Protein 1WMV (pdb70)

Nearest PDB structures (foldseek):
  1wmv-assembly1_A  TM=6.032E-01  e=1.521E-07  Homo sapiens
  2m3o-assembly1_W  TM=8.048E-01  e=1.187E-03  Homo sapiens
  2ysd-assembly1_A  TM=6.610E-01  e=5.748E-04  Homo sapiens
  6jk1-assembly1_A  TM=6.898E-01  e=4.433E-03  Mus musculus
  6rss-assembly1_A  TM=5.287E-01  e=3.406E-03  Homo sapiens

Foldseek 3Di:
DPDDDVPPPPDDDPQWDWDADPVRQIWIFRNPVTDIGSDDCVPPVPDDPDPPDD

Secondary structure (DSSP, 8-state):
---TT---SS-SPTTEEEEE-TTS-EEEEESSS--EESS-TTSS------S---

InterPro domains:
  IPR001202 WW domain [PF00397] (18-47)
  IPR001202 WW domain [PF00397] (59-88)
  IPR001202 WW domain [PS01159] (22-47)
  IPR001202 WW domain [PS01159] (63-88)
  IPR001202 WW domain [PS50020] (16-49)
  IPR001202 WW domain [PS50020] (57-90)
  IPR001202 WW domain [SM00456] (17-49)
  IPR001202 WW domain [SM00456] (58-90)
  IPR001202 WW domain [cd00201] (19-47)
  IPR001202 WW domain [cd00201] (60-90)
  IPR002347 Short-chain dehydrogenase/reductase SDR [PF00106] (125-262)
  IPR002347 Short-chain dehydrogenase/reductase SDR [PR00081] (126-143)
  IPR002347 Short-chain dehydrogenase/reductase SDR [PR00081] (202-213)
  IPR002347 Short-chain dehydrogenase/reductase SDR [PR00081] (314-331)
  IPR036020 WW domain superfamily [SSF51045] (12-49)
  IPR036020 WW domain superfamily [SSF51045] (57-91)
  IPR036291 NAD(P)-binding domain superfamily [SSF51735] (122-383)
  IPR042732 WWOX, classical (c)-like SDR domain [cd09809] (124-407)

CATH classification: 2.20.70.10

Structure (mmCIF, N/CA/C/O backbone):
data_1WMV
#
_entry.id   1WMV
#
loop_
_atom_site.group_PDB
_atom_site.id
_atom_site.type_symbol
_atom_site.label_atom_id
_atom_site.label_alt_id
_atom_site.label_comp_id
_atom_site.label_asym_id
_atom_site.label_entity_id
_atom_site.label_seq_id
_atom_site.pdbx_PDB_ins_code
_atom_site.Cartn_x
_atom_site.Cartn_y
_atom_site.Cartn_z
_atom_site.occupancy
_atom_site.B_iso_or_equiv
_atom_site.auth_seq_id
_atom_site.auth_comp_id
_atom_site.auth_asym_id
_atom_site.auth_atom_id
_atom_site.pdbx_PDB_model_num
ATOM 1 N N . GLY A 1 1 ? -21.579 -6.919 -12.599 1.00 0.00 1 GLY A N 1
ATOM 2 C CA . GLY A 1 1 ? -21.751 -5.759 -11.694 1.00 0.00 1 GLY A CA 1
ATOM 3 C C . GLY A 1 1 ? -20.505 -5.484 -10.883 1.00 0.00 1 GLY A C 1
ATOM 4 O O . GLY A 1 1 ? -19.461 -6.097 -11.120 1.00 0.00 1 GLY A O 1
ATOM 10 N N . SER A 1 2 ? -20.608 -4.577 -9.925 1.00 0.00 2 SER A N 1
ATOM 11 C CA . SER A 1 2 ? -19.468 -4.212 -9.098 1.00 0.00 2 SER A CA 1
ATOM 12 C C . SER A 1 2 ? -19.219 -5.264 -8.021 1.00 0.00 2 SER A C 1
ATOM 13 O O . SER A 1 2 ? -18.114 -5.352 -7.477 1.00 0.00 2 SER A O 1
ATOM 21 N N . ALA A 1 3 ? -20.256 -6.053 -7.724 1.00 0.00 3 ALA A N 1
ATOM 22 C CA . ALA A 1 3 ? -20.187 -7.100 -6.707 1.00 0.00 3 ALA A CA 1
ATOM 23 C C . ALA A 1 3 ? -19.831 -6.515 -5.343 1.00 0.00 3 ALA A C 1
ATOM 24 O O . ALA A 1 3 ? -19.173 -7.161 -4.525 1.00 0.00 3 ALA A O 1
ATOM 31 N N . LYS A 1 4 ? -20.292 -5.296 -5.095 1.00 0.00 4 LYS A N 1
ATOM 32 C CA . LYS A 1 4 ? -19.961 -4.589 -3.868 1.00 0.00 4 LYS A CA 1
ATOM 33 C C . LYS A 1 4 ? -20.847 -5.053 -2.715 1.00 0.00 4 LYS A C 1
ATOM 34 O O . LYS A 1 4 ? -21.601 -4.271 -2.134 1.00 0.00 4 LYS A O 1
ATOM 53 N N . ARG A 1 5 ? -20.760 -6.336 -2.401 1.00 0.00 5 ARG A N 1
ATOM 54 C CA . ARG A 1 5 ? -21.508 -6.907 -1.292 1.00 0.00 5 ARG A CA 1
ATOM 55 C C . ARG A 1 5 ? -20.670 -7.952 -0.574 1.00 0.00 5 ARG A C 1
ATOM 56 O O . ARG A 1 5 ? -20.739 -8.082 0.646 1.00 0.00 5 ARG A O 1
ATOM 77 N N . LYS A 1 6 ? -19.874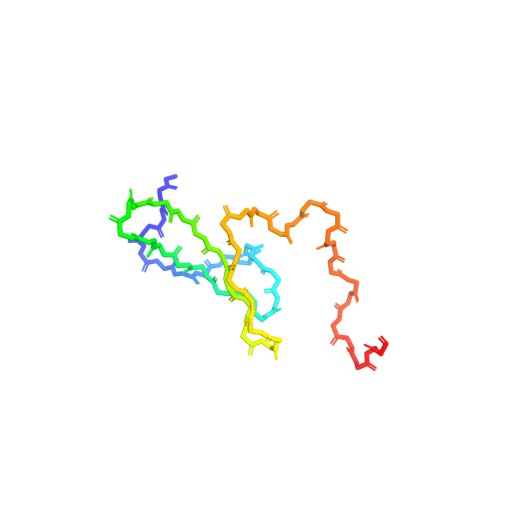 -8.688 -1.337 1.00 0.00 6 LYS A N 1
ATOM 78 C CA . LYS A 1 6 ? -19.015 -9.716 -0.778 1.00 0.00 6 LYS A CA 1
ATOM 79 C C . LYS A 1 6 ? -17.661 -9.707 -1.473 1.00 0.00 6 LYS A C 1
ATOM 80 O O . LYS A 1 6 ? -17.588 -9.753 -2.698 1.00 0.00 6 LYS A O 1
ATOM 99 N N . ARG A 1 7 ? -16.596 -9.642 -0.686 1.00 0.00 7 ARG A N 1
ATOM 100 C CA . ARG A 1 7 ? -15.244 -9.610 -1.228 1.00 0.00 7 ARG A CA 1
ATOM 101 C C . ARG A 1 7 ? -14.679 -11.023 -1.352 1.00 0.00 7 ARG A C 1
ATOM 102 O O . ARG A 1 7 ? -13.593 -11.319 -0.850 1.00 0.00 7 ARG A O 1
ATOM 123 N N . VAL A 1 8 ? -15.425 -11.891 -2.017 1.00 0.00 8 VAL A N 1
ATOM 124 C CA . VAL A 1 8 ? -15.013 -13.273 -2.194 1.00 0.00 8 VAL A CA 1
ATOM 125 C C . VAL A 1 8 ? -15.346 -13.743 -3.606 1.00 0.00 8 VAL A C 1
ATOM 126 O O . VAL A 1 8 ? -16.482 -13.612 -4.062 1.00 0.00 8 VAL A O 1
ATOM 139 N N . ALA A 1 9 ? -14.343 -14.270 -4.298 1.00 0.00 9 ALA A N 1
ATOM 140 C CA . ALA A 1 9 ? -14.518 -14.746 -5.665 1.00 0.00 9 ALA A CA 1
ATOM 141 C C . ALA A 1 9 ? -13.315 -15.562 -6.112 1.00 0.00 9 ALA A C 1
ATOM 142 O O . ALA A 1 9 ? -13.454 -16.557 -6.830 1.00 0.00 9 ALA A O 1
ATOM 149 N N . GLY A 1 10 ? -12.138 -15.145 -5.671 1.00 0.00 10 GLY A N 1
ATOM 150 C CA . GLY A 1 10 ? -10.909 -15.770 -6.115 1.00 0.00 10 GLY A CA 1
ATOM 151 C C . GLY A 1 10 ? -10.243 -14.962 -7.203 1.00 0.00 10 GLY A C 1
ATOM 152 O O . GLY A 1 10 ? -9.806 -15.510 -8.213 1.00 0.00 10 GLY A O 1
ATOM 156 N N . ASP A 1 11 ? -10.177 -13.656 -6.999 1.00 0.00 11 ASP A N 1
ATOM 157 C CA . ASP A 1 11 ? -9.624 -12.746 -7.996 1.00 0.00 11 ASP A CA 1
ATOM 158 C C . ASP A 1 11 ? -8.101 -12.701 -7.912 1.00 0.00 11 ASP A C 1
ATOM 159 O O . ASP A 1 11 ? -7.400 -13.178 -8.810 1.00 0.00 11 ASP A O 1
ATOM 168 N N . LEU A 1 12 ? -7.595 -12.135 -6.827 1.00 0.00 12 LEU A N 1
ATOM 169 C CA . LEU A 1 12 ? -6.160 -11.979 -6.637 1.00 0.00 12 LEU A CA 1
ATOM 170 C C . LEU A 1 12 ? -5.534 -13.248 -6.075 1.00 0.00 12 LEU A C 1
ATOM 171 O O . LEU A 1 12 ? -6.234 -14.114 -5.547 1.00 0.00 12 LEU A O 1
ATOM 187 N N . PRO A 1 13 ? -4.204 -13.377 -6.203 1.00 0.00 13 PRO A N 1
ATOM 188 C CA . PRO A 1 13 ? -3.448 -14.469 -5.585 1.00 0.00 13 PRO A CA 1
ATOM 189 C C . PRO A 1 13 ? -3.485 -14.380 -4.068 1.00 0.00 13 PRO A C 1
ATOM 190 O O . PRO A 1 13 ? -3.762 -13.313 -3.511 1.00 0.00 13 PRO A O 1
ATOM 201 N N . TYR A 1 14 ? -3.218 -15.497 -3.403 1.00 0.00 14 TYR A N 1
ATOM 202 C CA . TYR A 1 14 ? -3.051 -15.506 -1.969 1.00 0.00 14 TYR A CA 1
ATOM 203 C C . TYR A 1 14 ? -2.008 -14.482 -1.558 1.00 0.00 14 TYR A C 1
ATOM 204 O O . TYR A 1 14 ? -0.971 -14.335 -2.205 1.00 0.00 14 TYR A O 1
ATOM 222 N N . GLY A 1 15 ? -2.305 -13.761 -0.499 1.00 0.00 15 GLY A N 1
ATOM 223 C CA . GLY A 1 15 ? -1.436 -12.687 -0.074 1.00 0.00 15 GLY A CA 1
ATOM 224 C C . GLY A 1 15 ? -1.969 -11.323 -0.461 1.00 0.00 15 GLY A C 1
ATOM 225 O O . GLY A 1 15 ? -1.930 -10.385 0.336 1.00 0.00 15 GLY A O 1
ATOM 229 N N . TRP A 1 16 ? -2.466 -11.222 -1.686 1.00 0.00 16 TRP A N 1
ATOM 230 C CA . TRP A 1 16 ? -2.925 -9.956 -2.243 1.00 0.00 16 TRP A CA 1
ATOM 231 C C . TRP A 1 16 ? -4.279 -9.520 -1.692 1.00 0.00 16 TRP A C 1
ATOM 232 O O . TRP A 1 16 ? -5.225 -10.305 -1.622 1.00 0.00 16 TRP A O 1
ATOM 253 N N . GLU A 1 17 ? -4.357 -8.256 -1.299 1.00 0.00 17 GLU A N 1
ATOM 254 C CA . GLU A 1 17 ? -5.608 -7.657 -0.872 1.00 0.00 17 GLU A CA 1
ATOM 255 C C . GLU A 1 17 ? -6.020 -6.569 -1.857 1.00 0.00 17 GLU A C 1
ATOM 256 O O . GLU A 1 17 ? -5.171 -5.854 -2.391 1.00 0.00 17 GLU A O 1
ATOM 268 N N . GLN A 1 18 ? -7.313 -6.462 -2.104 1.00 0.00 18 GLN A N 1
ATOM 269 C CA . GLN A 1 18 ? -7.838 -5.462 -3.024 1.00 0.00 18 GLN A CA 1
ATOM 270 C C . GLN A 1 18 ? -8.328 -4.242 -2.255 1.00 0.00 18 GLN A C 1
ATOM 271 O O . GLN A 1 18 ? -9.250 -4.341 -1.440 1.00 0.00 18 GLN A O 1
ATOM 285 N N . GLU A 1 19 ? -7.699 -3.099 -2.500 1.00 0.00 19 GLU A N 1
ATOM 286 C CA . GLU A 1 19 ? -8.069 -1.860 -1.831 1.00 0.00 19 GLU A CA 1
ATOM 287 C C . GLU A 1 19 ? -8.321 -0.760 -2.850 1.00 0.00 19 GLU A C 1
ATOM 288 O O . GLU A 1 19 ? -8.105 -0.941 -4.044 1.00 0.00 19 GLU A O 1
ATOM 300 N N . THR A 1 20 ? -8.773 0.383 -2.369 1.00 0.00 20 THR A N 1
ATOM 301 C CA . THR A 1 20 ? -8.987 1.536 -3.220 1.00 0.00 20 THR A CA 1
ATOM 302 C C . THR A 1 20 ? -8.371 2.775 -2.586 1.00 0.00 20 THR A C 1
ATOM 303 O O . THR A 1 20 ? -8.427 2.953 -1.367 1.00 0.00 20 THR A O 1
ATOM 314 N N . ASP A 1 21 ? -7.761 3.610 -3.408 1.00 0.00 21 ASP A N 1
ATOM 315 C CA . ASP A 1 21 ? -7.106 4.811 -2.923 1.00 0.00 21 ASP A CA 1
ATOM 316 C C . ASP A 1 21 ? -8.087 5.981 -2.851 1.00 0.00 21 ASP A C 1
ATOM 317 O O . ASP A 1 21 ? -9.291 5.817 -3.067 1.00 0.00 21 ASP A O 1
ATOM 326 N N . GLU A 1 22 ? -7.558 7.152 -2.542 1.00 0.00 22 GLU A N 1
ATOM 327 C CA . GLU A 1 22 ? -8.365 8.357 -2.367 1.00 0.00 22 GLU A CA 1
ATOM 328 C C . GLU A 1 22 ? -8.868 8.896 -3.705 1.00 0.00 22 GLU A C 1
ATOM 329 O O . GLU A 1 22 ? -9.838 9.648 -3.757 1.00 0.00 22 GLU A O 1
ATOM 341 N N . ASN A 1 23 ? -8.203 8.516 -4.785 1.00 0.00 23 ASN A N 1
ATOM 342 C CA . ASN A 1 23 ? -8.595 8.947 -6.122 1.00 0.00 23 ASN A CA 1
ATOM 343 C C . ASN A 1 23 ? -9.658 8.018 -6.688 1.00 0.00 23 ASN A C 1
ATOM 344 O O . ASN A 1 23 ? -10.203 8.257 -7.767 1.00 0.00 23 ASN A O 1
ATOM 355 N N . GLY A 1 24 ? -9.931 6.945 -5.954 1.00 0.00 24 GLY A N 1
ATOM 356 C CA . GLY A 1 24 ? -10.891 5.957 -6.395 1.00 0.00 24 GLY A CA 1
ATOM 357 C C . GLY A 1 24 ? -10.272 4.961 -7.349 1.00 0.00 24 GLY A C 1
ATOM 358 O O . GLY A 1 24 ? -10.975 4.195 -8.009 1.00 0.00 24 GLY A O 1
ATOM 362 N N . GLN A 1 25 ? -8.950 4.972 -7.423 1.00 0.00 25 GLN A N 1
ATOM 363 C CA . GLN A 1 25 ? -8.222 4.023 -8.227 1.00 0.00 25 GLN A CA 1
ATOM 364 C C . GLN A 1 25 ? -7.976 2.768 -7.416 1.00 0.00 25 GLN A C 1
ATOM 365 O O . GLN A 1 25 ? -7.439 2.829 -6.306 1.00 0.00 25 GLN A O 1
ATOM 379 N N . VAL A 1 26 ? -8.399 1.633 -7.943 1.00 0.00 26 VAL A N 1
ATOM 380 C CA . VAL A 1 26 ? -8.173 0.386 -7.251 1.00 0.00 26 VAL A CA 1
ATOM 381 C C . VAL A 1 26 ? -6.716 -0.015 -7.349 1.00 0.00 26 VAL A C 1
ATOM 382 O O . VAL A 1 26 ? -6.040 0.255 -8.343 1.00 0.00 26 VAL A O 1
ATOM 395 N N . PHE A 1 27 ? -6.242 -0.631 -6.294 1.00 0.00 27 PHE A N 1
ATOM 396 C CA . PHE A 1 27 ? -4.871 -1.093 -6.221 1.00 0.00 27 PHE A CA 1
ATOM 397 C C . PHE A 1 27 ? -4.810 -2.343 -5.370 1.00 0.00 27 PHE A C 1
ATOM 398 O O . PHE A 1 27 ? -5.712 -2.615 -4.573 1.00 0.00 27 PHE A O 1
ATOM 415 N N . PHE A 1 28 ? -3.756 -3.104 -5.545 1.00 0.00 28 PHE A N 1
ATOM 416 C CA . PHE A 1 28 ? -3.616 -4.370 -4.863 1.00 0.00 28 PHE A CA 1
ATOM 417 C C . PHE A 1 28 ? -2.367 -4.365 -4.009 1.00 0.00 28 PHE A C 1
ATOM 418 O O . PHE A 1 28 ? -1.323 -3.861 -4.418 1.00 0.00 28 PHE A O 1
ATOM 435 N N . VAL A 1 29 ? -2.485 -4.898 -2.811 1.00 0.00 29 VAL A N 1
ATOM 436 C CA . VAL A 1 29 ? -1.371 -4.920 -1.887 1.00 0.00 29 VAL A CA 1
ATOM 437 C C . VAL A 1 29 ? -1.201 -6.300 -1.286 1.00 0.00 29 VAL A C 1
ATOM 438 O O . VAL A 1 29 ? -2.105 -6.835 -0.641 1.00 0.00 29 VAL A O 1
ATOM 451 N N . ASP A 1 30 ? -0.047 -6.885 -1.543 1.00 0.00 30 ASP A N 1
ATOM 452 C CA . ASP A 1 30 ? 0.302 -8.169 -0.970 1.00 0.00 30 ASP A CA 1
ATOM 453 C C . ASP A 1 30 ? 0.693 -7.970 0.487 1.00 0.00 30 ASP A C 1
ATOM 454 O O . ASP A 1 30 ? 1.350 -6.989 0.829 1.00 0.00 30 ASP A O 1
ATOM 463 N N . HIS A 1 31 ? 0.255 -8.866 1.353 1.00 0.00 31 HIS A N 1
ATOM 464 C CA . HIS A 1 31 ? 0.556 -8.740 2.776 1.00 0.00 31 HIS A CA 1
ATOM 465 C C . HIS A 1 31 ? 1.550 -9.805 3.225 1.00 0.00 31 HIS A C 1
ATOM 466 O O . HIS A 1 31 ? 1.605 -10.166 4.398 1.00 0.00 31 HIS A O 1
ATOM 481 N N . ILE A 1 32 ? 2.321 -10.313 2.278 1.00 0.00 32 ILE A N 1
ATOM 482 C CA . ILE A 1 32 ? 3.383 -11.265 2.570 1.00 0.00 32 ILE A CA 1
ATOM 483 C C . ILE A 1 32 ? 4.730 -10.554 2.523 1.00 0.00 32 ILE A C 1
ATOM 484 O O . ILE A 1 32 ? 5.511 -10.607 3.473 1.00 0.00 32 ILE A O 1
ATOM 500 N N . ASN A 1 33 ? 4.987 -9.884 1.407 1.00 0.00 33 ASN A N 1
ATOM 501 C CA . ASN A 1 33 ? 6.186 -9.070 1.250 1.00 0.00 33 ASN A CA 1
ATOM 502 C C . ASN A 1 33 ? 5.839 -7.611 1.505 1.00 0.00 33 ASN A C 1
ATOM 503 O O . ASN A 1 33 ? 6.713 -6.795 1.821 1.00 0.00 33 ASN A O 1
ATOM 514 N N . LYS A 1 34 ? 4.552 -7.305 1.347 1.00 0.00 34 LYS A N 1
ATOM 515 C CA . LYS A 1 34 ? 3.974 -6.003 1.683 1.00 0.00 34 LYS A CA 1
ATOM 516 C C . LYS A 1 34 ? 4.296 -4.949 0.630 1.00 0.00 34 LYS A C 1
ATOM 517 O O . LYS A 1 34 ? 4.962 -3.954 0.914 1.00 0.00 34 LYS A O 1
ATOM 536 N N . ARG A 1 35 ? 3.821 -5.165 -0.591 1.00 0.00 35 ARG A N 1
ATOM 537 C CA . ARG A 1 35 ? 3.979 -4.164 -1.645 1.00 0.00 35 ARG A CA 1
ATOM 538 C C . ARG A 1 35 ? 2.627 -3.742 -2.217 1.00 0.00 35 ARG A C 1
ATOM 539 O O . ARG A 1 35 ? 1.845 -4.577 -2.677 1.00 0.00 35 ARG A O 1
ATOM 560 N N . THR A 1 36 ? 2.359 -2.443 -2.169 1.00 0.00 36 THR A N 1
ATOM 561 C CA . THR A 1 36 ? 1.163 -1.864 -2.766 1.00 0.00 36 THR A CA 1
ATOM 562 C C . THR A 1 36 ? 1.421 -1.522 -4.234 1.00 0.00 36 THR A C 1
ATOM 563 O O . THR A 1 36 ? 2.305 -0.724 -4.545 1.00 0.00 36 THR A O 1
ATOM 574 N N . THR A 1 37 ? 0.660 -2.122 -5.134 1.00 0.00 37 THR A N 1
ATOM 575 C CA . THR A 1 37 ? 0.805 -1.841 -6.555 1.00 0.00 37 THR A CA 1
ATOM 576 C C . THR A 1 37 ? -0.523 -1.378 -7.144 1.00 0.00 37 THR A C 1
ATOM 577 O O . THR A 1 37 ? -1.580 -1.931 -6.843 1.00 0.00 37 THR A O 1
ATOM 588 N N . TYR A 1 38 ? -0.460 -0.345 -7.974 1.00 0.00 38 TYR A N 1
ATOM 589 C CA . TYR A 1 38 ? -1.652 0.211 -8.603 1.00 0.00 38 TYR A CA 1
ATOM 590 C C . TYR A 1 38 ? -1.935 -0.479 -9.933 1.00 0.00 38 TYR A C 1
ATOM 591 O O . TYR A 1 38 ? -2.749 -0.004 -10.725 1.00 0.00 38 TYR A O 1
ATOM 609 N N . LEU A 1 39 ? -1.247 -1.586 -10.179 1.00 0.00 39 LEU A N 1
ATOM 610 C CA . LEU A 1 39 ? -1.437 -2.348 -11.402 1.00 0.00 39 LEU A CA 1
ATOM 611 C C . LEU A 1 39 ? -1.844 -3.775 -11.080 1.00 0.00 39 LEU A C 1
ATOM 612 O O . LEU A 1 39 ? -1.558 -4.282 -9.995 1.00 0.00 39 LEU A O 1
ATOM 628 N N . ASP A 1 40 ? -2.493 -4.423 -12.038 1.00 0.00 40 ASP A N 1
ATOM 629 C CA . ASP A 1 40 ? -2.986 -5.783 -11.853 1.00 0.00 40 ASP A CA 1
ATOM 630 C C . ASP A 1 40 ? -1.837 -6.790 -11.891 1.00 0.00 40 ASP A C 1
ATOM 631 O O . ASP A 1 40 ? -1.146 -6.917 -12.901 1.00 0.00 40 ASP A O 1
ATOM 640 N N . PRO A 1 41 ? -1.614 -7.517 -10.787 1.00 0.00 41 PRO A N 1
ATOM 641 C CA . PRO A 1 41 ? -0.535 -8.480 -10.675 1.00 0.00 41 PRO A CA 1
ATOM 642 C C . PRO A 1 41 ? -0.975 -9.901 -11.026 1.00 0.00 41 PRO A C 1
ATOM 643 O O . PRO A 1 41 ? -0.634 -10.859 -10.334 1.00 0.00 41 PRO A O 1
ATOM 654 N N . ARG A 1 42 ? -1.740 -10.034 -12.101 1.00 0.00 42 ARG A N 1
ATOM 655 C CA . ARG A 1 42 ? -2.160 -11.350 -12.572 1.00 0.00 42 ARG A CA 1
ATOM 656 C C . ARG A 1 42 ? -1.626 -11.627 -13.973 1.00 0.00 42 ARG A C 1
ATOM 657 O O . ARG A 1 42 ? -1.815 -12.720 -14.499 1.00 0.00 42 ARG A O 1
ATOM 678 N N . LEU A 1 43 ? -0.968 -10.630 -14.562 1.00 0.00 43 LEU A N 1
ATOM 679 C CA . LEU A 1 43 ? -0.473 -10.703 -15.932 1.00 0.00 43 LEU A CA 1
ATOM 680 C C . LEU A 1 43 ? 0.383 -11.952 -16.169 1.00 0.00 43 LEU A C 1
ATOM 681 O O . LEU A 1 43 ? -0.089 -12.943 -16.728 1.00 0.00 43 LEU A O 1
ATOM 697 N N . ALA A 1 44 ? 1.638 -11.897 -15.747 1.00 0.00 44 ALA A N 1
ATOM 698 C CA . ALA A 1 44 ? 2.552 -13.025 -15.908 1.00 0.00 44 ALA A CA 1
ATOM 699 C C . ALA A 1 44 ? 2.765 -13.736 -14.585 1.00 0.00 44 ALA A C 1
ATOM 700 O O . ALA A 1 44 ? 3.624 -14.607 -14.457 1.00 0.00 44 ALA A O 1
ATOM 707 N N . PHE A 1 45 ? 1.971 -13.362 -13.602 1.00 0.00 45 PHE A N 1
ATOM 708 C CA . PHE A 1 45 ? 2.116 -13.900 -12.260 1.00 0.00 45 PHE A CA 1
ATOM 709 C C . PHE A 1 45 ? 1.060 -14.963 -11.986 1.00 0.00 45 PHE A C 1
ATOM 710 O O . PHE A 1 45 ? 0.181 -14.783 -11.144 1.00 0.00 45 PHE A O 1
ATOM 727 N N . THR A 1 46 ? 1.140 -16.059 -12.723 1.00 0.00 46 THR A N 1
ATOM 728 C CA . THR A 1 46 ? 0.243 -17.178 -12.515 1.00 0.00 46 THR A CA 1
ATOM 729 C C . THR A 1 46 ? 0.707 -18.022 -11.332 1.00 0.00 46 THR A C 1
ATOM 730 O O . THR A 1 46 ? 1.890 -18.352 -11.214 1.00 0.00 46 THR A O 1
ATOM 741 N N . VAL A 1 47 ? -0.226 -18.345 -10.446 1.00 0.00 47 VAL A N 1
ATOM 742 C CA . VAL A 1 47 ? 0.083 -19.115 -9.249 1.00 0.00 47 VAL A CA 1
ATOM 743 C C . VAL A 1 47 ? 0.231 -20.598 -9.570 1.00 0.00 47 VAL A C 1
ATOM 744 O O . VAL A 1 47 ? -0.707 -21.243 -10.044 1.00 0.00 47 VAL A O 1
ATOM 757 N N . ASP A 1 48 ? 1.419 -21.126 -9.313 1.00 0.00 48 ASP A N 1
ATOM 758 C CA . ASP A 1 48 ? 1.695 -22.545 -9.514 1.00 0.00 48 ASP A CA 1
ATOM 759 C C . ASP A 1 48 ? 1.565 -23.280 -8.187 1.00 0.00 48 ASP A C 1
ATOM 760 O O . ASP A 1 48 ? 2.498 -23.287 -7.378 1.00 0.00 48 ASP A O 1
ATOM 769 N N . ASP A 1 49 ? 0.393 -23.878 -7.968 1.00 0.00 49 ASP A N 1
ATOM 770 C CA . ASP A 1 49 ? 0.064 -24.537 -6.701 1.00 0.00 49 ASP A CA 1
ATOM 771 C C . ASP A 1 49 ? 0.167 -23.540 -5.541 1.00 0.00 49 ASP A C 1
ATOM 772 O O . ASP A 1 49 ? 0.157 -22.326 -5.752 1.00 0.00 49 ASP A O 1
ATOM 781 N N . ASN A 1 50 ? 0.247 -24.048 -4.324 1.00 0.00 50 ASN A N 1
ATOM 782 C CA . ASN A 1 50 ? 0.462 -23.200 -3.158 1.00 0.00 50 ASN A CA 1
ATOM 783 C C . ASN A 1 50 ? 1.281 -23.936 -2.101 1.00 0.00 50 ASN A C 1
ATOM 784 O O . ASN A 1 50 ? 0.860 -24.052 -0.951 1.00 0.00 50 ASN A O 1
ATOM 795 N N . PRO A 1 51 ? 2.472 -24.441 -2.462 1.00 0.00 51 PRO A N 1
ATOM 796 C CA . PRO A 1 51 ? 3.315 -25.182 -1.547 1.00 0.00 51 PRO A CA 1
ATOM 797 C C . PRO A 1 51 ? 4.380 -24.302 -0.908 1.00 0.00 51 PRO A C 1
ATOM 798 O O . PRO A 1 51 ? 4.448 -23.096 -1.172 1.00 0.00 51 PRO A O 1
ATOM 809 N N . THR A 1 52 ? 5.220 -24.903 -0.082 1.00 0.00 52 THR A N 1
ATOM 810 C CA . THR A 1 52 ? 6.366 -24.206 0.471 1.00 0.00 52 THR A CA 1
ATOM 811 C C . THR A 1 52 ? 7.509 -24.214 -0.536 1.00 0.00 52 THR A C 1
ATOM 812 O O . THR A 1 52 ? 8.553 -24.832 -0.317 1.00 0.00 52 THR A O 1
ATOM 823 N N . LYS A 1 53 ? 7.289 -23.553 -1.664 1.00 0.00 53 LYS A N 1
ATOM 824 C CA . LYS A 1 53 ? 8.289 -23.479 -2.710 1.00 0.00 53 LYS A CA 1
ATOM 825 C C . LYS A 1 53 ? 9.105 -22.199 -2.559 1.00 0.00 53 LYS A C 1
ATOM 826 O O . LYS A 1 53 ? 8.554 -21.093 -2.535 1.00 0.00 53 LYS A O 1
ATOM 845 N N . PRO A 1 54 ? 10.422 -22.338 -2.399 1.00 0.00 54 PRO A N 1
ATOM 846 C CA . PRO A 1 54 ? 11.343 -21.215 -2.336 1.00 0.00 54 PRO A CA 1
ATOM 847 C C . PRO A 1 54 ? 11.788 -20.788 -3.727 1.00 0.00 54 PRO A C 1
ATOM 848 O O . PRO A 1 54 ? 11.484 -19.648 -4.128 1.00 0.00 54 PRO A O 1
ATOM 860 N N . GLY A 1 1 ? -8.308 -7.538 18.337 1.00 0.00 1 GLY A N 2
ATOM 861 C CA . GLY A 1 1 ? -9.473 -8.012 19.126 1.00 0.00 1 GLY A CA 2
ATOM 862 C C . GLY A 1 1 ? -10.212 -9.129 18.421 1.00 0.00 1 GLY A C 2
ATOM 863 O O . GLY A 1 1 ? -9.911 -10.305 18.620 1.00 0.00 1 GLY A O 2
ATOM 869 N N . SER A 1 2 ? -11.175 -8.766 17.591 1.00 0.00 2 SER A N 2
ATOM 870 C CA . SER A 1 2 ? -11.915 -9.742 16.813 1.00 0.00 2 SER A CA 2
ATOM 871 C C . SER A 1 2 ? -11.527 -9.642 15.341 1.00 0.00 2 SER A C 2
ATOM 872 O O . SER A 1 2 ? -11.208 -8.555 14.850 1.00 0.00 2 SER A O 2
ATOM 880 N N . ALA A 1 3 ? -11.549 -10.769 14.645 1.00 0.00 3 ALA A N 2
ATOM 881 C CA . ALA A 1 3 ? -11.181 -10.808 13.238 1.00 0.00 3 ALA A CA 2
ATOM 882 C C . ALA A 1 3 ? -12.423 -10.700 12.354 1.00 0.00 3 ALA A C 2
ATOM 883 O O . ALA A 1 3 ? -13.307 -9.875 12.610 1.00 0.00 3 ALA A O 2
ATOM 890 N N . LYS A 1 4 ? -12.491 -11.530 11.323 1.00 0.00 4 LYS A N 2
ATOM 891 C CA . LYS A 1 4 ? -13.615 -11.535 10.400 1.00 0.00 4 LYS A CA 2
ATOM 892 C C . LYS A 1 4 ? -13.603 -12.823 9.592 1.00 0.00 4 LYS A C 2
ATOM 893 O O . LYS A 1 4 ? -12.628 -13.576 9.643 1.00 0.00 4 LYS A O 2
ATOM 912 N N . ARG A 1 5 ? -14.680 -13.085 8.862 1.00 0.00 5 ARG A N 2
ATOM 913 C CA . ARG A 1 5 ? -14.718 -14.220 7.952 1.00 0.00 5 ARG A CA 2
ATOM 914 C C . ARG A 1 5 ? -13.815 -13.938 6.758 1.00 0.00 5 ARG A C 2
ATOM 915 O O . ARG A 1 5 ? -12.682 -14.416 6.700 1.00 0.00 5 ARG A O 2
ATOM 936 N N . LYS A 1 6 ? -14.335 -13.144 5.816 1.00 0.00 6 LYS A N 2
ATOM 937 C CA . LYS A 1 6 ? -13.561 -12.651 4.672 1.00 0.00 6 LYS A CA 2
ATOM 938 C C . LYS A 1 6 ? -12.797 -13.769 3.963 1.00 0.00 6 LYS A C 2
ATOM 939 O O . LYS A 1 6 ? -11.652 -13.592 3.556 1.00 0.00 6 LYS A O 2
ATOM 958 N N . ARG A 1 7 ? -13.437 -14.916 3.811 1.00 0.00 7 ARG A N 2
ATOM 959 C CA . ARG A 1 7 ? -12.814 -16.048 3.150 1.00 0.00 7 ARG A CA 2
ATOM 960 C C . ARG A 1 7 ? -13.821 -16.732 2.235 1.00 0.00 7 ARG A C 2
ATOM 961 O O . ARG A 1 7 ? -13.952 -17.955 2.236 1.00 0.00 7 ARG A O 2
ATOM 982 N N . VAL A 1 8 ? -14.542 -15.929 1.464 1.00 0.00 8 VAL A N 2
ATOM 983 C CA . VAL A 1 8 ? -15.554 -16.450 0.558 1.00 0.00 8 VAL A CA 2
ATOM 984 C C . VAL A 1 8 ? -15.042 -16.434 -0.873 1.00 0.00 8 VAL A C 2
ATOM 985 O O . VAL A 1 8 ? -15.050 -17.458 -1.560 1.00 0.00 8 VAL A O 2
ATOM 998 N N . ALA A 1 9 ? -14.583 -15.272 -1.315 1.00 0.00 9 ALA A N 2
ATOM 999 C CA . ALA A 1 9 ? -14.090 -15.109 -2.671 1.00 0.00 9 ALA A CA 2
ATOM 1000 C C . ALA A 1 9 ? -12.900 -14.156 -2.705 1.00 0.00 9 ALA A C 2
ATOM 1001 O O . ALA A 1 9 ? -12.917 -13.108 -2.063 1.00 0.00 9 ALA A O 2
ATOM 1008 N N . GLY A 1 10 ? -11.866 -14.546 -3.434 1.00 0.00 10 GLY A N 2
ATOM 1009 C CA . GLY A 1 10 ? -10.710 -13.697 -3.612 1.00 0.00 10 GLY A CA 2
ATOM 1010 C C . GLY A 1 10 ? -10.205 -13.747 -5.034 1.00 0.00 10 GLY A C 2
ATOM 1011 O O . GLY A 1 10 ? -9.787 -14.804 -5.513 1.00 0.00 10 GLY A O 2
ATOM 1015 N N . ASP A 1 11 ? -10.275 -12.617 -5.721 1.00 0.00 11 ASP A N 2
ATOM 1016 C CA . ASP A 1 11 ? -9.858 -12.535 -7.117 1.00 0.00 11 ASP A CA 2
ATOM 1017 C C . ASP A 1 11 ? -8.349 -12.668 -7.240 1.00 0.00 11 ASP A C 2
ATOM 1018 O O . ASP A 1 11 ? -7.840 -13.415 -8.080 1.00 0.00 11 ASP A O 2
ATOM 1027 N N . LEU A 1 12 ? -7.640 -11.931 -6.403 1.00 0.00 12 LEU A N 2
ATOM 1028 C CA . LEU A 1 12 ? -6.187 -11.968 -6.362 1.00 0.00 12 LEU A CA 2
ATOM 1029 C C . LEU A 1 12 ? -5.696 -13.188 -5.592 1.00 0.00 12 LEU A C 2
ATOM 1030 O O . LEU A 1 12 ? -6.497 -13.920 -5.003 1.00 0.00 12 LEU A O 2
ATOM 1046 N N . PRO A 1 13 ? -4.375 -13.448 -5.610 1.00 0.00 13 PRO A N 2
ATOM 1047 C CA . PRO A 1 13 ? -3.766 -14.461 -4.749 1.00 0.00 13 PRO A CA 2
ATOM 1048 C C . PRO A 1 13 ? -4.042 -14.183 -3.276 1.00 0.00 13 PRO A C 2
ATOM 1049 O O . PRO A 1 13 ? -4.401 -13.067 -2.901 1.00 0.00 13 PRO A O 2
ATOM 1060 N N . TYR A 1 14 ? -3.845 -15.196 -2.448 1.00 0.00 14 TYR A N 2
ATOM 1061 C CA . TYR A 1 14 ? -4.221 -15.146 -1.035 1.00 0.00 14 TYR A CA 2
ATOM 1062 C C . TYR A 1 14 ? -3.524 -14.000 -0.283 1.00 0.00 14 TYR A C 2
ATOM 1063 O O . TYR A 1 14 ? -4.099 -13.413 0.638 1.00 0.00 14 TYR A O 2
ATOM 1081 N N . GLY A 1 15 ? -2.292 -13.693 -0.669 1.00 0.00 15 GLY A N 2
ATOM 1082 C CA . GLY A 1 15 ? -1.537 -12.642 -0.005 1.00 0.00 15 GLY A CA 2
ATOM 1083 C C . GLY A 1 15 ? -1.986 -11.245 -0.392 1.00 0.00 15 GLY A C 2
ATOM 1084 O O . GLY A 1 15 ? -1.776 -10.287 0.358 1.00 0.00 15 GLY A O 2
ATOM 1088 N N . TRP A 1 16 ? -2.598 -11.120 -1.559 1.00 0.00 16 TRP A N 2
ATOM 1089 C CA . TRP A 1 16 ? -2.993 -9.822 -2.086 1.00 0.00 16 TRP A CA 2
ATOM 1090 C C . TRP A 1 16 ? -4.358 -9.376 -1.583 1.00 0.00 16 TRP A C 2
ATOM 1091 O O . TRP A 1 16 ? -5.253 -10.188 -1.348 1.00 0.00 16 TRP A O 2
ATOM 1112 N N . GLU A 1 17 ? -4.505 -8.068 -1.426 1.00 0.00 17 GLU A N 2
ATOM 1113 C CA . GLU A 1 17 ? -5.786 -7.467 -1.096 1.00 0.00 17 GLU A CA 2
ATOM 1114 C C . GLU A 1 17 ? -6.128 -6.399 -2.125 1.00 0.00 17 GLU A C 2
ATOM 1115 O O . GLU A 1 17 ? -5.256 -5.640 -2.556 1.00 0.00 17 GLU A O 2
ATOM 1127 N N . GLN A 1 18 ? -7.387 -6.356 -2.531 1.00 0.00 18 GLN A N 2
ATOM 1128 C CA . GLN A 1 18 ? -7.847 -5.375 -3.505 1.00 0.00 18 GLN A CA 2
ATOM 1129 C C . GLN A 1 18 ? -8.352 -4.129 -2.784 1.00 0.00 18 GLN A C 2
ATOM 1130 O O . GLN A 1 18 ? -9.502 -4.073 -2.348 1.00 0.00 18 GLN A O 2
ATOM 1144 N N . GLU A 1 19 ? -7.481 -3.144 -2.651 1.00 0.00 19 GLU A N 2
ATOM 1145 C CA . GLU A 1 19 ? -7.796 -1.932 -1.907 1.00 0.00 19 GLU A CA 2
ATOM 1146 C C . GLU A 1 19 ? -8.061 -0.769 -2.847 1.00 0.00 19 GLU A C 2
ATOM 1147 O O . GLU A 1 19 ? -7.754 -0.836 -4.035 1.00 0.00 19 GLU A O 2
ATOM 1159 N N . THR A 1 20 ? -8.617 0.299 -2.308 1.00 0.00 20 THR A N 2
ATOM 1160 C CA . THR A 1 20 ? -8.860 1.499 -3.083 1.00 0.00 20 THR A CA 2
ATOM 1161 C C . THR A 1 20 ? -8.208 2.704 -2.421 1.00 0.00 20 THR A C 2
ATOM 1162 O O . THR A 1 20 ? -8.260 2.853 -1.199 1.00 0.00 20 THR A O 2
ATOM 1173 N N . ASP A 1 21 ? -7.586 3.550 -3.224 1.00 0.00 21 ASP A N 2
ATOM 1174 C CA . ASP A 1 21 ? -6.909 4.723 -2.713 1.00 0.00 21 ASP A CA 2
ATOM 1175 C C . ASP A 1 21 ? -7.901 5.848 -2.448 1.00 0.00 21 ASP A C 2
ATOM 1176 O O . ASP A 1 21 ? -9.110 5.697 -2.640 1.00 0.00 21 ASP A O 2
ATOM 1185 N N . GLU A 1 22 ? -7.371 6.973 -2.012 1.00 0.00 22 GLU A N 2
ATOM 1186 C CA . GLU A 1 22 ? -8.187 8.130 -1.641 1.00 0.00 22 GLU A CA 2
ATOM 1187 C C . GLU A 1 22 ? -8.848 8.770 -2.859 1.00 0.00 22 GLU A C 2
ATOM 1188 O O . GLU A 1 22 ? -9.921 9.370 -2.753 1.00 0.00 22 GLU A O 2
ATOM 1200 N N . ASN A 1 23 ? -8.205 8.653 -4.012 1.00 0.00 23 ASN A N 2
ATOM 1201 C CA . ASN A 1 23 ? -8.754 9.201 -5.247 1.00 0.00 23 ASN A CA 2
ATOM 1202 C C . ASN A 1 23 ? -9.892 8.322 -5.737 1.00 0.00 23 ASN A C 2
ATOM 1203 O O . ASN A 1 23 ? -10.860 8.801 -6.326 1.00 0.00 23 ASN A O 2
ATOM 1214 N N . GLY A 1 24 ? -9.763 7.033 -5.484 1.00 0.00 24 GLY A N 2
ATOM 1215 C CA . GLY A 1 24 ? -10.791 6.091 -5.868 1.00 0.00 24 GLY A CA 2
ATOM 1216 C C . GLY A 1 24 ? -10.313 5.140 -6.937 1.00 0.00 24 GLY A C 2
ATOM 1217 O O . GLY A 1 24 ? -11.114 4.547 -7.663 1.00 0.00 24 GLY A O 2
ATOM 1221 N N . GLN A 1 25 ? -9.003 4.998 -7.043 1.00 0.00 25 GLN A N 2
ATOM 1222 C CA . GLN A 1 25 ? -8.412 4.044 -7.944 1.00 0.00 25 GLN A CA 2
ATOM 1223 C C . GLN A 1 25 ? -8.085 2.777 -7.176 1.00 0.00 25 GLN A C 2
ATOM 1224 O O . GLN A 1 25 ? -7.510 2.835 -6.085 1.00 0.00 25 GLN A O 2
ATOM 1238 N N . VAL A 1 26 ? -8.469 1.638 -7.720 1.00 0.00 26 VAL A N 2
ATOM 1239 C CA . VAL A 1 26 ? -8.194 0.380 -7.059 1.00 0.00 26 VAL A CA 2
ATOM 1240 C C . VAL A 1 26 ? -6.751 -0.029 -7.283 1.00 0.00 26 VAL A C 2
ATOM 1241 O O . VAL A 1 26 ? -6.134 0.313 -8.294 1.00 0.00 26 VAL A O 2
ATOM 1254 N N . PHE A 1 27 ? -6.232 -0.754 -6.326 1.00 0.00 27 PHE A N 2
ATOM 1255 C CA . PHE A 1 27 ? -4.869 -1.242 -6.376 1.00 0.00 27 PHE A CA 2
ATOM 1256 C C . PHE A 1 27 ? -4.754 -2.491 -5.530 1.00 0.00 27 PHE A C 2
ATOM 1257 O O . PHE A 1 27 ? -5.608 -2.767 -4.687 1.00 0.00 27 PHE A O 2
ATOM 1274 N N . PHE A 1 28 ? -3.715 -3.253 -5.771 1.00 0.00 28 PHE A N 2
ATOM 1275 C CA . PHE A 1 28 ? -3.531 -4.515 -5.095 1.00 0.00 28 PHE A CA 2
ATOM 1276 C C . PHE A 1 28 ? -2.275 -4.478 -4.245 1.00 0.00 28 PHE A C 2
ATOM 1277 O O . PHE A 1 28 ? -1.217 -4.053 -4.706 1.00 0.00 28 PHE A O 2
ATOM 1294 N N . VAL A 1 29 ? -2.396 -4.906 -3.003 1.00 0.00 29 VAL A N 2
ATOM 1295 C CA . VAL A 1 29 ? -1.261 -4.925 -2.104 1.00 0.00 29 VAL A CA 2
ATOM 1296 C C . VAL A 1 29 ? -1.110 -6.286 -1.451 1.00 0.00 29 VAL A C 2
ATOM 1297 O O . VAL A 1 29 ? -2.047 -6.813 -0.843 1.00 0.00 29 VAL A O 2
ATOM 1310 N N . ASP A 1 30 ? 0.068 -6.861 -1.626 1.00 0.00 30 ASP A N 2
ATOM 1311 C CA . ASP A 1 30 ? 0.439 -8.076 -0.928 1.00 0.00 30 ASP A CA 2
ATOM 1312 C C . ASP A 1 30 ? 0.702 -7.721 0.523 1.00 0.00 30 ASP A C 2
ATOM 1313 O O . ASP A 1 30 ? 1.568 -6.903 0.817 1.00 0.00 30 ASP A O 2
ATOM 1322 N N . HIS A 1 31 ? -0.055 -8.315 1.425 1.00 0.00 31 HIS A N 2
ATOM 1323 C CA . HIS A 1 31 ? 0.038 -7.956 2.830 1.00 0.00 31 HIS A CA 2
ATOM 1324 C C . HIS A 1 31 ? 1.080 -8.800 3.548 1.00 0.00 31 HIS A C 2
ATOM 1325 O O . HIS A 1 31 ? 1.301 -8.656 4.750 1.00 0.00 31 HIS A O 2
ATOM 1340 N N . ILE A 1 32 ? 1.718 -9.680 2.797 1.00 0.00 32 ILE A N 2
ATOM 1341 C CA . ILE A 1 32 ? 2.819 -10.473 3.303 1.00 0.00 32 ILE A CA 2
ATOM 1342 C C . ILE A 1 32 ? 4.135 -9.943 2.751 1.00 0.00 32 ILE A C 2
ATOM 1343 O O . ILE A 1 32 ? 5.058 -9.627 3.501 1.00 0.00 32 ILE A O 2
ATOM 1359 N N . ASN A 1 33 ? 4.196 -9.810 1.434 1.00 0.00 33 ASN A N 2
ATOM 1360 C CA . ASN A 1 33 ? 5.402 -9.338 0.761 1.00 0.00 33 ASN A CA 2
ATOM 1361 C C . ASN A 1 33 ? 5.401 -7.820 0.644 1.00 0.00 33 ASN A C 2
ATOM 1362 O O . ASN A 1 33 ? 6.282 -7.239 0.012 1.00 0.00 33 ASN A O 2
ATOM 1373 N N . LYS A 1 34 ? 4.402 -7.203 1.273 1.00 0.00 34 LYS A N 2
ATOM 1374 C CA . LYS A 1 34 ? 4.229 -5.743 1.336 1.00 0.00 34 LYS A CA 2
ATOM 1375 C C . LYS A 1 34 ? 4.505 -5.033 0.003 1.00 0.00 34 LYS A C 2
ATOM 1376 O O . LYS A 1 34 ? 5.284 -4.083 -0.057 1.00 0.00 34 LYS A O 2
ATOM 1395 N N . ARG A 1 35 ? 3.836 -5.469 -1.061 1.00 0.00 35 ARG A N 2
ATOM 1396 C CA . ARG A 1 35 ? 3.963 -4.806 -2.360 1.00 0.00 35 ARG A CA 2
ATOM 1397 C C . ARG A 1 35 ? 2.627 -4.204 -2.780 1.00 0.00 35 ARG A C 2
ATOM 1398 O O . ARG A 1 35 ? 1.619 -4.904 -2.849 1.00 0.00 35 ARG A O 2
ATOM 1419 N N . THR A 1 36 ? 2.631 -2.908 -3.050 1.00 0.00 36 THR A N 2
ATOM 1420 C CA . THR A 1 36 ? 1.440 -2.197 -3.506 1.00 0.00 36 THR A CA 2
ATOM 1421 C C . THR A 1 36 ? 1.549 -1.876 -4.995 1.00 0.00 36 THR A C 2
ATOM 1422 O O . THR A 1 36 ? 2.388 -1.072 -5.406 1.00 0.00 36 THR A O 2
ATOM 1433 N N . THR A 1 37 ? 0.709 -2.496 -5.796 1.00 0.00 37 THR A N 2
ATOM 1434 C CA . THR A 1 37 ? 0.739 -2.273 -7.229 1.00 0.00 37 THR A CA 2
ATOM 1435 C C . THR A 1 37 ? -0.642 -1.866 -7.745 1.00 0.00 37 THR A C 2
ATOM 1436 O O . THR A 1 37 ? -1.661 -2.384 -7.295 1.00 0.00 37 THR A O 2
ATOM 1447 N N . TYR A 1 38 ? -0.663 -0.915 -8.664 1.00 0.00 38 TYR A N 2
ATOM 1448 C CA . TYR A 1 38 ? -1.912 -0.429 -9.243 1.00 0.00 38 TYR A CA 2
ATOM 1449 C C . TYR A 1 38 ? -2.272 -1.218 -10.502 1.00 0.00 38 TYR A C 2
ATOM 1450 O O . TYR A 1 38 ? -3.238 -0.895 -11.195 1.00 0.00 38 TYR A O 2
ATOM 1468 N N . LEU A 1 39 ? -1.490 -2.249 -10.792 1.00 0.00 39 LEU A N 2
ATOM 1469 C CA . LEU A 1 39 ? -1.741 -3.104 -11.943 1.00 0.00 39 LEU A CA 2
ATOM 1470 C C . LEU A 1 39 ? -1.940 -4.542 -11.486 1.00 0.00 39 LEU A C 2
ATOM 1471 O O . LEU A 1 39 ? -1.618 -4.880 -10.350 1.00 0.00 39 LEU A O 2
ATOM 1487 N N . ASP A 1 40 ? -2.459 -5.377 -12.377 1.00 0.00 40 ASP A N 2
ATOM 1488 C CA . ASP A 1 40 ? -2.731 -6.778 -12.051 1.00 0.00 40 ASP A CA 2
ATOM 1489 C C . ASP A 1 40 ? -1.431 -7.574 -11.989 1.00 0.00 40 ASP A C 2
ATOM 1490 O O . ASP A 1 40 ? -0.773 -7.793 -13.009 1.00 0.00 40 ASP A O 2
ATOM 1499 N N . PRO A 1 41 ? -1.048 -8.026 -10.784 1.00 0.00 41 PRO A N 2
ATOM 1500 C CA . PRO A 1 41 ? 0.205 -8.737 -10.568 1.00 0.00 41 PRO A CA 2
ATOM 1501 C C . PRO A 1 41 ? 0.116 -10.212 -10.950 1.00 0.00 41 PRO A C 2
ATOM 1502 O O . PRO A 1 41 ? 1.032 -10.990 -10.686 1.00 0.00 41 PRO A O 2
ATOM 1513 N N . ARG A 1 42 ? -0.991 -10.601 -11.559 1.00 0.00 42 ARG A N 2
ATOM 1514 C CA . ARG A 1 42 ? -1.147 -11.962 -12.043 1.00 0.00 42 ARG A CA 2
ATOM 1515 C C . ARG A 1 42 ? -0.973 -12.021 -13.557 1.00 0.00 42 ARG A C 2
ATOM 1516 O O . ARG A 1 42 ? -1.003 -13.097 -14.150 1.00 0.00 42 ARG A O 2
ATOM 1537 N N . LEU A 1 43 ? -0.796 -10.858 -14.174 1.00 0.00 43 LEU A N 2
ATOM 1538 C CA . LEU A 1 43 ? -0.619 -10.780 -15.618 1.00 0.00 43 LEU A CA 2
ATOM 1539 C C . LEU A 1 43 ? 0.770 -11.258 -16.042 1.00 0.00 43 LEU A C 2
ATOM 1540 O O . LEU A 1 43 ? 0.940 -12.402 -16.456 1.00 0.00 43 LEU A O 2
ATOM 1556 N N . ALA A 1 44 ? 1.758 -10.379 -15.925 1.00 0.00 44 ALA A N 2
ATOM 1557 C CA . ALA A 1 44 ? 3.108 -10.679 -16.395 1.00 0.00 44 ALA A CA 2
ATOM 1558 C C . ALA A 1 44 ? 3.973 -11.254 -15.283 1.00 0.00 44 ALA A C 2
ATOM 1559 O O . ALA A 1 44 ? 5.178 -11.442 -15.445 1.00 0.00 44 ALA A O 2
ATOM 1566 N N . PHE A 1 45 ? 3.352 -11.532 -14.153 1.00 0.00 45 PHE A N 2
ATOM 1567 C CA . PHE A 1 45 ? 4.066 -12.062 -13.002 1.00 0.00 45 PHE A CA 2
ATOM 1568 C C . PHE A 1 45 ? 3.538 -13.451 -12.653 1.00 0.00 45 PHE A C 2
ATOM 1569 O O . PHE A 1 45 ? 3.116 -13.704 -11.526 1.00 0.00 45 PHE A O 2
ATOM 1586 N N . THR A 1 46 ? 3.558 -14.340 -13.637 1.00 0.00 46 THR A N 2
ATOM 1587 C CA . THR A 1 46 ? 3.035 -15.688 -13.472 1.00 0.00 46 THR A CA 2
ATOM 1588 C C . THR A 1 46 ? 3.873 -16.500 -12.486 1.00 0.00 46 THR A C 2
ATOM 1589 O O . THR A 1 46 ? 3.400 -16.873 -11.415 1.00 0.00 46 THR A O 2
ATOM 1600 N N . VAL A 1 47 ? 5.121 -16.766 -12.855 1.00 0.00 47 VAL A N 2
ATOM 1601 C CA . VAL A 1 47 ? 6.026 -17.518 -11.993 1.00 0.00 47 VAL A CA 2
ATOM 1602 C C . VAL A 1 47 ? 6.427 -16.682 -10.782 1.00 0.00 47 VAL A C 2
ATOM 1603 O O . VAL A 1 47 ? 6.058 -16.994 -9.650 1.00 0.00 47 VAL A O 2
ATOM 1616 N N . ASP A 1 48 ? 7.177 -15.621 -11.040 1.00 0.00 48 ASP A N 2
ATOM 1617 C CA . ASP A 1 48 ? 7.601 -14.687 -10.007 1.00 0.00 48 ASP A CA 2
ATOM 1618 C C . ASP A 1 48 ? 8.181 -13.449 -10.665 1.00 0.00 48 ASP A C 2
ATOM 1619 O O . ASP A 1 48 ? 8.625 -13.500 -11.816 1.00 0.00 48 ASP A O 2
ATOM 1628 N N . ASP A 1 49 ? 8.165 -12.342 -9.952 1.00 0.00 49 ASP A N 2
ATOM 1629 C CA . ASP A 1 49 ? 8.757 -11.114 -10.443 1.00 0.00 49 ASP A CA 2
ATOM 1630 C C . ASP A 1 49 ? 10.264 -11.166 -10.230 1.00 0.00 49 ASP A C 2
ATOM 1631 O O . ASP A 1 49 ? 10.779 -10.697 -9.214 1.00 0.00 49 ASP A O 2
ATOM 1640 N N . ASN A 1 50 ? 10.962 -11.788 -11.166 1.00 0.00 50 ASN A N 2
ATOM 1641 C CA . ASN A 1 50 ? 12.408 -11.922 -11.060 1.00 0.00 50 ASN A CA 2
ATOM 1642 C C . ASN A 1 50 ? 13.107 -11.796 -12.421 1.00 0.00 50 ASN A C 2
ATOM 1643 O O . ASN A 1 50 ? 13.925 -12.646 -12.778 1.00 0.00 50 ASN A O 2
ATOM 1654 N N . PRO A 1 51 ? 12.807 -10.747 -13.220 1.00 0.00 51 PRO A N 2
ATOM 1655 C CA . PRO A 1 51 ? 13.494 -10.509 -14.485 1.00 0.00 51 PRO A CA 2
ATOM 1656 C C . PRO A 1 51 ? 14.797 -9.734 -14.290 1.00 0.00 51 PRO A C 2
ATOM 1657 O O . PRO A 1 51 ? 15.757 -9.907 -15.041 1.00 0.00 51 PRO A O 2
ATOM 1668 N N . THR A 1 52 ? 14.826 -8.880 -13.274 1.00 0.00 52 THR A N 2
ATOM 1669 C CA . THR A 1 52 ? 15.982 -8.045 -13.010 1.00 0.00 52 THR A CA 2
ATOM 1670 C C . THR A 1 52 ? 16.203 -7.885 -11.507 1.00 0.00 52 THR A C 2
ATOM 1671 O O . THR A 1 52 ? 16.878 -8.698 -10.870 1.00 0.00 52 THR A O 2
ATOM 1682 N N . LYS A 1 53 ? 15.616 -6.841 -10.948 1.00 0.00 53 LYS A N 2
ATOM 1683 C CA . LYS A 1 53 ? 15.730 -6.560 -9.528 1.00 0.00 53 LYS A CA 2
ATOM 1684 C C . LYS A 1 53 ? 14.483 -5.830 -9.053 1.00 0.00 53 LYS A C 2
ATOM 1685 O O . LYS A 1 53 ? 14.156 -4.760 -9.565 1.00 0.00 53 LYS A O 2
ATOM 1704 N N . PRO A 1 54 ? 13.761 -6.411 -8.086 1.00 0.00 54 PRO A N 2
ATOM 1705 C CA . PRO A 1 54 ? 12.518 -5.834 -7.568 1.00 0.00 54 PRO A CA 2
ATOM 1706 C C . PRO A 1 54 ? 12.750 -4.497 -6.877 1.00 0.00 54 PRO A C 2
ATOM 1707 O O . PRO A 1 54 ? 12.163 -3.482 -7.315 1.00 0.00 54 PRO A O 2
ATOM 1719 N N . GLY A 1 1 ? 10.705 -15.014 -17.866 1.00 0.00 1 GLY A N 3
ATOM 1720 C CA . GLY A 1 1 ? 10.853 -13.746 -17.106 1.00 0.00 1 GLY A CA 3
ATOM 1721 C C . GLY A 1 1 ? 11.122 -13.999 -15.638 1.00 0.00 1 GLY A C 3
ATOM 1722 O O . GLY A 1 1 ? 10.852 -15.089 -15.136 1.00 0.00 1 GLY A O 3
ATOM 1728 N N . SER A 1 2 ? 11.664 -13.002 -14.951 1.00 0.00 2 SER A N 3
ATOM 1729 C CA . SER A 1 2 ? 11.981 -13.127 -13.534 1.00 0.00 2 SER A CA 3
ATOM 1730 C C . SER A 1 2 ? 10.710 -13.118 -12.680 1.00 0.00 2 SER A C 3
ATOM 1731 O O . SER A 1 2 ? 10.301 -12.082 -12.154 1.00 0.00 2 SER A O 3
ATOM 1739 N N . ALA A 1 3 ? 10.090 -14.281 -12.556 1.00 0.00 3 ALA A N 3
ATOM 1740 C CA . ALA A 1 3 ? 8.896 -14.426 -11.746 1.00 0.00 3 ALA A CA 3
ATOM 1741 C C . ALA A 1 3 ? 9.061 -15.576 -10.762 1.00 0.00 3 ALA A C 3
ATOM 1742 O O . ALA A 1 3 ? 10.020 -16.344 -10.855 1.00 0.00 3 ALA A O 3
ATOM 1749 N N . LYS A 1 4 ? 8.135 -15.686 -9.825 1.00 0.00 4 LYS A N 3
ATOM 1750 C CA . LYS A 1 4 ? 8.161 -16.756 -8.841 1.00 0.00 4 LYS A CA 3
ATOM 1751 C C . LYS A 1 4 ? 6.741 -17.214 -8.548 1.00 0.00 4 LYS A C 3
ATOM 1752 O O . LYS A 1 4 ? 5.803 -16.419 -8.607 1.00 0.00 4 LYS A O 3
ATOM 1771 N N . ARG A 1 5 ? 6.588 -18.492 -8.242 1.00 0.00 5 ARG A N 3
ATOM 1772 C CA . ARG A 1 5 ? 5.274 -19.063 -7.984 1.00 0.00 5 ARG A CA 3
ATOM 1773 C C . ARG A 1 5 ? 4.711 -18.579 -6.652 1.00 0.00 5 ARG A C 3
ATOM 1774 O O . ARG A 1 5 ? 5.453 -18.353 -5.694 1.00 0.00 5 ARG A O 3
ATOM 1795 N N . LYS A 1 6 ? 3.398 -18.424 -6.612 1.00 0.00 6 LYS A N 3
ATOM 1796 C CA . LYS A 1 6 ? 2.695 -18.030 -5.404 1.00 0.00 6 LYS A CA 3
ATOM 1797 C C . LYS A 1 6 ? 1.324 -18.694 -5.384 1.00 0.00 6 LYS A C 3
ATOM 1798 O O . LYS A 1 6 ? 0.908 -19.291 -6.380 1.00 0.00 6 LYS A O 3
ATOM 1817 N N . ARG A 1 7 ? 0.620 -18.596 -4.264 1.00 0.00 7 ARG A N 3
ATOM 1818 C CA . ARG A 1 7 ? -0.715 -19.167 -4.169 1.00 0.00 7 ARG A CA 3
ATOM 1819 C C . ARG A 1 7 ? -1.722 -18.266 -4.870 1.00 0.00 7 ARG A C 3
ATOM 1820 O O . ARG A 1 7 ? -2.210 -17.291 -4.294 1.00 0.00 7 ARG A O 3
ATOM 1841 N N . VAL A 1 8 ? -2.004 -18.581 -6.125 1.00 0.00 8 VAL A N 3
ATOM 1842 C CA . VAL A 1 8 ? -2.967 -17.825 -6.914 1.00 0.00 8 VAL A CA 3
ATOM 1843 C C . VAL A 1 8 ? -4.397 -18.192 -6.524 1.00 0.00 8 VAL A C 3
ATOM 1844 O O . VAL A 1 8 ? -4.627 -19.196 -5.847 1.00 0.00 8 VAL A O 3
ATOM 1857 N N . ALA A 1 9 ? -5.347 -17.371 -6.951 1.00 0.00 9 ALA A N 3
ATOM 1858 C CA . ALA A 1 9 ? -6.752 -17.600 -6.652 1.00 0.00 9 ALA A CA 3
ATOM 1859 C C . ALA A 1 9 ? -7.632 -16.995 -7.740 1.00 0.00 9 ALA A C 3
ATOM 1860 O O . ALA A 1 9 ? -7.141 -16.660 -8.818 1.00 0.00 9 ALA A O 3
ATOM 1867 N N . GLY A 1 10 ? -8.920 -16.846 -7.449 1.00 0.00 10 GLY A N 3
ATOM 1868 C CA . GLY A 1 10 ? -9.856 -16.323 -8.429 1.00 0.00 10 GLY A CA 3
ATOM 1869 C C . GLY A 1 10 ? -9.622 -14.863 -8.746 1.00 0.00 10 GLY A C 3
ATOM 1870 O O . GLY A 1 10 ? -9.233 -14.517 -9.864 1.00 0.00 10 GLY A O 3
ATOM 1874 N N . ASP A 1 11 ? -9.856 -13.999 -7.768 1.00 0.00 11 ASP A N 3
ATOM 1875 C CA . ASP A 1 11 ? -9.682 -12.565 -7.965 1.00 0.00 11 ASP A CA 3
ATOM 1876 C C . ASP A 1 11 ? -8.210 -12.193 -7.843 1.00 0.00 11 ASP A C 3
ATOM 1877 O O . ASP A 1 11 ? -7.506 -12.097 -8.845 1.00 0.00 11 ASP A O 3
ATOM 1886 N N . LEU A 1 12 ? -7.742 -11.981 -6.618 1.00 0.00 12 LEU A N 3
ATOM 1887 C CA . LEU A 1 12 ? -6.316 -11.825 -6.371 1.00 0.00 12 LEU A CA 3
ATOM 1888 C C . LEU A 1 12 ? -5.763 -13.103 -5.774 1.00 0.00 12 LEU A C 3
ATOM 1889 O O . LEU A 1 12 ? -6.501 -13.875 -5.163 1.00 0.00 12 LEU A O 3
ATOM 1905 N N . PRO A 1 13 ? -4.462 -13.345 -5.954 1.00 0.00 13 PRO A N 3
ATOM 1906 C CA . PRO A 1 13 ? -3.762 -14.418 -5.250 1.00 0.00 13 PRO A CA 3
ATOM 1907 C C . PRO A 1 13 ? -3.889 -14.259 -3.732 1.00 0.00 13 PRO A C 3
ATOM 1908 O O . PRO A 1 13 ? -4.288 -13.200 -3.244 1.00 0.00 13 PRO A O 3
ATOM 1919 N N . TYR A 1 14 ? -3.520 -15.300 -2.999 1.00 0.00 14 TYR A N 3
ATOM 1920 C CA . TYR A 1 14 ? -3.701 -15.346 -1.550 1.00 0.00 14 TYR A CA 3
ATOM 1921 C C . TYR A 1 14 ? -3.034 -14.156 -0.848 1.00 0.00 14 TYR A C 3
ATOM 1922 O O . TYR A 1 14 ? -3.570 -13.617 0.119 1.00 0.00 14 TYR A O 3
ATOM 1940 N N . GLY A 1 15 ? -1.873 -13.743 -1.341 1.00 0.00 15 GLY A N 3
ATOM 1941 C CA . GLY A 1 15 ? -1.157 -12.641 -0.724 1.00 0.00 15 GLY A CA 3
ATOM 1942 C C . GLY A 1 15 ? -1.725 -11.281 -1.091 1.00 0.00 15 GLY A C 3
ATOM 1943 O O . GLY A 1 15 ? -1.555 -10.307 -0.352 1.00 0.00 15 GLY A O 3
ATOM 1947 N N . TRP A 1 16 ? -2.408 -11.216 -2.224 1.00 0.00 16 TRP A N 3
ATOM 1948 C CA . TRP A 1 16 ? -2.891 -9.954 -2.765 1.00 0.00 16 TRP A CA 3
ATOM 1949 C C . TRP A 1 16 ? -4.263 -9.568 -2.233 1.00 0.00 16 TRP A C 3
ATOM 1950 O O . TRP A 1 16 ? -5.118 -10.418 -1.985 1.00 0.00 16 TRP A O 3
ATOM 1971 N N . GLU A 1 17 ? -4.443 -8.268 -2.051 1.00 0.00 17 GLU A N 3
ATOM 1972 C CA . GLU A 1 17 ? -5.709 -7.704 -1.622 1.00 0.00 17 GLU A CA 3
ATOM 1973 C C . GLU A 1 17 ? -6.094 -6.552 -2.540 1.00 0.00 17 GLU A C 3
ATOM 1974 O O . GLU A 1 17 ? -5.224 -5.835 -3.042 1.00 0.00 17 GLU A O 3
ATOM 1986 N N . GLN A 1 18 ? -7.387 -6.384 -2.762 1.00 0.00 18 GLN A N 3
ATOM 1987 C CA . GLN A 1 18 ? -7.889 -5.299 -3.586 1.00 0.00 18 GLN A CA 3
ATOM 1988 C C . GLN A 1 18 ? -8.335 -4.131 -2.714 1.00 0.00 18 GLN A C 3
ATOM 1989 O O . GLN A 1 18 ? -9.393 -4.179 -2.080 1.00 0.00 18 GLN A O 3
ATOM 2003 N N . GLU A 1 19 ? -7.521 -3.088 -2.681 1.00 0.00 19 GLU A N 3
ATOM 2004 C CA . GLU A 1 19 ? -7.807 -1.912 -1.871 1.00 0.00 19 GLU A CA 3
ATOM 2005 C C . GLU A 1 19 ? -8.056 -0.709 -2.769 1.00 0.00 19 GLU A C 3
ATOM 2006 O O . GLU A 1 19 ? -7.735 -0.738 -3.957 1.00 0.00 19 GLU A O 3
ATOM 2018 N N . THR A 1 20 ? -8.617 0.343 -2.201 1.00 0.00 20 THR A N 3
ATOM 2019 C CA . THR A 1 20 ? -8.858 1.566 -2.941 1.00 0.00 20 THR A CA 3
ATOM 2020 C C . THR A 1 20 ? -8.067 2.716 -2.343 1.00 0.00 20 THR A C 3
ATOM 2021 O O . THR A 1 20 ? -7.851 2.774 -1.129 1.00 0.00 20 THR A O 3
ATOM 2032 N N . ASP A 1 21 ? -7.608 3.618 -3.196 1.00 0.00 21 ASP A N 3
ATOM 2033 C CA . ASP A 1 21 ? -6.855 4.770 -2.743 1.00 0.00 21 ASP A CA 3
ATOM 2034 C C . ASP A 1 21 ? -7.799 5.855 -2.237 1.00 0.00 21 ASP A C 3
ATOM 2035 O O . ASP A 1 21 ? -9.019 5.674 -2.212 1.00 0.00 21 ASP A O 3
ATOM 2044 N N . GLU A 1 22 ? -7.225 6.974 -1.836 1.00 0.00 22 GLU A N 3
ATOM 2045 C CA . GLU A 1 22 ? -7.983 8.074 -1.244 1.00 0.00 22 GLU A CA 3
ATOM 2046 C C . GLU A 1 22 ? -8.946 8.703 -2.252 1.00 0.00 22 GLU A C 3
ATOM 2047 O O . GLU A 1 22 ? -9.984 9.243 -1.874 1.00 0.00 22 GLU A O 3
ATOM 2059 N N . ASN A 1 23 ? -8.601 8.632 -3.531 1.00 0.00 23 ASN A N 3
ATOM 2060 C CA . ASN A 1 23 ? -9.429 9.215 -4.579 1.00 0.00 23 ASN A CA 3
ATOM 2061 C C . ASN A 1 23 ? -10.521 8.243 -5.007 1.00 0.00 23 ASN A C 3
ATOM 2062 O O . ASN A 1 23 ? -11.687 8.611 -5.131 1.00 0.00 23 ASN A O 3
ATOM 2073 N N . GLY A 1 24 ? -10.131 6.995 -5.218 1.00 0.00 24 GLY A N 3
ATOM 2074 C CA . GLY A 1 24 ? -11.068 5.984 -5.669 1.00 0.00 24 GLY A CA 3
ATOM 2075 C C . GLY A 1 24 ? -10.462 5.083 -6.725 1.00 0.00 24 GLY A C 3
ATOM 2076 O O . GLY A 1 24 ? -11.170 4.326 -7.394 1.00 0.00 24 GLY A O 3
ATOM 2080 N N . GLN A 1 25 ? -9.153 5.178 -6.887 1.00 0.00 25 GLN A N 3
ATOM 2081 C CA . GLN A 1 25 ? -8.429 4.319 -7.792 1.00 0.00 25 GLN A CA 3
ATOM 2082 C C . GLN A 1 25 ? -8.096 3.015 -7.088 1.00 0.00 25 GLN A C 3
ATOM 2083 O O . GLN A 1 25 ? -7.649 3.025 -5.943 1.00 0.00 25 GLN A O 3
ATOM 2097 N N . VAL A 1 26 ? -8.330 1.901 -7.754 1.00 0.00 26 VAL A N 3
ATOM 2098 C CA . VAL A 1 26 ? -8.067 0.609 -7.153 1.00 0.00 26 VAL A CA 3
ATOM 2099 C C . VAL A 1 26 ? -6.621 0.197 -7.361 1.00 0.00 26 VAL A C 3
ATOM 2100 O O . VAL A 1 26 ? -5.961 0.623 -8.313 1.00 0.00 26 VAL A O 3
ATOM 2113 N N . PHE A 1 27 ? -6.148 -0.626 -6.458 1.00 0.00 27 PHE A N 3
ATOM 2114 C CA . PHE A 1 27 ? -4.798 -1.147 -6.516 1.00 0.00 27 PHE A CA 3
ATOM 2115 C C . PHE A 1 27 ? -4.737 -2.461 -5.766 1.00 0.00 27 PHE A C 3
ATOM 2116 O O . PHE A 1 27 ? -5.634 -2.783 -4.981 1.00 0.00 27 PHE A O 3
ATOM 2133 N N . PHE A 1 28 ? -3.694 -3.216 -6.015 1.00 0.00 28 PHE A N 3
ATOM 2134 C CA . PHE A 1 28 ? -3.523 -4.503 -5.386 1.00 0.00 28 PHE A CA 3
ATOM 2135 C C . PHE A 1 28 ? -2.249 -4.507 -4.559 1.00 0.00 28 PHE A C 3
ATOM 2136 O O . PHE A 1 28 ? -1.218 -3.983 -4.981 1.00 0.00 28 PHE A O 3
ATOM 2153 N N . VAL A 1 29 ? -2.316 -5.083 -3.377 1.00 0.00 29 VAL A N 3
ATOM 2154 C CA . VAL A 1 29 ? -1.162 -5.098 -2.500 1.00 0.00 29 VAL A CA 3
ATOM 2155 C C . VAL A 1 29 ? -0.893 -6.495 -1.967 1.00 0.00 29 VAL A C 3
ATOM 2156 O O . VAL A 1 29 ? -1.778 -7.145 -1.404 1.00 0.00 29 VAL A O 3
ATOM 2169 N N . ASP A 1 30 ? 0.327 -6.952 -2.186 1.00 0.00 30 ASP A N 3
ATOM 2170 C CA . ASP A 1 30 ? 0.796 -8.211 -1.630 1.00 0.00 30 ASP A CA 3
ATOM 2171 C C . ASP A 1 30 ? 1.112 -7.994 -0.161 1.00 0.00 30 ASP A C 3
ATOM 2172 O O . ASP A 1 30 ? 2.168 -7.461 0.177 1.00 0.00 30 ASP A O 3
ATOM 2181 N N . HIS A 1 31 ? 0.189 -8.378 0.709 1.00 0.00 31 HIS A N 3
ATOM 2182 C CA . HIS A 1 31 ? 0.304 -8.068 2.129 1.00 0.00 31 HIS A CA 3
ATOM 2183 C C . HIS A 1 31 ? 1.329 -8.966 2.807 1.00 0.00 31 HIS A C 3
ATOM 2184 O O . HIS A 1 31 ? 1.675 -8.758 3.966 1.00 0.00 31 HIS A O 3
ATOM 2199 N N . ILE A 1 32 ? 1.822 -9.954 2.070 1.00 0.00 32 ILE A N 3
ATOM 2200 C CA . ILE A 1 32 ? 2.869 -10.832 2.567 1.00 0.00 32 ILE A CA 3
ATOM 2201 C C . ILE A 1 32 ? 4.144 -10.037 2.836 1.00 0.00 32 ILE A C 3
ATOM 2202 O O . ILE A 1 32 ? 4.741 -10.135 3.909 1.00 0.00 32 ILE A O 3
ATOM 2218 N N . ASN A 1 33 ? 4.541 -9.232 1.860 1.00 0.00 33 ASN A N 3
ATOM 2219 C CA . ASN A 1 33 ? 5.746 -8.416 1.968 1.00 0.00 33 ASN A CA 3
ATOM 2220 C C . ASN A 1 33 ? 5.391 -6.933 1.973 1.00 0.00 33 ASN A C 3
ATOM 2221 O O . ASN A 1 33 ? 6.270 -6.073 2.018 1.00 0.00 33 ASN A O 3
ATOM 2232 N N . LYS A 1 34 ? 4.089 -6.655 1.933 1.00 0.00 34 LYS A N 3
ATOM 2233 C CA . LYS A 1 34 ? 3.560 -5.291 2.010 1.00 0.00 34 LYS A CA 3
ATOM 2234 C C . LYS A 1 34 ? 4.050 -4.406 0.865 1.00 0.00 34 LYS A C 3
ATOM 2235 O O . LYS A 1 34 ? 4.745 -3.416 1.090 1.00 0.00 34 LYS A O 3
ATOM 2254 N N . ARG A 1 35 ? 3.692 -4.762 -0.361 1.00 0.00 35 ARG A N 3
ATOM 2255 C CA . ARG A 1 35 ? 3.984 -3.915 -1.515 1.00 0.00 35 ARG A CA 3
ATOM 2256 C C . ARG A 1 35 ? 2.701 -3.566 -2.254 1.00 0.00 35 ARG A C 3
ATOM 2257 O O . ARG A 1 35 ? 1.935 -4.451 -2.639 1.00 0.00 35 ARG A O 3
ATOM 2278 N N . THR A 1 36 ? 2.473 -2.281 -2.436 1.00 0.00 36 THR A N 3
ATOM 2279 C CA . THR A 1 36 ? 1.277 -1.788 -3.100 1.00 0.00 36 THR A CA 3
ATOM 2280 C C . THR A 1 36 ? 1.556 -1.481 -4.571 1.00 0.00 36 THR A C 3
ATOM 2281 O O . THR A 1 36 ? 2.426 -0.671 -4.888 1.00 0.00 36 THR A O 3
ATOM 2292 N N . THR A 1 37 ? 0.839 -2.142 -5.461 1.00 0.00 37 THR A N 3
ATOM 2293 C CA . THR A 1 37 ? 0.978 -1.876 -6.880 1.00 0.00 37 THR A CA 3
ATOM 2294 C C . THR A 1 37 ? -0.384 -1.566 -7.501 1.00 0.00 37 THR A C 3
ATOM 2295 O O . THR A 1 37 ? -1.394 -2.181 -7.160 1.00 0.00 37 THR A O 3
ATOM 2306 N N . TYR A 1 38 ? -0.413 -0.590 -8.388 1.00 0.00 38 TYR A N 3
ATOM 2307 C CA . TYR A 1 38 ? -1.639 -0.236 -9.089 1.00 0.00 38 TYR A CA 3
ATOM 2308 C C . TYR A 1 38 ? -1.809 -1.116 -10.318 1.00 0.00 38 TYR A C 3
ATOM 2309 O O . TYR A 1 38 ? -2.878 -1.159 -10.935 1.00 0.00 38 TYR A O 3
ATOM 2327 N N . LEU A 1 39 ? -0.745 -1.831 -10.663 1.00 0.00 39 LEU A N 3
ATOM 2328 C CA . LEU A 1 39 ? -0.764 -2.724 -11.806 1.00 0.00 39 LEU A CA 3
ATOM 2329 C C . LEU A 1 39 ? -1.363 -4.064 -11.419 1.00 0.00 39 LEU A C 3
ATOM 2330 O O . LEU A 1 39 ? -1.247 -4.506 -10.276 1.00 0.00 39 LEU A O 3
ATOM 2346 N N . ASP A 1 40 ? -1.997 -4.700 -12.385 1.00 0.00 40 ASP A N 3
ATOM 2347 C CA . ASP A 1 40 ? -2.695 -5.939 -12.177 1.00 0.00 40 ASP A CA 3
ATOM 2348 C C . ASP A 1 40 ? -1.724 -7.118 -12.129 1.00 0.00 40 ASP A C 3
ATOM 2349 O O . ASP A 1 40 ? -1.026 -7.387 -13.103 1.00 0.00 40 ASP A O 3
ATOM 2358 N N . PRO A 1 41 ? -1.676 -7.851 -11.009 1.00 0.00 41 PRO A N 3
ATOM 2359 C CA . PRO A 1 41 ? -0.782 -8.989 -10.837 1.00 0.00 41 PRO A CA 3
ATOM 2360 C C . PRO A 1 41 ? -1.389 -10.283 -11.370 1.00 0.00 41 PRO A C 3
ATOM 2361 O O . PRO A 1 41 ? -1.236 -11.345 -10.775 1.00 0.00 41 PRO A O 3
ATOM 2372 N N . ARG A 1 42 ? -2.075 -10.184 -12.498 1.00 0.00 42 ARG A N 3
ATOM 2373 C CA . ARG A 1 42 ? -2.712 -11.343 -13.112 1.00 0.00 42 ARG A CA 3
ATOM 2374 C C . ARG A 1 42 ? -2.016 -11.681 -14.422 1.00 0.00 42 ARG A C 3
ATOM 2375 O O . ARG A 1 42 ? -2.650 -12.082 -15.397 1.00 0.00 42 ARG A O 3
ATOM 2396 N N . LEU A 1 43 ? -0.702 -11.498 -14.435 1.00 0.00 43 LEU A N 3
ATOM 2397 C CA . LEU A 1 43 ? 0.089 -11.723 -15.635 1.00 0.00 43 LEU A CA 3
ATOM 2398 C C . LEU A 1 43 ? 1.023 -12.926 -15.465 1.00 0.00 43 LEU A C 3
ATOM 2399 O O . LEU A 1 43 ? 0.698 -14.034 -15.884 1.00 0.00 43 LEU A O 3
ATOM 2415 N N . ALA A 1 44 ? 2.166 -12.709 -14.819 1.00 0.00 44 ALA A N 3
ATOM 2416 C CA . ALA A 1 44 ? 3.161 -13.764 -14.647 1.00 0.00 44 ALA A CA 3
ATOM 2417 C C . ALA A 1 44 ? 2.863 -14.616 -13.419 1.00 0.00 44 ALA A C 3
ATOM 2418 O O . ALA A 1 44 ? 3.613 -15.530 -13.079 1.00 0.00 44 ALA A O 3
ATOM 2425 N N . PHE A 1 45 ? 1.754 -14.319 -12.768 1.00 0.00 45 PHE A N 3
ATOM 2426 C CA . PHE A 1 45 ? 1.356 -15.045 -11.574 1.00 0.00 45 PHE A CA 3
ATOM 2427 C C . PHE A 1 45 ? 0.484 -16.234 -11.956 1.00 0.00 45 PHE A C 3
ATOM 2428 O O . PHE A 1 45 ? -0.739 -16.186 -11.849 1.00 0.00 45 PHE A O 3
ATOM 2445 N N . THR A 1 46 ? 1.131 -17.291 -12.425 1.00 0.00 46 THR A N 3
ATOM 2446 C CA . THR A 1 46 ? 0.436 -18.494 -12.857 1.00 0.00 46 THR A CA 3
ATOM 2447 C C . THR A 1 46 ? 1.198 -19.725 -12.380 1.00 0.00 46 THR A C 3
ATOM 2448 O O . THR A 1 46 ? 2.140 -19.602 -11.591 1.00 0.00 46 THR A O 3
ATOM 2459 N N . VAL A 1 47 ? 0.817 -20.908 -12.851 1.00 0.00 47 VAL A N 3
ATOM 2460 C CA . VAL A 1 47 ? 1.474 -22.134 -12.416 1.00 0.00 47 VAL A CA 3
ATOM 2461 C C . VAL A 1 47 ? 2.738 -22.401 -13.236 1.00 0.00 47 VAL A C 3
ATOM 2462 O O . VAL A 1 47 ? 2.832 -23.386 -13.971 1.00 0.00 47 VAL A O 3
ATOM 2475 N N . ASP A 1 48 ? 3.698 -21.494 -13.114 1.00 0.00 48 ASP A N 3
ATOM 2476 C CA . ASP A 1 48 ? 5.031 -21.695 -13.669 1.00 0.00 48 ASP A CA 3
ATOM 2477 C C . ASP A 1 48 ? 5.993 -21.879 -12.509 1.00 0.00 48 ASP A C 3
ATOM 2478 O O . ASP A 1 48 ? 6.006 -21.061 -11.589 1.00 0.00 48 ASP A O 3
ATOM 2487 N N . ASP A 1 49 ? 6.759 -22.964 -12.533 1.00 0.00 49 ASP A N 3
ATOM 2488 C CA . ASP A 1 49 ? 7.597 -23.344 -11.397 1.00 0.00 49 ASP A CA 3
ATOM 2489 C C . ASP A 1 49 ? 8.606 -22.261 -11.040 1.00 0.00 49 ASP A C 3
ATOM 2490 O O . ASP A 1 49 ? 8.372 -21.478 -10.120 1.00 0.00 49 ASP A O 3
ATOM 2499 N N . ASN A 1 50 ? 9.713 -22.231 -11.784 1.00 0.00 50 ASN A N 3
ATOM 2500 C CA . ASN A 1 50 ? 10.835 -21.322 -11.507 1.00 0.00 50 ASN A CA 3
ATOM 2501 C C . ASN A 1 50 ? 11.116 -21.217 -10.004 1.00 0.00 50 ASN A C 3
ATOM 2502 O O . ASN A 1 50 ? 10.919 -20.162 -9.394 1.00 0.00 50 ASN A O 3
ATOM 2513 N N . PRO A 1 51 ? 11.589 -22.312 -9.383 1.00 0.00 51 PRO A N 3
ATOM 2514 C CA . PRO A 1 51 ? 11.798 -22.373 -7.935 1.00 0.00 51 PRO A CA 3
ATOM 2515 C C . PRO A 1 51 ? 13.103 -21.711 -7.498 1.00 0.00 51 PRO A C 3
ATOM 2516 O O . PRO A 1 51 ? 13.905 -22.310 -6.776 1.00 0.00 51 PRO A O 3
ATOM 2527 N N . THR A 1 52 ? 13.315 -20.482 -7.937 1.00 0.00 52 THR A N 3
ATOM 2528 C CA . THR A 1 52 ? 14.497 -19.728 -7.562 1.00 0.00 52 THR A CA 3
ATOM 2529 C C . THR A 1 52 ? 14.369 -19.200 -6.136 1.00 0.00 52 THR A C 3
ATOM 2530 O O . THR A 1 52 ? 13.274 -19.168 -5.568 1.00 0.00 52 THR A O 3
ATOM 2541 N N . LYS A 1 53 ? 15.492 -18.803 -5.556 1.0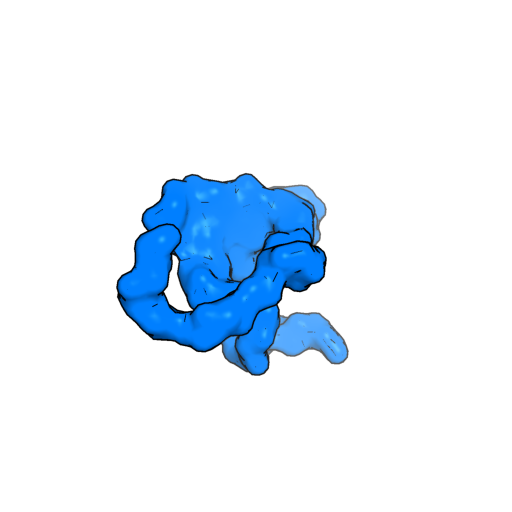0 0.00 53 LYS A N 3
ATOM 2542 C CA . LYS A 1 53 ? 15.491 -18.205 -4.227 1.00 0.00 53 LYS A CA 3
ATOM 2543 C C . LYS A 1 53 ? 14.778 -16.855 -4.266 1.00 0.00 53 LYS A C 3
ATOM 2544 O O . LYS A 1 53 ? 14.764 -16.192 -5.306 1.00 0.00 53 LYS A O 3
ATOM 2563 N N . PRO A 1 54 ? 14.160 -16.441 -3.144 1.00 0.00 54 PRO A N 3
ATOM 2564 C CA . PRO A 1 54 ? 13.417 -15.177 -3.061 1.00 0.00 54 PRO A CA 3
ATOM 2565 C C . PRO A 1 54 ? 14.252 -13.980 -3.502 1.00 0.00 54 PRO A C 3
ATOM 2566 O O . PRO A 1 54 ? 15.298 -13.724 -2.873 1.00 0.00 54 PRO A O 3
ATOM 2578 N N . GLY A 1 1 ? -21.553 -5.123 -14.013 1.00 0.00 1 GLY A N 4
ATOM 2579 C CA . GLY A 1 1 ? -22.646 -6.041 -13.615 1.00 0.00 1 GLY A CA 4
ATOM 2580 C C . GLY A 1 1 ? -23.092 -5.800 -12.192 1.00 0.00 1 GLY A C 4
ATOM 2581 O O . GLY A 1 1 ? -22.536 -4.944 -11.503 1.00 0.00 1 GLY A O 4
ATOM 2587 N N . SER A 1 2 ? -24.094 -6.545 -11.752 1.00 0.00 2 SER A N 4
ATOM 2588 C CA . SER A 1 2 ? -24.608 -6.413 -10.397 1.00 0.00 2 SER A CA 4
ATOM 2589 C C . SER A 1 2 ? -23.668 -7.077 -9.400 1.00 0.00 2 SER A C 4
ATOM 2590 O O . SER A 1 2 ? -23.870 -8.224 -9.005 1.00 0.00 2 SER A O 4
ATOM 2598 N N . ALA A 1 3 ? -22.626 -6.357 -9.018 1.00 0.00 3 ALA A N 4
ATOM 2599 C CA . ALA A 1 3 ? -21.670 -6.854 -8.047 1.00 0.00 3 ALA A CA 4
ATOM 2600 C C . ALA A 1 3 ? -21.242 -5.741 -7.105 1.00 0.00 3 ALA A C 4
ATOM 2601 O O . ALA A 1 3 ? -20.608 -4.772 -7.530 1.00 0.00 3 ALA A O 4
ATOM 2608 N N . LYS A 1 4 ? -21.600 -5.880 -5.836 1.00 0.00 4 LYS A N 4
ATOM 2609 C CA . LYS A 1 4 ? -21.264 -4.880 -4.828 1.00 0.00 4 LYS A CA 4
ATOM 2610 C C . LYS A 1 4 ? -19.752 -4.725 -4.699 1.00 0.00 4 LYS A C 4
ATOM 2611 O O . LYS A 1 4 ? -19.246 -3.617 -4.514 1.00 0.00 4 LYS A O 4
ATOM 2630 N N . ARG A 1 5 ? -19.045 -5.852 -4.793 1.00 0.00 5 ARG A N 4
ATOM 2631 C CA . ARG A 1 5 ? -17.581 -5.873 -4.769 1.00 0.00 5 ARG A CA 4
ATOM 2632 C C . ARG A 1 5 ? -17.026 -5.161 -3.539 1.00 0.00 5 ARG A C 4
ATOM 2633 O O . ARG A 1 5 ? -16.075 -4.385 -3.636 1.00 0.00 5 ARG A O 4
ATOM 2654 N N . LYS A 1 6 ? -17.625 -5.423 -2.385 1.00 0.00 6 LYS A N 4
ATOM 2655 C CA . LYS A 1 6 ? -17.165 -4.828 -1.136 1.00 0.00 6 LYS A CA 4
ATOM 2656 C C . LYS A 1 6 ? -15.970 -5.607 -0.608 1.00 0.00 6 LYS A C 4
ATOM 2657 O O . LYS A 1 6 ? -16.112 -6.436 0.296 1.00 0.00 6 LYS A O 4
ATOM 2676 N N . ARG A 1 7 ? -14.808 -5.358 -1.218 1.00 0.00 7 ARG A N 4
ATOM 2677 C CA . ARG A 1 7 ? -13.555 -6.058 -0.903 1.00 0.00 7 ARG A CA 4
ATOM 2678 C C . ARG A 1 7 ? -13.574 -7.479 -1.466 1.00 0.00 7 ARG A C 4
ATOM 2679 O O . ARG A 1 7 ? -12.630 -7.909 -2.128 1.00 0.00 7 ARG A O 4
ATOM 2700 N N . VAL A 1 8 ? -14.659 -8.189 -1.203 1.00 0.00 8 VAL A N 4
ATOM 2701 C CA . VAL A 1 8 ? -14.829 -9.553 -1.675 1.00 0.00 8 VAL A CA 4
ATOM 2702 C C . VAL A 1 8 ? -15.162 -9.572 -3.162 1.00 0.00 8 VAL A C 4
ATOM 2703 O O . VAL A 1 8 ? -16.147 -8.972 -3.598 1.00 0.00 8 VAL A O 4
ATOM 2716 N N . ALA A 1 9 ? -14.317 -10.234 -3.932 1.00 0.00 9 ALA A N 4
ATOM 2717 C CA . ALA A 1 9 ? -14.547 -10.408 -5.356 1.00 0.00 9 ALA A CA 4
ATOM 2718 C C . ALA A 1 9 ? -14.119 -11.800 -5.797 1.00 0.00 9 ALA A C 4
ATOM 2719 O O . ALA A 1 9 ? -14.621 -12.330 -6.789 1.00 0.00 9 ALA A O 4
ATOM 2726 N N . GLY A 1 10 ? -13.194 -12.393 -5.042 1.00 0.00 10 GLY A N 4
ATOM 2727 C CA . GLY A 1 10 ? -12.681 -13.705 -5.380 1.00 0.00 10 GLY A CA 4
ATOM 2728 C C . GLY A 1 10 ? -11.802 -13.652 -6.605 1.00 0.00 10 GLY A C 4
ATOM 2729 O O . GLY A 1 10 ? -11.889 -14.510 -7.486 1.00 0.00 10 GLY A O 4
ATOM 2733 N N . ASP A 1 11 ? -10.974 -12.626 -6.676 1.00 0.00 11 ASP A N 4
ATOM 2734 C CA . ASP A 1 11 ? -10.151 -12.390 -7.850 1.00 0.00 11 ASP A CA 4
ATOM 2735 C C . ASP A 1 11 ? -8.681 -12.682 -7.575 1.00 0.00 11 ASP A C 4
ATOM 2736 O O . ASP A 1 11 ? -8.008 -13.339 -8.370 1.00 0.00 11 ASP A O 4
ATOM 2745 N N . LEU A 1 12 ? -8.194 -12.200 -6.441 1.00 0.00 12 LEU A N 4
ATOM 2746 C CA . LEU A 1 12 ? -6.773 -12.246 -6.133 1.00 0.00 12 LEU A CA 4
ATOM 2747 C C . LEU A 1 12 ? -6.403 -13.454 -5.274 1.00 0.00 12 LEU A C 4
ATOM 2748 O O . LEU A 1 12 ? -7.265 -14.071 -4.642 1.00 0.00 12 LEU A O 4
ATOM 2764 N N . PRO A 1 13 ? -5.104 -13.807 -5.264 1.00 0.00 13 PRO A N 4
ATOM 2765 C CA . PRO A 1 13 ? -4.543 -14.807 -4.344 1.00 0.00 13 PRO A CA 4
ATOM 2766 C C . PRO A 1 13 ? -4.753 -14.429 -2.877 1.00 0.00 13 PRO A C 4
ATOM 2767 O O . PRO A 1 13 ? -5.222 -13.329 -2.567 1.00 0.00 13 PRO A O 4
ATOM 2778 N N . TYR A 1 14 ? -4.375 -15.328 -1.980 1.00 0.00 14 TYR A N 4
ATOM 2779 C CA . TYR A 1 14 ? -4.597 -15.147 -0.549 1.00 0.00 14 TYR A CA 4
ATOM 2780 C C . TYR A 1 14 ? -3.801 -13.956 -0.006 1.00 0.00 14 TYR A C 4
ATOM 2781 O O . TYR A 1 14 ? -4.301 -13.187 0.818 1.00 0.00 14 TYR A O 4
ATOM 2799 N N . GLY A 1 15 ? -2.564 -13.815 -0.461 1.00 0.00 15 GLY A N 4
ATOM 2800 C CA . GLY A 1 15 ? -1.703 -12.756 0.036 1.00 0.00 15 GLY A CA 4
ATOM 2801 C C . GLY A 1 15 ? -2.144 -11.371 -0.400 1.00 0.00 15 GLY A C 4
ATOM 2802 O O . GLY A 1 15 ? -1.847 -10.381 0.270 1.00 0.00 15 GLY A O 4
ATOM 2806 N N . TRP A 1 16 ? -2.852 -11.305 -1.513 1.00 0.00 16 TRP A N 4
ATOM 2807 C CA . TRP A 1 16 ? -3.250 -10.032 -2.098 1.00 0.00 16 TRP A CA 4
ATOM 2808 C C . TRP A 1 16 ? -4.561 -9.519 -1.539 1.00 0.00 16 TRP A C 4
ATOM 2809 O O . TRP A 1 16 ? -5.484 -10.287 -1.257 1.00 0.00 16 TRP A O 4
ATOM 2830 N N . GLU A 1 17 ? -4.626 -8.210 -1.376 1.00 0.00 17 GLU A N 4
ATOM 2831 C CA . GLU A 1 17 ? -5.839 -7.539 -0.960 1.00 0.00 17 GLU A CA 4
ATOM 2832 C C . GLU A 1 17 ? -6.279 -6.551 -2.025 1.00 0.00 17 GLU A C 4
ATOM 2833 O O . GLU A 1 17 ? -5.451 -6.051 -2.795 1.00 0.00 17 GLU A O 4
ATOM 2845 N N . GLN A 1 18 ? -7.568 -6.271 -2.060 1.00 0.00 18 GLN A N 4
ATOM 2846 C CA . GLN A 1 18 ? -8.116 -5.303 -2.993 1.00 0.00 18 GLN A CA 4
ATOM 2847 C C . GLN A 1 18 ? -8.456 -4.025 -2.243 1.00 0.00 18 GLN A C 4
ATOM 2848 O O . GLN A 1 18 ? -9.465 -3.945 -1.537 1.00 0.00 18 GLN A O 4
ATOM 2862 N N . GLU A 1 19 ? -7.587 -3.035 -2.379 1.00 0.00 19 GLU A N 4
ATOM 2863 C CA . GLU A 1 19 ? -7.723 -1.786 -1.649 1.00 0.00 19 GLU A CA 4
ATOM 2864 C C . GLU A 1 19 ? -8.023 -0.637 -2.601 1.00 0.00 19 GLU A C 4
ATOM 2865 O O . GLU A 1 19 ? -7.861 -0.764 -3.816 1.00 0.00 19 GLU A O 4
ATOM 2877 N N . THR A 1 20 ? -8.457 0.478 -2.046 1.00 0.00 20 THR A N 4
ATOM 2878 C CA . THR A 1 20 ? -8.747 1.657 -2.838 1.00 0.00 20 THR A CA 4
ATOM 2879 C C . THR A 1 20 ? -7.819 2.804 -2.460 1.00 0.00 20 THR A C 4
ATOM 2880 O O . THR A 1 20 ? -7.530 3.024 -1.278 1.00 0.00 20 THR A O 4
ATOM 2891 N N . ASP A 1 21 ? -7.338 3.523 -3.464 1.00 0.00 21 ASP A N 4
ATOM 2892 C CA . ASP A 1 21 ? -6.448 4.642 -3.244 1.00 0.00 21 ASP A CA 4
ATOM 2893 C C . ASP A 1 21 ? -7.229 5.860 -2.779 1.00 0.00 21 ASP A C 4
ATOM 2894 O O . ASP A 1 21 ? -8.454 5.831 -2.669 1.00 0.00 21 ASP A O 4
ATOM 2903 N N . GLU A 1 22 ? -6.502 6.927 -2.523 1.00 0.00 22 GLU A N 4
ATOM 2904 C CA . GLU A 1 22 ? -7.076 8.167 -2.011 1.00 0.00 22 GLU A CA 4
ATOM 2905 C C . GLU A 1 22 ? -8.118 8.728 -2.972 1.00 0.00 22 GLU A C 4
ATOM 2906 O O . GLU A 1 22 ? -9.161 9.227 -2.552 1.00 0.00 22 GLU A O 4
ATOM 2918 N N . ASN A 1 23 ? -7.830 8.633 -4.260 1.00 0.00 23 ASN A N 4
ATOM 2919 C CA . ASN A 1 23 ? -8.724 9.145 -5.289 1.00 0.00 23 ASN A CA 4
ATOM 2920 C C . ASN A 1 23 ? -9.951 8.255 -5.430 1.00 0.00 23 ASN A C 4
ATOM 2921 O O . ASN A 1 23 ? -11.083 8.736 -5.426 1.00 0.00 23 ASN A O 4
ATOM 2932 N N . GLY A 1 24 ? -9.716 6.960 -5.550 1.00 0.00 24 GLY A N 4
ATOM 2933 C CA . GLY A 1 24 ? -10.803 6.018 -5.728 1.00 0.00 24 GLY A CA 4
ATOM 2934 C C . GLY A 1 24 ? -10.463 4.943 -6.737 1.00 0.00 24 GLY A C 4
ATOM 2935 O O . GLY A 1 24 ? -11.333 4.180 -7.171 1.00 0.00 24 GLY A O 4
ATOM 2939 N N . GLN A 1 25 ? -9.197 4.885 -7.121 1.00 0.00 25 GLN A N 4
ATOM 2940 C CA . GLN A 1 25 ? -8.718 3.854 -8.013 1.00 0.00 25 GLN A CA 4
ATOM 2941 C C . GLN A 1 25 ? -8.349 2.624 -7.208 1.00 0.00 25 GLN A C 4
ATOM 2942 O O . GLN A 1 25 ? -7.840 2.733 -6.091 1.00 0.00 25 GLN A O 4
ATOM 2956 N N . VAL A 1 26 ? -8.613 1.456 -7.758 1.00 0.00 26 VAL A N 4
ATOM 2957 C CA . VAL A 1 26 ? -8.307 0.228 -7.055 1.00 0.00 26 VAL A CA 4
ATOM 2958 C C . VAL A 1 26 ? -6.872 -0.202 -7.307 1.00 0.00 26 VAL A C 4
ATOM 2959 O O . VAL A 1 26 ? -6.254 0.182 -8.306 1.00 0.00 26 VAL A O 4
ATOM 2972 N N . PHE A 1 27 ? -6.355 -0.985 -6.387 1.00 0.00 27 PHE A N 4
ATOM 2973 C CA . PHE A 1 27 ? -5.011 -1.518 -6.489 1.00 0.00 27 PHE A CA 4
ATOM 2974 C C . PHE A 1 27 ? -4.883 -2.748 -5.610 1.00 0.00 27 PHE A C 4
ATOM 2975 O O . PHE A 1 27 ? -5.698 -2.968 -4.710 1.00 0.00 27 PHE A O 4
ATOM 2992 N N . PHE A 1 28 ? -3.868 -3.540 -5.873 1.00 0.00 28 PHE A N 4
ATOM 2993 C CA . PHE A 1 28 ? -3.676 -4.786 -5.165 1.00 0.00 28 PHE A CA 4
ATOM 2994 C C . PHE A 1 28 ? -2.381 -4.755 -4.382 1.00 0.00 28 PHE A C 4
ATOM 2995 O O . PHE A 1 28 ? -1.339 -4.345 -4.898 1.00 0.00 28 PHE A O 4
ATOM 3012 N N . VAL A 1 29 ? -2.450 -5.159 -3.128 1.00 0.00 29 VAL A N 4
ATOM 3013 C CA . VAL A 1 29 ? -1.275 -5.195 -2.284 1.00 0.00 29 VAL A CA 4
ATOM 3014 C C . VAL A 1 29 ? -1.146 -6.539 -1.597 1.00 0.00 29 VAL A C 4
ATOM 3015 O O . VAL A 1 29 ? -2.107 -7.053 -1.017 1.00 0.00 29 VAL A O 4
ATOM 3028 N N . ASP A 1 30 ? 0.037 -7.114 -1.696 1.00 0.00 30 ASP A N 4
ATOM 3029 C CA . ASP A 1 30 ? 0.356 -8.323 -0.967 1.00 0.00 30 ASP A CA 4
ATOM 3030 C C . ASP A 1 30 ? 0.690 -7.938 0.468 1.00 0.00 30 ASP A C 4
ATOM 3031 O O . ASP A 1 30 ? 1.435 -6.990 0.702 1.00 0.00 30 ASP A O 4
ATOM 3040 N N . HIS A 1 31 ? 0.116 -8.634 1.428 1.00 0.00 31 HIS A N 4
ATOM 3041 C CA . HIS A 1 31 ? 0.268 -8.230 2.818 1.00 0.00 31 HIS A CA 4
ATOM 3042 C C . HIS A 1 31 ? 1.314 -9.070 3.536 1.00 0.00 31 HIS A C 4
ATOM 3043 O O . HIS A 1 31 ? 1.387 -9.077 4.765 1.00 0.00 31 HIS A O 4
ATOM 3058 N N . ILE A 1 32 ? 2.123 -9.770 2.761 1.00 0.00 32 ILE A N 4
ATOM 3059 C CA . ILE A 1 32 ? 3.257 -10.498 3.294 1.00 0.00 32 ILE A CA 4
ATOM 3060 C C . ILE A 1 32 ? 4.538 -9.688 3.101 1.00 0.00 32 ILE A C 4
ATOM 3061 O O . ILE A 1 32 ? 5.255 -9.398 4.061 1.00 0.00 32 ILE A O 4
ATOM 3077 N N . ASN A 1 33 ? 4.795 -9.292 1.863 1.00 0.00 33 ASN A N 4
ATOM 3078 C CA . ASN A 1 33 ? 5.973 -8.495 1.530 1.00 0.00 33 ASN A CA 4
ATOM 3079 C C . ASN A 1 33 ? 5.619 -7.010 1.514 1.00 0.00 33 ASN A C 4
ATOM 3080 O O . ASN A 1 33 ? 6.507 -6.155 1.532 1.00 0.00 33 ASN A O 4
ATOM 3091 N N . LYS A 1 34 ? 4.314 -6.735 1.463 1.00 0.00 34 LYS A N 4
ATOM 3092 C CA . LYS A 1 34 ? 3.774 -5.374 1.487 1.00 0.00 34 LYS A CA 4
ATOM 3093 C C . LYS A 1 34 ? 3.987 -4.665 0.157 1.00 0.00 34 LYS A C 4
ATOM 3094 O O . LYS A 1 34 ? 4.287 -3.469 0.119 1.00 0.00 34 LYS A O 4
ATOM 3113 N N . ARG A 1 35 ? 3.819 -5.393 -0.937 1.00 0.00 35 ARG A N 4
ATOM 3114 C CA . ARG A 1 35 ? 3.975 -4.810 -2.259 1.00 0.00 35 ARG A CA 4
ATOM 3115 C C . ARG A 1 35 ? 2.655 -4.254 -2.754 1.00 0.00 35 ARG A C 4
ATOM 3116 O O . ARG A 1 35 ? 1.614 -4.898 -2.633 1.00 0.00 35 ARG A O 4
ATOM 3137 N N . THR A 1 36 ? 2.708 -3.068 -3.324 1.00 0.00 36 THR A N 4
ATOM 3138 C CA . THR A 1 36 ? 1.522 -2.393 -3.824 1.00 0.00 36 THR A CA 4
ATOM 3139 C C . THR A 1 36 ? 1.606 -2.223 -5.337 1.00 0.00 36 THR A C 4
ATOM 3140 O O . THR A 1 36 ? 2.514 -1.564 -5.842 1.00 0.00 36 THR A O 4
ATOM 3151 N N . THR A 1 37 ? 0.678 -2.823 -6.054 1.00 0.00 37 THR A N 4
ATOM 3152 C CA . THR A 1 37 ? 0.629 -2.662 -7.496 1.00 0.00 37 THR A CA 4
ATOM 3153 C C . THR A 1 37 ? -0.749 -2.174 -7.926 1.00 0.00 37 THR A C 4
ATOM 3154 O O . THR A 1 37 ? -1.774 -2.700 -7.488 1.00 0.00 37 THR A O 4
ATOM 3165 N N . TYR A 1 38 ? -0.768 -1.149 -8.765 1.00 0.00 38 TYR A N 4
ATOM 3166 C CA . TYR A 1 38 ? -2.019 -0.605 -9.268 1.00 0.00 38 TYR A CA 4
ATOM 3167 C C . TYR A 1 38 ? -2.428 -1.335 -10.541 1.00 0.00 38 TYR A C 4
ATOM 3168 O O . TYR A 1 38 ? -3.457 -1.044 -11.144 1.00 0.00 38 TYR A O 4
ATOM 3186 N N . LEU A 1 39 ? -1.603 -2.293 -10.938 1.00 0.00 39 LEU A N 4
ATOM 3187 C CA . LEU A 1 39 ? -1.891 -3.128 -12.087 1.00 0.00 39 LEU A CA 4
ATOM 3188 C C . LEU A 1 39 ? -2.090 -4.571 -11.646 1.00 0.00 39 LEU A C 4
ATOM 3189 O O . LEU A 1 39 ? -1.701 -4.945 -10.538 1.00 0.00 39 LEU A O 4
ATOM 3205 N N . ASP A 1 40 ? -2.684 -5.369 -12.519 1.00 0.00 40 ASP A N 4
ATOM 3206 C CA . ASP A 1 40 ? -2.978 -6.770 -12.225 1.00 0.00 40 ASP A CA 4
ATOM 3207 C C . ASP A 1 40 ? -1.681 -7.579 -12.084 1.00 0.00 40 ASP A C 4
ATOM 3208 O O . ASP A 1 40 ? -0.867 -7.631 -13.012 1.00 0.00 40 ASP A O 4
ATOM 3217 N N . PRO A 1 41 ? -1.475 -8.209 -10.912 1.00 0.00 41 PRO A N 4
ATOM 3218 C CA . PRO A 1 41 ? -0.249 -8.946 -10.599 1.00 0.00 41 PRO A CA 4
ATOM 3219 C C . PRO A 1 41 ? -0.101 -10.246 -11.384 1.00 0.00 41 PRO A C 4
ATOM 3220 O O . PRO A 1 41 ? 0.995 -10.790 -11.484 1.00 0.00 41 PRO A O 4
ATOM 3231 N N . ARG A 1 42 ? -1.191 -10.748 -11.948 1.00 0.00 42 ARG A N 4
ATOM 3232 C CA . ARG A 1 42 ? -1.139 -12.014 -12.673 1.00 0.00 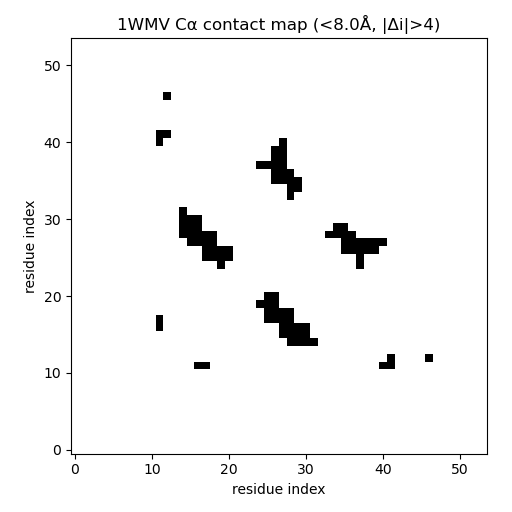42 ARG A CA 4
ATOM 3233 C C . ARG A 1 42 ? -0.789 -11.786 -14.143 1.00 0.00 42 ARG A C 4
ATOM 3234 O O . ARG A 1 42 ? -0.802 -12.718 -14.951 1.00 0.00 42 ARG A O 4
ATOM 3255 N N . LEU A 1 43 ? -0.476 -10.542 -14.487 1.00 0.00 43 LEU A N 4
ATOM 3256 C CA . LEU A 1 43 ? -0.090 -10.209 -15.852 1.00 0.00 43 LEU A CA 4
ATOM 3257 C C . LEU A 1 43 ? 1.414 -10.369 -16.062 1.00 0.00 43 LEU A C 4
ATOM 3258 O O . LEU A 1 43 ? 1.900 -11.462 -16.346 1.00 0.00 43 LEU A O 4
ATOM 3274 N N . ALA A 1 44 ? 2.149 -9.273 -15.895 1.00 0.00 44 ALA A N 4
ATOM 3275 C CA . ALA A 1 44 ? 3.576 -9.247 -16.215 1.00 0.00 44 ALA A CA 4
ATOM 3276 C C . ALA A 1 44 ? 4.427 -9.742 -15.055 1.00 0.00 44 ALA A C 4
ATOM 3277 O O . ALA A 1 44 ? 5.657 -9.731 -15.121 1.00 0.00 44 ALA A O 4
ATOM 3284 N N . PHE A 1 45 ? 3.772 -10.179 -13.994 1.00 0.00 45 PHE A N 4
ATOM 3285 C CA . PHE A 1 45 ? 4.470 -10.685 -12.816 1.00 0.00 45 PHE A CA 4
ATOM 3286 C C . PHE A 1 45 ? 4.358 -12.203 -12.754 1.00 0.00 45 PHE A C 4
ATOM 3287 O O . PHE A 1 45 ? 4.766 -12.832 -11.776 1.00 0.00 45 PHE A O 4
ATOM 3304 N N . THR A 1 46 ? 3.782 -12.783 -13.802 1.00 0.00 46 THR A N 4
ATOM 3305 C CA . THR A 1 46 ? 3.614 -14.226 -13.888 1.00 0.00 46 THR A CA 4
ATOM 3306 C C . THR A 1 46 ? 3.723 -14.707 -15.329 1.00 0.00 46 THR A C 4
ATOM 3307 O O . THR A 1 46 ? 2.774 -14.589 -16.102 1.00 0.00 46 THR A O 4
ATOM 3318 N N . VAL A 1 47 ? 4.902 -15.221 -15.679 1.00 0.00 47 VAL A N 4
ATOM 3319 C CA . VAL A 1 47 ? 5.164 -15.825 -16.986 1.00 0.00 47 VAL A CA 4
ATOM 3320 C C . VAL A 1 47 ? 5.358 -14.771 -18.081 1.00 0.00 47 VAL A C 4
ATOM 3321 O O . VAL A 1 47 ? 4.850 -13.649 -17.977 1.00 0.00 47 VAL A O 4
ATOM 3334 N N . ASP A 1 48 ? 6.123 -15.144 -19.109 1.00 0.00 48 ASP A N 4
ATOM 3335 C CA . ASP A 1 48 ? 6.399 -14.282 -20.262 1.00 0.00 48 ASP A CA 4
ATOM 3336 C C . ASP A 1 48 ? 7.324 -13.134 -19.879 1.00 0.00 48 ASP A C 4
ATOM 3337 O O . ASP A 1 48 ? 6.879 -12.031 -19.552 1.00 0.00 48 ASP A O 4
ATOM 3346 N N . ASP A 1 49 ? 8.618 -13.410 -19.931 1.00 0.00 49 ASP A N 4
ATOM 3347 C CA . ASP A 1 49 ? 9.635 -12.434 -19.562 1.00 0.00 49 ASP A CA 4
ATOM 3348 C C . ASP A 1 49 ? 9.757 -11.357 -20.634 1.00 0.00 49 ASP A C 4
ATOM 3349 O O . ASP A 1 49 ? 9.797 -11.661 -21.829 1.00 0.00 49 ASP A O 4
ATOM 3358 N N . ASN A 1 50 ? 9.807 -10.103 -20.204 1.00 0.00 50 ASN A N 4
ATOM 3359 C CA . ASN A 1 50 ? 9.927 -8.976 -21.127 1.00 0.00 50 ASN A CA 4
ATOM 3360 C C . ASN A 1 50 ? 10.264 -7.679 -20.385 1.00 0.00 50 ASN A C 4
ATOM 3361 O O . ASN A 1 50 ? 11.219 -6.994 -20.759 1.00 0.00 50 ASN A O 4
ATOM 3372 N N . PRO A 1 51 ? 9.492 -7.303 -19.332 1.00 0.00 51 PRO A N 4
ATOM 3373 C CA . PRO A 1 51 ? 9.775 -6.086 -18.555 1.00 0.00 51 PRO A CA 4
ATOM 3374 C C . PRO A 1 51 ? 10.992 -6.246 -17.640 1.00 0.00 51 PRO A C 4
ATOM 3375 O O . PRO A 1 51 ? 10.924 -6.005 -16.435 1.00 0.00 51 PRO A O 4
ATOM 3386 N N . THR A 1 52 ? 12.107 -6.652 -18.228 1.00 0.00 52 THR A N 4
ATOM 3387 C CA . THR A 1 52 ? 13.344 -6.843 -17.490 1.00 0.00 52 THR A CA 4
ATOM 3388 C C . THR A 1 52 ? 14.277 -5.648 -17.679 1.00 0.00 52 THR A C 4
ATOM 3389 O O . THR A 1 52 ? 15.500 -5.798 -17.749 1.00 0.00 52 THR A O 4
ATOM 3400 N N . LYS A 1 53 ? 13.683 -4.463 -17.768 1.00 0.00 53 LYS A N 4
ATOM 3401 C CA . LYS A 1 53 ? 14.430 -3.222 -17.929 1.00 0.00 53 LYS A CA 4
ATOM 3402 C C . LYS A 1 53 ? 13.559 -2.040 -17.514 1.00 0.00 53 LYS A C 4
ATOM 3403 O O . LYS A 1 53 ? 12.683 -1.613 -18.270 1.00 0.00 53 LYS A O 4
ATOM 3422 N N . PRO A 1 54 ? 13.772 -1.520 -16.299 1.00 0.00 54 PRO A N 4
ATOM 3423 C CA . PRO A 1 54 ? 12.972 -0.431 -15.741 1.00 0.00 54 PRO A CA 4
ATOM 3424 C C . PRO A 1 54 ? 13.360 0.928 -16.320 1.00 0.00 54 PRO A C 4
ATOM 3425 O O . PRO A 1 54 ? 12.566 1.497 -17.097 1.00 0.00 54 PRO A O 4
ATOM 3437 N N . GLY A 1 1 ? -8.486 2.303 1.413 1.00 0.00 1 GLY A N 5
ATOM 3438 C CA . GLY A 1 1 ? -7.659 3.061 2.383 1.00 0.00 1 GLY A CA 5
ATOM 3439 C C . GLY A 1 1 ? -7.883 2.603 3.808 1.00 0.00 1 GLY A C 5
ATOM 3440 O O . GLY A 1 1 ? -8.967 2.804 4.360 1.00 0.00 1 GLY A O 5
ATOM 3446 N N . SER A 1 2 ? -6.853 1.986 4.393 1.00 0.00 2 SER A N 5
ATOM 3447 C CA . SER A 1 2 ? -6.899 1.479 5.768 1.00 0.00 2 SER A CA 5
ATOM 3448 C C . SER A 1 2 ? -7.945 0.371 5.928 1.00 0.00 2 SER A C 5
ATOM 3449 O O . SER A 1 2 ? -7.613 -0.816 5.885 1.00 0.00 2 SER A O 5
ATOM 3457 N N . ALA A 1 3 ? -9.200 0.757 6.103 1.00 0.00 3 ALA A N 5
ATOM 3458 C CA . ALA A 1 3 ? -10.270 -0.201 6.324 1.00 0.00 3 ALA A CA 5
ATOM 3459 C C . ALA A 1 3 ? -11.230 -0.225 5.143 1.00 0.00 3 ALA A C 5
ATOM 3460 O O . ALA A 1 3 ? -11.800 0.804 4.766 1.00 0.00 3 ALA A O 5
ATOM 3467 N N . LYS A 1 4 ? -11.395 -1.397 4.558 1.00 0.00 4 LYS A N 5
ATOM 3468 C CA . LYS A 1 4 ? -12.338 -1.583 3.469 1.00 0.00 4 LYS A CA 5
ATOM 3469 C C . LYS A 1 4 ? -13.255 -2.758 3.774 1.00 0.00 4 LYS A C 5
ATOM 3470 O O . LYS A 1 4 ? -12.863 -3.917 3.627 1.00 0.00 4 LYS A O 5
ATOM 3489 N N . ARG A 1 5 ? -14.468 -2.455 4.218 1.00 0.00 5 ARG A N 5
ATOM 3490 C CA . ARG A 1 5 ? -15.443 -3.493 4.534 1.00 0.00 5 ARG A CA 5
ATOM 3491 C C . ARG A 1 5 ? -15.956 -4.138 3.253 1.00 0.00 5 ARG A C 5
ATOM 3492 O O . ARG A 1 5 ? -15.934 -3.513 2.189 1.00 0.00 5 ARG A O 5
ATOM 3513 N N . LYS A 1 6 ? -16.410 -5.385 3.363 1.00 0.00 6 LYS A N 5
ATOM 3514 C CA . LYS A 1 6 ? -16.866 -6.152 2.209 1.00 0.00 6 LYS A CA 5
ATOM 3515 C C . LYS A 1 6 ? -15.712 -6.366 1.235 1.00 0.00 6 LYS A C 5
ATOM 3516 O O . LYS A 1 6 ? -15.807 -6.039 0.048 1.00 0.00 6 LYS A O 5
ATOM 3535 N N . ARG A 1 7 ? -14.617 -6.913 1.744 1.00 0.00 7 ARG A N 5
ATOM 3536 C CA . ARG A 1 7 ? -13.433 -7.161 0.928 1.00 0.00 7 ARG A CA 5
ATOM 3537 C C . ARG A 1 7 ? -13.262 -8.654 0.662 1.00 0.00 7 ARG A C 5
ATOM 3538 O O . ARG A 1 7 ? -12.161 -9.126 0.376 1.00 0.00 7 ARG A O 5
ATOM 3559 N N . VAL A 1 8 ? -14.362 -9.386 0.743 1.00 0.00 8 VAL A N 5
ATOM 3560 C CA . VAL A 1 8 ? -14.343 -10.833 0.550 1.00 0.00 8 VAL A CA 5
ATOM 3561 C C . VAL A 1 8 ? -14.472 -11.191 -0.930 1.00 0.00 8 VAL A C 5
ATOM 3562 O O . VAL A 1 8 ? -15.352 -11.962 -1.326 1.00 0.00 8 VAL A O 5
ATOM 3575 N N . ALA A 1 9 ? -13.586 -10.629 -1.740 1.00 0.00 9 ALA A N 5
ATOM 3576 C CA . ALA A 1 9 ? -13.615 -10.847 -3.177 1.00 0.00 9 ALA A CA 5
ATOM 3577 C C . ALA A 1 9 ? -12.522 -11.817 -3.610 1.00 0.00 9 ALA A C 5
ATOM 3578 O O . ALA A 1 9 ? -11.332 -11.554 -3.420 1.00 0.00 9 ALA A O 5
ATOM 3585 N N . GLY A 1 10 ? -12.930 -12.935 -4.194 1.00 0.00 10 GLY A N 5
ATOM 3586 C CA . GLY A 1 10 ? -11.978 -13.930 -4.648 1.00 0.00 10 GLY A CA 5
ATOM 3587 C C . GLY A 1 10 ? -11.417 -13.596 -6.016 1.00 0.00 10 GLY A C 5
ATOM 3588 O O . GLY A 1 10 ? -11.671 -14.304 -6.991 1.00 0.00 10 GLY A O 5
ATOM 3592 N N . ASP A 1 11 ? -10.672 -12.504 -6.085 1.00 0.00 11 ASP A N 5
ATOM 3593 C CA . ASP A 1 11 ? -10.075 -12.056 -7.337 1.00 0.00 11 ASP A CA 5
ATOM 3594 C C . ASP A 1 11 ? -8.595 -12.423 -7.385 1.00 0.00 11 ASP A C 5
ATOM 3595 O O . ASP A 1 11 ? -8.114 -13.030 -8.346 1.00 0.00 11 ASP A O 5
ATOM 3604 N N . LEU A 1 12 ? -7.887 -12.048 -6.334 1.00 0.00 12 LEU A N 5
ATOM 3605 C CA . LEU A 1 12 ? -6.452 -12.255 -6.243 1.00 0.00 12 LEU A CA 5
ATOM 3606 C C . LEU A 1 12 ? -6.118 -13.423 -5.323 1.00 0.00 12 LEU A C 5
ATOM 3607 O O . LEU A 1 12 ? -7.000 -13.965 -4.655 1.00 0.00 12 LEU A O 5
ATOM 3623 N N . PRO A 1 13 ? -4.836 -13.839 -5.303 1.00 0.00 13 PRO A N 5
ATOM 3624 C CA . PRO A 1 13 ? -4.312 -14.776 -4.302 1.00 0.00 13 PRO A CA 5
ATOM 3625 C C . PRO A 1 13 ? -4.616 -14.319 -2.873 1.00 0.00 13 PRO A C 5
ATOM 3626 O O . PRO A 1 13 ? -5.012 -13.177 -2.649 1.00 0.00 13 PRO A O 5
ATOM 3637 N N . TYR A 1 14 ? -4.392 -15.206 -1.917 1.00 0.00 14 TYR A N 5
ATOM 3638 C CA . TYR A 1 14 ? -4.767 -14.959 -0.528 1.00 0.00 14 TYR A CA 5
ATOM 3639 C C . TYR A 1 14 ? -3.970 -13.796 0.060 1.00 0.00 14 TYR A C 5
ATOM 3640 O O . TYR A 1 14 ? -4.503 -12.995 0.830 1.00 0.00 14 TYR A O 5
ATOM 3658 N N . GLY A 1 15 ? -2.693 -13.713 -0.302 1.00 0.00 15 GLY A N 5
ATOM 3659 C CA . GLY A 1 15 ? -1.833 -12.666 0.220 1.00 0.00 15 GLY A CA 5
ATOM 3660 C C . GLY A 1 15 ? -2.258 -11.279 -0.213 1.00 0.00 15 GLY A C 5
ATOM 3661 O O . GLY A 1 15 ? -1.992 -10.294 0.481 1.00 0.00 15 GLY A O 5
ATOM 3665 N N . TRP A 1 16 ? -2.913 -11.210 -1.358 1.00 0.00 16 TRP A N 5
ATOM 3666 C CA . TRP A 1 16 ? -3.316 -9.944 -1.938 1.00 0.00 16 TRP A CA 5
ATOM 3667 C C . TRP A 1 16 ? -4.646 -9.447 -1.390 1.00 0.00 16 TRP A C 5
ATOM 3668 O O . TRP A 1 16 ? -5.568 -10.224 -1.151 1.00 0.00 16 TRP A O 5
ATOM 3689 N N . GLU A 1 17 ? -4.728 -8.143 -1.198 1.00 0.00 17 GLU A N 5
ATOM 3690 C CA . GLU A 1 17 ? -5.963 -7.498 -0.789 1.00 0.00 17 GLU A CA 5
ATOM 3691 C C . GLU A 1 17 ? -6.330 -6.405 -1.781 1.00 0.00 17 GLU A C 5
ATOM 3692 O O . GLU A 1 17 ? -5.459 -5.676 -2.260 1.00 0.00 17 GLU A O 5
ATOM 3704 N N . GLN A 1 18 ? -7.612 -6.315 -2.103 1.00 0.00 18 GLN A N 5
ATOM 3705 C CA . GLN A 1 18 ? -8.103 -5.318 -3.045 1.00 0.00 18 GLN A CA 5
ATOM 3706 C C . GLN A 1 18 ? -8.444 -4.019 -2.312 1.00 0.00 18 GLN A C 5
ATOM 3707 O O . GLN A 1 18 ? -9.493 -3.904 -1.676 1.00 0.00 18 GLN A O 5
ATOM 3721 N N . GLU A 1 19 ? -7.535 -3.061 -2.396 1.00 0.00 19 GLU A N 5
ATOM 3722 C CA . GLU A 1 19 ? -7.679 -1.779 -1.729 1.00 0.00 19 GLU A CA 5
ATOM 3723 C C . GLU A 1 19 ? -8.139 -0.698 -2.693 1.00 0.00 19 GLU A C 5
ATOM 3724 O O . GLU A 1 19 ? -8.198 -0.910 -3.901 1.00 0.00 19 GLU A O 5
ATOM 3736 N N . THR A 1 20 ? -8.451 0.464 -2.145 1.00 0.00 20 THR A N 5
ATOM 3737 C CA . THR A 1 20 ? -8.788 1.629 -2.945 1.00 0.00 20 THR A CA 5
ATOM 3738 C C . THR A 1 20 ? -8.057 2.860 -2.422 1.00 0.00 20 THR A C 5
ATOM 3739 O O . THR A 1 20 ? -8.006 3.096 -1.210 1.00 0.00 20 THR A O 5
ATOM 3750 N N . ASP A 1 21 ? -7.484 3.629 -3.337 1.00 0.00 21 ASP A N 5
ATOM 3751 C CA . ASP A 1 21 ? -6.669 4.781 -2.975 1.00 0.00 21 ASP A CA 5
ATOM 3752 C C . ASP A 1 21 ? -7.533 6.021 -2.710 1.00 0.00 21 ASP A C 5
ATOM 3753 O O . ASP A 1 21 ? -8.766 5.953 -2.709 1.00 0.00 21 ASP A O 5
ATOM 3762 N N . GLU A 1 22 ? -6.868 7.148 -2.489 1.00 0.00 22 GLU A N 5
ATOM 3763 C CA . GLU A 1 22 ? -7.532 8.411 -2.166 1.00 0.00 22 GLU A CA 5
ATOM 3764 C C . GLU A 1 22 ? -8.273 8.972 -3.374 1.00 0.00 22 GLU A C 5
ATOM 3765 O O . GLU A 1 22 ? -9.303 9.631 -3.227 1.00 0.00 22 GLU A O 5
ATOM 3777 N N . ASN A 1 23 ? -7.748 8.709 -4.565 1.00 0.00 23 ASN A N 5
ATOM 3778 C CA . ASN A 1 23 ? -8.379 9.165 -5.800 1.00 0.00 23 ASN A CA 5
ATOM 3779 C C . ASN A 1 23 ? -9.583 8.294 -6.118 1.00 0.00 23 ASN A C 5
ATOM 3780 O O . ASN A 1 23 ? -10.520 8.718 -6.798 1.00 0.00 23 ASN A O 5
ATOM 3791 N N . GLY A 1 24 ? -9.550 7.068 -5.625 1.00 0.00 24 GLY A N 5
ATOM 3792 C CA . GLY A 1 24 ? -10.637 6.137 -5.839 1.00 0.00 24 GLY A CA 5
ATOM 3793 C C . GLY A 1 24 ? -10.273 5.074 -6.844 1.00 0.00 24 GLY A C 5
ATOM 3794 O O . GLY A 1 24 ? -11.132 4.336 -7.323 1.00 0.00 24 GLY A O 5
ATOM 3798 N N . GLN A 1 25 ? -8.989 5.006 -7.167 1.00 0.00 25 GLN A N 5
ATOM 3799 C CA . GLN A 1 25 ? -8.472 3.972 -8.029 1.00 0.00 25 GLN A CA 5
ATOM 3800 C C . GLN A 1 25 ? -8.216 2.728 -7.202 1.00 0.00 25 GLN A C 5
ATOM 3801 O O . GLN A 1 25 ? -7.828 2.819 -6.033 1.00 0.00 25 GLN A O 5
ATOM 3815 N N . VAL A 1 26 ? -8.452 1.574 -7.788 1.00 0.00 26 VAL A N 5
ATOM 3816 C CA . VAL A 1 26 ? -8.246 0.331 -7.082 1.00 0.00 26 VAL A CA 5
ATOM 3817 C C . VAL A 1 26 ? -6.806 -0.122 -7.226 1.00 0.00 26 VAL A C 5
ATOM 3818 O O . VAL A 1 26 ? -6.122 0.227 -8.188 1.00 0.00 26 VAL A O 5
ATOM 3831 N N . PHE A 1 27 ? -6.361 -0.883 -6.254 1.00 0.00 27 PHE A N 5
ATOM 3832 C CA . PHE A 1 27 ? -5.017 -1.424 -6.263 1.00 0.00 27 PHE A CA 5
ATOM 3833 C C . PHE A 1 27 ? -4.931 -2.625 -5.343 1.00 0.00 27 PHE A C 5
ATOM 3834 O O . PHE A 1 27 ? -5.732 -2.784 -4.425 1.00 0.00 27 PHE A O 5
ATOM 3851 N N . PHE A 1 28 ? -3.961 -3.466 -5.611 1.00 0.00 28 PHE A N 5
ATOM 3852 C CA . PHE A 1 28 ? -3.804 -4.709 -4.899 1.00 0.00 28 PHE A CA 5
ATOM 3853 C C . PHE A 1 28 ? -2.534 -4.677 -4.074 1.00 0.00 28 PHE A C 5
ATOM 3854 O O . PHE A 1 28 ? -1.480 -4.272 -4.563 1.00 0.00 28 PHE A O 5
ATOM 3871 N N . VAL A 1 29 ? -2.633 -5.077 -2.824 1.00 0.00 29 VAL A N 5
ATOM 3872 C CA . VAL A 1 29 ? -1.479 -5.066 -1.949 1.00 0.00 29 VAL A CA 5
ATOM 3873 C C . VAL A 1 29 ? -1.247 -6.432 -1.331 1.00 0.00 29 VAL A C 5
ATOM 3874 O O . VAL A 1 29 ? -2.139 -7.019 -0.711 1.00 0.00 29 VAL A O 5
ATOM 3887 N N . ASP A 1 30 ? -0.051 -6.945 -1.549 1.00 0.00 30 ASP A N 5
ATOM 3888 C CA . ASP A 1 30 ? 0.391 -8.162 -0.902 1.00 0.00 30 ASP A CA 5
ATOM 3889 C C . ASP A 1 30 ? 0.779 -7.835 0.524 1.00 0.00 30 ASP A C 5
ATOM 3890 O O . ASP A 1 30 ? 1.474 -6.851 0.769 1.00 0.00 30 ASP A O 5
ATOM 3899 N N . HIS A 1 31 ? 0.326 -8.637 1.463 1.00 0.00 31 HIS A N 5
ATOM 3900 C CA . HIS A 1 31 ? 0.553 -8.347 2.869 1.00 0.00 31 HIS A CA 5
ATOM 3901 C C . HIS A 1 31 ? 1.697 -9.181 3.427 1.00 0.00 31 HIS A C 5
ATOM 3902 O O . HIS A 1 31 ? 2.078 -9.029 4.588 1.00 0.00 31 HIS A O 5
ATOM 3917 N N . ILE A 1 32 ? 2.251 -10.054 2.596 1.00 0.00 32 ILE A N 5
ATOM 3918 C CA . ILE A 1 32 ? 3.387 -10.862 2.992 1.00 0.00 32 ILE A CA 5
ATOM 3919 C C . ILE A 1 32 ? 4.688 -10.122 2.705 1.00 0.00 32 ILE A C 5
ATOM 3920 O O . ILE A 1 32 ? 5.446 -9.797 3.620 1.00 0.00 32 ILE A O 5
ATOM 3936 N N . ASN A 1 33 ? 4.933 -9.823 1.436 1.00 0.00 33 ASN A N 5
ATOM 3937 C CA . ASN A 1 33 ? 6.136 -9.093 1.046 1.00 0.00 33 ASN A CA 5
ATOM 3938 C C . ASN A 1 33 ? 5.790 -7.655 0.653 1.00 0.00 33 ASN A C 5
ATOM 3939 O O . ASN A 1 33 ? 6.530 -7.001 -0.083 1.00 0.00 33 ASN A O 5
ATOM 3950 N N . LYS A 1 34 ? 4.647 -7.192 1.176 1.00 0.00 34 LYS A N 5
ATOM 3951 C CA . LYS A 1 34 ? 4.170 -5.802 1.058 1.00 0.00 34 LYS A CA 5
ATOM 3952 C C . LYS A 1 34 ? 4.450 -5.164 -0.305 1.00 0.00 34 LYS A C 5
ATOM 3953 O O . LYS A 1 34 ? 5.347 -4.328 -0.437 1.00 0.00 34 LYS A O 5
ATOM 3972 N N . ARG A 1 35 ? 3.677 -5.549 -1.314 1.00 0.00 35 ARG A N 5
ATOM 3973 C CA . ARG A 1 35 ? 3.755 -4.896 -2.618 1.00 0.00 35 ARG A CA 5
ATOM 3974 C C . ARG A 1 35 ? 2.394 -4.331 -3.012 1.00 0.00 35 ARG A C 5
ATOM 3975 O O . ARG A 1 35 ? 1.419 -5.069 -3.132 1.00 0.00 35 ARG A O 5
ATOM 3996 N N . THR A 1 36 ? 2.341 -3.024 -3.199 1.00 0.00 36 THR A N 5
ATOM 3997 C CA . THR A 1 36 ? 1.123 -2.345 -3.619 1.00 0.00 36 THR A CA 5
ATOM 3998 C C . THR A 1 36 ? 1.167 -2.063 -5.122 1.00 0.00 36 THR A C 5
ATOM 3999 O O . THR A 1 36 ? 1.999 -1.290 -5.588 1.00 0.00 36 THR A O 5
ATOM 4010 N N . THR A 1 37 ? 0.291 -2.697 -5.873 1.00 0.00 37 THR A N 5
ATOM 4011 C CA . THR A 1 37 ? 0.241 -2.505 -7.318 1.00 0.00 37 THR A CA 5
ATOM 4012 C C . THR A 1 37 ? -1.169 -2.116 -7.764 1.00 0.00 37 THR A C 5
ATOM 4013 O O . THR A 1 37 ? -2.145 -2.739 -7.353 1.00 0.00 37 THR A O 5
ATOM 4024 N N . TYR A 1 38 ? -1.267 -1.091 -8.597 1.00 0.00 38 TYR A N 5
ATOM 4025 C CA . TYR A 1 38 ? -2.557 -0.625 -9.092 1.00 0.00 38 TYR A CA 5
ATOM 4026 C C . TYR A 1 38 ? -3.075 -1.558 -10.174 1.00 0.00 38 TYR A C 5
ATOM 4027 O O . TYR A 1 38 ? -4.279 -1.683 -10.384 1.00 0.00 38 TYR A O 5
ATOM 4045 N N . LEU A 1 39 ? -2.151 -2.218 -10.852 1.00 0.00 39 LEU A N 5
ATOM 4046 C CA . LEU A 1 39 ? -2.504 -3.117 -11.936 1.00 0.00 39 LEU A CA 5
ATOM 4047 C C . LEU A 1 39 ? -2.406 -4.563 -11.477 1.00 0.00 39 LEU A C 5
ATOM 4048 O O . LEU A 1 39 ? -1.866 -4.848 -10.404 1.00 0.00 39 LEU A O 5
ATOM 4064 N N . ASP A 1 40 ? -2.921 -5.470 -12.297 1.00 0.00 40 ASP A N 5
ATOM 4065 C CA . ASP A 1 40 ? -2.959 -6.893 -11.958 1.00 0.00 40 ASP A CA 5
ATOM 4066 C C . ASP A 1 40 ? -1.549 -7.461 -11.817 1.00 0.00 40 ASP A C 5
ATOM 4067 O O . ASP A 1 40 ? -0.724 -7.340 -12.729 1.00 0.00 40 ASP A O 5
ATOM 4076 N N . PRO A 1 41 ? -1.254 -8.093 -10.675 1.00 0.00 41 PRO A N 5
ATOM 4077 C CA . PRO A 1 41 ? 0.059 -8.649 -10.384 1.00 0.00 41 PRO A CA 5
ATOM 4078 C C . PRO A 1 41 ? 0.208 -10.089 -10.870 1.00 0.00 41 PRO A C 5
ATOM 4079 O O . PRO A 1 41 ? 0.871 -10.911 -10.232 1.00 0.00 41 PRO A O 5
ATOM 4090 N N . ARG A 1 42 ? -0.404 -10.393 -12.003 1.00 0.00 42 ARG A N 5
ATOM 4091 C CA . ARG A 1 42 ? -0.320 -11.725 -12.580 1.00 0.00 42 ARG A CA 5
ATOM 4092 C C . ARG A 1 42 ? 0.122 -11.658 -14.038 1.00 0.00 42 ARG A C 5
ATOM 4093 O O . ARG A 1 42 ? 0.799 -12.565 -14.524 1.00 0.00 42 ARG A O 5
ATOM 4114 N N . LEU A 1 43 ? -0.259 -10.574 -14.715 1.00 0.00 43 LEU A N 5
ATOM 4115 C CA . LEU A 1 43 ? 0.029 -10.388 -16.140 1.00 0.00 43 LEU A CA 5
ATOM 4116 C C . LEU A 1 43 ? 1.505 -10.611 -16.458 1.00 0.00 43 LEU A C 5
ATOM 4117 O O . LEU A 1 43 ? 1.873 -11.605 -17.085 1.00 0.00 43 LEU A O 5
ATOM 4133 N N . ALA A 1 44 ? 2.345 -9.680 -16.037 1.00 0.00 44 ALA A N 5
ATOM 4134 C CA . ALA A 1 44 ? 3.774 -9.772 -16.300 1.00 0.00 44 ALA A CA 5
ATOM 4135 C C . ALA A 1 44 ? 4.530 -10.177 -15.046 1.00 0.00 44 ALA A C 5
ATOM 4136 O O . ALA A 1 44 ? 5.761 -10.185 -15.021 1.00 0.00 44 ALA A O 5
ATOM 4143 N N . PHE A 1 45 ? 3.784 -10.538 -14.014 1.00 0.00 45 PHE A N 5
ATOM 4144 C CA . PHE A 1 45 ? 4.378 -10.900 -12.734 1.00 0.00 45 PHE A CA 5
ATOM 4145 C C . PHE A 1 45 ? 4.390 -12.412 -12.557 1.00 0.00 45 PHE A C 5
ATOM 4146 O O . PHE A 1 45 ? 4.406 -12.921 -11.434 1.00 0.00 45 PHE A O 5
ATOM 4163 N N . THR A 1 46 ? 4.367 -13.122 -13.673 1.00 0.00 46 THR A N 5
ATOM 4164 C CA . THR A 1 46 ? 4.413 -14.573 -13.658 1.00 0.00 46 THR A CA 5
ATOM 4165 C C . THR A 1 46 ? 5.767 -15.063 -14.169 1.00 0.00 46 THR A C 5
ATOM 4166 O O . THR A 1 46 ? 6.760 -15.025 -13.447 1.00 0.00 46 THR A O 5
ATOM 4177 N N . VAL A 1 47 ? 5.795 -15.520 -15.419 1.00 0.00 47 VAL A N 5
ATOM 4178 C CA . VAL A 1 47 ? 7.038 -15.941 -16.062 1.00 0.00 47 VAL A CA 5
ATOM 4179 C C . VAL A 1 47 ? 6.983 -15.638 -17.555 1.00 0.00 47 VAL A C 5
ATOM 4180 O O . VAL A 1 47 ? 7.949 -15.141 -18.130 1.00 0.00 47 VAL A O 5
ATOM 4193 N N . ASP A 1 48 ? 5.842 -15.957 -18.164 1.00 0.00 48 ASP A N 5
ATOM 4194 C CA . ASP A 1 48 ? 5.591 -15.688 -19.582 1.00 0.00 48 ASP A CA 5
ATOM 4195 C C . ASP A 1 48 ? 6.603 -16.401 -20.470 1.00 0.00 48 ASP A C 5
ATOM 4196 O O . ASP A 1 48 ? 6.950 -15.926 -21.550 1.00 0.00 48 ASP A O 5
ATOM 4205 N N . ASP A 1 49 ? 7.072 -17.544 -19.992 1.00 0.00 49 ASP A N 5
ATOM 4206 C CA . ASP A 1 49 ? 8.010 -18.374 -20.737 1.00 0.00 49 ASP A CA 5
ATOM 4207 C C . ASP A 1 49 ? 7.922 -19.813 -20.247 1.00 0.00 49 ASP A C 5
ATOM 4208 O O . ASP A 1 49 ? 8.916 -20.540 -20.198 1.00 0.00 49 ASP A O 5
ATOM 4217 N N . ASN A 1 50 ? 6.714 -20.220 -19.878 1.00 0.00 50 ASN A N 5
ATOM 4218 C CA . ASN A 1 50 ? 6.484 -21.559 -19.345 1.00 0.00 50 ASN A CA 5
ATOM 4219 C C . ASN A 1 50 ? 5.425 -22.319 -20.157 1.00 0.00 50 ASN A C 5
ATOM 4220 O O . ASN A 1 50 ? 5.676 -23.452 -20.562 1.00 0.00 50 ASN A O 5
ATOM 4231 N N . PRO A 1 51 ? 4.230 -21.728 -20.414 1.00 0.00 51 PRO A N 5
ATOM 4232 C CA . PRO A 1 51 ? 3.193 -22.385 -21.227 1.00 0.00 51 PRO A CA 5
ATOM 4233 C C . PRO A 1 51 ? 3.648 -22.609 -22.667 1.00 0.00 51 PRO A C 5
ATOM 4234 O O . PRO A 1 51 ? 4.228 -23.649 -22.989 1.00 0.00 51 PRO A O 5
ATOM 4245 N N . THR A 1 52 ? 3.386 -21.641 -23.531 1.00 0.00 52 THR A N 5
ATOM 4246 C CA . THR A 1 52 ? 3.816 -21.716 -24.920 1.00 0.00 52 THR A CA 5
ATOM 4247 C C . THR A 1 52 ? 4.292 -20.352 -25.411 1.00 0.00 52 THR A C 5
ATOM 4248 O O . THR A 1 52 ? 3.489 -19.481 -25.739 1.00 0.00 52 THR A O 5
ATOM 4259 N N . LYS A 1 53 ? 5.603 -20.168 -25.421 1.00 0.00 53 LYS A N 5
ATOM 4260 C CA . LYS A 1 53 ? 6.203 -18.945 -25.933 1.00 0.00 53 LYS A CA 5
ATOM 4261 C C . LYS A 1 53 ? 6.250 -18.948 -27.465 1.00 0.00 53 LYS A C 5
ATOM 4262 O O . LYS A 1 53 ? 5.886 -17.952 -28.090 1.00 0.00 53 LYS A O 5
ATOM 4281 N N . PRO A 1 54 ? 6.709 -20.054 -28.106 1.00 0.00 54 PRO A N 5
ATOM 4282 C CA . PRO A 1 54 ? 6.694 -20.166 -29.571 1.00 0.00 54 PRO A CA 5
ATOM 4283 C C . PRO A 1 54 ? 5.273 -20.134 -30.131 1.00 0.00 54 PRO A C 5
ATOM 4284 O O . PRO A 1 54 ? 5.111 -19.854 -31.335 1.00 0.00 54 PRO A O 5
ATOM 4296 N N . GLY A 1 1 ? 7.504 -8.166 -12.277 1.00 0.00 1 GLY A N 6
ATOM 4297 C CA . GLY A 1 1 ? 8.286 -9.301 -11.735 1.00 0.00 1 GLY A CA 6
ATOM 4298 C C . GLY A 1 1 ? 7.526 -10.607 -11.838 1.00 0.00 1 GLY A C 6
ATOM 4299 O O . GLY A 1 1 ? 6.461 -10.757 -11.240 1.00 0.00 1 GLY A O 6
ATOM 4305 N N . SER A 1 2 ? 8.068 -11.555 -12.590 1.00 0.00 2 SER A N 6
ATOM 4306 C CA . SER A 1 2 ? 7.399 -12.834 -12.813 1.00 0.00 2 SER A CA 6
ATOM 4307 C C . SER A 1 2 ? 7.826 -13.885 -11.787 1.00 0.00 2 SER A C 6
ATOM 4308 O O . SER A 1 2 ? 7.384 -15.033 -11.843 1.00 0.00 2 SER A O 6
ATOM 4316 N N . ALA A 1 3 ? 8.665 -13.491 -10.835 1.00 0.00 3 ALA A N 6
ATOM 4317 C CA . ALA A 1 3 ? 9.205 -14.436 -9.860 1.00 0.00 3 ALA A CA 6
ATOM 4318 C C . ALA A 1 3 ? 8.298 -14.566 -8.641 1.00 0.00 3 ALA A C 6
ATOM 4319 O O . ALA A 1 3 ? 8.757 -14.890 -7.545 1.00 0.00 3 ALA A O 6
ATOM 4326 N N . LYS A 1 4 ? 7.011 -14.314 -8.830 1.00 0.00 4 LYS A N 6
ATOM 4327 C CA . LYS A 1 4 ? 6.040 -14.445 -7.750 1.00 0.00 4 LYS A CA 6
ATOM 4328 C C . LYS A 1 4 ? 5.241 -15.734 -7.900 1.00 0.00 4 LYS A C 6
ATOM 4329 O O . LYS A 1 4 ? 4.294 -15.978 -7.145 1.00 0.00 4 LYS A O 6
ATOM 4348 N N . ARG A 1 5 ? 5.646 -16.553 -8.876 1.00 0.00 5 ARG A N 6
ATOM 4349 C CA . ARG A 1 5 ? 4.996 -17.833 -9.177 1.00 0.00 5 ARG A CA 6
ATOM 4350 C C . ARG A 1 5 ? 3.639 -17.617 -9.844 1.00 0.00 5 ARG A C 6
ATOM 4351 O O . ARG A 1 5 ? 3.112 -16.506 -9.864 1.00 0.00 5 ARG A O 6
ATOM 4372 N N . LYS A 1 6 ? 3.073 -18.686 -10.389 1.00 0.00 6 LYS A N 6
ATOM 4373 C CA . LYS A 1 6 ? 1.801 -18.601 -11.096 1.00 0.00 6 LYS A CA 6
ATOM 4374 C C . LYS A 1 6 ? 0.637 -18.817 -10.134 1.00 0.00 6 LYS A C 6
ATOM 4375 O O . LYS A 1 6 ? -0.263 -19.618 -10.394 1.00 0.00 6 LYS A O 6
ATOM 4394 N N . ARG A 1 7 ? 0.658 -18.088 -9.028 1.00 0.00 7 ARG A N 6
ATOM 4395 C CA . ARG A 1 7 ? -0.356 -18.232 -7.988 1.00 0.00 7 ARG A CA 6
ATOM 4396 C C . ARG A 1 7 ? -1.583 -17.384 -8.294 1.00 0.00 7 ARG A C 6
ATOM 4397 O O . ARG A 1 7 ? -1.942 -16.484 -7.537 1.00 0.00 7 ARG A O 6
ATOM 4418 N N . VAL A 1 8 ? -2.231 -17.679 -9.409 1.00 0.00 8 VAL A N 6
ATOM 4419 C CA . VAL A 1 8 ? -3.418 -16.943 -9.813 1.00 0.00 8 VAL A CA 6
ATOM 4420 C C . VAL A 1 8 ? -4.596 -17.896 -10.024 1.00 0.00 8 VAL A C 6
ATOM 4421 O O . VAL A 1 8 ? -4.771 -18.487 -11.089 1.00 0.00 8 VAL A O 6
ATOM 4434 N N . ALA A 1 9 ? -5.394 -18.054 -8.982 1.00 0.00 9 ALA A N 6
ATOM 4435 C CA . ALA A 1 9 ? -6.571 -18.908 -9.042 1.00 0.00 9 ALA A CA 6
ATOM 4436 C C . ALA A 1 9 ? -7.818 -18.060 -9.257 1.00 0.00 9 ALA A C 6
ATOM 4437 O O . ALA A 1 9 ? -8.710 -18.011 -8.406 1.00 0.00 9 ALA A O 6
ATOM 4444 N N . GLY A 1 10 ? -7.861 -17.376 -10.391 1.00 0.00 10 GLY A N 6
ATOM 4445 C CA . GLY A 1 10 ? -8.953 -16.463 -10.673 1.00 0.00 10 GLY A CA 6
ATOM 4446 C C . GLY A 1 10 ? -8.735 -15.114 -10.025 1.00 0.00 10 GLY A C 6
ATOM 4447 O O . GLY A 1 10 ? -8.756 -14.074 -10.693 1.00 0.00 10 GLY A O 6
ATOM 4451 N N . ASP A 1 11 ? -8.520 -15.132 -8.718 1.00 0.00 11 ASP A N 6
ATOM 4452 C CA . ASP A 1 11 ? -8.215 -13.931 -7.962 1.00 0.00 11 ASP A CA 6
ATOM 4453 C C . ASP A 1 11 ? -6.708 -13.752 -7.878 1.00 0.00 11 ASP A C 6
ATOM 4454 O O . ASP A 1 11 ? -5.953 -14.416 -8.593 1.00 0.00 11 ASP A O 6
ATOM 4463 N N . LEU A 1 12 ? -6.281 -12.859 -7.009 1.00 0.00 12 LEU A N 6
ATOM 4464 C CA . LEU A 1 12 ? -4.871 -12.639 -6.753 1.00 0.00 12 LEU A CA 6
ATOM 4465 C C . LEU A 1 12 ? -4.334 -13.725 -5.836 1.00 0.00 12 LEU A C 6
ATOM 4466 O O . LEU A 1 12 ? -5.109 -14.503 -5.270 1.00 0.00 12 LEU A O 6
ATOM 4482 N N . PRO A 1 13 ? -3.003 -13.808 -5.676 1.00 0.00 13 PRO A N 6
ATOM 4483 C CA . PRO A 1 13 ? -2.401 -14.657 -4.652 1.00 0.00 13 PRO A CA 6
ATOM 4484 C C . PRO A 1 13 ? -2.929 -14.296 -3.265 1.00 0.00 13 PRO A C 6
ATOM 4485 O O . PRO A 1 13 ? -3.396 -13.180 -3.041 1.00 0.00 13 PRO A O 6
ATOM 4496 N N . TYR A 1 14 ? -2.827 -15.236 -2.341 1.00 0.00 14 TYR A N 6
ATOM 4497 C CA . TYR A 1 14 ? -3.453 -15.120 -1.023 1.00 0.00 14 TYR A CA 6
ATOM 4498 C C . TYR A 1 14 ? -3.004 -13.858 -0.282 1.00 0.00 14 TYR A C 6
ATOM 4499 O O . TYR A 1 14 ? -3.794 -13.230 0.425 1.00 0.00 14 TYR A O 6
ATOM 4517 N N . GLY A 1 15 ? -1.741 -13.495 -0.445 1.00 0.00 15 GLY A N 6
ATOM 4518 C CA . GLY A 1 15 ? -1.221 -12.300 0.194 1.00 0.00 15 GLY A CA 6
ATOM 4519 C C . GLY A 1 15 ? -1.823 -11.015 -0.355 1.00 0.00 15 GLY A C 6
ATOM 4520 O O . GLY A 1 15 ? -1.959 -10.029 0.372 1.00 0.00 15 GLY A O 6
ATOM 4524 N N . TRP A 1 16 ? -2.194 -11.030 -1.627 1.00 0.00 16 TRP A N 6
ATOM 4525 C CA . TRP A 1 16 ? -2.657 -9.825 -2.302 1.00 0.00 16 TRP A CA 6
ATOM 4526 C C . TRP A 1 16 ? -4.117 -9.517 -2.013 1.00 0.00 16 TRP A C 6
ATOM 4527 O O . TRP A 1 16 ? -4.989 -10.377 -2.141 1.00 0.00 16 TRP A O 6
ATOM 4548 N N . GLU A 1 17 ? -4.368 -8.277 -1.636 1.00 0.00 17 GLU A N 6
ATOM 4549 C CA . GLU A 1 17 ? -5.720 -7.793 -1.438 1.00 0.00 17 GLU A CA 6
ATOM 4550 C C . GLU A 1 17 ? -6.046 -6.721 -2.469 1.00 0.00 17 GLU A C 6
ATOM 4551 O O . GLU A 1 17 ? -5.154 -6.008 -2.940 1.00 0.00 17 GLU A O 6
ATOM 4563 N N . GLN A 1 18 ? -7.316 -6.612 -2.816 1.00 0.00 18 GLN A N 6
ATOM 4564 C CA . GLN A 1 18 ? -7.774 -5.610 -3.764 1.00 0.00 18 GLN A CA 6
ATOM 4565 C C . GLN A 1 18 ? -8.307 -4.396 -3.015 1.00 0.00 18 GLN A C 6
ATOM 4566 O O . GLN A 1 18 ? -9.402 -4.435 -2.454 1.00 0.00 18 GLN A O 6
ATOM 4580 N N . GLU A 1 19 ? -7.530 -3.326 -2.997 1.00 0.00 19 GLU A N 6
ATOM 4581 C CA . GLU A 1 19 ? -7.904 -2.130 -2.258 1.00 0.00 19 GLU A CA 6
ATOM 4582 C C . GLU A 1 19 ? -8.122 -0.964 -3.203 1.00 0.00 19 GLU A C 6
ATOM 4583 O O . GLU A 1 19 ? -7.749 -1.016 -4.374 1.00 0.00 19 GLU A O 6
ATOM 4595 N N . THR A 1 20 ? -8.732 0.089 -2.693 1.00 0.00 20 THR A N 6
ATOM 4596 C CA . THR A 1 20 ? -8.897 1.305 -3.458 1.00 0.00 20 THR A CA 6
ATOM 4597 C C . THR A 1 20 ? -8.326 2.490 -2.705 1.00 0.00 20 THR A C 6
ATOM 4598 O O . THR A 1 20 ? -8.460 2.591 -1.483 1.00 0.00 20 THR A O 6
ATOM 4609 N N . ASP A 1 21 ? -7.667 3.377 -3.430 1.00 0.00 21 ASP A N 6
ATOM 4610 C CA . ASP A 1 21 ? -7.061 4.544 -2.829 1.00 0.00 21 ASP A CA 6
ATOM 4611 C C . ASP A 1 21 ? -8.101 5.641 -2.611 1.00 0.00 21 ASP A C 6
ATOM 4612 O O . ASP A 1 21 ? -9.282 5.479 -2.929 1.00 0.00 21 ASP A O 6
ATOM 4621 N N . GLU A 1 22 ? -7.636 6.755 -2.083 1.00 0.00 22 GLU A N 6
ATOM 4622 C CA . GLU A 1 22 ? -8.503 7.863 -1.678 1.00 0.00 22 GLU A CA 6
ATOM 4623 C C . GLU A 1 22 ? -9.075 8.611 -2.880 1.00 0.00 22 GLU A C 6
ATOM 4624 O O . GLU A 1 22 ? -9.982 9.430 -2.735 1.00 0.00 22 GLU A O 6
ATOM 4636 N N . ASN A 1 23 ? -8.548 8.332 -4.062 1.00 0.00 23 ASN A N 6
ATOM 4637 C CA . ASN A 1 23 ? -9.015 8.980 -5.278 1.00 0.00 23 ASN A CA 6
ATOM 4638 C C . ASN A 1 23 ? -9.930 8.047 -6.053 1.00 0.00 23 ASN A C 6
ATOM 4639 O O . ASN A 1 23 ? -10.527 8.433 -7.057 1.00 0.00 23 ASN A O 6
ATOM 4650 N N . GLY A 1 24 ? -10.031 6.815 -5.579 1.00 0.00 24 GLY A N 6
ATOM 4651 C CA . GLY A 1 24 ? -10.862 5.828 -6.239 1.00 0.00 24 GLY A CA 6
ATOM 4652 C C . GLY A 1 24 ? -10.088 5.032 -7.265 1.00 0.00 24 GLY A C 6
ATOM 4653 O O . GLY A 1 24 ? -10.673 4.377 -8.127 1.00 0.00 24 GLY A O 6
ATOM 4657 N N . GLN A 1 25 ? -8.769 5.099 -7.182 1.00 0.00 25 GLN A N 6
ATOM 4658 C CA . GLN A 1 25 ? -7.908 4.311 -8.032 1.00 0.00 25 GLN A CA 6
ATOM 4659 C C . GLN A 1 25 ? -7.631 2.979 -7.358 1.00 0.00 25 GLN A C 6
ATOM 4660 O O . GLN A 1 25 ? -7.209 2.941 -6.201 1.00 0.00 25 GLN A O 6
ATOM 4674 N N . VAL A 1 26 ? -7.905 1.887 -8.055 1.00 0.00 26 VAL A N 6
ATOM 4675 C CA . VAL A 1 26 ? -7.664 0.574 -7.484 1.00 0.00 26 VAL A CA 6
ATOM 4676 C C . VAL A 1 26 ? -6.187 0.240 -7.496 1.00 0.00 26 VAL A C 6
ATOM 4677 O O . VAL A 1 26 ? -5.426 0.716 -8.342 1.00 0.00 26 VAL A O 6
ATOM 4690 N N . PHE A 1 27 ? -5.803 -0.562 -6.535 1.00 0.00 27 PHE A N 6
ATOM 4691 C CA . PHE A 1 27 ? -4.448 -1.049 -6.428 1.00 0.00 27 PHE A CA 6
ATOM 4692 C C . PHE A 1 27 ? -4.456 -2.340 -5.641 1.00 0.00 27 PHE A C 6
ATOM 4693 O O . PHE A 1 27 ? -5.394 -2.622 -4.890 1.00 0.00 27 PHE A O 6
ATOM 4710 N N . PHE A 1 28 ? -3.423 -3.119 -5.819 1.00 0.00 28 PHE A N 6
ATOM 4711 C CA . PHE A 1 28 ? -3.340 -4.413 -5.194 1.00 0.00 28 PHE A CA 6
ATOM 4712 C C . PHE A 1 28 ? -2.135 -4.456 -4.279 1.00 0.00 28 PHE A C 6
ATOM 4713 O O . PHE A 1 28 ? -1.062 -3.967 -4.633 1.00 0.00 28 PHE A O 6
ATOM 4730 N N . VAL A 1 29 ? -2.312 -5.014 -3.098 1.00 0.00 29 VAL A N 6
ATOM 4731 C CA . VAL A 1 29 ? -1.240 -5.035 -2.125 1.00 0.00 29 VAL A CA 6
ATOM 4732 C C . VAL A 1 29 ? -1.069 -6.406 -1.498 1.00 0.00 29 VAL A C 6
ATOM 4733 O O . VAL A 1 29 ? -2.011 -6.989 -0.959 1.00 0.00 29 VAL A O 6
ATOM 4746 N N . ASP A 1 30 ? 0.145 -6.916 -1.606 1.00 0.00 30 ASP A N 6
ATOM 4747 C CA . ASP A 1 30 ? 0.548 -8.124 -0.911 1.00 0.00 30 ASP A CA 6
ATOM 4748 C C . ASP A 1 30 ? 0.735 -7.789 0.559 1.00 0.00 30 ASP A C 6
ATOM 4749 O O . ASP A 1 30 ? 1.670 -7.080 0.919 1.00 0.00 30 ASP A O 6
ATOM 4758 N N . HIS A 1 31 ? -0.158 -8.278 1.401 1.00 0.00 31 HIS A N 6
ATOM 4759 C CA . HIS A 1 31 ? -0.123 -7.943 2.819 1.00 0.00 31 HIS A CA 6
ATOM 4760 C C . HIS A 1 31 ? 0.875 -8.821 3.566 1.00 0.00 31 HIS A C 6
ATOM 4761 O O . HIS A 1 31 ? 1.081 -8.666 4.769 1.00 0.00 31 HIS A O 6
ATOM 4776 N N . ILE A 1 32 ? 1.504 -9.736 2.842 1.00 0.00 32 ILE A N 6
ATOM 4777 C CA . ILE A 1 32 ? 2.530 -10.587 3.416 1.00 0.00 32 ILE A CA 6
ATOM 4778 C C . ILE A 1 32 ? 3.907 -10.011 3.115 1.00 0.00 32 ILE A C 6
ATOM 4779 O O . ILE A 1 32 ? 4.714 -9.784 4.019 1.00 0.00 32 ILE A O 6
ATOM 4795 N N . ASN A 1 33 ? 4.157 -9.750 1.841 1.00 0.00 33 ASN A N 6
ATOM 4796 C CA . ASN A 1 33 ? 5.449 -9.235 1.401 1.00 0.00 33 ASN A CA 6
ATOM 4797 C C . ASN A 1 33 ? 5.462 -7.709 1.399 1.00 0.00 33 ASN A C 6
ATOM 4798 O O . ASN A 1 33 ? 6.495 -7.085 1.148 1.00 0.00 33 ASN A O 6
ATOM 4809 N N . LYS A 1 34 ? 4.299 -7.122 1.677 1.00 0.00 34 LYS A N 6
ATOM 4810 C CA . LYS A 1 34 ? 4.144 -5.672 1.787 1.00 0.00 34 LYS A CA 6
ATOM 4811 C C . LYS A 1 34 ? 4.470 -4.974 0.469 1.00 0.00 34 LYS A C 6
ATOM 4812 O O . LYS A 1 34 ? 5.404 -4.175 0.392 1.00 0.00 34 LYS A O 6
ATOM 4831 N N . ARG A 1 35 ? 3.715 -5.292 -0.570 1.00 0.00 35 ARG A N 6
ATOM 4832 C CA . ARG A 1 35 ? 3.891 -4.644 -1.867 1.00 0.00 35 ARG A CA 6
ATOM 4833 C C . ARG A 1 35 ? 2.589 -4.010 -2.332 1.00 0.00 35 ARG A C 6
ATOM 4834 O O . ARG A 1 35 ? 1.598 -4.702 -2.528 1.00 0.00 35 ARG A O 6
ATOM 4855 N N . THR A 1 36 ? 2.604 -2.702 -2.513 1.00 0.00 36 THR A N 6
ATOM 4856 C CA . THR A 1 36 ? 1.446 -1.986 -3.029 1.00 0.00 36 THR A CA 6
ATOM 4857 C C . THR A 1 36 ? 1.669 -1.589 -4.483 1.00 0.00 36 THR A C 6
ATOM 4858 O O . THR A 1 36 ? 2.477 -0.705 -4.778 1.00 0.00 36 THR A O 6
ATOM 4869 N N . THR A 1 37 ? 0.954 -2.230 -5.386 1.00 0.00 37 THR A N 6
ATOM 4870 C CA . THR A 1 37 ? 1.106 -1.953 -6.805 1.00 0.00 37 THR A CA 6
ATOM 4871 C C . THR A 1 37 ? -0.228 -1.562 -7.423 1.00 0.00 37 THR A C 6
ATOM 4872 O O . THR A 1 37 ? -1.264 -2.157 -7.131 1.00 0.00 37 THR A O 6
ATOM 4883 N N . TYR A 1 38 ? -0.199 -0.537 -8.261 1.00 0.00 38 TYR A N 6
ATOM 4884 C CA . TYR A 1 38 ? -1.399 -0.060 -8.940 1.00 0.00 38 TYR A CA 6
ATOM 4885 C C . TYR A 1 38 ? -1.683 -0.875 -10.201 1.00 0.00 38 TYR A C 6
ATOM 4886 O O . TYR A 1 38 ? -2.598 -0.559 -10.959 1.00 0.00 38 TYR A O 6
ATOM 4904 N N . LEU A 1 39 ? -0.896 -1.919 -10.422 1.00 0.00 39 LEU A N 6
ATOM 4905 C CA . LEU A 1 39 ? -1.087 -2.778 -11.580 1.00 0.00 39 LEU A CA 6
ATOM 4906 C C . LEU A 1 39 ? -1.553 -4.160 -11.151 1.00 0.00 39 LEU A C 6
ATOM 4907 O O . LEU A 1 39 ? -1.249 -4.613 -10.046 1.00 0.00 39 LEU A O 6
ATOM 4923 N N . ASP A 1 40 ? -2.273 -4.824 -12.043 1.00 0.00 40 ASP A N 6
ATOM 4924 C CA . ASP A 1 40 ? -2.897 -6.112 -11.746 1.00 0.00 40 ASP A CA 6
ATOM 4925 C C . ASP A 1 40 ? -1.876 -7.250 -11.796 1.00 0.00 40 ASP A C 6
ATOM 4926 O O . ASP A 1 40 ? -1.324 -7.555 -12.854 1.00 0.00 40 ASP A O 6
ATOM 4935 N N . PRO A 1 41 ? -1.612 -7.894 -10.650 1.00 0.00 41 PRO A N 6
ATOM 4936 C CA . PRO A 1 41 ? -0.646 -8.989 -10.538 1.00 0.00 41 PRO A CA 6
ATOM 4937 C C . PRO A 1 41 ? -1.203 -10.343 -10.995 1.00 0.00 41 PRO A C 6
ATOM 4938 O O . PRO A 1 41 ? -0.680 -11.389 -10.623 1.00 0.00 41 PRO A O 6
ATOM 4949 N N . ARG A 1 42 ? -2.264 -10.326 -11.794 1.00 0.00 42 ARG A N 6
ATOM 4950 C CA . ARG A 1 42 ? -2.814 -11.568 -12.335 1.00 0.00 42 ARG A CA 6
ATOM 4951 C C . ARG A 1 42 ? -2.531 -11.692 -13.832 1.00 0.00 42 ARG A C 6
ATOM 4952 O O . ARG A 1 42 ? -2.896 -12.684 -14.457 1.00 0.00 42 ARG A O 6
ATOM 4973 N N . LEU A 1 43 ? -1.874 -10.685 -14.405 1.00 0.00 43 LEU A N 6
ATOM 4974 C CA . LEU A 1 43 ? -1.624 -10.674 -15.844 1.00 0.00 43 LEU A CA 6
ATOM 4975 C C . LEU A 1 43 ? -0.326 -11.396 -16.200 1.00 0.00 43 LEU A C 6
ATOM 4976 O O . LEU A 1 43 ? -0.340 -12.558 -16.596 1.00 0.00 43 LEU A O 6
ATOM 4992 N N . ALA A 1 44 ? 0.801 -10.711 -16.027 1.00 0.00 44 ALA A N 6
ATOM 4993 C CA . ALA A 1 44 ? 2.094 -11.227 -16.480 1.00 0.00 44 ALA A CA 6
ATOM 4994 C C . ALA A 1 44 ? 2.708 -12.197 -15.477 1.00 0.00 44 ALA A C 6
ATOM 4995 O O . ALA A 1 44 ? 3.873 -12.569 -15.590 1.00 0.00 44 ALA A O 6
ATOM 5002 N N . PHE A 1 45 ? 1.915 -12.603 -14.501 1.00 0.00 45 PHE A N 6
ATOM 5003 C CA . PHE A 1 45 ? 2.387 -13.512 -13.468 1.00 0.00 45 PHE A CA 6
ATOM 5004 C C . PHE A 1 45 ? 2.001 -14.947 -13.808 1.00 0.00 45 PHE A C 6
ATOM 5005 O O . PHE A 1 45 ? 2.525 -15.904 -13.239 1.00 0.00 45 PHE A O 6
ATOM 5022 N N . THR A 1 46 ? 1.078 -15.089 -14.752 1.00 0.00 46 THR A N 6
ATOM 5023 C CA . THR A 1 46 ? 0.644 -16.395 -15.208 1.00 0.00 46 THR A CA 6
ATOM 5024 C C . THR A 1 46 ? 1.624 -16.965 -16.225 1.00 0.00 46 THR A C 6
ATOM 5025 O O . THR A 1 46 ? 1.362 -16.957 -17.429 1.00 0.00 46 THR A O 6
ATOM 5036 N N . VAL A 1 47 ? 2.762 -17.441 -15.740 1.00 0.00 47 VAL A N 6
ATOM 5037 C CA . VAL A 1 47 ? 3.754 -18.077 -16.602 1.00 0.00 47 VAL A CA 6
ATOM 5038 C C . VAL A 1 47 ? 3.308 -19.493 -16.968 1.00 0.00 47 VAL A C 6
ATOM 5039 O O . VAL A 1 47 ? 3.991 -20.472 -16.668 1.00 0.00 47 VAL A O 6
ATOM 5052 N N . ASP A 1 48 ? 2.148 -19.588 -17.601 1.00 0.00 48 ASP A N 6
ATOM 5053 C CA . ASP A 1 48 ? 1.577 -20.872 -17.981 1.00 0.00 48 ASP A CA 6
ATOM 5054 C C . ASP A 1 48 ? 2.157 -21.332 -19.308 1.00 0.00 48 ASP A C 6
ATOM 5055 O O . ASP A 1 48 ? 2.530 -22.496 -19.471 1.00 0.00 48 ASP A O 6
ATOM 5064 N N . ASP A 1 49 ? 2.232 -20.411 -20.255 1.00 0.00 49 ASP A N 6
ATOM 5065 C CA . ASP A 1 49 ? 2.846 -20.689 -21.544 1.00 0.00 49 ASP A CA 6
ATOM 5066 C C . ASP A 1 49 ? 4.330 -20.350 -21.495 1.00 0.00 49 ASP A C 6
ATOM 5067 O O . ASP A 1 49 ? 4.778 -19.623 -20.606 1.00 0.00 49 ASP A O 6
ATOM 5076 N N . ASN A 1 50 ? 5.085 -20.875 -22.443 1.00 0.00 50 ASN A N 6
ATOM 5077 C CA . ASN A 1 50 ? 6.520 -20.650 -22.485 1.00 0.00 50 ASN A CA 6
ATOM 5078 C C . ASN A 1 50 ? 6.831 -19.325 -23.170 1.00 0.00 50 ASN A C 6
ATOM 5079 O O . ASN A 1 50 ? 6.470 -19.116 -24.334 1.00 0.00 50 ASN A O 6
ATOM 5090 N N . PRO A 1 51 ? 7.492 -18.407 -22.455 1.00 0.00 51 PRO A N 6
ATOM 5091 C CA . PRO A 1 51 ? 7.847 -17.093 -22.986 1.00 0.00 51 PRO A CA 6
ATOM 5092 C C . PRO A 1 51 ? 9.106 -17.133 -23.852 1.00 0.00 51 PRO A C 6
ATOM 5093 O O . PRO A 1 51 ? 10.145 -16.583 -23.482 1.00 0.00 51 PRO A O 6
ATOM 5104 N N . THR A 1 52 ? 9.005 -17.800 -24.997 1.00 0.00 52 THR A N 6
ATOM 5105 C CA . THR A 1 52 ? 10.103 -17.881 -25.949 1.00 0.00 52 THR A CA 6
ATOM 5106 C C . THR A 1 52 ? 10.524 -16.488 -26.411 1.00 0.00 52 THR A C 6
ATOM 5107 O O . THR A 1 52 ? 11.598 -16.000 -26.050 1.00 0.00 52 THR A O 6
ATOM 5118 N N . LYS A 1 53 ? 9.663 -15.861 -27.202 1.00 0.00 53 LYS A N 6
ATOM 5119 C CA . LYS A 1 53 ? 9.874 -14.498 -27.673 1.00 0.00 53 LYS A CA 6
ATOM 5120 C C . LYS A 1 53 ? 8.611 -14.000 -28.369 1.00 0.00 53 LYS A C 6
ATOM 5121 O O . LYS A 1 53 ? 8.043 -14.700 -29.211 1.00 0.00 53 LYS A O 6
ATOM 5140 N N . PRO A 1 54 ? 8.137 -12.804 -27.998 1.00 0.00 54 PRO A N 6
ATOM 5141 C CA . PRO A 1 54 ? 6.929 -12.219 -28.579 1.00 0.00 54 PRO A CA 6
ATOM 5142 C C . PRO A 1 54 ? 7.096 -11.924 -30.060 1.00 0.00 54 PRO A C 6
ATOM 5143 O O . PRO A 1 54 ? 8.154 -11.383 -30.448 1.00 0.00 54 PRO A O 6
ATOM 5155 N N . GLY A 1 1 ? -1.677 -25.877 -18.260 1.00 0.00 1 GLY A N 7
ATOM 5156 C CA . GLY A 1 1 ? -0.883 -24.722 -18.737 1.00 0.00 1 GLY A CA 7
ATOM 5157 C C . GLY A 1 1 ? 0.546 -24.776 -18.256 1.00 0.00 1 GLY A C 7
ATOM 5158 O O . GLY A 1 1 ? 0.966 -25.763 -17.648 1.00 0.00 1 GLY A O 7
ATOM 5164 N N . SER A 1 2 ? 1.300 -23.722 -18.530 1.00 0.00 2 SER A N 7
ATOM 5165 C CA . SER A 1 2 ? 2.682 -23.630 -18.094 1.00 0.00 2 SER A CA 7
ATOM 5166 C C . SER A 1 2 ? 2.819 -22.603 -16.974 1.00 0.00 2 SER A C 7
ATOM 5167 O O . SER A 1 2 ? 3.575 -22.802 -16.022 1.00 0.00 2 SER A O 7
ATOM 5175 N N . ALA A 1 3 ? 2.068 -21.512 -17.091 1.00 0.00 3 ALA A N 7
ATOM 5176 C CA . ALA A 1 3 ? 2.108 -20.446 -16.101 1.00 0.00 3 ALA A CA 7
ATOM 5177 C C . ALA A 1 3 ? 1.372 -20.863 -14.834 1.00 0.00 3 ALA A C 7
ATOM 5178 O O . ALA A 1 3 ? 0.612 -21.835 -14.838 1.00 0.00 3 ALA A O 7
ATOM 5185 N N . LYS A 1 4 ? 1.591 -20.124 -13.755 1.00 0.00 4 LYS A N 7
ATOM 5186 C CA . LYS A 1 4 ? 0.982 -20.444 -12.471 1.00 0.00 4 LYS A CA 7
ATOM 5187 C C . LYS A 1 4 ? -0.466 -19.959 -12.421 1.00 0.00 4 LYS A C 7
ATOM 5188 O O . LYS A 1 4 ? -0.804 -19.030 -11.680 1.00 0.00 4 LYS A O 7
ATOM 5207 N N . ARG A 1 5 ? -1.314 -20.579 -13.231 1.00 0.00 5 ARG A N 7
ATOM 5208 C CA . ARG A 1 5 ? -2.734 -20.248 -13.264 1.00 0.00 5 ARG A CA 7
ATOM 5209 C C . ARG A 1 5 ? -3.516 -21.180 -12.346 1.00 0.00 5 ARG A C 7
ATOM 5210 O O . ARG A 1 5 ? -4.590 -20.827 -11.857 1.00 0.00 5 ARG A O 7
ATOM 5231 N N . LYS A 1 6 ? -2.953 -22.368 -12.113 1.00 0.00 6 LYS A N 7
ATOM 5232 C CA . LYS A 1 6 ? -3.554 -23.372 -11.232 1.00 0.00 6 LYS A CA 7
ATOM 5233 C C . LYS A 1 6 ? -4.937 -23.797 -11.735 1.00 0.00 6 LYS A C 7
ATOM 5234 O O . LYS A 1 6 ? -5.053 -24.507 -12.737 1.00 0.00 6 LYS A O 7
ATOM 5253 N N . ARG A 1 7 ? -5.973 -23.351 -11.040 1.00 0.00 7 ARG A N 7
ATOM 5254 C CA . ARG A 1 7 ? -7.349 -23.689 -11.377 1.00 0.00 7 ARG A CA 7
ATOM 5255 C C . ARG A 1 7 ? -8.298 -22.758 -10.635 1.00 0.00 7 ARG A C 7
ATOM 5256 O O . ARG A 1 7 ? -9.092 -22.040 -11.240 1.00 0.00 7 ARG A O 7
ATOM 5277 N N . VAL A 1 8 ? -8.200 -22.772 -9.314 1.00 0.00 8 VAL A N 7
ATOM 5278 C CA . VAL A 1 8 ? -8.985 -21.887 -8.474 1.00 0.00 8 VAL A CA 7
ATOM 5279 C C . VAL A 1 8 ? -8.069 -21.211 -7.465 1.00 0.00 8 VAL A C 7
ATOM 5280 O O . VAL A 1 8 ? -7.420 -21.877 -6.662 1.00 0.00 8 VAL A O 7
ATOM 5293 N N . ALA A 1 9 ? -7.991 -19.894 -7.541 1.00 0.00 9 ALA A N 7
ATOM 5294 C CA . ALA A 1 9 ? -7.171 -19.123 -6.619 1.00 0.00 9 ALA A CA 7
ATOM 5295 C C . ALA A 1 9 ? -8.029 -18.098 -5.895 1.00 0.00 9 ALA A C 7
ATOM 5296 O O . ALA A 1 9 ? -7.522 -17.208 -5.213 1.00 0.00 9 ALA A O 7
ATOM 5303 N N . GLY A 1 10 ? -9.338 -18.243 -6.052 1.00 0.00 10 GLY A N 7
ATOM 5304 C CA . GLY A 1 10 ? -10.262 -17.302 -5.467 1.00 0.00 10 GLY A CA 7
ATOM 5305 C C . GLY A 1 10 ? -10.342 -16.026 -6.275 1.00 0.00 10 GLY A C 7
ATOM 5306 O O . GLY A 1 10 ? -10.639 -16.061 -7.471 1.00 0.00 10 GLY A O 7
ATOM 5310 N N . ASP A 1 11 ? -10.073 -14.907 -5.627 1.00 0.00 11 ASP A N 7
ATO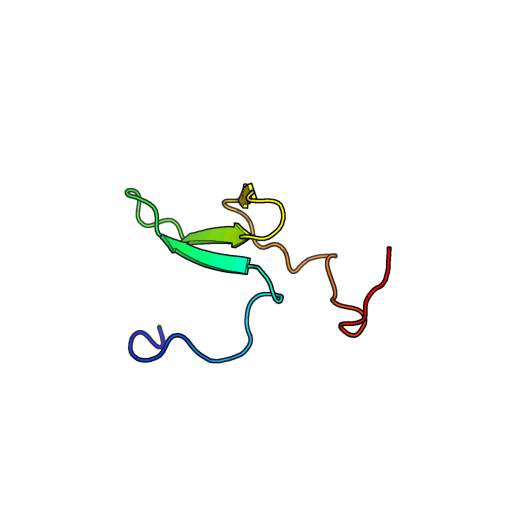M 5311 C CA . ASP A 1 11 ? -10.029 -13.618 -6.301 1.00 0.00 11 ASP A CA 7
ATOM 5312 C C . ASP A 1 11 ? -8.578 -13.248 -6.556 1.00 0.00 11 ASP A C 7
ATOM 5313 O O . ASP A 1 11 ? -8.015 -13.566 -7.605 1.00 0.00 11 ASP A O 7
ATOM 5322 N N . LEU A 1 12 ? -7.976 -12.577 -5.587 1.00 0.00 12 LEU A N 7
ATOM 5323 C CA . LEU A 1 12 ? -6.544 -12.376 -5.570 1.00 0.00 12 LEU A CA 7
ATOM 5324 C C . LEU A 1 12 ? -5.900 -13.532 -4.825 1.00 0.00 12 LEU A C 7
ATOM 5325 O O . LEU A 1 12 ? -6.584 -14.240 -4.079 1.00 0.00 12 LEU A O 7
ATOM 5341 N N . PRO A 1 13 ? -4.589 -13.756 -5.005 1.00 0.00 13 PRO A N 7
ATOM 5342 C CA . PRO A 1 13 ? -3.869 -14.769 -4.236 1.00 0.00 13 PRO A CA 7
ATOM 5343 C C . PRO A 1 13 ? -4.016 -14.522 -2.737 1.00 0.00 13 PRO A C 7
ATOM 5344 O O . PRO A 1 13 ? -4.391 -13.426 -2.314 1.00 0.00 13 PRO A O 7
ATOM 5355 N N . TYR A 1 14 ? -3.707 -15.532 -1.945 1.00 0.00 14 TYR A N 7
ATOM 5356 C CA . TYR A 1 14 ? -3.986 -15.518 -0.516 1.00 0.00 14 TYR A CA 7
ATOM 5357 C C . TYR A 1 14 ? -3.363 -14.297 0.179 1.00 0.00 14 TYR A C 7
ATOM 5358 O O . TYR A 1 14 ? -3.969 -13.703 1.072 1.00 0.00 14 TYR A O 7
ATOM 5376 N N . GLY A 1 15 ? -2.163 -13.924 -0.247 1.00 0.00 15 GLY A N 7
ATOM 5377 C CA . GLY A 1 15 ? -1.468 -12.799 0.355 1.00 0.00 15 GLY A CA 7
ATOM 5378 C C . GLY A 1 15 ? -1.996 -11.434 -0.071 1.00 0.00 15 GLY A C 7
ATOM 5379 O O . GLY A 1 15 ? -1.847 -10.454 0.663 1.00 0.00 15 GLY A O 7
ATOM 5383 N N . TRP A 1 16 ? -2.608 -11.365 -1.249 1.00 0.00 16 TRP A N 7
ATOM 5384 C CA . TRP A 1 16 ? -3.018 -10.088 -1.832 1.00 0.00 16 TRP A CA 7
ATOM 5385 C C . TRP A 1 16 ? -4.368 -9.595 -1.322 1.00 0.00 16 TRP A C 7
ATOM 5386 O O . TRP A 1 16 ? -5.291 -10.377 -1.081 1.00 0.00 16 TRP A O 7
ATOM 5407 N N . GLU A 1 17 ? -4.457 -8.281 -1.165 1.00 0.00 17 GLU A N 7
ATOM 5408 C CA . GLU A 1 17 ? -5.697 -7.602 -0.819 1.00 0.00 17 GLU A CA 7
ATOM 5409 C C . GLU A 1 17 ? -6.044 -6.585 -1.902 1.00 0.00 17 GLU A C 7
ATOM 5410 O O . GLU A 1 17 ? -5.152 -6.027 -2.542 1.00 0.00 17 GLU A O 7
ATOM 5422 N N . GLN A 1 18 ? -7.333 -6.345 -2.103 1.00 0.00 18 GLN A N 7
ATOM 5423 C CA . GLN A 1 18 ? -7.783 -5.378 -3.098 1.00 0.00 18 GLN A CA 7
ATOM 5424 C C . GLN A 1 18 ? -8.112 -4.058 -2.420 1.00 0.00 18 GLN A C 7
ATOM 5425 O O . GLN A 1 18 ? -9.157 -3.912 -1.785 1.00 0.00 18 GLN A O 7
ATOM 5439 N N . GLU A 1 19 ? -7.212 -3.101 -2.554 1.00 0.00 19 GLU A N 7
ATOM 5440 C CA . GLU A 1 19 ? -7.372 -1.809 -1.925 1.00 0.00 19 GLU A CA 7
ATOM 5441 C C . GLU A 1 19 ? -7.759 -0.768 -2.960 1.00 0.00 19 GLU A C 7
ATOM 5442 O O . GLU A 1 19 ? -7.678 -1.013 -4.162 1.00 0.00 19 GLU A O 7
ATOM 5454 N N . THR A 1 20 ? -8.188 0.386 -2.497 1.00 0.00 20 THR A N 7
ATOM 5455 C CA . THR A 1 20 ? -8.456 1.502 -3.375 1.00 0.00 20 THR A CA 7
ATOM 5456 C C . THR A 1 20 ? -7.861 2.775 -2.797 1.00 0.00 20 THR A C 7
ATOM 5457 O O . THR A 1 20 ? -7.910 2.996 -1.584 1.00 0.00 20 THR A O 7
ATOM 5468 N N . ASP A 1 21 ? -7.266 3.591 -3.654 1.00 0.00 21 ASP A N 7
ATOM 5469 C CA . ASP A 1 21 ? -6.701 4.845 -3.222 1.00 0.00 21 ASP A CA 7
ATOM 5470 C C . ASP A 1 21 ? -7.811 5.864 -3.040 1.00 0.00 21 ASP A C 7
ATOM 5471 O O . ASP A 1 21 ? -8.963 5.628 -3.404 1.00 0.00 21 ASP A O 7
ATOM 5480 N N . GLU A 1 22 ? -7.444 6.996 -2.499 1.00 0.00 22 GLU A N 7
ATOM 5481 C CA . GLU A 1 22 ? -8.414 8.015 -2.098 1.00 0.00 22 GLU A CA 7
ATOM 5482 C C . GLU A 1 22 ? -9.027 8.720 -3.306 1.00 0.00 22 GLU A C 7
ATOM 5483 O O . GLU A 1 22 ? -9.997 9.469 -3.178 1.00 0.00 22 GLU A O 7
ATOM 5495 N N . ASN A 1 23 ? -8.461 8.477 -4.478 1.00 0.00 23 ASN A N 7
ATOM 5496 C CA . ASN A 1 23 ? -8.973 9.052 -5.709 1.00 0.00 23 ASN A CA 7
ATOM 5497 C C . ASN A 1 23 ? -9.817 8.023 -6.454 1.00 0.00 23 ASN A C 7
ATOM 5498 O O . ASN A 1 23 ? -10.378 8.303 -7.511 1.00 0.00 23 ASN A O 7
ATOM 5509 N N . GLY A 1 24 ? -9.899 6.826 -5.882 1.00 0.00 24 GLY A N 7
ATOM 5510 C CA . GLY A 1 24 ? -10.728 5.782 -6.450 1.00 0.00 24 GLY A CA 7
ATOM 5511 C C . GLY A 1 24 ? -9.989 4.903 -7.440 1.00 0.00 24 GLY A C 7
ATOM 5512 O O . GLY A 1 24 ? -10.608 4.175 -8.218 1.00 0.00 24 GLY A O 7
ATOM 5516 N N . GLN A 1 25 ? -8.670 4.974 -7.428 1.00 0.00 25 GLN A N 7
ATOM 5517 C CA . GLN A 1 25 ? -7.866 4.088 -8.237 1.00 0.00 25 GLN A CA 7
ATOM 5518 C C . GLN A 1 25 ? -7.579 2.813 -7.464 1.00 0.00 25 GLN A C 7
ATOM 5519 O O . GLN A 1 25 ? -7.016 2.860 -6.368 1.00 0.00 25 GLN A O 7
ATOM 5533 N N . VAL A 1 26 ? -7.991 1.675 -8.009 1.00 0.00 26 VAL A N 7
ATOM 5534 C CA . VAL A 1 26 ? -7.783 0.410 -7.331 1.00 0.00 26 VAL A CA 7
ATOM 5535 C C . VAL A 1 26 ? -6.332 -0.018 -7.422 1.00 0.00 26 VAL A C 7
ATOM 5536 O O . VAL A 1 26 ? -5.606 0.362 -8.346 1.00 0.00 26 VAL A O 7
ATOM 5549 N N . PHE A 1 27 ? -5.925 -0.804 -6.451 1.00 0.00 27 PHE A N 7
ATOM 5550 C CA . PHE A 1 27 ? -4.591 -1.360 -6.418 1.00 0.00 27 PHE A CA 7
ATOM 5551 C C . PHE A 1 27 ? -4.570 -2.556 -5.488 1.00 0.00 27 PHE A C 7
ATOM 5552 O O . PHE A 1 27 ? -5.398 -2.676 -4.588 1.00 0.00 27 PHE A O 7
ATOM 5569 N N . PHE A 1 28 ? -3.636 -3.442 -5.719 1.00 0.00 28 PHE A N 7
ATOM 5570 C CA . PHE A 1 28 ? -3.557 -4.673 -4.963 1.00 0.00 28 PHE A CA 7
ATOM 5571 C C . PHE A 1 28 ? -2.304 -4.677 -4.111 1.00 0.00 28 PHE A C 7
ATOM 5572 O O . PHE A 1 28 ? -1.236 -4.267 -4.565 1.00 0.00 28 PHE A O 7
ATOM 5589 N N . VAL A 1 29 ? -2.434 -5.115 -2.873 1.00 0.00 29 VAL A N 7
ATOM 5590 C CA . VAL A 1 29 ? -1.312 -5.119 -1.955 1.00 0.00 29 VAL A CA 7
ATOM 5591 C C . VAL A 1 29 ? -1.184 -6.461 -1.254 1.00 0.00 29 VAL A C 7
ATOM 5592 O O . VAL A 1 29 ? -2.121 -6.940 -0.617 1.00 0.00 29 VAL A O 7
ATOM 5605 N N . ASP A 1 30 ? -0.024 -7.073 -1.412 1.00 0.00 30 ASP A N 7
ATOM 5606 C CA . ASP A 1 30 ? 0.308 -8.285 -0.687 1.00 0.00 30 ASP A CA 7
ATOM 5607 C C . ASP A 1 30 ? 0.653 -7.914 0.743 1.00 0.00 30 ASP A C 7
ATOM 5608 O O . ASP A 1 30 ? 1.473 -7.024 0.976 1.00 0.00 30 ASP A O 7
ATOM 5617 N N . HIS A 1 31 ? 0.022 -8.567 1.700 1.00 0.00 31 HIS A N 7
ATOM 5618 C CA . HIS A 1 31 ? 0.219 -8.216 3.102 1.00 0.00 31 HIS A CA 7
ATOM 5619 C C . HIS A 1 31 ? 1.213 -9.154 3.773 1.00 0.00 31 HIS A C 7
ATOM 5620 O O . HIS A 1 31 ? 1.312 -9.195 4.998 1.00 0.00 31 HIS A O 7
ATOM 5635 N N . ILE A 1 32 ? 1.950 -9.896 2.966 1.00 0.00 32 ILE A N 7
ATOM 5636 C CA . ILE A 1 32 ? 2.967 -10.803 3.478 1.00 0.00 32 ILE A CA 7
ATOM 5637 C C . ILE A 1 32 ? 4.313 -10.092 3.552 1.00 0.00 32 ILE A C 7
ATOM 5638 O O . ILE A 1 32 ? 4.935 -10.022 4.613 1.00 0.00 32 ILE A O 7
ATOM 5654 N N . ASN A 1 33 ? 4.752 -9.545 2.426 1.00 0.00 33 ASN A N 7
ATOM 5655 C CA . ASN A 1 33 ? 6.008 -8.806 2.372 1.00 0.00 33 ASN A CA 7
ATOM 5656 C C . ASN A 1 33 ? 5.765 -7.374 1.914 1.00 0.00 33 ASN A C 7
ATOM 5657 O O . ASN A 1 33 ? 6.706 -6.599 1.732 1.00 0.00 33 ASN A O 7
ATOM 5668 N N . LYS A 1 34 ? 4.488 -7.045 1.714 1.00 0.00 34 LYS A N 7
ATOM 5669 C CA . LYS A 1 34 ? 4.037 -5.670 1.476 1.00 0.00 34 LYS A CA 7
ATOM 5670 C C . LYS A 1 34 ? 4.395 -5.168 0.078 1.00 0.00 34 LYS A C 7
ATOM 5671 O O . LYS A 1 34 ? 5.356 -4.420 -0.103 1.00 0.00 34 LYS A O 7
ATOM 5690 N N . ARG A 1 35 ? 3.605 -5.574 -0.908 1.00 0.00 35 ARG A N 7
ATOM 5691 C CA . ARG A 1 35 ? 3.759 -5.064 -2.269 1.00 0.00 35 ARG A CA 7
ATOM 5692 C C . ARG A 1 35 ? 2.462 -4.433 -2.745 1.00 0.00 35 ARG A C 7
ATOM 5693 O O . ARG A 1 35 ? 1.442 -5.103 -2.841 1.00 0.00 35 ARG A O 7
ATOM 5714 N N . THR A 1 36 ? 2.514 -3.148 -3.039 1.00 0.00 36 THR A N 7
ATOM 5715 C CA . THR A 1 36 ? 1.353 -2.412 -3.517 1.00 0.00 36 THR A CA 7
ATOM 5716 C C . THR A 1 36 ? 1.486 -2.132 -5.014 1.00 0.00 36 THR A C 7
ATOM 5717 O O . THR A 1 36 ? 2.383 -1.406 -5.435 1.00 0.00 36 THR A O 7
ATOM 5728 N N . THR A 1 37 ? 0.606 -2.715 -5.811 1.00 0.00 37 THR A N 7
ATOM 5729 C CA . THR A 1 37 ? 0.646 -2.536 -7.258 1.00 0.00 37 THR A CA 7
ATOM 5730 C C . THR A 1 37 ? -0.706 -2.055 -7.782 1.00 0.00 37 THR A C 7
ATOM 5731 O O . THR A 1 37 ? -1.751 -2.585 -7.403 1.00 0.00 37 THR A O 7
ATOM 5742 N N . TYR A 1 38 ? -0.685 -1.050 -8.648 1.00 0.00 38 TYR A N 7
ATOM 5743 C CA . TYR A 1 38 ? -1.909 -0.500 -9.221 1.00 0.00 38 TYR A CA 7
ATOM 5744 C C . TYR A 1 38 ? -2.426 -1.382 -10.354 1.00 0.00 38 TYR A C 7
ATOM 5745 O O . TYR A 1 38 ? -3.588 -1.287 -10.757 1.00 0.00 38 TYR A O 7
ATOM 5763 N N . LEU A 1 39 ? -1.556 -2.235 -10.871 1.00 0.00 39 LEU A N 7
ATOM 5764 C CA . LEU A 1 39 ? -1.922 -3.128 -11.949 1.00 0.00 39 LEU A CA 7
ATOM 5765 C C . LEU A 1 39 ? -2.068 -4.553 -11.437 1.00 0.00 39 LEU A C 7
ATOM 5766 O O . LEU A 1 39 ? -1.531 -4.902 -10.384 1.00 0.00 39 LEU A O 7
ATOM 5782 N N . ASP A 1 40 ? -2.791 -5.364 -12.192 1.00 0.00 40 ASP A N 7
ATOM 5783 C CA . ASP A 1 40 ? -3.082 -6.741 -11.803 1.00 0.00 40 ASP A CA 7
ATOM 5784 C C . ASP A 1 40 ? -1.820 -7.601 -11.870 1.00 0.00 40 ASP A C 7
ATOM 5785 O O . ASP A 1 40 ? -1.133 -7.624 -12.896 1.00 0.00 40 ASP A O 7
ATOM 5794 N N . PRO A 1 41 ? -1.502 -8.329 -10.780 1.00 0.00 41 PRO A N 7
ATOM 5795 C CA . PRO A 1 41 ? -0.273 -9.128 -10.674 1.00 0.00 41 PRO A CA 7
ATOM 5796 C C . PRO A 1 41 ? -0.324 -10.436 -11.464 1.00 0.00 41 PRO A C 7
ATOM 5797 O O . PRO A 1 41 ? 0.508 -11.322 -11.269 1.00 0.00 41 PRO A O 7
ATOM 5808 N N . ARG A 1 42 ? -1.299 -10.563 -12.352 1.00 0.00 42 ARG A N 7
ATOM 5809 C CA . ARG A 1 42 ? -1.424 -11.756 -13.172 1.00 0.00 42 ARG A CA 7
ATOM 5810 C C . ARG A 1 42 ? -1.263 -11.416 -14.650 1.00 0.00 42 ARG A C 7
ATOM 5811 O O . ARG A 1 42 ? -1.223 -12.311 -15.497 1.00 0.00 42 ARG A O 7
ATOM 5832 N N . LEU A 1 43 ? -1.169 -10.127 -14.954 1.00 0.00 43 LEU A N 7
ATOM 5833 C CA . LEU A 1 43 ? -1.039 -9.671 -16.333 1.00 0.00 43 LEU A CA 7
ATOM 5834 C C . LEU A 1 43 ? 0.415 -9.718 -16.798 1.00 0.00 43 LEU A C 7
ATOM 5835 O O . LEU A 1 43 ? 0.871 -10.724 -17.345 1.00 0.00 43 LEU A O 7
ATOM 5851 N N . ALA A 1 44 ? 1.137 -8.626 -16.564 1.00 0.00 44 ALA A N 7
ATOM 5852 C CA . ALA A 1 44 ? 2.514 -8.499 -17.029 1.00 0.00 44 ALA A CA 7
ATOM 5853 C C . ALA A 1 44 ? 3.496 -8.916 -15.942 1.00 0.00 44 ALA A C 7
ATOM 5854 O O . ALA A 1 44 ? 4.702 -8.697 -16.054 1.00 0.00 44 ALA A O 7
ATOM 5861 N N . PHE A 1 45 ? 2.969 -9.517 -14.890 1.00 0.00 45 PHE A N 7
ATOM 5862 C CA . PHE A 1 45 ? 3.796 -9.992 -13.795 1.00 0.00 45 PHE A CA 7
ATOM 5863 C C . PHE A 1 45 ? 4.076 -11.475 -13.978 1.00 0.00 45 PHE A C 7
ATOM 5864 O O . PHE A 1 45 ? 3.320 -12.327 -13.511 1.00 0.00 45 PHE A O 7
ATOM 5881 N N . THR A 1 46 ? 5.151 -11.776 -14.691 1.00 0.00 46 THR A N 7
ATOM 5882 C CA . THR A 1 46 ? 5.544 -13.146 -14.950 1.00 0.00 46 THR A CA 7
ATOM 5883 C C . THR A 1 46 ? 5.895 -13.858 -13.647 1.00 0.00 46 THR A C 7
ATOM 5884 O O . THR A 1 46 ? 5.308 -14.890 -13.312 1.00 0.00 46 THR A O 7
ATOM 5895 N N . VAL A 1 47 ? 6.844 -13.293 -12.912 1.00 0.00 47 VAL A N 7
ATOM 5896 C CA . VAL A 1 47 ? 7.253 -13.830 -11.623 1.00 0.00 47 VAL A CA 7
ATOM 5897 C C . VAL A 1 47 ? 7.537 -12.691 -10.648 1.00 0.00 47 VAL A C 7
ATOM 5898 O O . VAL A 1 47 ? 8.639 -12.140 -10.630 1.00 0.00 47 VAL A O 7
ATOM 5911 N N . ASP A 1 48 ? 6.543 -12.329 -9.847 1.00 0.00 48 ASP A N 7
ATOM 5912 C CA . ASP A 1 48 ? 6.734 -11.307 -8.823 1.00 0.00 48 ASP A CA 7
ATOM 5913 C C . ASP A 1 48 ? 7.319 -11.943 -7.567 1.00 0.00 48 ASP A C 7
ATOM 5914 O O . ASP A 1 48 ? 6.657 -12.070 -6.538 1.00 0.00 48 ASP A O 7
ATOM 5923 N N . ASP A 1 49 ? 8.572 -12.361 -7.685 1.00 0.00 49 ASP A N 7
ATOM 5924 C CA . ASP A 1 49 ? 9.281 -13.041 -6.608 1.00 0.00 49 ASP A CA 7
ATOM 5925 C C . ASP A 1 49 ? 10.778 -12.927 -6.844 1.00 0.00 49 ASP A C 7
ATOM 5926 O O . ASP A 1 49 ? 11.552 -12.666 -5.924 1.00 0.00 49 ASP A O 7
ATOM 5935 N N . ASN A 1 50 ? 11.177 -13.108 -8.094 1.00 0.00 50 ASN A N 7
ATOM 5936 C CA . ASN A 1 50 ? 12.576 -13.027 -8.472 1.00 0.00 50 ASN A CA 7
ATOM 5937 C C . ASN A 1 50 ? 12.798 -11.816 -9.369 1.00 0.00 50 ASN A C 7
ATOM 5938 O O . ASN A 1 50 ? 11.931 -11.474 -10.174 1.00 0.00 50 ASN A O 7
ATOM 5949 N N . PRO A 1 51 ? 13.955 -11.145 -9.230 1.00 0.00 51 PRO A N 7
ATOM 5950 C CA . PRO A 1 51 ? 14.272 -9.940 -10.005 1.00 0.00 51 PRO A CA 7
ATOM 5951 C C . PRO A 1 51 ? 14.148 -10.158 -11.509 1.00 0.00 51 PRO A C 7
ATOM 5952 O O . PRO A 1 51 ? 13.591 -9.317 -12.220 1.00 0.00 51 PRO A O 7
ATOM 5963 N N . THR A 1 52 ? 14.647 -11.300 -11.987 1.00 0.00 52 THR A N 7
ATOM 5964 C CA . THR A 1 52 ? 14.670 -11.592 -13.418 1.00 0.00 52 THR A CA 7
ATOM 5965 C C . THR A 1 52 ? 15.461 -10.512 -14.153 1.00 0.00 52 THR A C 7
ATOM 5966 O O . THR A 1 52 ? 15.057 -10.014 -15.207 1.00 0.00 52 THR A O 7
ATOM 5977 N N . LYS A 1 53 ? 16.596 -10.156 -13.576 1.00 0.00 53 LYS A N 7
ATOM 5978 C CA . LYS A 1 53 ? 17.411 -9.065 -14.075 1.00 0.00 53 LYS A CA 7
ATOM 5979 C C . LYS A 1 53 ? 18.879 -9.342 -13.781 1.00 0.00 53 LYS A C 7
ATOM 5980 O O . LYS A 1 53 ? 19.193 -10.036 -12.811 1.00 0.00 53 LYS A O 7
ATOM 5999 N N . PRO A 1 54 ? 19.796 -8.839 -14.624 1.00 0.00 54 PRO A N 7
ATOM 6000 C CA . PRO A 1 54 ? 21.231 -8.909 -14.348 1.00 0.00 54 PRO A CA 7
ATOM 6001 C C . PRO A 1 54 ? 21.608 -8.085 -13.123 1.00 0.00 54 PRO A C 7
ATOM 6002 O O . PRO A 1 54 ? 22.575 -8.451 -12.428 1.00 0.00 54 PRO A O 7
ATOM 6014 N N . GLY A 1 1 ? 8.519 -28.168 0.921 1.00 0.00 1 GLY A N 8
ATOM 6015 C CA . GLY A 1 1 ? 9.334 -27.046 0.400 1.00 0.00 1 GLY A CA 8
ATOM 6016 C C . GLY A 1 1 ? 8.473 -25.921 -0.123 1.00 0.00 1 GLY A C 8
ATOM 6017 O O . GLY A 1 1 ? 7.401 -25.662 0.420 1.00 0.00 1 GLY A O 8
ATOM 6023 N N . SER A 1 2 ? 8.930 -25.270 -1.185 1.00 0.00 2 SER A N 8
ATOM 6024 C CA . SER A 1 2 ? 8.214 -24.146 -1.764 1.00 0.00 2 SER A CA 8
ATOM 6025 C C . SER A 1 2 ? 6.936 -24.604 -2.462 1.00 0.00 2 SER A C 8
ATOM 6026 O O . SER A 1 2 ? 6.903 -25.668 -3.089 1.00 0.00 2 SER A O 8
ATOM 6034 N N . ALA A 1 3 ? 5.892 -23.799 -2.348 1.00 0.00 3 ALA A N 8
ATOM 6035 C CA . ALA A 1 3 ? 4.633 -24.074 -3.021 1.00 0.00 3 ALA A CA 8
ATOM 6036 C C . ALA A 1 3 ? 4.414 -23.065 -4.141 1.00 0.00 3 ALA A C 8
ATOM 6037 O O . ALA A 1 3 ? 3.554 -22.190 -4.046 1.00 0.00 3 ALA A O 8
ATOM 6044 N N . LYS A 1 4 ? 5.195 -23.203 -5.205 1.00 0.00 4 LYS A N 8
ATOM 6045 C CA . LYS A 1 4 ? 5.164 -22.260 -6.318 1.00 0.00 4 LYS A CA 8
ATOM 6046 C C . LYS A 1 4 ? 4.023 -22.593 -7.272 1.00 0.00 4 LYS A C 8
ATOM 6047 O O . LYS A 1 4 ? 4.228 -22.798 -8.467 1.00 0.00 4 LYS A O 8
ATOM 6066 N N . ARG A 1 5 ? 2.826 -22.643 -6.724 1.00 0.00 5 ARG A N 8
ATOM 6067 C CA . ARG A 1 5 ? 1.638 -22.958 -7.494 1.00 0.00 5 ARG A CA 8
ATOM 6068 C C . ARG A 1 5 ? 0.772 -21.719 -7.635 1.00 0.00 5 ARG A C 8
ATOM 6069 O O . ARG A 1 5 ? 1.166 -20.632 -7.211 1.00 0.00 5 ARG A O 8
ATOM 6090 N N . LYS A 1 6 ? -0.404 -21.877 -8.233 1.00 0.00 6 LYS A N 8
ATOM 6091 C CA . LYS A 1 6 ? -1.357 -20.781 -8.338 1.00 0.00 6 LYS A CA 8
ATOM 6092 C C . LYS A 1 6 ? -1.982 -20.512 -6.976 1.00 0.00 6 LYS A C 8
ATOM 6093 O O . LYS A 1 6 ? -3.050 -21.035 -6.650 1.00 0.00 6 LYS A O 8
ATOM 6112 N N . ARG A 1 7 ? -1.306 -19.695 -6.183 1.00 0.00 7 ARG A N 8
ATOM 6113 C CA . ARG A 1 7 ? -1.723 -19.417 -4.819 1.00 0.00 7 ARG A CA 8
ATOM 6114 C C . ARG A 1 7 ? -2.741 -18.287 -4.788 1.00 0.00 7 ARG A C 8
ATOM 6115 O O . ARG A 1 7 ? -2.498 -17.226 -4.211 1.00 0.00 7 ARG A O 8
ATOM 6136 N N . VAL A 1 8 ? -3.882 -18.519 -5.414 1.00 0.00 8 VAL A N 8
ATOM 6137 C CA . VAL A 1 8 ? -4.946 -17.532 -5.454 1.00 0.00 8 VAL A CA 8
ATOM 6138 C C . VAL A 1 8 ? -6.036 -17.875 -4.446 1.00 0.00 8 VAL A C 8
ATOM 6139 O O . VAL A 1 8 ? -6.260 -19.045 -4.139 1.00 0.00 8 VAL A O 8
ATOM 6152 N N . ALA A 1 9 ? -6.705 -16.853 -3.935 1.00 0.00 9 ALA A N 8
ATOM 6153 C CA . ALA A 1 9 ? -7.757 -17.048 -2.950 1.00 0.00 9 ALA A CA 8
ATOM 6154 C C . ALA A 1 9 ? -9.123 -16.818 -3.585 1.00 0.00 9 ALA A C 8
ATOM 6155 O O . ALA A 1 9 ? -10.145 -16.753 -2.900 1.00 0.00 9 ALA A O 8
ATOM 6162 N N . GLY A 1 10 ? -9.123 -16.713 -4.904 1.00 0.00 10 GLY A N 8
ATOM 6163 C CA . GLY A 1 10 ? -10.339 -16.431 -5.633 1.00 0.00 10 GLY A CA 8
ATOM 6164 C C . GLY A 1 10 ? -10.184 -15.205 -6.496 1.00 0.00 10 GLY A C 8
ATOM 6165 O O . GLY A 1 10 ? -9.740 -15.294 -7.645 1.00 0.00 10 GLY A O 8
ATOM 6169 N N . ASP A 1 11 ? -10.535 -14.052 -5.937 1.00 0.00 11 ASP A N 8
ATOM 6170 C CA . ASP A 1 11 ? -10.343 -12.774 -6.613 1.00 0.00 11 ASP A CA 8
ATOM 6171 C C . ASP A 1 11 ? -8.859 -12.549 -6.894 1.00 0.00 11 ASP A C 8
ATOM 6172 O O . ASP A 1 11 ? -8.398 -12.745 -8.017 1.00 0.00 11 ASP A O 8
ATOM 6181 N N . LEU A 1 12 ? -8.122 -12.136 -5.873 1.00 0.00 12 LEU A N 8
ATOM 6182 C CA . LEU A 1 12 ? -6.682 -12.000 -5.957 1.00 0.00 12 LEU A CA 8
ATOM 6183 C C . LEU A 1 12 ? -5.994 -13.221 -5.341 1.00 0.00 12 LEU A C 8
ATOM 6184 O O . LEU A 1 12 ? -6.661 -14.097 -4.788 1.00 0.00 12 LEU A O 8
ATOM 6200 N N . PRO A 1 13 ? -4.656 -13.319 -5.452 1.00 0.00 13 PRO A N 8
ATOM 6201 C CA . PRO A 1 13 ? -3.888 -14.371 -4.782 1.00 0.00 13 PRO A CA 8
ATOM 6202 C C . PRO A 1 13 ? -3.973 -14.276 -3.257 1.00 0.00 13 PRO A C 8
ATOM 6203 O O . PRO A 1 13 ? -4.562 -13.346 -2.708 1.00 0.00 13 PRO A O 8
ATOM 6214 N N . TYR A 1 14 ? -3.341 -15.235 -2.593 1.00 0.00 14 TYR A N 8
ATOM 6215 C CA . TYR A 1 14 ? -3.448 -15.419 -1.149 1.00 0.00 14 TYR A CA 8
ATOM 6216 C C . TYR A 1 14 ? -3.010 -14.182 -0.360 1.00 0.00 14 TYR A C 8
ATOM 6217 O O . TYR A 1 14 ? -3.618 -13.845 0.660 1.00 0.00 14 TYR A O 8
ATOM 6235 N N . GLY A 1 15 ? -1.958 -13.519 -0.817 1.00 0.00 15 GLY A N 8
ATOM 6236 C CA . GLY A 1 15 ? -1.429 -12.383 -0.088 1.00 0.00 15 GLY A CA 8
ATOM 6237 C C . GLY A 1 15 ? -2.029 -11.051 -0.504 1.00 0.00 15 GLY A C 8
ATOM 6238 O O . GLY A 1 15 ? -1.906 -10.060 0.220 1.00 0.00 15 GLY A O 8
ATOM 6242 N N . TRP A 1 16 ? -2.689 -11.025 -1.649 1.00 0.00 16 TRP A N 8
ATOM 6243 C CA . TRP A 1 16 ? -3.137 -9.764 -2.236 1.00 0.00 16 TRP A CA 8
ATOM 6244 C C . TRP A 1 16 ? -4.521 -9.350 -1.764 1.00 0.00 16 TRP A C 8
ATOM 6245 O O . TRP A 1 16 ? -5.425 -10.174 -1.625 1.00 0.00 16 TRP A O 8
ATOM 6266 N N . GLU A 1 17 ? -4.662 -8.060 -1.514 1.00 0.00 17 GLU A N 8
ATOM 6267 C CA . GLU A 1 17 ? -5.938 -7.465 -1.158 1.00 0.00 17 GLU A CA 8
ATOM 6268 C C . GLU A 1 17 ? -6.313 -6.400 -2.176 1.00 0.00 17 GLU A C 8
ATOM 6269 O O . GLU A 1 17 ? -5.480 -5.564 -2.542 1.00 0.00 17 GLU A O 8
ATOM 6281 N N . GLN A 1 18 ? -7.549 -6.443 -2.657 1.00 0.00 18 GLN A N 8
ATOM 6282 C CA . GLN A 1 18 ? -8.036 -5.432 -3.585 1.00 0.00 18 GLN A CA 8
ATOM 6283 C C . GLN A 1 18 ? -8.455 -4.191 -2.812 1.00 0.00 18 GLN A C 8
ATOM 6284 O O . GLN A 1 18 ? -9.500 -4.172 -2.155 1.00 0.00 18 GLN A O 8
ATOM 6298 N N . GLU A 1 19 ? -7.627 -3.164 -2.871 1.00 0.00 19 GLU A N 8
ATOM 6299 C CA . GLU A 1 19 ? -7.897 -1.934 -2.149 1.00 0.00 19 GLU A CA 8
ATOM 6300 C C . GLU A 1 19 ? -8.128 -0.794 -3.118 1.00 0.00 19 GLU A C 8
ATOM 6301 O O . GLU A 1 19 ? -7.807 -0.894 -4.302 1.00 0.00 19 GLU A O 8
ATOM 6313 N N . THR A 1 20 ? -8.685 0.280 -2.612 1.00 0.00 20 THR A N 8
ATOM 6314 C CA . THR A 1 20 ? -8.848 1.488 -3.388 1.00 0.00 20 THR A CA 8
ATOM 6315 C C . THR A 1 20 ? -8.301 2.668 -2.605 1.00 0.00 20 THR A C 8
ATOM 6316 O O . THR A 1 20 ? -8.488 2.752 -1.387 1.00 0.00 20 THR A O 8
ATOM 6327 N N . ASP A 1 21 ? -7.606 3.561 -3.292 1.00 0.00 21 ASP A N 8
ATOM 6328 C CA . ASP A 1 21 ? -6.992 4.700 -2.647 1.00 0.00 21 ASP A CA 8
ATOM 6329 C C . ASP A 1 21 ? -8.043 5.717 -2.222 1.00 0.00 21 ASP A C 8
ATOM 6330 O O . ASP A 1 21 ? -9.242 5.542 -2.457 1.00 0.00 21 ASP A O 8
ATOM 6339 N N . GLU A 1 22 ? -7.575 6.772 -1.604 1.00 0.00 22 GLU A N 8
ATOM 6340 C CA . GLU A 1 22 ? -8.449 7.779 -1.000 1.00 0.00 22 GLU A CA 8
ATOM 6341 C C . GLU A 1 22 ? -9.224 8.566 -2.055 1.00 0.00 22 GLU A C 8
ATOM 6342 O O . GLU A 1 22 ? -10.252 9.177 -1.760 1.00 0.00 22 GLU A O 8
ATOM 6354 N N . ASN A 1 23 ? -8.730 8.542 -3.282 1.00 0.00 23 ASN A N 8
ATOM 6355 C CA . ASN A 1 23 ? -9.355 9.278 -4.369 1.00 0.00 23 ASN A CA 8
ATOM 6356 C C . ASN A 1 23 ? -10.337 8.389 -5.117 1.00 0.00 23 ASN A C 8
ATOM 6357 O O . ASN A 1 23 ? -11.450 8.806 -5.436 1.00 0.00 23 ASN A O 8
ATOM 6368 N N . GLY A 1 24 ? -9.924 7.160 -5.384 1.00 0.00 24 GLY A N 8
ATOM 6369 C CA . GLY A 1 24 ? -10.794 6.205 -6.043 1.00 0.00 24 GLY A CA 8
ATOM 6370 C C . GLY A 1 24 ? -10.070 5.377 -7.082 1.00 0.00 24 GLY A C 8
ATOM 6371 O O . GLY A 1 24 ? -10.694 4.782 -7.958 1.00 0.00 24 GLY A O 8
ATOM 6375 N N . GLN A 1 25 ? -8.749 5.345 -6.991 1.00 0.00 25 GLN A N 8
ATOM 6376 C CA . GLN A 1 25 ? -7.937 4.519 -7.856 1.00 0.00 25 GLN A CA 8
ATOM 6377 C C . GLN A 1 25 ? -7.730 3.157 -7.209 1.00 0.00 25 GLN A C 8
ATOM 6378 O O . GLN A 1 25 ? -7.310 3.074 -6.054 1.00 0.00 25 GLN A O 8
ATOM 6392 N N . VAL A 1 26 ? -8.037 2.090 -7.932 1.00 0.00 26 VAL A N 8
ATOM 6393 C CA . VAL A 1 26 ? -7.866 0.757 -7.380 1.00 0.00 26 VAL A CA 8
ATOM 6394 C C . VAL A 1 26 ? -6.416 0.326 -7.458 1.00 0.00 26 VAL A C 8
ATOM 6395 O O . VAL A 1 26 ? -5.654 0.789 -8.314 1.00 0.00 26 VAL A O 8
ATOM 6408 N N . PHE A 1 27 ? -6.055 -0.557 -6.556 1.00 0.00 27 PHE A N 8
ATOM 6409 C CA . PHE A 1 27 ? -4.718 -1.106 -6.506 1.00 0.00 27 PHE A CA 8
ATOM 6410 C C . PHE A 1 27 ? -4.711 -2.368 -5.666 1.00 0.00 27 PHE A C 8
ATOM 6411 O O . PHE A 1 27 ? -5.605 -2.595 -4.848 1.00 0.00 27 PHE A O 8
ATOM 6428 N N . PHE A 1 28 ? -3.714 -3.189 -5.878 1.00 0.00 28 PHE A N 8
ATOM 6429 C CA . PHE A 1 28 ? -3.606 -4.449 -5.181 1.00 0.00 28 PHE A CA 8
ATOM 6430 C C . PHE A 1 28 ? -2.356 -4.450 -4.330 1.00 0.00 28 PHE A C 8
ATOM 6431 O O . PHE A 1 28 ? -1.309 -3.970 -4.759 1.00 0.00 28 PHE A O 8
ATOM 6448 N N . VAL A 1 29 ? -2.459 -4.963 -3.119 1.00 0.00 29 VAL A N 8
ATOM 6449 C CA . VAL A 1 29 ? -1.313 -5.005 -2.237 1.00 0.00 29 VAL A CA 8
ATOM 6450 C C . VAL A 1 29 ? -1.143 -6.381 -1.613 1.00 0.00 29 VAL A C 8
ATOM 6451 O O . VAL A 1 29 ? -2.067 -6.929 -1.003 1.00 0.00 29 VAL A O 8
ATOM 6464 N N . ASP A 1 30 ? 0.040 -6.934 -1.812 1.00 0.00 30 ASP A N 8
ATOM 6465 C CA . ASP A 1 30 ? 0.455 -8.148 -1.133 1.00 0.00 30 ASP A CA 8
ATOM 6466 C C . ASP A 1 30 ? 0.774 -7.788 0.306 1.00 0.00 30 ASP A C 8
ATOM 6467 O O . ASP A 1 30 ? 1.775 -7.128 0.575 1.00 0.00 30 ASP A O 8
ATOM 6476 N N . HIS A 1 31 ? -0.085 -8.195 1.223 1.00 0.00 31 HIS A N 8
ATOM 6477 C CA . HIS A 1 31 ? 0.060 -7.810 2.619 1.00 0.00 31 HIS A CA 8
ATOM 6478 C C . HIS A 1 31 ? 1.057 -8.711 3.336 1.00 0.00 31 HIS A C 8
ATOM 6479 O O . HIS A 1 31 ? 1.310 -8.557 4.532 1.00 0.00 31 HIS A O 8
ATOM 6494 N N . ILE A 1 32 ? 1.629 -9.649 2.594 1.00 0.00 32 ILE A N 8
ATOM 6495 C CA . ILE A 1 32 ? 2.659 -10.526 3.125 1.00 0.00 32 ILE A CA 8
ATOM 6496 C C . ILE A 1 32 ? 4.030 -9.996 2.738 1.00 0.00 32 ILE A C 8
ATOM 6497 O O . ILE A 1 32 ? 4.877 -9.731 3.589 1.00 0.00 32 ILE A O 8
ATOM 6513 N N . ASN A 1 33 ? 4.216 -9.813 1.438 1.00 0.00 33 ASN A N 8
ATOM 6514 C CA . ASN A 1 33 ? 5.498 -9.388 0.885 1.00 0.00 33 ASN A CA 8
ATOM 6515 C C . ASN A 1 33 ? 5.570 -7.871 0.751 1.00 0.00 33 ASN A C 8
ATOM 6516 O O . ASN A 1 33 ? 6.584 -7.325 0.305 1.00 0.00 33 ASN A O 8
ATOM 6527 N N . LYS A 1 34 ? 4.477 -7.204 1.126 1.00 0.00 34 LYS A N 8
ATOM 6528 C CA . LYS A 1 34 ? 4.394 -5.739 1.149 1.00 0.00 34 LYS A CA 8
ATOM 6529 C C . LYS A 1 34 ? 4.640 -5.138 -0.233 1.00 0.00 34 LYS A C 8
ATOM 6530 O O . LYS A 1 34 ? 5.605 -4.398 -0.440 1.00 0.00 34 LYS A O 8
ATOM 6549 N N . ARG A 1 35 ? 3.784 -5.480 -1.187 1.00 0.00 35 ARG A N 8
ATOM 6550 C CA . ARG A 1 35 ? 3.863 -4.895 -2.523 1.00 0.00 35 ARG A CA 8
ATOM 6551 C C . ARG A 1 35 ? 2.540 -4.247 -2.903 1.00 0.00 35 ARG A C 8
ATOM 6552 O O . ARG A 1 35 ? 1.522 -4.923 -2.996 1.00 0.00 35 ARG A O 8
ATOM 6573 N N . THR A 1 36 ? 2.566 -2.947 -3.121 1.00 0.00 36 THR A N 8
ATOM 6574 C CA . THR A 1 36 ? 1.392 -2.213 -3.568 1.00 0.00 36 THR A CA 8
ATOM 6575 C C . THR A 1 36 ? 1.514 -1.891 -5.057 1.00 0.00 36 THR A C 8
ATOM 6576 O O . THR A 1 36 ? 2.399 -1.138 -5.463 1.00 0.00 36 THR A O 8
ATOM 6587 N N . THR A 1 37 ? 0.648 -2.470 -5.866 1.00 0.00 37 THR A N 8
ATOM 6588 C CA . THR A 1 37 ? 0.687 -2.242 -7.305 1.00 0.00 37 THR A CA 8
ATOM 6589 C C . THR A 1 37 ? -0.664 -1.761 -7.811 1.00 0.00 37 THR A C 8
ATOM 6590 O O . THR A 1 37 ? -1.704 -2.316 -7.463 1.00 0.00 37 THR A O 8
ATOM 6601 N N . TYR A 1 38 ? -0.643 -0.707 -8.612 1.00 0.00 38 TYR A N 8
ATOM 6602 C CA . TYR A 1 38 ? -1.863 -0.169 -9.192 1.00 0.00 38 TYR A CA 8
ATOM 6603 C C . TYR A 1 38 ? -2.244 -0.934 -10.457 1.00 0.00 38 TYR A C 8
ATOM 6604 O O . TYR A 1 38 ? -3.301 -0.699 -11.048 1.00 0.00 38 TYR A O 8
ATOM 6622 N N . LEU A 1 39 ? -1.380 -1.857 -10.862 1.00 0.00 39 LEU A N 8
ATOM 6623 C CA . LEU A 1 39 ? -1.663 -2.717 -12.003 1.00 0.00 39 LEU A CA 8
ATOM 6624 C C . LEU A 1 39 ? -1.774 -4.171 -11.559 1.00 0.00 39 LEU A C 8
ATOM 6625 O O . LEU A 1 39 ? -1.462 -4.503 -10.414 1.00 0.00 39 LEU A O 8
ATOM 6641 N N . ASP A 1 40 ? -2.190 -5.025 -12.482 1.00 0.00 40 ASP A N 8
ATOM 6642 C CA . ASP A 1 40 ? -2.459 -6.429 -12.185 1.00 0.00 40 ASP A CA 8
ATOM 6643 C C . ASP A 1 40 ? -1.163 -7.239 -12.110 1.00 0.00 40 ASP A C 8
ATOM 6644 O O . ASP A 1 40 ? -0.395 -7.282 -13.071 1.00 0.00 40 ASP A O 8
ATOM 6653 N N . PRO A 1 41 ? -0.900 -7.877 -10.961 1.00 0.00 41 PRO A N 8
ATOM 6654 C CA . PRO A 1 41 ? 0.284 -8.699 -10.760 1.00 0.00 41 PRO A CA 8
ATOM 6655 C C . PRO A 1 41 ? 0.033 -10.186 -11.031 1.00 0.00 41 PRO A C 8
ATOM 6656 O O . PRO A 1 41 ? 0.899 -11.030 -10.792 1.00 0.00 41 PRO A O 8
ATOM 6667 N N . ARG A 1 42 ? -1.145 -10.498 -11.542 1.00 0.00 42 ARG A N 8
ATOM 6668 C CA . ARG A 1 42 ? -1.538 -11.879 -11.773 1.00 0.00 42 ARG A CA 8
ATOM 6669 C C . ARG A 1 42 ? -1.178 -12.301 -13.192 1.00 0.00 42 ARG A C 8
ATOM 6670 O O . ARG A 1 42 ? -1.175 -13.487 -13.517 1.00 0.00 42 ARG A O 8
ATOM 6691 N N . LEU A 1 43 ? -0.874 -11.315 -14.031 1.00 0.00 43 LEU A N 8
ATOM 6692 C CA . LEU A 1 43 ? -0.480 -11.573 -15.410 1.00 0.00 43 LEU A CA 8
ATOM 6693 C C . LEU A 1 43 ? 0.907 -12.218 -15.486 1.00 0.00 43 LEU A C 8
ATOM 6694 O O . LEU A 1 43 ? 1.038 -13.441 -15.442 1.00 0.00 43 LEU A O 8
ATOM 6710 N N . ALA A 1 44 ? 1.943 -11.395 -15.598 1.00 0.00 44 ALA A N 8
ATOM 6711 C CA . ALA A 1 44 ? 3.299 -11.900 -15.802 1.00 0.00 44 ALA A CA 8
ATOM 6712 C C . ALA A 1 44 ? 4.154 -11.786 -14.544 1.00 0.00 44 ALA A C 8
ATOM 6713 O O . ALA A 1 44 ? 5.329 -12.141 -14.547 1.00 0.00 44 ALA A O 8
ATOM 6720 N N . PHE A 1 45 ? 3.554 -11.318 -13.465 1.00 0.00 45 PHE A N 8
ATOM 6721 C CA . PHE A 1 45 ? 4.300 -11.050 -12.239 1.00 0.00 45 PHE A CA 8
ATOM 6722 C C . PHE A 1 45 ? 4.297 -12.261 -11.312 1.00 0.00 45 PHE A C 8
ATOM 6723 O O . PHE A 1 45 ? 4.618 -12.150 -10.133 1.00 0.00 45 PHE A O 8
ATOM 6740 N N . THR A 1 46 ? 3.939 -13.415 -11.851 1.00 0.00 46 THR A N 8
ATOM 6741 C CA . THR A 1 46 ? 3.906 -14.636 -11.065 1.00 0.00 46 THR A CA 8
ATOM 6742 C C . THR A 1 46 ? 5.031 -15.592 -11.467 1.00 0.00 46 THR A C 8
ATOM 6743 O O . THR A 1 46 ? 5.306 -16.572 -10.772 1.00 0.00 46 THR A O 8
ATOM 6754 N N . VAL A 1 47 ? 5.692 -15.292 -12.581 1.00 0.00 47 VAL A N 8
ATOM 6755 C CA . VAL A 1 47 ? 6.720 -16.176 -13.115 1.00 0.00 47 VAL A CA 8
ATOM 6756 C C . VAL A 1 47 ? 7.951 -15.387 -13.556 1.00 0.00 47 VAL A C 8
ATOM 6757 O O . VAL A 1 47 ? 8.294 -14.366 -12.953 1.00 0.00 47 VAL A O 8
ATOM 6770 N N . ASP A 1 48 ? 8.601 -15.868 -14.610 1.00 0.00 48 ASP A N 8
ATOM 6771 C CA . ASP A 1 48 ? 9.815 -15.247 -15.130 1.00 0.00 48 ASP A CA 8
ATOM 6772 C C . ASP A 1 48 ? 9.476 -14.147 -16.126 1.00 0.00 48 ASP A C 8
ATOM 6773 O O . ASP A 1 48 ? 8.338 -13.685 -16.190 1.00 0.00 48 ASP A O 8
ATOM 6782 N N . ASP A 1 49 ? 10.468 -13.735 -16.899 1.00 0.00 49 ASP A N 8
ATOM 6783 C CA . ASP A 1 49 ? 10.278 -12.720 -17.923 1.00 0.00 49 ASP A CA 8
ATOM 6784 C C . ASP A 1 49 ? 9.557 -13.310 -19.128 1.00 0.00 49 ASP A C 8
ATOM 6785 O O . ASP A 1 49 ? 10.045 -14.253 -19.759 1.00 0.00 49 ASP A O 8
ATOM 6794 N N . ASN A 1 50 ? 8.394 -12.762 -19.438 1.00 0.00 50 ASN A N 8
ATOM 6795 C CA . ASN A 1 50 ? 7.614 -13.220 -20.578 1.00 0.00 50 ASN A CA 8
ATOM 6796 C C . ASN A 1 50 ? 8.219 -12.672 -21.870 1.00 0.00 50 ASN A C 8
ATOM 6797 O O . ASN A 1 50 ? 8.460 -11.469 -21.993 1.00 0.00 50 ASN A O 8
ATOM 6808 N N . PRO A 1 51 ? 8.518 -13.553 -22.832 1.00 0.00 51 PRO A N 8
ATOM 6809 C CA . PRO A 1 51 ? 9.130 -13.182 -24.092 1.00 0.00 51 PRO A CA 8
ATOM 6810 C C . PRO A 1 51 ? 8.119 -13.001 -25.227 1.00 0.00 51 PRO A C 8
ATOM 6811 O O . PRO A 1 51 ? 7.793 -13.946 -25.945 1.00 0.00 51 PRO A O 8
ATOM 6822 N N . THR A 1 52 ? 7.623 -11.783 -25.384 1.00 0.00 52 THR A N 8
ATOM 6823 C CA . THR A 1 52 ? 6.800 -11.436 -26.534 1.00 0.00 52 THR A CA 8
ATOM 6824 C C . THR A 1 52 ? 7.445 -10.286 -27.296 1.00 0.00 52 THR A C 8
ATOM 6825 O O . THR A 1 52 ? 6.819 -9.629 -28.132 1.00 0.00 52 THR A O 8
ATOM 6836 N N . LYS A 1 53 ? 8.714 -10.053 -26.990 1.00 0.00 53 LYS A N 8
ATOM 6837 C CA . LYS A 1 53 ? 9.484 -8.991 -27.616 1.00 0.00 53 LYS A CA 8
ATOM 6838 C C . LYS A 1 53 ? 10.471 -9.574 -28.621 1.00 0.00 53 LYS A C 8
ATOM 6839 O O . LYS A 1 53 ? 10.950 -10.698 -28.452 1.00 0.00 53 LYS A O 8
ATOM 6858 N N . PRO A 1 54 ? 10.783 -8.825 -29.685 1.00 0.00 54 PRO A N 8
ATOM 6859 C CA . PRO A 1 54 ? 11.751 -9.250 -30.694 1.00 0.00 54 PRO A CA 8
ATOM 6860 C C . PRO A 1 54 ? 13.192 -8.984 -30.259 1.00 0.00 54 PRO A C 8
ATOM 6861 O O . PRO A 1 54 ? 14.102 -9.093 -31.108 1.00 0.00 54 PRO A O 8
ATOM 6873 N N . GLY A 1 1 ? -26.902 -11.301 -11.472 1.00 0.00 1 GLY A N 9
ATOM 6874 C CA . GLY A 1 1 ? -25.470 -11.300 -11.085 1.00 0.00 1 GLY A CA 9
ATOM 6875 C C . GLY A 1 1 ? -25.239 -12.042 -9.788 1.00 0.00 1 GLY A C 9
ATOM 6876 O O . GLY A 1 1 ? -26.195 -12.384 -9.089 1.00 0.00 1 GLY A O 9
ATOM 6882 N N . SER A 1 2 ? -23.981 -12.298 -9.460 1.00 0.00 2 SER A N 9
ATOM 6883 C CA . SER A 1 2 ? -23.640 -13.019 -8.242 1.00 0.00 2 SER A CA 9
ATOM 6884 C C . SER A 1 2 ? -23.672 -12.086 -7.030 1.00 0.00 2 SER A C 9
ATOM 6885 O O . SER A 1 2 ? -22.626 -11.710 -6.499 1.00 0.00 2 SER A O 9
ATOM 6893 N N . ALA A 1 3 ? -24.874 -11.713 -6.608 1.00 0.00 3 ALA A N 9
ATOM 6894 C CA . ALA A 1 3 ? -25.045 -10.856 -5.444 1.00 0.00 3 ALA A CA 9
ATOM 6895 C C . ALA A 1 3 ? -24.852 -11.655 -4.159 1.00 0.00 3 ALA A C 9
ATOM 6896 O O . ALA A 1 3 ? -24.318 -11.152 -3.171 1.00 0.00 3 ALA A O 9
ATOM 6903 N N . LYS A 1 4 ? -25.283 -12.910 -4.190 1.00 0.00 4 LYS A N 9
ATOM 6904 C CA . LYS A 1 4 ? -25.149 -13.797 -3.042 1.00 0.00 4 LYS A CA 9
ATOM 6905 C C . LYS A 1 4 ? -23.764 -14.441 -3.032 1.00 0.00 4 LYS A C 9
ATOM 6906 O O . LYS A 1 4 ? -23.612 -15.628 -3.321 1.00 0.00 4 LYS A O 9
ATOM 6925 N N . ARG A 1 5 ? -22.758 -13.640 -2.712 1.00 0.00 5 ARG A N 9
ATOM 6926 C CA . ARG A 1 5 ? -21.376 -14.107 -2.709 1.00 0.00 5 ARG A CA 9
ATOM 6927 C C . ARG A 1 5 ? -21.038 -14.844 -1.419 1.00 0.00 5 ARG A C 9
ATOM 6928 O O . ARG A 1 5 ? -21.356 -14.379 -0.325 1.00 0.00 5 ARG A O 9
ATOM 6949 N N . LYS A 1 6 ? -20.400 -15.996 -1.567 1.00 0.00 6 LYS A N 9
ATOM 6950 C CA . LYS A 1 6 ? -19.898 -16.746 -0.424 1.00 0.00 6 LYS A CA 9
ATOM 6951 C C . LYS A 1 6 ? -18.569 -16.153 0.040 1.00 0.00 6 LYS A C 9
ATOM 6952 O O . LYS A 1 6 ? -18.093 -15.171 -0.535 1.00 0.00 6 LYS A O 9
ATOM 6971 N N . ARG A 1 7 ? -17.972 -16.745 1.067 1.00 0.00 7 ARG A N 9
ATOM 6972 C CA . ARG A 1 7 ? -16.694 -16.261 1.583 1.00 0.00 7 ARG A CA 9
ATOM 6973 C C . ARG A 1 7 ? -15.555 -16.571 0.608 1.00 0.00 7 ARG A C 9
ATOM 6974 O O . ARG A 1 7 ? -14.918 -17.621 0.677 1.00 0.00 7 ARG A O 9
ATOM 6995 N N . VAL A 1 8 ? -15.323 -15.652 -0.317 1.00 0.00 8 VAL A N 9
ATOM 6996 C CA . VAL A 1 8 ? -14.229 -15.782 -1.270 1.00 0.00 8 VAL A CA 9
ATOM 6997 C C . VAL A 1 8 ? -13.140 -14.761 -0.979 1.00 0.00 8 VAL A C 9
ATOM 6998 O O . VAL A 1 8 ? -12.040 -14.851 -1.527 1.00 0.00 8 VAL A O 9
ATOM 7011 N N . ALA A 1 9 ? -13.465 -13.797 -0.110 1.00 0.00 9 ALA A N 9
ATOM 7012 C CA . ALA A 1 9 ? -12.556 -12.704 0.253 1.00 0.00 9 ALA A CA 9
ATOM 7013 C C . ALA A 1 9 ? -12.298 -11.780 -0.936 1.00 0.00 9 ALA A C 9
ATOM 7014 O O . ALA A 1 9 ? -12.826 -10.668 -0.994 1.00 0.00 9 ALA A O 9
ATOM 7021 N N . GLY A 1 10 ? -11.507 -12.251 -1.884 1.00 0.00 10 GLY A N 9
ATOM 7022 C CA . GLY A 1 10 ? -11.176 -11.458 -3.044 1.00 0.00 10 GLY A CA 9
ATOM 7023 C C . GLY A 1 10 ? -10.800 -12.325 -4.227 1.00 0.00 10 GLY A C 9
ATOM 7024 O O . GLY A 1 10 ? -10.661 -13.541 -4.091 1.00 0.00 10 GLY A O 9
ATOM 7028 N N . ASP A 1 11 ? -10.626 -11.700 -5.381 1.00 0.00 11 ASP A N 9
ATOM 7029 C CA . ASP A 1 11 ? -10.277 -12.424 -6.598 1.00 0.00 11 ASP A CA 9
ATOM 7030 C C . ASP A 1 11 ? -8.771 -12.614 -6.696 1.00 0.00 11 ASP A C 9
ATOM 7031 O O . ASP A 1 11 ? -8.268 -13.273 -7.605 1.00 0.00 11 ASP A O 9
ATOM 7040 N N . LEU A 1 12 ? -8.065 -12.029 -5.747 1.00 0.00 12 LEU A N 9
ATOM 7041 C CA . LEU A 1 12 ? -6.611 -12.081 -5.706 1.00 0.00 12 LEU A CA 9
ATOM 7042 C C . LEU A 1 12 ? -6.118 -13.314 -4.954 1.00 0.00 12 LEU A C 9
ATOM 7043 O O . LEU A 1 12 ? -6.906 -14.031 -4.336 1.00 0.00 12 LEU A O 9
ATOM 7059 N N . PRO A 1 13 ? -4.803 -13.596 -5.032 1.00 0.00 13 PRO A N 9
ATOM 7060 C CA . PRO A 1 13 ? -4.146 -14.623 -4.210 1.00 0.00 13 PRO A CA 9
ATOM 7061 C C . PRO A 1 13 ? -4.287 -14.346 -2.708 1.00 0.00 13 PRO A C 9
ATOM 7062 O O . PRO A 1 13 ? -4.769 -13.289 -2.306 1.00 0.00 13 PRO A O 9
ATOM 7073 N N . TYR A 1 14 ? -3.831 -15.290 -1.892 1.00 0.00 14 TYR A N 9
ATOM 7074 C CA . TYR A 1 14 ? -3.990 -15.217 -0.440 1.00 0.00 14 TYR A CA 9
ATOM 7075 C C . TYR A 1 14 ? -3.308 -13.977 0.152 1.00 0.00 14 TYR A C 9
ATOM 7076 O O . TYR A 1 14 ? -3.863 -13.319 1.036 1.00 0.00 14 TYR A O 9
ATOM 7094 N N . GLY A 1 15 ? -2.114 -13.663 -0.332 1.00 0.00 15 GLY A N 9
ATOM 7095 C CA . GLY A 1 15 ? -1.366 -12.546 0.208 1.00 0.00 15 GLY A CA 9
ATOM 7096 C C . GLY A 1 15 ? -1.921 -11.209 -0.229 1.00 0.00 15 GLY A C 9
ATOM 7097 O O . GLY A 1 15 ? -1.817 -10.213 0.491 1.00 0.00 15 GLY A O 9
ATOM 7101 N N . TRP A 1 16 ? -2.531 -11.195 -1.404 1.00 0.00 16 TRP A N 9
ATOM 7102 C CA . TRP A 1 16 ? -2.993 -9.957 -2.014 1.00 0.00 16 TRP A CA 9
ATOM 7103 C C . TRP A 1 16 ? -4.360 -9.532 -1.499 1.00 0.00 16 TRP A C 9
ATOM 7104 O O . TRP A 1 16 ? -5.281 -10.340 -1.392 1.00 0.00 16 TRP A O 9
ATOM 7125 N N . GLU A 1 17 ? -4.476 -8.255 -1.181 1.00 0.00 17 GLU A N 9
ATOM 7126 C CA . GLU A 1 17 ? -5.745 -7.674 -0.796 1.00 0.00 17 GLU A CA 9
ATOM 7127 C C . GLU A 1 17 ? -6.117 -6.568 -1.774 1.00 0.00 17 GLU A C 9
ATOM 7128 O O . GLU A 1 17 ? -5.245 -5.843 -2.261 1.00 0.00 17 GLU A O 9
ATOM 7140 N N . GLN A 1 18 ? -7.400 -6.456 -2.075 1.00 0.00 18 GLN A N 9
ATOM 7141 C CA . GLN A 1 18 ? -7.879 -5.474 -3.033 1.00 0.00 18 GLN A CA 9
ATOM 7142 C C . GLN A 1 18 ? -8.318 -4.205 -2.305 1.00 0.00 18 GLN A C 9
ATOM 7143 O O . GLN A 1 18 ? -9.350 -4.185 -1.636 1.00 0.00 18 GLN A O 9
ATOM 7157 N N . GLU A 1 19 ? -7.514 -3.161 -2.426 1.00 0.00 19 GLU A N 9
ATOM 7158 C CA . GLU A 1 19 ? -7.792 -1.903 -1.756 1.00 0.00 19 GLU A CA 9
ATOM 7159 C C . GLU A 1 19 ? -8.068 -0.812 -2.774 1.00 0.00 19 GLU A C 9
ATOM 7160 O O . GLU A 1 19 ? -7.823 -0.980 -3.970 1.00 0.00 19 GLU A O 9
ATOM 7172 N N . THR A 1 20 ? -8.575 0.308 -2.300 1.00 0.00 20 THR A N 9
ATOM 7173 C CA . THR A 1 20 ? -8.803 1.454 -3.152 1.00 0.00 20 THR A CA 9
ATOM 7174 C C . THR A 1 20 ? -8.085 2.671 -2.596 1.00 0.00 20 THR A C 9
ATOM 7175 O O . THR A 1 20 ? -8.101 2.912 -1.386 1.00 0.00 20 THR A O 9
ATOM 7186 N N . ASP A 1 21 ? -7.441 3.422 -3.477 1.00 0.00 21 ASP A N 9
ATOM 7187 C CA . ASP A 1 21 ? -6.718 4.613 -3.081 1.00 0.00 21 ASP A CA 9
ATOM 7188 C C . ASP A 1 21 ? -7.682 5.772 -2.898 1.00 0.00 21 ASP A C 9
ATOM 7189 O O . ASP A 1 21 ? -8.881 5.646 -3.143 1.00 0.00 21 ASP A O 9
ATOM 7198 N N . GLU A 1 22 ? -7.136 6.892 -2.484 1.00 0.00 22 GLU A N 9
ATOM 7199 C CA . GLU A 1 22 ? -7.929 8.082 -2.179 1.00 0.00 22 GLU A CA 9
ATOM 7200 C C . GLU A 1 22 ? -8.614 8.628 -3.433 1.00 0.00 22 GLU A C 9
ATOM 7201 O O . GLU A 1 22 ? -9.741 9.131 -3.363 1.00 0.00 22 GLU A O 9
ATOM 7213 N N . ASN A 1 23 ? -7.942 8.519 -4.571 1.00 0.00 23 ASN A N 9
ATOM 7214 C CA . ASN A 1 23 ? -8.500 8.982 -5.839 1.00 0.00 23 ASN A CA 9
ATOM 7215 C C . ASN A 1 23 ? -9.692 8.120 -6.223 1.00 0.00 23 ASN A C 9
ATOM 7216 O O . ASN A 1 23 ? -10.692 8.609 -6.749 1.00 0.00 23 ASN A O 9
ATOM 7227 N N . GLY A 1 24 ? -9.576 6.834 -5.942 1.00 0.00 24 GLY A N 9
ATOM 7228 C CA . GLY A 1 24 ? -10.630 5.900 -6.256 1.00 0.00 24 GLY A CA 9
ATOM 7229 C C . GLY A 1 24 ? -10.173 4.875 -7.265 1.00 0.00 24 GLY A C 9
ATOM 7230 O O . GLY A 1 24 ? -10.987 4.195 -7.892 1.00 0.00 24 GLY A O 9
ATOM 7234 N N . GLN A 1 25 ? -8.865 4.777 -7.442 1.00 0.00 25 GLN A N 9
ATOM 7235 C CA . GLN A 1 25 ? -8.292 3.750 -8.276 1.00 0.00 25 GLN A CA 9
ATOM 7236 C C . GLN A 1 25 ? -8.066 2.516 -7.431 1.00 0.00 25 GLN A C 9
ATOM 7237 O O . GLN A 1 25 ? -7.627 2.617 -6.281 1.00 0.00 25 GLN A O 9
ATOM 7251 N N . VAL A 1 26 ? -8.382 1.358 -7.973 1.00 0.00 26 VAL A N 9
ATOM 7252 C CA . VAL A 1 26 ? -8.166 0.136 -7.240 1.00 0.00 26 VAL A CA 9
ATOM 7253 C C . VAL A 1 26 ? -6.737 -0.325 -7.416 1.00 0.00 26 VAL A C 9
ATOM 7254 O O . VAL A 1 26 ? -6.123 -0.129 -8.467 1.00 0.00 26 VAL A O 9
ATOM 7267 N N . PHE A 1 27 ? -6.214 -0.911 -6.369 1.00 0.00 27 PHE A N 9
ATOM 7268 C CA . PHE A 1 27 ? -4.852 -1.399 -6.368 1.00 0.00 27 PHE A CA 9
ATOM 7269 C C . PHE A 1 27 ? -4.759 -2.634 -5.501 1.00 0.00 27 PHE A C 9
ATOM 7270 O O . PHE A 1 27 ? -5.569 -2.844 -4.599 1.00 0.00 27 PHE A O 9
ATOM 7287 N N . PHE A 1 28 ? -3.773 -3.447 -5.787 1.00 0.00 28 PHE A N 9
ATOM 7288 C CA . PHE A 1 28 ? -3.618 -4.716 -5.121 1.00 0.00 28 PHE A CA 9
ATOM 7289 C C . PHE A 1 28 ? -2.350 -4.711 -4.292 1.00 0.00 28 PHE A C 9
ATOM 7290 O O . PHE A 1 28 ? -1.292 -4.298 -4.764 1.00 0.00 28 PHE A O 9
ATOM 7307 N N . VAL A 1 29 ? -2.455 -5.145 -3.056 1.00 0.00 29 VAL A N 9
ATOM 7308 C CA . VAL A 1 29 ? -1.307 -5.164 -2.173 1.00 0.00 29 VAL A CA 9
ATOM 7309 C C . VAL A 1 29 ? -1.173 -6.513 -1.490 1.00 0.00 29 VAL A C 9
ATOM 7310 O O . VAL A 1 29 ? -2.087 -6.973 -0.802 1.00 0.00 29 VAL A O 9
ATOM 7323 N N . ASP A 1 30 ? -0.044 -7.156 -1.719 1.00 0.00 30 ASP A N 9
ATOM 7324 C CA . ASP A 1 30 ? 0.298 -8.366 -0.998 1.00 0.00 30 ASP A CA 9
ATOM 7325 C C . ASP A 1 30 ? 0.807 -7.964 0.370 1.00 0.00 30 ASP A C 9
ATOM 7326 O O . ASP A 1 30 ? 1.860 -7.343 0.487 1.00 0.00 30 ASP A O 9
ATOM 7335 N N . HIS A 1 31 ? 0.053 -8.299 1.400 1.00 0.00 31 HIS A N 9
ATOM 7336 C CA . HIS A 1 31 ? 0.358 -7.837 2.744 1.00 0.00 31 HIS A CA 9
ATOM 7337 C C . HIS A 1 31 ? 1.413 -8.720 3.400 1.00 0.00 31 HIS A C 9
ATOM 7338 O O . HIS A 1 31 ? 1.954 -8.372 4.450 1.00 0.00 31 HIS A O 9
ATOM 7353 N N . ILE A 1 32 ? 1.722 -9.846 2.768 1.00 0.00 32 ILE A N 9
ATOM 7354 C CA . ILE A 1 32 ? 2.746 -10.744 3.285 1.00 0.00 32 ILE A CA 9
ATOM 7355 C C . ILE A 1 32 ? 4.127 -10.162 3.015 1.00 0.00 32 ILE A C 9
ATOM 7356 O O . ILE A 1 32 ? 4.913 -9.940 3.937 1.00 0.00 32 ILE A O 9
ATOM 7372 N N . ASN A 1 33 ? 4.404 -9.891 1.745 1.00 0.00 33 ASN A N 9
ATOM 7373 C CA . ASN A 1 33 ? 5.696 -9.340 1.340 1.00 0.00 33 ASN A CA 9
ATOM 7374 C C . ASN A 1 33 ? 5.634 -7.817 1.277 1.00 0.00 33 ASN A C 9
ATOM 7375 O O . ASN A 1 33 ? 6.646 -7.154 1.046 1.00 0.00 33 ASN A O 9
ATOM 7386 N N . LYS A 1 34 ? 4.432 -7.279 1.487 1.00 0.00 34 LYS A N 9
ATOM 7387 C CA . LYS A 1 34 ? 4.197 -5.834 1.543 1.00 0.00 34 LYS A CA 9
ATOM 7388 C C . LYS A 1 34 ? 4.526 -5.151 0.211 1.00 0.00 34 LYS A C 9
ATOM 7389 O O . LYS A 1 34 ? 5.413 -4.301 0.134 1.00 0.00 34 LYS A O 9
ATOM 7408 N N . ARG A 1 35 ? 3.809 -5.538 -0.841 1.00 0.00 35 ARG A N 9
ATOM 7409 C CA . ARG A 1 35 ? 3.972 -4.907 -2.146 1.00 0.00 35 ARG A CA 9
ATOM 7410 C C . ARG A 1 35 ? 2.642 -4.339 -2.637 1.00 0.00 35 ARG A C 9
ATOM 7411 O O . ARG A 1 35 ? 1.652 -5.063 -2.751 1.00 0.00 35 ARG A O 9
ATOM 7432 N N . THR A 1 36 ? 2.637 -3.050 -2.924 1.00 0.00 36 THR A N 9
ATOM 7433 C CA . THR A 1 36 ? 1.448 -2.354 -3.409 1.00 0.00 36 THR A CA 9
ATOM 7434 C C . THR A 1 36 ? 1.565 -2.063 -4.910 1.00 0.00 36 THR A C 9
ATOM 7435 O O . THR A 1 36 ? 2.466 -1.339 -5.340 1.00 0.00 36 THR A O 9
ATOM 7446 N N . THR A 1 37 ? 0.672 -2.631 -5.704 1.00 0.00 37 THR A N 9
ATOM 7447 C CA . THR A 1 37 ? 0.657 -2.375 -7.139 1.00 0.00 37 THR A CA 9
ATOM 7448 C C . THR A 1 37 ? -0.721 -1.891 -7.574 1.00 0.00 37 THR A C 9
ATOM 7449 O O . THR A 1 37 ? -1.736 -2.486 -7.227 1.00 0.00 37 THR A O 9
ATOM 7460 N N . TYR A 1 38 ? -0.751 -0.802 -8.328 1.00 0.00 38 TYR A N 9
ATOM 7461 C CA . TYR A 1 38 ? -2.013 -0.216 -8.764 1.00 0.00 38 TYR A CA 9
ATOM 7462 C C . TYR A 1 38 ? -2.599 -0.991 -9.935 1.00 0.00 38 TYR A C 9
ATOM 7463 O O . TYR A 1 38 ? -3.780 -0.857 -10.251 1.00 0.00 38 TYR A O 9
ATOM 7481 N N . LEU A 1 39 ? -1.773 -1.795 -10.589 1.00 0.00 39 LEU A N 9
ATOM 7482 C CA . LEU A 1 39 ? -2.230 -2.579 -11.719 1.00 0.00 39 LEU A CA 9
ATOM 7483 C C . LEU A 1 39 ? -2.210 -4.067 -11.395 1.00 0.00 39 LEU A C 9
ATOM 7484 O O . LEU A 1 39 ? -1.610 -4.491 -10.404 1.00 0.00 39 LEU A O 9
ATOM 7500 N N . ASP A 1 40 ? -2.866 -4.837 -12.250 1.00 0.00 40 ASP A N 9
ATOM 7501 C CA . ASP A 1 40 ? -3.010 -6.283 -12.079 1.00 0.00 40 ASP A CA 9
ATOM 7502 C C . ASP A 1 40 ? -1.653 -6.985 -12.038 1.00 0.00 40 ASP A C 9
ATOM 7503 O O . ASP A 1 40 ? -0.881 -6.931 -12.998 1.00 0.00 40 ASP A O 9
ATOM 7512 N N . PRO A 1 41 ? -1.347 -7.663 -10.921 1.00 0.00 41 PRO A N 9
ATOM 7513 C CA . PRO A 1 41 ? -0.086 -8.361 -10.733 1.00 0.00 41 PRO A CA 9
ATOM 7514 C C . PRO A 1 41 ? -0.151 -9.822 -11.181 1.00 0.00 41 PRO A C 9
ATOM 7515 O O . PRO A 1 41 ? 0.637 -10.653 -10.731 1.00 0.00 41 PRO A O 9
ATOM 7526 N N . ARG A 1 42 ? -1.101 -10.138 -12.049 1.00 0.00 42 ARG A N 9
ATOM 7527 C CA . ARG A 1 42 ? -1.219 -11.486 -12.589 1.00 0.00 42 ARG A CA 9
ATOM 7528 C C . ARG A 1 42 ? -1.039 -11.479 -14.102 1.00 0.00 42 ARG A C 9
ATOM 7529 O O . ARG A 1 42 ? -1.130 -12.519 -14.755 1.00 0.00 42 ARG A O 9
ATOM 7550 N N . LEU A 1 43 ? -0.769 -10.305 -14.657 1.00 0.00 43 LEU A N 9
ATOM 7551 C CA . LEU A 1 43 ? -0.621 -10.163 -16.101 1.00 0.00 43 LEU A CA 9
ATOM 7552 C C . LEU A 1 43 ? 0.745 -10.659 -16.567 1.00 0.00 43 LEU A C 9
ATOM 7553 O O . LEU A 1 43 ? 0.864 -11.754 -17.107 1.00 0.00 43 LEU A O 9
ATOM 7569 N N . ALA A 1 44 ? 1.776 -9.843 -16.377 1.00 0.00 44 ALA A N 9
ATOM 7570 C CA . ALA A 1 44 ? 3.126 -10.224 -16.791 1.00 0.00 44 ALA A CA 9
ATOM 7571 C C . ALA A 1 44 ? 3.922 -10.773 -15.615 1.00 0.00 44 ALA A C 9
ATOM 7572 O O . ALA A 1 44 ? 5.125 -11.012 -15.718 1.00 0.00 44 ALA A O 9
ATOM 7579 N N . PHE A 1 45 ? 3.242 -10.983 -14.505 1.00 0.00 45 PHE A N 9
ATOM 7580 C CA . PHE A 1 45 ? 3.888 -11.462 -13.292 1.00 0.00 45 PHE A CA 9
ATOM 7581 C C . PHE A 1 45 ? 3.653 -12.959 -13.123 1.00 0.00 45 PHE A C 9
ATOM 7582 O O . PHE A 1 45 ? 3.027 -13.405 -12.161 1.00 0.00 45 PHE A O 9
ATOM 7599 N N . THR A 1 46 ? 4.140 -13.718 -14.084 1.00 0.00 46 THR A N 9
ATOM 7600 C CA . THR A 1 46 ? 4.052 -15.167 -14.058 1.00 0.00 46 THR A CA 9
ATOM 7601 C C . THR A 1 46 ? 5.302 -15.750 -14.714 1.00 0.00 46 THR A C 9
ATOM 7602 O O . THR A 1 46 ? 6.165 -15.000 -15.173 1.00 0.00 46 THR A O 9
ATOM 7613 N N . VAL A 1 47 ? 5.407 -17.075 -14.768 1.00 0.00 47 VAL A N 9
ATOM 7614 C CA . VAL A 1 47 ? 6.535 -17.720 -15.434 1.00 0.00 47 VAL A CA 9
ATOM 7615 C C . VAL A 1 47 ? 6.294 -17.748 -16.939 1.00 0.00 47 VAL A C 9
ATOM 7616 O O . VAL A 1 47 ? 6.298 -18.805 -17.572 1.00 0.00 47 VAL A O 9
ATOM 7629 N N . ASP A 1 48 ? 6.080 -16.565 -17.493 1.00 0.00 48 ASP A N 9
ATOM 7630 C CA . ASP A 1 48 ? 5.744 -16.393 -18.899 1.00 0.00 48 ASP A CA 9
ATOM 7631 C C . ASP A 1 48 ? 6.137 -14.988 -19.323 1.00 0.00 48 ASP A C 9
ATOM 7632 O O . ASP A 1 48 ? 6.657 -14.217 -18.514 1.00 0.00 48 ASP A O 9
ATOM 7641 N N . ASP A 1 49 ? 5.879 -14.639 -20.571 1.00 0.00 49 ASP A N 9
ATOM 7642 C CA . ASP A 1 49 ? 6.139 -13.284 -21.031 1.00 0.00 49 ASP A CA 9
ATOM 7643 C C . ASP A 1 49 ? 5.012 -12.372 -20.574 1.00 0.00 49 ASP A C 9
ATOM 7644 O O . ASP A 1 49 ? 5.209 -11.504 -19.720 1.00 0.00 49 ASP A O 9
ATOM 7653 N N . ASN A 1 50 ? 3.833 -12.591 -21.147 1.00 0.00 50 ASN A N 9
ATOM 7654 C CA . ASN A 1 50 ? 2.622 -11.868 -20.764 1.00 0.00 50 ASN A CA 9
ATOM 7655 C C . ASN A 1 50 ? 1.460 -12.304 -21.643 1.00 0.00 50 ASN A C 9
ATOM 7656 O O . ASN A 1 50 ? 1.363 -11.882 -22.796 1.00 0.00 50 ASN A O 9
ATOM 7667 N N . PRO A 1 51 ? 0.573 -13.163 -21.122 1.00 0.00 51 PRO A N 9
ATOM 7668 C CA . PRO A 1 51 ? -0.631 -13.595 -21.844 1.00 0.00 51 PRO A CA 9
ATOM 7669 C C . PRO A 1 51 ? -1.556 -12.417 -22.138 1.00 0.00 51 PRO A C 9
ATOM 7670 O O . PRO A 1 51 ? -2.356 -12.008 -21.291 1.00 0.00 51 PRO A O 9
ATOM 7681 N N . THR A 1 52 ? -1.438 -11.870 -23.340 1.00 0.00 52 THR A N 9
ATOM 7682 C CA . THR A 1 52 ? -2.180 -10.677 -23.710 1.00 0.00 52 THR A CA 9
ATOM 7683 C C . THR A 1 52 ? -3.380 -11.016 -24.581 1.00 0.00 52 THR A C 9
ATOM 7684 O O . THR A 1 52 ? -3.235 -11.328 -25.766 1.00 0.00 52 THR A O 9
ATOM 7695 N N . LYS A 1 53 ? -4.562 -10.959 -23.987 1.00 0.00 53 LYS A N 9
ATOM 7696 C CA . LYS A 1 53 ? -5.798 -11.200 -24.713 1.00 0.00 53 LYS A CA 9
ATOM 7697 C C . LYS A 1 53 ? -6.555 -9.889 -24.896 1.00 0.00 53 LYS A C 9
ATOM 7698 O O . LYS A 1 53 ? -6.908 -9.233 -23.913 1.00 0.00 53 LYS A O 9
ATOM 7717 N N . PRO A 1 54 ? -6.785 -9.475 -26.152 1.00 0.00 54 PRO A N 9
ATOM 7718 C CA . PRO A 1 54 ? -7.494 -8.229 -26.462 1.00 0.00 54 PRO A CA 9
ATOM 7719 C C . PRO A 1 54 ? -8.949 -8.264 -26.002 1.00 0.00 54 PRO A C 9
ATOM 7720 O O . PRO A 1 54 ? -9.552 -9.358 -26.013 1.00 0.00 54 PRO A O 9
ATOM 7732 N N . GLY A 1 1 ? -5.711 2.912 -23.743 1.00 0.00 1 GLY A N 10
ATOM 7733 C CA . GLY A 1 1 ? -5.595 1.814 -24.730 1.00 0.00 1 GLY A CA 10
ATOM 7734 C C . GLY A 1 1 ? -6.213 0.533 -24.221 1.00 0.00 1 GLY A C 10
ATOM 7735 O O . GLY A 1 1 ? -7.029 0.563 -23.296 1.00 0.00 1 GLY A O 10
ATOM 7741 N N . SER A 1 2 ? -5.820 -0.593 -24.817 1.00 0.00 2 SER A N 10
ATOM 7742 C CA . SER A 1 2 ? -6.353 -1.898 -24.441 1.00 0.00 2 SER A CA 10
ATOM 7743 C C . SER A 1 2 ? -7.877 -1.917 -24.558 1.00 0.00 2 SER A C 10
ATOM 7744 O O . SER A 1 2 ? -8.448 -1.272 -25.444 1.00 0.00 2 SER A O 10
ATOM 7752 N N . ALA A 1 3 ? -8.529 -2.660 -23.671 1.00 0.00 3 ALA A N 10
ATOM 7753 C CA . ALA A 1 3 ? -9.979 -2.755 -23.663 1.00 0.00 3 ALA A CA 10
ATOM 7754 C C . ALA A 1 3 ? -10.462 -3.401 -22.373 1.00 0.00 3 ALA A C 10
ATOM 7755 O O . ALA A 1 3 ? -9.711 -4.127 -21.718 1.00 0.00 3 ALA A O 10
ATOM 7762 N N . LYS A 1 4 ? -11.704 -3.122 -22.012 1.00 0.00 4 LYS A N 10
ATOM 7763 C CA . LYS A 1 4 ? -12.319 -3.754 -20.854 1.00 0.00 4 LYS A CA 10
ATOM 7764 C C . LYS A 1 4 ? -13.318 -4.805 -21.318 1.00 0.00 4 LYS A C 10
ATOM 7765 O O . LYS A 1 4 ? -14.502 -4.522 -21.506 1.00 0.00 4 LYS A O 10
ATOM 7784 N N . ARG A 1 5 ? -12.828 -6.017 -21.527 1.00 0.00 5 ARG A N 10
ATOM 7785 C CA . ARG A 1 5 ? -13.660 -7.100 -22.026 1.00 0.00 5 ARG A CA 10
ATOM 7786 C C . ARG A 1 5 ? -13.886 -8.151 -20.948 1.00 0.00 5 ARG A C 10
ATOM 7787 O O . ARG A 1 5 ? -14.824 -8.944 -21.021 1.00 0.00 5 ARG A O 10
ATOM 7808 N N . LYS A 1 6 ? -13.028 -8.141 -19.939 1.00 0.00 6 LYS A N 10
ATOM 7809 C CA . LYS A 1 6 ? -13.111 -9.117 -18.866 1.00 0.00 6 LYS A CA 10
ATOM 7810 C C . LYS A 1 6 ? -14.132 -8.684 -17.818 1.00 0.00 6 LYS A C 10
ATOM 7811 O O . LYS A 1 6 ? -13.770 -8.263 -16.721 1.00 0.00 6 LYS A O 10
ATOM 7830 N N . ARG A 1 7 ? -15.410 -8.790 -18.168 1.00 0.00 7 ARG A N 10
ATOM 7831 C CA . ARG A 1 7 ? -16.486 -8.497 -17.226 1.00 0.00 7 ARG A CA 10
ATOM 7832 C C . ARG A 1 7 ? -16.451 -9.489 -16.068 1.00 0.00 7 ARG A C 10
ATOM 7833 O O . ARG A 1 7 ? -16.843 -9.172 -14.947 1.00 0.00 7 ARG A O 10
ATOM 7854 N N . VAL A 1 8 ? -15.968 -10.691 -16.350 1.00 0.00 8 VAL A N 10
ATOM 7855 C CA . VAL A 1 8 ? -15.759 -11.692 -15.318 1.00 0.00 8 VAL A CA 10
ATOM 7856 C C . VAL A 1 8 ? -14.315 -11.634 -14.834 1.00 0.00 8 VAL A C 10
ATOM 7857 O O . VAL A 1 8 ? -13.503 -12.503 -15.155 1.00 0.00 8 VAL A O 10
ATOM 7870 N N . ALA A 1 9 ? -13.999 -10.585 -14.088 1.00 0.00 9 ALA A N 10
ATOM 7871 C CA . ALA A 1 9 ? -12.653 -10.375 -13.588 1.00 0.00 9 ALA A CA 10
ATOM 7872 C C . ALA A 1 9 ? -12.354 -11.305 -12.420 1.00 0.00 9 ALA A C 10
ATOM 7873 O O . ALA A 1 9 ? -13.201 -11.521 -11.553 1.00 0.00 9 ALA A O 10
ATOM 7880 N N . GLY A 1 10 ? -11.153 -11.860 -12.412 1.00 0.00 10 GLY A N 10
ATOM 7881 C CA . GLY A 1 10 ? -10.754 -12.747 -11.342 1.00 0.00 10 GLY A CA 10
ATOM 7882 C C . GLY A 1 10 ? -10.217 -11.988 -10.147 1.00 0.00 10 GLY A C 10
ATOM 7883 O O . GLY A 1 10 ? -9.453 -11.031 -10.310 1.00 0.00 10 GLY A O 10
ATOM 7887 N N . ASP A 1 11 ? -10.607 -12.415 -8.953 1.00 0.00 11 ASP A N 10
ATOM 7888 C CA . ASP A 1 11 ? -10.157 -11.783 -7.727 1.00 0.00 11 ASP A CA 10
ATOM 7889 C C . ASP A 1 11 ? -8.706 -12.148 -7.452 1.00 0.00 11 ASP A C 10
ATOM 7890 O O . ASP A 1 11 ? -8.070 -12.849 -8.239 1.00 0.00 11 ASP A O 10
ATOM 7899 N N . LEU A 1 12 ? -8.194 -11.683 -6.336 1.00 0.00 12 LEU A N 10
ATOM 7900 C CA . LEU A 1 12 ? -6.776 -11.795 -6.046 1.00 0.00 12 LEU A CA 10
ATOM 7901 C C . LEU A 1 12 ? -6.461 -13.011 -5.182 1.00 0.00 12 LEU A C 10
ATOM 7902 O O . LEU A 1 12 ? -7.330 -13.528 -4.478 1.00 0.00 12 LEU A O 10
ATOM 7918 N N . PRO A 1 13 ? -5.202 -13.483 -5.253 1.00 0.00 13 PRO A N 10
ATOM 7919 C CA . PRO A 1 13 ? -4.678 -14.548 -4.375 1.00 0.00 13 PRO A CA 10
ATOM 7920 C C . PRO A 1 13 ? -4.838 -14.224 -2.882 1.00 0.00 13 PRO A C 10
ATOM 7921 O O . PRO A 1 13 ? -5.300 -13.139 -2.517 1.00 0.00 13 PRO A O 10
ATOM 7932 N N . TYR A 1 14 ? -4.430 -15.154 -2.028 1.00 0.00 14 TYR A N 10
ATOM 7933 C CA . TYR A 1 14 ? -4.601 -15.011 -0.586 1.00 0.00 14 TYR A CA 10
ATOM 7934 C C . TYR A 1 14 ? -3.778 -13.846 -0.036 1.00 0.00 14 TYR A C 10
ATOM 7935 O O . TYR A 1 14 ? -4.263 -13.069 0.793 1.00 0.00 14 TYR A O 10
ATOM 7953 N N . GLY A 1 15 ? -2.542 -13.732 -0.500 1.00 0.00 15 GLY A N 10
ATOM 7954 C CA . GLY A 1 15 ? -1.645 -12.708 -0.005 1.00 0.00 15 GLY A CA 10
ATOM 7955 C C . GLY A 1 15 ? -2.060 -11.317 -0.429 1.00 0.00 15 GLY A C 10
ATOM 7956 O O . GLY A 1 15 ? -1.794 -10.340 0.270 1.00 0.00 15 GLY A O 10
ATOM 7960 N N . TRP A 1 16 ? -2.715 -11.230 -1.571 1.00 0.00 16 TRP A N 10
ATOM 7961 C CA . TRP A 1 16 ? -3.094 -9.951 -2.143 1.00 0.00 16 TRP A CA 10
ATOM 7962 C C . TRP A 1 16 ? -4.391 -9.416 -1.564 1.00 0.00 16 TRP A C 10
ATOM 7963 O O . TRP A 1 16 ? -5.293 -10.176 -1.219 1.00 0.00 16 TRP A O 10
ATOM 7984 N N . GLU A 1 17 ? -4.474 -8.102 -1.464 1.00 0.00 17 GLU A N 10
ATOM 7985 C CA . GLU A 1 17 ? -5.686 -7.435 -1.029 1.00 0.00 17 GLU A CA 10
ATOM 7986 C C . GLU A 1 17 ? -6.041 -6.340 -2.021 1.00 0.00 17 GLU A C 10
ATOM 7987 O O . GLU A 1 17 ? -5.158 -5.632 -2.514 1.00 0.00 17 GLU A O 10
ATOM 7999 N N . GLN A 1 18 ? -7.322 -6.217 -2.333 1.00 0.00 18 GLN A N 10
ATOM 8000 C CA . GLN A 1 18 ? -7.784 -5.189 -3.253 1.00 0.00 18 GLN A CA 10
ATOM 8001 C C . GLN A 1 18 ? -8.200 -3.954 -2.471 1.00 0.00 18 GLN A C 10
ATOM 8002 O O . GLN A 1 18 ? -9.283 -3.907 -1.884 1.00 0.00 18 GLN A O 10
ATOM 8016 N N . GLU A 1 19 ? -7.327 -2.969 -2.454 1.00 0.00 19 GLU A N 10
ATOM 8017 C CA . GLU A 1 19 ? -7.580 -1.743 -1.727 1.00 0.00 19 GLU A CA 10
ATOM 8018 C C . GLU A 1 19 ? -7.906 -0.626 -2.692 1.00 0.00 19 GLU A C 10
ATOM 8019 O O . GLU A 1 19 ? -7.658 -0.735 -3.890 1.00 0.00 19 GLU A O 10
ATOM 8031 N N . THR A 1 20 ? -8.465 0.436 -2.167 1.00 0.00 20 THR A N 10
ATOM 8032 C CA . THR A 1 20 ? -8.744 1.606 -2.961 1.00 0.00 20 THR A CA 10
ATOM 8033 C C . THR A 1 20 ? -8.113 2.833 -2.320 1.00 0.00 20 THR A C 10
ATOM 8034 O O . THR A 1 20 ? -8.208 3.021 -1.108 1.00 0.00 20 THR A O 10
ATOM 8045 N N . ASP A 1 21 ? -7.452 3.651 -3.127 1.00 0.00 21 ASP A N 10
ATOM 8046 C CA . ASP A 1 21 ? -6.831 4.857 -2.630 1.00 0.00 21 ASP A CA 10
ATOM 8047 C C . ASP A 1 21 ? -7.891 5.900 -2.323 1.00 0.00 21 ASP A C 10
ATOM 8048 O O . ASP A 1 21 ? -9.070 5.726 -2.638 1.00 0.00 21 ASP A O 10
ATOM 8057 N N . GLU A 1 22 ? -7.448 6.977 -1.732 1.00 0.00 22 GLU A N 10
ATOM 8058 C CA . GLU A 1 22 ? -8.343 8.029 -1.245 1.00 0.00 22 GLU A CA 10
ATOM 8059 C C . GLU A 1 22 ? -9.064 8.727 -2.396 1.00 0.00 22 GLU A C 10
ATOM 8060 O O . GLU A 1 22 ? -10.157 9.264 -2.221 1.00 0.00 22 GLU A O 10
ATOM 8072 N N . ASN A 1 23 ? -8.447 8.734 -3.568 1.00 0.00 23 ASN A N 10
ATOM 8073 C CA . ASN A 1 23 ? -9.062 9.333 -4.749 1.00 0.00 23 ASN A CA 10
ATOM 8074 C C . ASN A 1 23 ? -10.123 8.397 -5.304 1.00 0.00 23 ASN A C 10
ATOM 8075 O O . ASN A 1 23 ? -11.177 8.829 -5.768 1.00 0.00 23 ASN A O 10
ATOM 8086 N N . GLY A 1 24 ? -9.839 7.107 -5.232 1.00 0.00 24 GLY A N 10
ATOM 8087 C CA . GLY A 1 24 ? -10.762 6.102 -5.713 1.00 0.00 24 GLY A CA 10
ATOM 8088 C C . GLY A 1 24 ? -10.106 5.157 -6.690 1.00 0.00 24 GLY A C 10
ATOM 8089 O O . GLY A 1 24 ? -10.773 4.327 -7.312 1.00 0.00 24 GLY A O 10
ATOM 8093 N N . GLN A 1 25 ? -8.797 5.285 -6.831 1.00 0.00 25 GLN A N 10
ATOM 8094 C CA . GLN A 1 25 ? -8.035 4.401 -7.679 1.00 0.00 25 GLN A CA 10
ATOM 8095 C C . GLN A 1 25 ? -7.814 3.076 -6.964 1.00 0.00 25 GLN A C 10
ATOM 8096 O O . GLN A 1 25 ? -7.184 3.033 -5.904 1.00 0.00 25 GLN A O 10
ATOM 8110 N N . VAL A 1 26 ? -8.358 2.008 -7.518 1.00 0.00 26 VAL A N 10
ATOM 8111 C CA . VAL A 1 26 ? -8.173 0.692 -6.940 1.00 0.00 26 VAL A CA 10
ATOM 8112 C C . VAL A 1 26 ? -6.765 0.194 -7.210 1.00 0.00 26 VAL A C 10
ATOM 8113 O O . VAL A 1 26 ? -6.115 0.608 -8.173 1.00 0.00 26 VAL A O 10
ATOM 8126 N N . PHE A 1 27 ? -6.303 -0.687 -6.355 1.00 0.00 27 PHE A N 10
ATOM 8127 C CA . PHE A 1 27 ? -4.962 -1.218 -6.459 1.00 0.00 27 PHE A CA 10
ATOM 8128 C C . PHE A 1 27 ? -4.817 -2.462 -5.601 1.00 0.00 27 PHE A C 10
ATOM 8129 O O . PHE A 1 27 ? -5.604 -2.698 -4.682 1.00 0.00 27 PHE A O 10
ATOM 8146 N N . PHE A 1 28 ? -3.819 -3.261 -5.912 1.00 0.00 28 PHE A N 10
ATOM 8147 C CA . PHE A 1 28 ? -3.607 -4.522 -5.227 1.00 0.00 28 PHE A CA 10
ATOM 8148 C C . PHE A 1 28 ? -2.314 -4.494 -4.443 1.00 0.00 28 PHE A C 10
ATOM 8149 O O . PHE A 1 28 ? -1.269 -4.108 -4.963 1.00 0.00 28 PHE A O 10
ATOM 8166 N N . VAL A 1 29 ? -2.382 -4.889 -3.189 1.00 0.00 29 VAL A N 10
ATOM 8167 C CA . VAL A 1 29 ? -1.193 -4.968 -2.365 1.00 0.00 29 VAL A CA 10
ATOM 8168 C C . VAL A 1 29 ? -1.134 -6.307 -1.666 1.00 0.00 29 VAL A C 10
ATOM 8169 O O . VAL A 1 29 ? -2.100 -6.741 -1.037 1.00 0.00 29 VAL A O 10
ATOM 8182 N N . ASP A 1 30 ? -0.008 -6.973 -1.816 1.00 0.00 30 ASP A N 10
ATOM 8183 C CA . ASP A 1 30 ? 0.239 -8.203 -1.097 1.00 0.00 30 ASP A CA 10
ATOM 8184 C C . ASP A 1 30 ? 0.564 -7.857 0.349 1.00 0.00 30 ASP A C 10
ATOM 8185 O O . ASP A 1 30 ? 1.292 -6.901 0.610 1.00 0.00 30 ASP A O 10
ATOM 8194 N N . HIS A 1 31 ? 0.000 -8.586 1.289 1.00 0.00 31 HIS A N 10
ATOM 8195 C CA . HIS A 1 31 ? 0.197 -8.263 2.691 1.00 0.00 31 HIS A CA 10
ATOM 8196 C C . HIS A 1 31 ? 1.112 -9.272 3.371 1.00 0.00 31 HIS A C 10
ATOM 8197 O O . HIS A 1 31 ? 1.013 -9.515 4.573 1.00 0.00 31 HIS A O 10
ATOM 8212 N N . ILE A 1 32 ? 2.005 -9.853 2.582 1.00 0.00 32 ILE A N 10
ATOM 8213 C CA . ILE A 1 32 ? 3.070 -10.693 3.099 1.00 0.00 32 ILE A CA 10
ATOM 8214 C C . ILE A 1 32 ? 4.393 -9.942 2.970 1.00 0.00 32 ILE A C 10
ATOM 8215 O O . ILE A 1 32 ? 5.113 -9.740 3.949 1.00 0.00 32 ILE A O 10
ATOM 8231 N N . ASN A 1 33 ? 4.686 -9.510 1.751 1.00 0.00 33 ASN A N 10
ATOM 8232 C CA . ASN A 1 33 ? 5.889 -8.731 1.463 1.00 0.00 33 ASN A CA 10
ATOM 8233 C C . ASN A 1 33 ? 5.561 -7.244 1.492 1.00 0.00 33 ASN A C 10
ATOM 8234 O O . ASN A 1 33 ? 6.421 -6.410 1.789 1.00 0.00 33 ASN A O 10
ATOM 8245 N N . LYS A 1 34 ? 4.301 -6.945 1.168 1.00 0.00 34 LYS A N 10
ATOM 8246 C CA . LYS A 1 34 ? 3.732 -5.601 1.248 1.00 0.00 34 LYS A CA 10
ATOM 8247 C C . LYS A 1 34 ? 4.127 -4.736 0.058 1.00 0.00 34 LYS A C 10
ATOM 8248 O O . LYS A 1 34 ? 4.628 -3.624 0.224 1.00 0.00 34 LYS A O 10
ATOM 8267 N N . ARG A 1 35 ? 3.887 -5.235 -1.151 1.00 0.00 35 ARG A N 10
ATOM 8268 C CA . ARG A 1 35 ? 4.125 -4.429 -2.345 1.00 0.00 35 ARG A CA 10
ATOM 8269 C C . ARG A 1 35 ? 2.802 -4.053 -3.007 1.00 0.00 35 ARG A C 10
ATOM 8270 O O . ARG A 1 35 ? 1.931 -4.903 -3.209 1.00 0.00 35 ARG A O 10
ATOM 8291 N N . THR A 1 36 ? 2.664 -2.777 -3.328 1.00 0.00 36 THR A N 10
ATOM 8292 C CA . THR A 1 36 ? 1.453 -2.241 -3.932 1.00 0.00 36 THR A CA 10
ATOM 8293 C C . THR A 1 36 ? 1.593 -2.161 -5.458 1.00 0.00 36 THR A C 10
ATOM 8294 O O . THR A 1 36 ? 2.553 -1.580 -5.967 1.00 0.00 36 THR A O 10
ATOM 8305 N N . THR A 1 37 ? 0.657 -2.757 -6.181 1.00 0.00 37 THR A N 10
ATOM 8306 C CA . THR A 1 37 ? 0.636 -2.655 -7.633 1.00 0.00 37 THR A CA 10
ATOM 8307 C C . THR A 1 37 ? -0.725 -2.145 -8.104 1.00 0.00 37 THR A C 10
ATOM 8308 O O . THR A 1 37 ? -1.766 -2.544 -7.581 1.00 0.00 37 THR A O 10
ATOM 8319 N N . TYR A 1 38 ? -0.710 -1.245 -9.077 1.00 0.00 38 TYR A N 10
ATOM 8320 C CA . TYR A 1 38 ? -1.947 -0.713 -9.636 1.00 0.00 38 TYR A CA 10
ATOM 8321 C C . TYR A 1 38 ? -2.425 -1.579 -10.799 1.00 0.00 38 TYR A C 10
ATOM 8322 O O . TYR A 1 38 ? -3.526 -1.395 -11.310 1.00 0.00 38 TYR A O 10
ATOM 8340 N N . LEU A 1 39 ? -1.589 -2.526 -11.207 1.00 0.00 39 LEU A N 10
ATOM 8341 C CA . LEU A 1 39 ? -1.942 -3.423 -12.294 1.00 0.00 39 LEU A CA 10
ATOM 8342 C C . LEU A 1 39 ? -2.118 -4.840 -11.775 1.00 0.00 39 LEU A C 10
ATOM 8343 O O . LEU A 1 39 ? -1.576 -5.197 -10.725 1.00 0.00 39 LEU A O 10
ATOM 8359 N N . ASP A 1 40 ? -2.865 -5.640 -12.521 1.00 0.00 40 ASP A N 10
ATOM 8360 C CA . ASP A 1 40 ? -3.175 -7.008 -12.121 1.00 0.00 40 ASP A CA 10
ATOM 8361 C C . ASP A 1 40 ? -1.918 -7.876 -12.155 1.00 0.00 40 ASP A C 10
ATOM 8362 O O . ASP A 1 40 ? -1.172 -7.859 -13.137 1.00 0.00 40 ASP A O 10
ATOM 8371 N N . PRO A 1 41 ? -1.659 -8.646 -11.081 1.00 0.00 41 PRO A N 10
ATOM 8372 C CA . PRO A 1 41 ? -0.444 -9.451 -10.954 1.00 0.00 41 PRO A CA 10
ATOM 8373 C C . PRO A 1 41 ? -0.462 -10.745 -11.776 1.00 0.00 41 PRO A C 10
ATOM 8374 O O . PRO A 1 41 ? 0.463 -11.548 -11.685 1.00 0.00 41 PRO A O 10
ATOM 8385 N N . ARG A 1 42 ? -1.499 -10.953 -12.580 1.00 0.00 42 ARG A N 10
ATOM 8386 C CA . ARG A 1 42 ? -1.603 -12.182 -13.369 1.00 0.00 42 ARG A CA 10
ATOM 8387 C C . ARG A 1 42 ? -0.677 -12.161 -14.580 1.00 0.00 42 ARG A C 10
ATOM 8388 O O . ARG A 1 42 ? -0.426 -13.195 -15.201 1.00 0.00 42 ARG A O 10
ATOM 8409 N N . LEU A 1 43 ? -0.165 -10.985 -14.913 1.00 0.00 43 LEU A N 10
ATOM 8410 C CA . LEU A 1 43 ? 0.665 -10.833 -16.101 1.00 0.00 43 LEU A CA 10
ATOM 8411 C C . LEU A 1 43 ? 2.131 -11.133 -15.804 1.00 0.00 43 LEU A C 10
ATOM 8412 O O . LEU A 1 43 ? 2.605 -12.247 -16.028 1.00 0.00 43 LEU A O 10
ATOM 8428 N N . ALA A 1 44 ? 2.841 -10.150 -15.268 1.00 0.00 44 ALA A N 10
ATOM 8429 C CA . ALA A 1 44 ? 4.284 -10.254 -15.094 1.00 0.00 44 ALA A CA 10
ATOM 8430 C C . ALA A 1 44 ? 4.655 -10.956 -13.795 1.00 0.00 44 ALA A C 10
ATOM 8431 O O . ALA A 1 44 ? 5.831 -11.144 -13.484 1.00 0.00 44 ALA A O 10
ATOM 8438 N N . PHE A 1 45 ? 3.652 -11.347 -13.041 1.00 0.00 45 PHE A N 10
ATOM 8439 C CA . PHE A 1 45 ? 3.873 -12.028 -11.773 1.00 0.00 45 PHE A CA 10
ATOM 8440 C C . PHE A 1 45 ? 3.287 -13.434 -11.819 1.00 0.00 45 PHE A C 10
ATOM 8441 O O . PHE A 1 45 ? 3.447 -14.213 -10.881 1.00 0.00 45 PHE A O 10
ATOM 8458 N N . THR A 1 46 ? 2.640 -13.755 -12.938 1.00 0.00 46 THR A N 10
ATOM 8459 C CA . THR A 1 46 ? 1.958 -15.035 -13.108 1.00 0.00 46 THR A CA 10
ATOM 8460 C C . THR A 1 46 ? 0.911 -15.251 -12.008 1.00 0.00 46 THR A C 10
ATOM 8461 O O . THR A 1 46 ? -0.080 -14.525 -11.939 1.00 0.00 46 THR A O 10
ATOM 8472 N N . VAL A 1 47 ? 1.128 -16.243 -11.151 1.00 0.00 47 VAL A N 10
ATOM 8473 C CA . VAL A 1 47 ? 0.210 -16.525 -10.056 1.00 0.00 47 VAL A CA 10
ATOM 8474 C C . VAL A 1 47 ? 0.944 -17.187 -8.900 1.00 0.00 47 VAL A C 10
ATOM 8475 O O . VAL A 1 47 ? 1.556 -18.242 -9.063 1.00 0.00 47 VAL A O 10
ATOM 8488 N N . ASP A 1 48 ? 0.877 -16.568 -7.730 1.00 0.00 48 ASP A N 10
ATOM 8489 C CA . ASP A 1 48 ? 1.468 -17.141 -6.527 1.00 0.00 48 ASP A CA 10
ATOM 8490 C C . ASP A 1 48 ? 0.426 -17.961 -5.772 1.00 0.00 48 ASP A C 10
ATOM 8491 O O . ASP A 1 48 ? 0.576 -18.248 -4.585 1.00 0.00 48 ASP A O 10
ATOM 8500 N N . ASP A 1 49 ? -0.619 -18.356 -6.486 1.00 0.00 49 ASP A N 10
ATOM 8501 C CA . ASP A 1 49 ? -1.698 -19.138 -5.908 1.00 0.00 49 ASP A CA 10
ATOM 8502 C C . ASP A 1 49 ? -1.599 -20.592 -6.357 1.00 0.00 49 ASP A C 10
ATOM 8503 O O . ASP A 1 49 ? -1.039 -21.432 -5.655 1.00 0.00 49 ASP A O 10
ATOM 8512 N N . ASN A 1 50 ? -2.129 -20.875 -7.543 1.00 0.00 50 ASN A N 10
ATOM 8513 C CA . ASN A 1 50 ? -2.092 -22.219 -8.108 1.00 0.00 50 ASN A CA 10
ATOM 8514 C C . ASN A 1 50 ? -1.893 -22.142 -9.622 1.00 0.00 50 ASN A C 10
ATOM 8515 O O . ASN A 1 50 ? -2.596 -21.400 -10.311 1.00 0.00 50 ASN A O 10
ATOM 8526 N N . PRO A 1 51 ? -0.907 -22.883 -10.151 1.00 0.00 51 PRO A N 10
ATOM 8527 C CA . PRO A 1 51 ? -0.548 -22.832 -11.571 1.00 0.00 51 PRO A CA 10
ATOM 8528 C C . PRO A 1 51 ? -1.443 -23.692 -12.471 1.00 0.00 51 PRO A C 10
ATOM 8529 O O . PRO A 1 51 ? -1.603 -23.389 -13.654 1.00 0.00 51 PRO A O 10
ATOM 8540 N N . THR A 1 52 ? -2.030 -24.744 -11.901 1.00 0.00 52 THR A N 10
ATOM 8541 C CA . THR A 1 52 ? -2.801 -25.720 -12.672 1.00 0.00 52 THR A CA 10
ATOM 8542 C C . THR A 1 52 ? -1.898 -26.488 -13.638 1.00 0.00 52 THR A C 10
ATOM 8543 O O . THR A 1 52 ? -1.745 -26.114 -14.801 1.00 0.00 52 THR A O 10
ATOM 8554 N N . LYS A 1 53 ? -1.293 -27.557 -13.147 1.00 0.00 53 LYS A N 10
ATOM 8555 C CA . LYS A 1 53 ? -0.398 -28.363 -13.962 1.00 0.00 53 LYS A CA 10
ATOM 8556 C C . LYS A 1 53 ? -1.104 -29.620 -14.470 1.00 0.00 53 LYS A C 10
ATOM 8557 O O . LYS A 1 53 ? -1.678 -30.375 -13.680 1.00 0.00 53 LYS A O 10
ATOM 8576 N N . PRO A 1 54 ? -1.079 -29.849 -15.790 1.00 0.00 54 PRO A N 10
ATOM 8577 C CA . PRO A 1 54 ? -1.709 -31.025 -16.400 1.00 0.00 54 PRO A CA 10
ATOM 8578 C C . PRO A 1 54 ? -0.908 -32.304 -16.171 1.00 0.00 54 PRO A C 10
ATOM 8579 O O . PRO A 1 54 ? 0.342 -32.241 -16.179 1.00 0.00 54 PRO A O 10
ATOM 8591 N N . GLY A 1 1 ? -9.722 -7.474 -25.600 1.00 0.00 1 GLY A N 11
ATOM 8592 C CA . GLY A 1 1 ? -8.386 -6.837 -25.648 1.00 0.00 1 GLY A CA 11
ATOM 8593 C C . GLY A 1 1 ? -7.854 -6.539 -24.261 1.00 0.00 1 GLY A C 11
ATOM 8594 O O . GLY A 1 1 ? -8.623 -6.400 -23.309 1.00 0.00 1 GLY A O 11
ATOM 8600 N N . SER A 1 2 ? -6.537 -6.433 -24.139 1.00 0.00 2 SER A N 11
ATOM 8601 C CA . SER A 1 2 ? -5.900 -6.182 -22.852 1.00 0.00 2 SER A CA 11
ATOM 8602 C C . SER A 1 2 ? -5.807 -4.683 -22.553 1.00 0.00 2 SER A C 11
ATOM 8603 O O . SER A 1 2 ? -5.084 -4.261 -21.653 1.00 0.00 2 SER A O 11
ATOM 8611 N N . ALA A 1 3 ? -6.541 -3.884 -23.312 1.00 0.00 3 ALA A N 11
ATOM 8612 C CA . ALA A 1 3 ? -6.572 -2.450 -23.084 1.00 0.00 3 ALA A CA 11
ATOM 8613 C C . ALA A 1 3 ? -7.646 -2.104 -22.061 1.00 0.00 3 ALA A C 11
ATOM 8614 O O . ALA A 1 3 ? -7.344 -1.693 -20.941 1.00 0.00 3 ALA A O 11
ATOM 8621 N N . LYS A 1 4 ? -8.900 -2.297 -22.447 1.00 0.00 4 LYS A N 11
ATOM 8622 C CA . LYS A 1 4 ? -10.017 -2.017 -21.561 1.00 0.00 4 LYS A CA 11
ATOM 8623 C C . LYS A 1 4 ? -10.926 -3.233 -21.453 1.00 0.00 4 LYS A C 11
ATOM 8624 O O . LYS A 1 4 ? -12.011 -3.270 -22.040 1.00 0.00 4 LYS A O 11
ATOM 8643 N N . ARG A 1 5 ? -10.473 -4.240 -20.720 1.00 0.00 5 ARG A N 11
ATOM 8644 C CA . ARG A 1 5 ? -11.285 -5.419 -20.466 1.00 0.00 5 ARG A CA 11
ATOM 8645 C C . ARG A 1 5 ? -12.348 -5.088 -19.431 1.00 0.00 5 ARG A C 11
ATOM 8646 O O . ARG A 1 5 ? -12.072 -5.051 -18.234 1.00 0.00 5 ARG A O 11
ATOM 8667 N N . LYS A 1 6 ? -13.564 -4.844 -19.904 1.00 0.00 6 LYS A N 11
ATOM 8668 C CA . LYS A 1 6 ? -14.660 -4.416 -19.041 1.00 0.00 6 LYS A CA 11
ATOM 8669 C C . LYS A 1 6 ? -15.231 -5.583 -18.234 1.00 0.00 6 LYS A C 11
ATOM 8670 O O . LYS A 1 6 ? -16.241 -5.441 -17.543 1.00 0.00 6 LYS A O 11
ATOM 8689 N N . ARG A 1 7 ? -14.588 -6.731 -18.338 1.00 0.00 7 ARG A N 11
ATOM 8690 C CA . ARG A 1 7 ? -14.947 -7.891 -17.542 1.00 0.00 7 ARG A CA 11
ATOM 8691 C C . ARG A 1 7 ? -13.765 -8.279 -16.663 1.00 0.00 7 ARG A C 11
ATOM 8692 O O . ARG A 1 7 ? -12.950 -9.126 -17.035 1.00 0.00 7 ARG A O 11
ATOM 8713 N N . VAL A 1 8 ? -13.665 -7.636 -15.509 1.00 0.00 8 VAL A N 11
ATOM 8714 C CA . VAL A 1 8 ? -12.533 -7.843 -14.612 1.00 0.00 8 VAL A CA 11
ATOM 8715 C C . VAL A 1 8 ? -12.970 -8.537 -13.329 1.00 0.00 8 VAL A C 11
ATOM 8716 O O . VAL A 1 8 ? -12.688 -8.065 -12.226 1.00 0.00 8 VAL A O 11
ATOM 8729 N N . ALA A 1 9 ? -13.642 -9.667 -13.480 1.00 0.00 9 ALA A N 11
ATOM 8730 C CA . ALA A 1 9 ? -14.080 -10.455 -12.336 1.00 0.00 9 ALA A CA 11
ATOM 8731 C C . ALA A 1 9 ? -12.946 -11.343 -11.831 1.00 0.00 9 ALA A C 11
ATOM 8732 O O . ALA A 1 9 ? -13.115 -12.549 -11.634 1.00 0.00 9 ALA A O 11
ATOM 8739 N N . GLY A 1 10 ? -11.786 -10.735 -11.620 1.00 0.00 10 GLY A N 11
ATOM 8740 C CA . GLY A 1 10 ? -10.612 -11.477 -11.214 1.00 0.00 10 GLY A CA 11
ATOM 8741 C C . GLY A 1 10 ? -10.511 -11.624 -9.712 1.00 0.00 10 GLY A C 11
ATOM 8742 O O . GLY A 1 10 ? -10.887 -10.722 -8.963 1.00 0.00 10 GLY A O 11
ATOM 8746 N N . ASP A 1 11 ? -10.022 -12.773 -9.278 1.00 0.00 11 ASP A N 11
ATOM 8747 C CA . ASP A 1 11 ? -9.834 -13.060 -7.868 1.00 0.00 11 ASP A CA 11
ATOM 8748 C C . ASP A 1 11 ? -8.350 -13.035 -7.544 1.00 0.00 11 ASP A C 11
ATOM 8749 O O . ASP A 1 11 ? -7.539 -13.591 -8.282 1.00 0.00 11 ASP A O 11
ATOM 8758 N N . LEU A 1 12 ? -7.995 -12.382 -6.456 1.00 0.00 12 LEU A N 11
ATOM 8759 C CA . LEU A 1 12 ? -6.596 -12.220 -6.085 1.00 0.00 12 LEU A CA 11
ATOM 8760 C C . LEU A 1 12 ? -6.088 -13.416 -5.287 1.00 0.00 12 LEU A C 11
ATOM 8761 O O . LEU A 1 12 ? -6.862 -14.111 -4.625 1.00 0.00 12 LEU A O 11
ATOM 8777 N N . PRO A 1 13 ? -4.772 -13.677 -5.369 1.00 0.00 13 PRO A N 11
ATOM 8778 C CA . PRO A 1 13 ? -4.108 -14.716 -4.572 1.00 0.00 13 PRO A CA 11
ATOM 8779 C C . PRO A 1 13 ? -4.217 -14.459 -3.065 1.00 0.00 13 PRO A C 11
ATOM 8780 O O . PRO A 1 13 ? -4.619 -13.376 -2.635 1.00 0.00 13 PRO A O 11
ATOM 8791 N N . TYR A 1 14 ? -3.824 -15.461 -2.288 1.00 0.00 14 TYR A N 11
ATOM 8792 C CA . TYR A 1 14 ? -3.977 -15.468 -0.829 1.00 0.00 14 TYR A CA 11
ATOM 8793 C C . TYR A 1 14 ? -3.397 -14.217 -0.155 1.00 0.00 14 TYR A C 11
ATOM 8794 O O . TYR A 1 14 ? -3.991 -13.686 0.784 1.00 0.00 14 TYR A O 11
ATOM 8812 N N . GLY A 1 15 ? -2.248 -13.749 -0.626 1.00 0.00 15 GLY A N 11
ATOM 8813 C CA . GLY A 1 15 ? -1.587 -12.631 0.026 1.00 0.00 15 GLY A CA 11
ATOM 8814 C C . GLY A 1 15 ? -2.119 -11.275 -0.401 1.00 0.00 15 GLY A C 11
ATOM 8815 O O . GLY A 1 15 ? -1.820 -10.260 0.231 1.00 0.00 15 GLY A O 11
ATOM 8819 N N . TRP A 1 16 ? -2.908 -11.252 -1.461 1.00 0.00 16 TRP A N 11
ATOM 8820 C CA . TRP A 1 16 ? -3.348 -9.997 -2.052 1.00 0.00 16 TRP A CA 11
ATOM 8821 C C . TRP A 1 16 ? -4.679 -9.503 -1.503 1.00 0.00 16 TRP A C 11
ATOM 8822 O O . TRP A 1 16 ? -5.620 -10.274 -1.303 1.00 0.00 16 TRP A O 11
ATOM 8843 N N . GLU A 1 17 ? -4.735 -8.202 -1.261 1.00 0.00 17 GLU A N 11
ATOM 8844 C CA . GLU A 1 17 ? -5.960 -7.534 -0.851 1.00 0.00 17 GLU A CA 11
ATOM 8845 C C . GLU A 1 17 ? -6.318 -6.456 -1.868 1.00 0.00 17 GLU A C 11
ATOM 8846 O O . GLU A 1 17 ? -5.435 -5.780 -2.396 1.00 0.00 17 GLU A O 11
ATOM 8858 N N . GLN A 1 18 ? -7.604 -6.308 -2.144 1.00 0.00 18 GLN A N 11
ATOM 8859 C CA . GLN A 1 18 ? -8.078 -5.291 -3.073 1.00 0.00 18 GLN A CA 11
ATOM 8860 C C . GLN A 1 18 ? -8.438 -4.022 -2.309 1.00 0.00 18 GLN A C 11
ATOM 8861 O O . GLN A 1 18 ? -9.474 -3.955 -1.646 1.00 0.00 18 GLN A O 11
ATOM 8875 N N . GLU A 1 19 ? -7.574 -3.025 -2.397 1.00 0.00 19 GLU A N 11
ATOM 8876 C CA . GLU A 1 19 ? -7.769 -1.783 -1.660 1.00 0.00 19 GLU A CA 11
ATOM 8877 C C . GLU A 1 19 ? -8.001 -0.624 -2.615 1.00 0.00 19 GLU A C 11
ATOM 8878 O O . GLU A 1 19 ? -7.807 -0.748 -3.821 1.00 0.00 19 GLU A O 11
ATOM 8890 N N . THR A 1 20 ? -8.419 0.501 -2.066 1.00 0.00 20 THR A N 11
ATOM 8891 C CA . THR A 1 20 ? -8.605 1.705 -2.850 1.00 0.00 20 THR A CA 11
ATOM 8892 C C . THR A 1 20 ? -7.733 2.826 -2.306 1.00 0.00 20 THR A C 11
ATOM 8893 O O . THR A 1 20 ? -7.568 2.958 -1.093 1.00 0.00 20 THR A O 11
ATOM 8904 N N . ASP A 1 21 ? -7.155 3.611 -3.203 1.00 0.00 21 ASP A N 11
ATOM 8905 C CA . ASP A 1 21 ? -6.303 4.716 -2.798 1.00 0.00 21 ASP A CA 11
ATOM 8906 C C . ASP A 1 21 ? -7.152 5.897 -2.327 1.00 0.00 21 ASP A C 11
ATOM 8907 O O . ASP A 1 21 ? -8.382 5.818 -2.272 1.00 0.00 21 ASP A O 11
ATOM 8916 N N . GLU A 1 22 ? -6.478 6.983 -2.002 1.00 0.00 22 GLU A N 11
ATOM 8917 C CA . GLU A 1 22 ? -7.130 8.179 -1.469 1.00 0.00 22 GLU A CA 11
ATOM 8918 C C . GLU A 1 22 ? -8.011 8.850 -2.521 1.00 0.00 22 GLU A C 11
ATOM 8919 O O . GLU A 1 22 ? -8.977 9.535 -2.186 1.00 0.00 22 GLU A O 11
ATOM 8931 N N . ASN A 1 23 ? -7.674 8.652 -3.788 1.00 0.00 23 ASN A N 11
ATOM 8932 C CA . ASN A 1 23 ? -8.421 9.259 -4.883 1.00 0.00 23 ASN A CA 11
ATOM 8933 C C . ASN A 1 23 ? -9.633 8.411 -5.248 1.00 0.00 23 ASN A C 11
ATOM 8934 O O . ASN A 1 23 ? -10.724 8.928 -5.473 1.00 0.00 23 ASN A O 11
ATOM 8945 N N . GLY A 1 24 ? -9.429 7.104 -5.305 1.00 0.00 24 GLY A N 11
ATOM 8946 C CA . GLY A 1 24 ? -10.503 6.198 -5.657 1.00 0.00 24 GLY A CA 11
ATOM 8947 C C . GLY A 1 24 ? -10.082 5.214 -6.725 1.00 0.00 24 GLY A C 11
ATOM 8948 O O . GLY A 1 24 ? -10.921 4.585 -7.376 1.00 0.00 24 GLY A O 11
ATOM 8952 N N . GLN A 1 25 ? -8.779 5.095 -6.917 1.00 0.00 25 GLN A N 11
ATOM 8953 C CA . GLN A 1 25 ? -8.229 4.117 -7.824 1.00 0.00 25 GLN A CA 11
ATOM 8954 C C . GLN A 1 25 ? -7.989 2.815 -7.078 1.00 0.00 25 GLN A C 11
ATOM 8955 O O . GLN A 1 25 ? -7.350 2.809 -6.021 1.00 0.00 25 GLN A O 11
ATOM 8969 N N . VAL A 1 26 ? -8.516 1.721 -7.596 1.00 0.00 26 VAL A N 11
ATOM 8970 C CA . VAL A 1 26 ? -8.334 0.439 -6.948 1.00 0.00 26 VAL A CA 11
ATOM 8971 C C . VAL A 1 26 ? -6.970 -0.141 -7.272 1.00 0.00 26 VAL A C 11
ATOM 8972 O O . VAL A 1 26 ? -6.389 0.133 -8.328 1.00 0.00 26 VAL A O 11
ATOM 8985 N N . PHE A 1 27 ? -6.473 -0.940 -6.359 1.00 0.00 27 PHE A N 11
ATOM 8986 C CA . PHE A 1 27 ? -5.164 -1.547 -6.490 1.00 0.00 27 PHE A CA 11
ATOM 8987 C C . PHE A 1 27 ? -5.088 -2.788 -5.626 1.00 0.00 27 PHE A C 11
ATOM 8988 O O . PHE A 1 27 ? -5.940 -3.020 -4.765 1.00 0.00 27 PHE A O 11
ATOM 9005 N N . PHE A 1 28 ? -4.071 -3.584 -5.868 1.00 0.00 28 PHE A N 11
ATOM 9006 C CA . PHE A 1 28 ? -3.875 -4.818 -5.138 1.00 0.00 28 PHE A CA 11
ATOM 9007 C C . PHE A 1 28 ? -2.561 -4.763 -4.385 1.00 0.00 28 PHE A C 11
ATOM 9008 O O . PHE A 1 28 ? -1.547 -4.330 -4.928 1.00 0.00 28 PHE A O 11
ATOM 9025 N N . VAL A 1 29 ? -2.578 -5.178 -3.136 1.00 0.00 29 VAL A N 11
ATOM 9026 C CA . VAL A 1 29 ? -1.375 -5.163 -2.327 1.00 0.00 29 VAL A CA 11
ATOM 9027 C C . VAL A 1 29 ? -1.149 -6.512 -1.661 1.00 0.00 29 VAL A C 11
ATOM 9028 O O . VAL A 1 29 ? -2.034 -7.047 -0.985 1.00 0.00 29 VAL A O 11
ATOM 9041 N N . ASP A 1 30 ? 0.032 -7.065 -1.896 1.00 0.00 30 ASP A N 11
ATOM 9042 C CA . ASP A 1 30 ? 0.473 -8.259 -1.200 1.00 0.00 30 ASP A CA 11
ATOM 9043 C C . ASP A 1 30 ? 0.827 -7.863 0.220 1.00 0.00 30 ASP A C 11
ATOM 9044 O O . ASP A 1 30 ? 1.760 -7.096 0.433 1.00 0.00 30 ASP A O 11
ATOM 9053 N N . HIS A 1 31 ? 0.072 -8.357 1.184 1.00 0.00 31 HIS A N 11
ATOM 9054 C CA . HIS A 1 31 ? 0.236 -7.913 2.557 1.00 0.00 31 HIS A CA 11
ATOM 9055 C C . HIS A 1 31 ? 1.300 -8.714 3.292 1.00 0.00 31 HIS A C 11
ATOM 9056 O O . HIS A 1 31 ? 1.579 -8.458 4.462 1.00 0.00 31 HIS A O 11
ATOM 9071 N N . ILE A 1 32 ? 1.912 -9.667 2.603 1.00 0.00 32 ILE A N 11
ATOM 9072 C CA . ILE A 1 32 ? 3.027 -10.406 3.173 1.00 0.00 32 ILE A CA 11
ATOM 9073 C C . ILE A 1 32 ? 4.296 -9.565 3.071 1.00 0.00 32 ILE A C 11
ATOM 9074 O O . ILE A 1 32 ? 5.009 -9.360 4.055 1.00 0.00 32 ILE A O 11
ATOM 9090 N N . ASN A 1 33 ? 4.542 -9.044 1.872 1.00 0.00 33 ASN A N 11
ATOM 9091 C CA . ASN A 1 33 ? 5.731 -8.237 1.605 1.00 0.00 33 ASN A CA 11
ATOM 9092 C C . ASN A 1 33 ? 5.400 -6.750 1.599 1.00 0.00 33 ASN A C 11
ATOM 9093 O O . ASN A 1 33 ? 6.299 -5.904 1.600 1.00 0.00 33 ASN A O 11
ATOM 9104 N N . LYS A 1 34 ? 4.107 -6.447 1.593 1.00 0.00 34 LYS A N 11
ATOM 9105 C CA . LYS A 1 34 ? 3.608 -5.072 1.583 1.00 0.00 34 LYS A CA 11
ATOM 9106 C C . LYS A 1 34 ? 3.975 -4.362 0.284 1.00 0.00 34 LYS A C 11
ATOM 9107 O O . LYS A 1 34 ? 4.654 -3.337 0.289 1.00 0.00 34 LYS A O 11
ATOM 9126 N N . ARG A 1 35 ? 3.524 -4.919 -0.831 1.00 0.00 35 ARG A N 11
ATOM 9127 C CA . ARG A 1 35 ? 3.792 -4.330 -2.137 1.00 0.00 35 ARG A CA 11
ATOM 9128 C C . ARG A 1 35 ? 2.492 -4.027 -2.867 1.00 0.00 35 ARG A C 11
ATOM 9129 O O . ARG A 1 35 ? 1.643 -4.902 -3.043 1.00 0.00 35 ARG A O 11
ATOM 9150 N N . THR A 1 36 ? 2.350 -2.782 -3.285 1.00 0.00 36 THR A N 11
ATOM 9151 C CA . THR A 1 36 ? 1.150 -2.321 -3.957 1.00 0.00 36 THR A CA 11
ATOM 9152 C C . THR A 1 36 ? 1.329 -2.345 -5.478 1.00 0.00 36 THR A C 11
ATOM 9153 O O . THR A 1 36 ? 2.322 -1.841 -6.002 1.00 0.00 36 THR A O 11
ATOM 9164 N N . THR A 1 37 ? 0.386 -2.951 -6.177 1.00 0.00 37 THR A N 11
ATOM 9165 C CA . THR A 1 37 ? 0.363 -2.893 -7.627 1.00 0.00 37 THR A CA 11
ATOM 9166 C C . THR A 1 37 ? -0.988 -2.377 -8.102 1.00 0.00 37 THR A C 11
ATOM 9167 O O . THR A 1 37 ? -2.037 -2.823 -7.632 1.00 0.00 37 THR A O 11
ATOM 9178 N N . TYR A 1 38 ? -0.960 -1.418 -9.014 1.00 0.00 38 TYR A N 11
ATOM 9179 C CA . TYR A 1 38 ? -2.186 -0.840 -9.538 1.00 0.00 38 TYR A CA 11
ATOM 9180 C C . TYR A 1 38 ? -2.606 -1.571 -10.805 1.00 0.00 38 TYR A C 11
ATOM 9181 O O . TYR A 1 38 ? -3.626 -1.258 -11.419 1.00 0.00 38 TYR A O 11
ATOM 9199 N N . LEU A 1 39 ? -1.810 -2.559 -11.180 1.00 0.00 39 LEU A N 11
ATOM 9200 C CA . LEU A 1 39 ? -2.136 -3.441 -12.277 1.00 0.00 39 LEU A CA 11
ATOM 9201 C C . LEU A 1 39 ? -2.297 -4.859 -11.750 1.00 0.00 39 LEU A C 11
ATOM 9202 O O . LEU A 1 39 ? -1.792 -5.186 -10.676 1.00 0.00 39 LEU A O 11
ATOM 9218 N N . ASP A 1 40 ? -2.985 -5.692 -12.507 1.00 0.00 40 ASP A N 11
ATOM 9219 C CA . ASP A 1 40 ? -3.305 -7.048 -12.061 1.00 0.00 40 ASP A CA 11
ATOM 9220 C C . ASP A 1 40 ? -2.059 -7.931 -12.002 1.00 0.00 40 ASP A C 11
ATOM 9221 O O . ASP A 1 40 ? -1.270 -7.969 -12.950 1.00 0.00 40 ASP A O 11
ATOM 9230 N N . PRO A 1 41 ? -1.861 -8.650 -10.879 1.00 0.00 41 PRO A N 11
ATOM 9231 C CA . PRO A 1 41 ? -0.690 -9.508 -10.667 1.00 0.00 41 PRO A CA 11
ATOM 9232 C C . PRO A 1 41 ? -0.727 -10.823 -11.459 1.00 0.00 41 PRO A C 11
ATOM 9233 O O . PRO A 1 41 ? -0.170 -11.829 -11.024 1.00 0.00 41 PRO A O 11
ATOM 9244 N N . ARG A 1 42 ? -1.373 -10.815 -12.616 1.00 0.00 42 ARG A N 11
ATOM 9245 C CA . ARG A 1 42 ? -1.364 -11.980 -13.492 1.00 0.00 42 ARG A CA 11
ATOM 9246 C C . ARG A 1 42 ? -0.457 -11.749 -14.693 1.00 0.00 42 ARG A C 11
ATOM 9247 O O . ARG A 1 42 ? 0.001 -12.700 -15.322 1.00 0.00 42 ARG A O 11
ATOM 9268 N N . LEU A 1 43 ? -0.208 -10.481 -15.004 1.00 0.00 43 LEU A N 11
ATOM 9269 C CA . LEU A 1 43 ? 0.538 -10.100 -16.191 1.00 0.00 43 LEU A CA 11
ATOM 9270 C C . LEU A 1 43 ? 1.999 -10.543 -16.111 1.00 0.00 43 LEU A C 11
ATOM 9271 O O . LEU A 1 43 ? 2.338 -11.672 -16.453 1.00 0.00 43 LEU A O 11
ATOM 9287 N N . ALA A 1 44 ? 2.857 -9.656 -15.631 1.00 0.00 44 ALA A N 11
ATOM 9288 C CA . ALA A 1 44 ? 4.294 -9.915 -15.596 1.00 0.00 44 ALA A CA 11
ATOM 9289 C C . ALA A 1 44 ? 4.683 -10.689 -14.345 1.00 0.00 44 ALA A C 11
ATOM 9290 O O . ALA A 1 44 ? 5.864 -10.877 -14.052 1.00 0.00 44 ALA A O 11
ATOM 9297 N N . PHE A 1 45 ? 3.680 -11.144 -13.619 1.00 0.00 45 PHE A N 11
ATOM 9298 C CA . PHE A 1 45 ? 3.899 -11.857 -12.374 1.00 0.00 45 PHE A CA 11
ATOM 9299 C C . PHE A 1 45 ? 3.671 -13.350 -12.585 1.00 0.00 45 PHE A C 11
ATOM 9300 O O . PHE A 1 45 ? 3.758 -14.147 -11.652 1.00 0.00 45 PHE A O 11
ATOM 9317 N N . THR A 1 46 ? 3.369 -13.711 -13.824 1.00 0.00 46 THR A N 11
ATOM 9318 C CA . THR A 1 46 ? 3.152 -15.098 -14.203 1.00 0.00 46 THR A CA 11
ATOM 9319 C C . THR A 1 46 ? 3.809 -15.378 -15.552 1.00 0.00 46 THR A C 11
ATOM 9320 O O . THR A 1 46 ? 3.708 -14.573 -16.477 1.00 0.00 46 THR A O 11
ATOM 9331 N N . VAL A 1 47 ? 4.496 -16.507 -15.663 1.00 0.00 47 VAL A N 11
ATOM 9332 C CA . VAL A 1 47 ? 5.202 -16.846 -16.894 1.00 0.00 47 VAL A CA 11
ATOM 9333 C C . VAL A 1 47 ? 4.395 -17.823 -17.744 1.00 0.00 47 VAL A C 11
ATOM 9334 O O . VAL A 1 47 ? 4.920 -18.438 -18.674 1.00 0.00 47 VAL A O 11
ATOM 9347 N N . ASP A 1 48 ? 3.118 -17.950 -17.424 1.00 0.00 48 ASP A N 11
ATOM 9348 C CA . ASP A 1 48 ? 2.241 -18.871 -18.129 1.00 0.00 48 ASP A CA 11
ATOM 9349 C C . ASP A 1 48 ? 0.958 -18.163 -18.547 1.00 0.00 48 ASP A C 11
ATOM 9350 O O . ASP A 1 48 ? 0.668 -17.065 -18.070 1.00 0.00 48 ASP A O 11
ATOM 9359 N N . ASP A 1 49 ? 0.203 -18.789 -19.442 1.00 0.00 49 ASP A N 11
ATOM 9360 C CA . ASP A 1 49 ? -1.072 -18.245 -19.898 1.00 0.00 49 ASP A CA 11
ATOM 9361 C C . ASP A 1 49 ? -2.072 -18.242 -18.748 1.00 0.00 49 ASP A C 11
ATOM 9362 O O . ASP A 1 49 ? -2.904 -17.341 -18.621 1.00 0.00 49 ASP A O 11
ATOM 9371 N N . ASN A 1 50 ? -1.969 -19.259 -17.906 1.00 0.00 50 ASN A N 11
ATOM 9372 C CA . ASN A 1 50 ? -2.795 -19.362 -16.717 1.00 0.00 50 ASN A CA 11
ATOM 9373 C C . ASN A 1 50 ? -1.930 -19.734 -15.520 1.00 0.00 50 ASN A C 11
ATOM 9374 O O . ASN A 1 50 ? -1.284 -20.783 -15.518 1.00 0.00 50 ASN A O 11
ATOM 9385 N N . PRO A 1 51 ? -1.876 -18.857 -14.502 1.00 0.00 51 PRO A N 11
ATOM 9386 C CA . PRO A 1 51 ? -1.124 -19.121 -13.273 1.00 0.00 51 PRO A CA 11
ATOM 9387 C C . PRO A 1 51 ? -1.612 -20.383 -12.567 1.00 0.00 51 PRO A C 11
ATOM 9388 O O . PRO A 1 51 ? -2.813 -20.669 -12.547 1.00 0.00 51 PRO A O 11
ATOM 9399 N N . THR A 1 52 ? -0.677 -21.127 -11.996 1.00 0.00 52 THR A N 11
ATOM 9400 C CA . THR A 1 52 ? -0.991 -22.384 -11.338 1.00 0.00 52 THR A CA 11
ATOM 9401 C C . THR A 1 52 ? -1.882 -22.165 -10.117 1.00 0.00 52 THR A C 11
ATOM 9402 O O . THR A 1 52 ? -1.440 -21.637 -9.095 1.00 0.00 52 THR A O 11
ATOM 9413 N N . LYS A 1 53 ? -3.143 -22.561 -10.237 1.00 0.00 53 LYS A N 11
ATOM 9414 C CA . LYS A 1 53 ? -4.112 -22.385 -9.166 1.00 0.00 53 LYS A CA 11
ATOM 9415 C C . LYS A 1 53 ? -4.466 -23.724 -8.529 1.00 0.00 53 LYS A C 11
ATOM 9416 O O . LYS A 1 53 ? -4.768 -24.693 -9.231 1.00 0.00 53 LYS A O 11
ATOM 9435 N N . PRO A 1 54 ? -4.412 -23.805 -7.191 1.00 0.00 54 PRO A N 11
ATOM 9436 C CA . PRO A 1 54 ? -4.792 -25.008 -6.446 1.00 0.00 54 PRO A CA 11
ATOM 9437 C C . PRO A 1 54 ? -6.310 -25.169 -6.362 1.00 0.00 54 PRO A C 11
ATOM 9438 O O . PRO A 1 54 ? -7.028 -24.476 -7.116 1.00 0.00 54 PRO A O 11
ATOM 9450 N N . GLY A 1 1 ? -28.820 -5.472 -0.097 1.00 0.00 1 GLY A N 12
ATOM 9451 C CA . GLY A 1 1 ? -27.677 -6.387 0.131 1.00 0.00 1 GLY A CA 12
ATOM 9452 C C . GLY A 1 1 ? -27.658 -7.523 -0.873 1.00 0.00 1 GLY A C 12
ATOM 9453 O O . GLY A 1 1 ? -27.825 -8.691 -0.507 1.00 0.00 1 GLY A O 12
ATOM 9459 N N . SER A 1 2 ? -27.464 -7.181 -2.138 1.00 0.00 2 SER A N 12
ATOM 9460 C CA . SER A 1 2 ? -27.464 -8.154 -3.216 1.00 0.00 2 SER A CA 12
ATOM 9461 C C . SER A 1 2 ? -26.184 -8.984 -3.199 1.00 0.00 2 SER A C 12
ATOM 9462 O O . SER A 1 2 ? -26.217 -10.203 -3.374 1.00 0.00 2 SER A O 12
ATOM 9470 N N . ALA A 1 3 ? -25.059 -8.322 -2.968 1.00 0.00 3 ALA A N 12
ATOM 9471 C CA . ALA A 1 3 ? -23.776 -9.000 -2.947 1.00 0.00 3 ALA A CA 12
ATOM 9472 C C . ALA A 1 3 ? -23.392 -9.367 -1.521 1.00 0.00 3 ALA A C 12
ATOM 9473 O O . ALA A 1 3 ? -23.485 -8.542 -0.612 1.00 0.00 3 ALA A O 12
ATOM 9480 N N . LYS A 1 4 ? -22.967 -10.602 -1.328 1.00 0.00 4 LYS A N 12
ATOM 9481 C CA . LYS A 1 4 ? -22.566 -11.063 -0.010 1.00 0.00 4 LYS A CA 12
ATOM 9482 C C . LYS A 1 4 ? -21.137 -11.579 -0.052 1.00 0.00 4 LYS A C 12
ATOM 9483 O O . LYS A 1 4 ? -20.895 -12.787 -0.094 1.00 0.00 4 LYS A O 12
ATOM 9502 N N . ARG A 1 5 ? -20.190 -10.651 -0.063 1.00 0.00 5 ARG A N 12
ATOM 9503 C CA . ARG A 1 5 ? -18.784 -11.003 -0.109 1.00 0.00 5 ARG A CA 12
ATOM 9504 C C . ARG A 1 5 ? -18.302 -11.448 1.265 1.00 0.00 5 ARG A C 12
ATOM 9505 O O . ARG A 1 5 ? -18.767 -10.947 2.293 1.00 0.00 5 ARG A O 12
ATOM 9526 N N . LYS A 1 6 ? -17.360 -12.377 1.284 1.00 0.00 6 LYS A N 12
ATOM 9527 C CA . LYS A 1 6 ? -16.858 -12.938 2.530 1.00 0.00 6 LYS A CA 12
ATOM 9528 C C . LYS A 1 6 ? -15.630 -12.174 3.002 1.00 0.00 6 LYS A C 12
ATOM 9529 O O . LYS A 1 6 ? -14.968 -12.577 3.960 1.00 0.00 6 LYS A O 12
ATOM 9548 N N . ARG A 1 7 ? -15.339 -11.071 2.313 1.00 0.00 7 ARG A N 12
ATOM 9549 C CA . ARG A 1 7 ? -14.223 -10.190 2.651 1.00 0.00 7 ARG A CA 12
ATOM 9550 C C . ARG A 1 7 ? -12.891 -10.873 2.349 1.00 0.00 7 ARG A C 12
ATOM 9551 O O . ARG A 1 7 ? -11.966 -10.870 3.167 1.00 0.00 7 ARG A O 12
ATOM 9572 N N . VAL A 1 8 ? -12.815 -11.466 1.164 1.00 0.00 8 VAL A N 12
ATOM 9573 C CA . VAL A 1 8 ? -11.587 -12.070 0.670 1.00 0.00 8 VAL A CA 12
ATOM 9574 C C . VAL A 1 8 ? -11.479 -11.835 -0.834 1.00 0.00 8 VAL A C 12
ATOM 9575 O O . VAL A 1 8 ? -12.489 -11.600 -1.496 1.00 0.00 8 VAL A O 12
ATOM 9588 N N . ALA A 1 9 ? -10.267 -11.875 -1.370 1.00 0.00 9 ALA A N 12
ATOM 9589 C CA . ALA A 1 9 ? -10.059 -11.560 -2.778 1.00 0.00 9 ALA A CA 12
ATOM 9590 C C . ALA A 1 9 ? -10.501 -12.709 -3.677 1.00 0.00 9 ALA A C 12
ATOM 9591 O O . ALA A 1 9 ? -11.489 -12.590 -4.401 1.00 0.00 9 ALA A O 12
ATOM 9598 N N . GLY A 1 10 ? -9.769 -13.815 -3.645 1.00 0.00 10 GLY A N 12
ATOM 9599 C CA . GLY A 1 10 ? -10.097 -14.945 -4.499 1.00 0.00 10 GLY A CA 12
ATOM 9600 C C . GLY A 1 10 ? -9.589 -14.744 -5.917 1.00 0.00 10 GLY A C 12
ATOM 9601 O O . GLY A 1 10 ? -8.952 -15.628 -6.491 1.00 0.00 10 GLY A O 12
ATOM 9605 N N . ASP A 1 11 ? -9.892 -13.584 -6.487 1.00 0.00 11 ASP A N 12
ATOM 9606 C CA . ASP A 1 11 ? -9.356 -13.199 -7.788 1.00 0.00 11 ASP A CA 12
ATOM 9607 C C . ASP A 1 11 ? -7.845 -13.066 -7.698 1.00 0.00 11 ASP A C 12
ATOM 9608 O O . ASP A 1 11 ? -7.109 -13.551 -8.556 1.00 0.00 11 ASP A O 12
ATOM 9617 N N . LEU A 1 12 ? -7.399 -12.413 -6.638 1.00 0.00 12 LEU A N 12
ATOM 9618 C CA . LEU A 1 12 ? -5.984 -12.256 -6.365 1.00 0.00 12 LEU A CA 12
ATOM 9619 C C . LEU A 1 12 ? -5.465 -13.446 -5.569 1.00 0.00 12 LEU A C 12
ATOM 9620 O O . LEU A 1 12 ? -6.250 -14.178 -4.962 1.00 0.00 12 LEU A O 12
ATOM 9636 N N . PRO A 1 13 ? -4.137 -13.657 -5.571 1.00 0.00 13 PRO A N 12
ATOM 9637 C CA . PRO A 1 13 ? -3.488 -14.660 -4.715 1.00 0.00 13 PRO A CA 12
ATOM 9638 C C . PRO A 1 13 ? -3.805 -14.449 -3.232 1.00 0.00 13 PRO A C 12
ATOM 9639 O O . PRO A 1 13 ? -4.405 -13.439 -2.845 1.00 0.00 13 PRO A O 12
ATOM 9650 N N . TYR A 1 14 ? -3.374 -15.389 -2.403 1.00 0.00 14 TYR A N 12
ATOM 9651 C CA . TYR A 1 14 ? -3.722 -15.406 -0.986 1.00 0.00 14 TYR A CA 12
ATOM 9652 C C . TYR A 1 14 ? -3.214 -14.158 -0.260 1.00 0.00 14 TYR A C 12
ATOM 9653 O O . TYR A 1 14 ? -3.902 -13.598 0.595 1.00 0.00 14 TYR A O 12
ATOM 9671 N N . GLY A 1 15 ? -2.012 -13.724 -0.616 1.00 0.00 15 GLY A N 12
ATOM 9672 C CA . GLY A 1 15 ? -1.394 -12.604 0.063 1.00 0.00 15 GLY A CA 12
ATOM 9673 C C . GLY A 1 15 ? -1.964 -11.256 -0.325 1.00 0.00 15 GLY A C 12
ATOM 9674 O O . GLY A 1 15 ? -1.886 -10.300 0.445 1.00 0.00 15 GLY A O 12
ATOM 9678 N N . TRP A 1 16 ? -2.537 -11.174 -1.515 1.00 0.00 16 TRP A N 12
ATOM 9679 C CA . TRP A 1 16 ? -2.961 -9.898 -2.068 1.00 0.00 16 TRP A CA 12
ATOM 9680 C C . TRP A 1 16 ? -4.322 -9.441 -1.557 1.00 0.00 16 TRP A C 12
ATOM 9681 O O . TRP A 1 16 ? -5.266 -10.226 -1.444 1.00 0.00 16 TRP A O 12
ATOM 9702 N N . GLU A 1 17 ? -4.397 -8.151 -1.265 1.00 0.00 17 GLU A N 12
ATOM 9703 C CA . GLU A 1 17 ? -5.630 -7.503 -0.858 1.00 0.00 17 GLU A CA 12
ATOM 9704 C C . GLU A 1 17 ? -6.003 -6.428 -1.863 1.00 0.00 17 GLU A C 12
ATOM 9705 O O . GLU A 1 17 ? -5.135 -5.873 -2.534 1.00 0.00 17 GLU A O 12
ATOM 9717 N N . GLN A 1 18 ? -7.286 -6.134 -1.958 1.00 0.00 18 GLN A N 12
ATOM 9718 C CA . GLN A 1 18 ? -7.769 -5.101 -2.857 1.00 0.00 18 GLN A CA 12
ATOM 9719 C C . GLN A 1 18 ? -8.219 -3.869 -2.065 1.00 0.00 18 GLN A C 12
ATOM 9720 O O . GLN A 1 18 ? -9.265 -3.884 -1.414 1.00 0.00 18 GLN A O 12
ATOM 9734 N N . GLU A 1 19 ? -7.420 -2.809 -2.124 1.00 0.00 19 GLU A N 12
ATOM 9735 C CA . GLU A 1 19 ? -7.726 -1.568 -1.416 1.00 0.00 19 GLU A CA 12
ATOM 9736 C C . GLU A 1 19 ? -8.079 -0.467 -2.403 1.00 0.00 19 GLU A C 12
ATOM 9737 O O . GLU A 1 19 ? -8.031 -0.674 -3.617 1.00 0.00 19 GLU A O 12
ATOM 9749 N N . THR A 1 20 ? -8.407 0.706 -1.883 1.00 0.00 20 THR A N 12
ATOM 9750 C CA . THR A 1 20 ? -8.751 1.838 -2.721 1.00 0.00 20 THR A CA 12
ATOM 9751 C C . THR A 1 20 ? -7.908 3.056 -2.384 1.00 0.00 20 THR A C 12
ATOM 9752 O O . THR A 1 20 ? -7.664 3.351 -1.216 1.00 0.00 20 THR A O 12
ATOM 9763 N N . ASP A 1 21 ? -7.463 3.755 -3.413 1.00 0.00 21 ASP A N 12
ATOM 9764 C CA . ASP A 1 21 ? -6.632 4.927 -3.237 1.00 0.00 21 ASP A CA 12
ATOM 9765 C C . ASP A 1 21 ? -7.471 6.170 -3.571 1.00 0.00 21 ASP A C 12
ATOM 9766 O O . ASP A 1 21 ? -8.641 6.026 -3.932 1.00 0.00 21 ASP A O 12
ATOM 9775 N N . GLU A 1 22 ? -6.865 7.350 -3.447 1.00 0.00 22 GLU A N 12
ATOM 9776 C CA . GLU A 1 22 ? -7.564 8.658 -3.447 1.00 0.00 22 GLU A CA 12
ATOM 9777 C C . GLU A 1 22 ? -8.900 8.674 -4.204 1.00 0.00 22 GLU A C 12
ATOM 9778 O O . GLU A 1 22 ? -9.969 8.607 -3.591 1.00 0.00 22 GLU A O 12
ATOM 9790 N N . ASN A 1 23 ? -8.843 8.751 -5.527 1.00 0.00 23 ASN A N 12
ATOM 9791 C CA . ASN A 1 23 ? -10.041 8.970 -6.339 1.00 0.00 23 ASN A CA 12
ATOM 9792 C C . ASN A 1 23 ? -10.725 7.657 -6.711 1.00 0.00 23 ASN A C 12
ATOM 9793 O O . ASN A 1 23 ? -11.281 7.514 -7.802 1.00 0.00 23 ASN A O 12
ATOM 9804 N N . GLY A 1 24 ? -10.688 6.702 -5.797 1.00 0.00 24 GLY A N 12
ATOM 9805 C CA . GLY A 1 24 ? -11.339 5.427 -6.026 1.00 0.00 24 GLY A CA 12
ATOM 9806 C C . GLY A 1 24 ? -10.469 4.500 -6.846 1.00 0.00 24 GLY A C 12
ATOM 9807 O O . GLY A 1 24 ? -10.890 3.406 -7.225 1.00 0.00 24 GLY A O 12
ATOM 9811 N N . GLN A 1 25 ? -9.255 4.956 -7.121 1.00 0.00 25 GLN A N 12
ATOM 9812 C CA . GLN A 1 25 ? -8.279 4.180 -7.852 1.00 0.00 25 GLN A CA 12
ATOM 9813 C C . GLN A 1 25 ? -7.958 2.906 -7.093 1.00 0.00 25 GLN A C 12
ATOM 9814 O O . GLN A 1 25 ? -7.412 2.957 -5.996 1.00 0.00 25 GLN A O 12
ATOM 9828 N N . VAL A 1 26 ? -8.320 1.768 -7.659 1.00 0.00 26 VAL A N 12
ATOM 9829 C CA . VAL A 1 26 ? -8.070 0.503 -6.998 1.00 0.00 26 VAL A CA 12
ATOM 9830 C C . VAL A 1 26 ? -6.622 0.086 -7.166 1.00 0.00 26 VAL A C 12
ATOM 9831 O O . VAL A 1 26 ? -5.954 0.471 -8.128 1.00 0.00 26 VAL A O 12
ATOM 9844 N N . PHE A 1 27 ? -6.157 -0.685 -6.216 1.00 0.00 27 PHE A N 12
ATOM 9845 C CA . PHE A 1 27 ? -4.810 -1.215 -6.239 1.00 0.00 27 PHE A CA 12
ATOM 9846 C C . PHE A 1 27 ? -4.752 -2.448 -5.358 1.00 0.00 27 PHE A C 12
ATOM 9847 O O . PHE A 1 27 ? -5.620 -2.659 -4.508 1.00 0.00 27 PHE A O 12
ATOM 9864 N N . PHE A 1 28 ? -3.739 -3.256 -5.561 1.00 0.00 28 PHE A N 12
ATOM 9865 C CA . PHE A 1 28 ? -3.612 -4.508 -4.849 1.00 0.00 28 PHE A CA 12
ATOM 9866 C C . PHE A 1 28 ? -2.362 -4.494 -3.989 1.00 0.00 28 PHE A C 12
ATOM 9867 O O . PHE A 1 28 ? -1.310 -4.018 -4.416 1.00 0.00 28 PHE A O 12
ATOM 9884 N N . VAL A 1 29 ? -2.481 -4.986 -2.768 1.00 0.00 29 VAL A N 12
ATOM 9885 C CA . VAL A 1 29 ? -1.358 -4.996 -1.850 1.00 0.00 29 VAL A CA 12
ATOM 9886 C C . VAL A 1 29 ? -1.154 -6.374 -1.240 1.00 0.00 29 VAL A C 12
ATOM 9887 O O . VAL A 1 29 ? -2.052 -6.936 -0.613 1.00 0.00 29 VAL A O 12
ATOM 9900 N N . ASP A 1 30 ? 0.029 -6.908 -1.468 1.00 0.00 30 ASP A N 12
ATOM 9901 C CA . ASP A 1 30 ? 0.427 -8.195 -0.930 1.00 0.00 30 ASP A CA 12
ATOM 9902 C C . ASP A 1 30 ? 0.812 -8.022 0.532 1.00 0.00 30 ASP A C 12
ATOM 9903 O O . ASP A 1 30 ? 1.755 -7.301 0.841 1.00 0.00 30 ASP A O 12
ATOM 9912 N N . HIS A 1 31 ? 0.084 -8.667 1.425 1.00 0.00 31 HIS A N 12
ATOM 9913 C CA . HIS A 1 31 ? 0.323 -8.503 2.855 1.00 0.00 31 HIS A CA 12
ATOM 9914 C C . HIS A 1 31 ? 1.343 -9.510 3.360 1.00 0.00 31 HIS A C 12
ATOM 9915 O O . HIS A 1 31 ? 1.734 -9.480 4.525 1.00 0.00 31 HIS A O 12
ATOM 9930 N N . ILE A 1 32 ? 1.774 -10.399 2.480 1.00 0.00 32 ILE A N 12
ATOM 9931 C CA . ILE A 1 32 ? 2.814 -11.359 2.814 1.00 0.00 32 ILE A CA 12
ATOM 9932 C C . ILE A 1 32 ? 4.171 -10.839 2.357 1.00 0.00 32 ILE A C 12
ATOM 9933 O O . ILE A 1 32 ? 5.165 -10.934 3.076 1.00 0.00 32 ILE A O 12
ATOM 9949 N N . ASN A 1 33 ? 4.199 -10.280 1.157 1.00 0.00 33 ASN A N 12
ATOM 9950 C CA . ASN A 1 33 ? 5.432 -9.753 0.588 1.00 0.00 33 ASN A CA 12
ATOM 9951 C C . ASN A 1 33 ? 5.525 -8.240 0.788 1.00 0.00 33 ASN A C 12
ATOM 9952 O O . ASN A 1 33 ? 6.549 -7.626 0.482 1.00 0.00 33 ASN A O 12
ATOM 9963 N N . LYS A 1 34 ? 4.438 -7.656 1.285 1.00 0.00 34 LYS A N 12
ATOM 9964 C CA . LYS A 1 34 ? 4.396 -6.239 1.669 1.00 0.00 34 LYS A CA 12
ATOM 9965 C C . LYS A 1 34 ? 4.624 -5.304 0.477 1.00 0.00 34 LYS A C 12
ATOM 9966 O O . LYS A 1 34 ? 5.485 -4.424 0.524 1.00 0.00 34 LYS A O 12
ATOM 9985 N N . ARG A 1 35 ? 3.869 -5.502 -0.596 1.00 0.00 35 ARG A N 12
ATOM 9986 C CA . ARG A 1 35 ? 3.965 -4.624 -1.759 1.00 0.00 35 ARG A CA 12
ATOM 9987 C C . ARG A 1 35 ? 2.604 -4.056 -2.143 1.00 0.00 35 ARG A C 12
ATOM 9988 O O . ARG A 1 35 ? 1.592 -4.748 -2.067 1.00 0.00 35 ARG A O 12
ATOM 10009 N N . THR A 1 36 ? 2.593 -2.801 -2.563 1.00 0.00 36 THR A N 12
ATOM 10010 C CA . THR A 1 36 ? 1.391 -2.152 -3.082 1.00 0.00 36 THR A CA 12
ATOM 10011 C C . THR A 1 36 ? 1.549 -1.898 -4.580 1.00 0.00 36 THR A C 12
ATOM 10012 O O . THR A 1 36 ? 2.468 -1.191 -4.992 1.00 0.00 36 THR A O 12
ATOM 10023 N N . THR A 1 37 ? 0.685 -2.476 -5.393 1.00 0.00 37 THR A N 12
ATOM 10024 C CA . THR A 1 37 ? 0.755 -2.255 -6.828 1.00 0.00 37 THR A CA 12
ATOM 10025 C C . THR A 1 37 ? -0.579 -1.751 -7.366 1.00 0.00 37 THR A C 12
ATOM 10026 O O . THR A 1 37 ? -1.644 -2.223 -6.967 1.00 0.00 37 THR A O 12
ATOM 10037 N N . TYR A 1 38 ? -0.511 -0.772 -8.254 1.00 0.00 38 TYR A N 12
ATOM 10038 C CA . TYR A 1 38 ? -1.703 -0.184 -8.853 1.00 0.00 38 TYR A CA 12
ATOM 10039 C C . TYR A 1 38 ? -2.068 -0.897 -10.150 1.00 0.00 38 TYR A C 12
ATOM 10040 O O . TYR A 1 38 ? -2.993 -0.499 -10.854 1.00 0.00 38 TYR A O 12
ATOM 10058 N N . LEU A 1 39 ? -1.324 -1.944 -10.470 1.00 0.00 39 LEU A N 12
ATOM 10059 C CA . LEU A 1 39 ? -1.570 -2.711 -11.667 1.00 0.00 39 LEU A CA 12
ATOM 10060 C C . LEU A 1 39 ? -1.880 -4.152 -11.301 1.00 0.00 39 LEU A C 12
ATOM 10061 O O . LEU A 1 39 ? -1.610 -4.587 -10.183 1.00 0.00 39 LEU A O 12
ATOM 10077 N N . ASP A 1 40 ? -2.442 -4.889 -12.245 1.00 0.00 40 ASP A N 12
ATOM 10078 C CA . ASP A 1 40 ? -2.834 -6.275 -12.009 1.00 0.00 40 ASP A CA 12
ATOM 10079 C C . ASP A 1 40 ? -1.600 -7.168 -11.883 1.00 0.00 40 ASP A C 12
ATOM 10080 O O . ASP A 1 40 ? -0.771 -7.223 -12.790 1.00 0.00 40 ASP A O 12
ATOM 10089 N N . PRO A 1 41 ? -1.458 -7.877 -10.751 1.00 0.00 41 PRO A N 12
ATOM 10090 C CA . PRO A 1 41 ? -0.335 -8.764 -10.503 1.00 0.00 41 PRO A CA 12
ATOM 10091 C C . PRO A 1 41 ? -0.595 -10.193 -10.982 1.00 0.00 41 PRO A C 12
ATOM 10092 O O . PRO A 1 41 ? -0.115 -11.155 -10.382 1.00 0.00 41 PRO A O 12
ATOM 10103 N N . ARG A 1 42 ? -1.359 -10.332 -12.058 1.00 0.00 42 ARG A N 12
ATOM 10104 C CA . ARG A 1 42 ? -1.668 -11.643 -12.613 1.00 0.00 42 ARG A CA 12
ATOM 10105 C C . ARG A 1 42 ? -1.084 -11.787 -14.015 1.00 0.00 42 ARG A C 12
ATOM 10106 O O . ARG A 1 42 ? -0.546 -12.837 -14.361 1.00 0.00 42 ARG A O 12
ATOM 10127 N N . LEU A 1 43 ? -1.205 -10.725 -14.809 1.00 0.00 43 LEU A N 12
ATOM 10128 C CA . LEU A 1 43 ? -0.733 -10.719 -16.197 1.00 0.00 43 LEU A CA 12
ATOM 10129 C C . LEU A 1 43 ? 0.750 -11.077 -16.312 1.00 0.00 43 LEU A C 12
ATOM 10130 O O . LEU A 1 43 ? 1.105 -12.213 -16.627 1.00 0.00 43 LEU A O 12
ATOM 10146 N N . ALA A 1 44 ? 1.613 -10.098 -16.072 1.00 0.00 44 ALA A N 12
ATOM 10147 C CA . ALA A 1 44 ? 3.049 -10.282 -16.256 1.00 0.00 44 ALA A CA 12
ATOM 10148 C C . ALA A 1 44 ? 3.776 -10.397 -14.925 1.00 0.00 44 ALA A C 12
ATOM 10149 O O . ALA A 1 44 ? 5.004 -10.308 -14.860 1.00 0.00 44 ALA A O 12
ATOM 10156 N N . PHE A 1 45 ? 3.022 -10.589 -13.860 1.00 0.00 45 PHE A N 12
ATOM 10157 C CA . PHE A 1 45 ? 3.603 -10.666 -12.532 1.00 0.00 45 PHE A CA 12
ATOM 10158 C C . PHE A 1 45 ? 3.656 -12.109 -12.045 1.00 0.00 45 PHE A C 12
ATOM 10159 O O . PHE A 1 45 ? 2.892 -12.507 -11.167 1.00 0.00 45 PHE A O 12
ATOM 10176 N N . THR A 1 46 ? 4.548 -12.889 -12.634 1.00 0.00 46 THR A N 12
ATOM 10177 C CA . THR A 1 46 ? 4.760 -14.261 -12.212 1.00 0.00 46 THR A CA 12
ATOM 10178 C C . THR A 1 46 ? 5.469 -14.297 -10.854 1.00 0.00 46 THR A C 12
ATOM 10179 O O . THR A 1 46 ? 4.825 -14.404 -9.809 1.00 0.00 46 THR A O 12
ATOM 10190 N N . VAL A 1 47 ? 6.789 -14.191 -10.878 1.00 0.00 47 VAL A N 12
ATOM 10191 C CA . VAL A 1 47 ? 7.568 -14.070 -9.657 1.00 0.00 47 VAL A CA 12
ATOM 10192 C C . VAL A 1 47 ? 8.306 -12.733 -9.669 1.00 0.00 47 VAL A C 12
ATOM 10193 O O . VAL A 1 47 ? 9.176 -12.492 -10.507 1.00 0.00 47 VAL A O 12
ATOM 10206 N N . ASP A 1 48 ? 7.931 -11.850 -8.759 1.00 0.00 48 ASP A N 12
ATOM 10207 C CA . ASP A 1 48 ? 8.456 -10.495 -8.756 1.00 0.00 48 ASP A CA 12
ATOM 10208 C C . ASP A 1 48 ? 9.498 -10.320 -7.660 1.00 0.00 48 ASP A C 12
ATOM 10209 O O . ASP A 1 48 ? 9.258 -9.664 -6.642 1.00 0.00 48 ASP A O 12
ATOM 10218 N N . ASP A 1 49 ? 10.649 -10.941 -7.860 1.00 0.00 49 ASP A N 12
ATOM 10219 C CA . ASP A 1 49 ? 11.762 -10.809 -6.932 1.00 0.00 49 ASP A CA 12
ATOM 10220 C C . ASP A 1 49 ? 12.747 -9.775 -7.464 1.00 0.00 49 ASP A C 12
ATOM 10221 O O . ASP A 1 49 ? 13.795 -10.118 -8.020 1.00 0.00 49 ASP A O 12
ATOM 10230 N N . ASN A 1 50 ? 12.376 -8.512 -7.327 1.00 0.00 50 ASN A N 12
ATOM 10231 C CA . ASN A 1 50 ? 13.190 -7.393 -7.776 1.00 0.00 50 ASN A CA 12
ATOM 10232 C C . ASN A 1 50 ? 12.536 -6.096 -7.319 1.00 0.00 50 ASN A C 12
ATOM 10233 O O . ASN A 1 50 ? 11.334 -6.081 -7.048 1.00 0.00 50 ASN A O 12
ATOM 10244 N N . PRO A 1 51 ? 13.305 -5.007 -7.180 1.00 0.00 51 PRO A N 12
ATOM 10245 C CA . PRO A 1 51 ? 12.748 -3.700 -6.828 1.00 0.00 51 PRO A CA 12
ATOM 10246 C C . PRO A 1 51 ? 11.839 -3.157 -7.930 1.00 0.00 51 PRO A C 12
ATOM 10247 O O . PRO A 1 51 ? 12.301 -2.504 -8.871 1.00 0.00 51 PRO A O 12
ATOM 10258 N N . THR A 1 52 ? 10.552 -3.456 -7.824 1.00 0.00 52 THR A N 12
ATOM 10259 C CA . THR A 1 52 ? 9.578 -3.000 -8.800 1.00 0.00 52 THR A CA 12
ATOM 10260 C C . THR A 1 52 ? 9.417 -1.483 -8.749 1.00 0.00 52 THR A C 12
ATOM 10261 O O . THR A 1 52 ? 8.961 -0.922 -7.750 1.00 0.00 52 THR A O 12
ATOM 10272 N N . LYS A 1 53 ? 9.820 -0.824 -9.822 1.00 0.00 53 LYS A N 12
ATOM 10273 C CA . LYS A 1 53 ? 9.734 0.624 -9.920 1.00 0.00 53 LYS A CA 12
ATOM 10274 C C . LYS A 1 53 ? 8.326 1.050 -10.323 1.00 0.00 53 LYS A C 12
ATOM 10275 O O . LYS A 1 53 ? 7.772 0.541 -11.298 1.00 0.00 53 LYS A O 12
ATOM 10294 N N . PRO A 1 54 ? 7.720 1.971 -9.562 1.00 0.00 54 PRO A N 12
ATOM 10295 C CA . PRO A 1 54 ? 6.408 2.524 -9.892 1.00 0.00 54 PRO A CA 12
ATOM 10296 C C . PRO A 1 54 ? 6.478 3.454 -11.099 1.00 0.00 54 PRO A C 12
ATOM 10297 O O . PRO A 1 54 ? 7.315 4.383 -11.090 1.00 0.00 54 PRO A O 12
ATOM 10309 N N . GLY A 1 1 ? -7.284 -27.948 -8.059 1.00 0.00 1 GLY A N 13
ATOM 10310 C CA . GLY A 1 1 ? -6.283 -26.863 -8.189 1.00 0.00 1 GLY A CA 13
ATOM 10311 C C . GLY A 1 1 ? -6.735 -25.605 -7.485 1.00 0.00 1 GLY A C 13
ATOM 10312 O O . GLY A 1 1 ? -7.255 -25.667 -6.370 1.00 0.00 1 GLY A O 13
ATOM 10318 N N . SER A 1 2 ? -6.559 -24.466 -8.135 1.00 0.00 2 SER A N 13
ATOM 10319 C CA . SER A 1 2 ? -6.979 -23.198 -7.571 1.00 0.00 2 SER A CA 13
ATOM 10320 C C . SER A 1 2 ? -8.465 -22.966 -7.828 1.00 0.00 2 SER A C 13
ATOM 10321 O O . SER A 1 2 ? -8.896 -22.881 -8.982 1.00 0.00 2 SER A O 13
ATOM 10329 N N . ALA A 1 3 ? -9.249 -22.900 -6.761 1.00 0.00 3 ALA A N 13
ATOM 10330 C CA . ALA A 1 3 ? -10.666 -22.600 -6.875 1.00 0.00 3 ALA A CA 13
ATOM 10331 C C . ALA A 1 3 ? -10.863 -21.101 -7.050 1.00 0.00 3 ALA A C 13
ATOM 10332 O O . ALA A 1 3 ? -10.411 -20.312 -6.222 1.00 0.00 3 ALA A O 13
ATOM 10339 N N . LYS A 1 4 ? -11.511 -20.717 -8.138 1.00 0.00 4 LYS A N 13
ATOM 10340 C CA . LYS A 1 4 ? -11.690 -19.310 -8.461 1.00 0.00 4 LYS A CA 13
ATOM 10341 C C . LYS A 1 4 ? -12.846 -18.712 -7.664 1.00 0.00 4 LYS A C 13
ATOM 10342 O O . LYS A 1 4 ? -12.624 -17.937 -6.732 1.00 0.00 4 LYS A O 13
ATOM 10361 N N . ARG A 1 5 ? -14.072 -19.088 -8.035 1.00 0.00 5 ARG A N 13
ATOM 10362 C CA . ARG A 1 5 ? -15.286 -18.584 -7.394 1.00 0.00 5 ARG A CA 13
ATOM 10363 C C . ARG A 1 5 ? -15.416 -17.076 -7.597 1.00 0.00 5 ARG A C 13
ATOM 10364 O O . ARG A 1 5 ? -16.066 -16.631 -8.539 1.00 0.00 5 ARG A O 13
ATOM 10385 N N . LYS A 1 6 ? -14.791 -16.312 -6.695 1.00 0.00 6 LYS A N 13
ATOM 10386 C CA . LYS A 1 6 ? -14.758 -14.845 -6.737 1.00 0.00 6 LYS A CA 13
ATOM 10387 C C . LYS A 1 6 ? -16.146 -14.210 -6.921 1.00 0.00 6 LYS A C 13
ATOM 10388 O O . LYS A 1 6 ? -16.264 -13.065 -7.353 1.00 0.00 6 LYS A O 13
ATOM 10407 N N . ARG A 1 7 ? -17.193 -14.948 -6.560 1.00 0.00 7 ARG A N 13
ATOM 10408 C CA . ARG A 1 7 ? -18.552 -14.422 -6.598 1.00 0.00 7 ARG A CA 13
ATOM 10409 C C . ARG A 1 7 ? -18.720 -13.368 -5.513 1.00 0.00 7 ARG A C 13
ATOM 10410 O O . ARG A 1 7 ? -19.040 -12.212 -5.788 1.00 0.00 7 ARG A O 13
ATOM 10431 N N . VAL A 1 8 ? -18.487 -13.783 -4.278 1.00 0.00 8 VAL A N 13
ATOM 10432 C CA . VAL A 1 8 ? -18.479 -12.875 -3.142 1.00 0.00 8 VAL A CA 13
ATOM 10433 C C . VAL A 1 8 ? -17.114 -12.922 -2.478 1.00 0.00 8 VAL A C 13
ATOM 10434 O O . VAL A 1 8 ? -16.975 -12.710 -1.276 1.00 0.00 8 VAL A O 13
ATOM 10447 N N . ALA A 1 9 ? -16.105 -13.224 -3.284 1.00 0.00 9 ALA A N 13
ATOM 10448 C CA . ALA A 1 9 ? -14.748 -13.359 -2.795 1.00 0.00 9 ALA A CA 13
ATOM 10449 C C . ALA A 1 9 ? -13.821 -12.410 -3.541 1.00 0.00 9 ALA A C 13
ATOM 10450 O O . ALA A 1 9 ? -14.221 -11.794 -4.533 1.00 0.00 9 ALA A O 13
ATOM 10457 N N . GLY A 1 10 ? -12.587 -12.299 -3.067 1.00 0.00 10 GLY A N 13
ATOM 10458 C CA . GLY A 1 10 ? -11.633 -11.408 -3.688 1.00 0.00 10 GLY A CA 13
ATOM 10459 C C . GLY A 1 10 ? -11.092 -11.956 -4.991 1.00 0.00 10 GLY A C 13
ATOM 10460 O O . GLY A 1 10 ? -11.063 -13.170 -5.199 1.00 0.00 10 GLY A O 13
ATOM 10464 N N . ASP A 1 11 ? -10.660 -11.061 -5.863 1.00 0.00 11 ASP A N 13
ATOM 10465 C CA . ASP A 1 11 ? -10.117 -11.445 -7.162 1.00 0.00 11 ASP A CA 13
ATOM 10466 C C . ASP A 1 11 ? -8.657 -11.860 -7.039 1.00 0.00 11 ASP A C 13
ATOM 10467 O O . ASP A 1 11 ? -8.105 -12.512 -7.919 1.00 0.00 11 ASP A O 13
ATOM 10476 N N . LEU A 1 12 ? -8.051 -11.495 -5.919 1.00 0.00 12 LEU A N 13
ATOM 10477 C CA . LEU A 1 12 ? -6.611 -11.624 -5.746 1.00 0.00 12 LEU A CA 13
ATOM 10478 C C . LEU A 1 12 ? -6.203 -12.983 -5.195 1.00 0.00 12 LEU A C 13
ATOM 10479 O O . LEU A 1 12 ? -7.040 -13.756 -4.719 1.00 0.00 12 LEU A O 13
ATOM 10495 N N . PRO A 1 13 ? -4.896 -13.290 -5.287 1.00 0.00 13 PRO A N 13
ATOM 10496 C CA . PRO A 1 13 ? -4.276 -14.445 -4.616 1.00 0.00 13 PRO A CA 13
ATOM 10497 C C . PRO A 1 13 ? -4.412 -14.379 -3.091 1.00 0.00 13 PRO A C 13
ATOM 10498 O O . PRO A 1 13 ? -5.134 -13.542 -2.554 1.00 0.00 13 PRO A O 13
ATOM 10509 N N . TYR A 1 14 ? -3.688 -15.249 -2.408 1.00 0.00 14 TYR A N 13
ATOM 10510 C CA . TYR A 1 14 ? -3.806 -15.384 -0.960 1.00 0.00 14 TYR A CA 13
ATOM 10511 C C . TYR A 1 14 ? -3.273 -14.151 -0.223 1.00 0.00 14 TYR A C 13
ATOM 10512 O O . TYR A 1 14 ? -3.914 -13.647 0.702 1.00 0.00 14 TYR A O 13
ATOM 10530 N N . GLY A 1 15 ? -2.111 -13.667 -0.636 1.00 0.00 15 GLY A N 13
ATOM 10531 C CA . GLY A 1 15 ? -1.475 -12.570 0.068 1.00 0.00 15 GLY A CA 13
ATOM 10532 C C . GLY A 1 15 ? -2.023 -11.213 -0.324 1.00 0.00 15 GLY A C 13
ATOM 10533 O O . GLY A 1 15 ? -1.918 -10.247 0.436 1.00 0.00 15 GLY A O 13
ATOM 10537 N N . TRP A 1 16 ? -2.624 -11.151 -1.501 1.00 0.00 16 TRP A N 13
ATOM 10538 C CA . TRP A 1 16 ? -3.040 -9.880 -2.080 1.00 0.00 16 TRP A CA 13
ATOM 10539 C C . TRP A 1 16 ? -4.386 -9.410 -1.556 1.00 0.00 16 TRP A C 13
ATOM 10540 O O . TRP A 1 16 ? -5.284 -10.209 -1.289 1.00 0.00 16 TRP A O 13
ATOM 10561 N N . GLU A 1 17 ? -4.508 -8.099 -1.414 1.00 0.00 17 GLU A N 13
ATOM 10562 C CA . GLU A 1 17 ? -5.762 -7.471 -1.044 1.00 0.00 17 GLU A CA 13
ATOM 10563 C C . GLU A 1 17 ? -6.144 -6.416 -2.075 1.00 0.00 17 GLU A C 13
ATOM 10564 O O . GLU A 1 17 ? -5.271 -5.779 -2.670 1.00 0.00 17 GLU A O 13
ATOM 10576 N N . GLN A 1 18 ? -7.438 -6.251 -2.296 1.00 0.00 18 GLN A N 13
ATOM 10577 C CA . GLN A 1 18 ? -7.937 -5.278 -3.259 1.00 0.00 18 GLN A CA 13
ATOM 10578 C C . GLN A 1 18 ? -8.410 -4.026 -2.533 1.00 0.00 18 GLN A C 13
ATOM 10579 O O . GLN A 1 18 ? -9.506 -3.997 -1.974 1.00 0.00 18 GLN A O 13
ATOM 10593 N N . GLU A 1 19 ? -7.581 -2.997 -2.544 1.00 0.00 19 GLU A N 13
ATOM 10594 C CA . GLU A 1 19 ? -7.875 -1.781 -1.805 1.00 0.00 19 GLU A CA 13
ATOM 10595 C C . GLU A 1 19 ? -8.224 -0.642 -2.748 1.00 0.00 19 GLU A C 13
ATOM 10596 O O . GLU A 1 19 ? -8.019 -0.733 -3.958 1.00 0.00 19 GLU A O 13
ATOM 10608 N N . THR A 1 20 ? -8.739 0.427 -2.174 1.00 0.00 20 THR A N 13
ATOM 10609 C CA . THR A 1 20 ? -8.984 1.649 -2.911 1.00 0.00 20 THR A CA 13
ATOM 10610 C C . THR A 1 20 ? -8.079 2.750 -2.385 1.00 0.00 20 THR A C 13
ATOM 10611 O O . THR A 1 20 ? -7.880 2.874 -1.173 1.00 0.00 20 THR A O 13
ATOM 10622 N N . ASP A 1 21 ? -7.510 3.528 -3.289 1.00 0.00 21 ASP A N 13
ATOM 10623 C CA . ASP A 1 21 ? -6.611 4.603 -2.911 1.00 0.00 21 ASP A CA 13
ATOM 10624 C C . ASP A 1 21 ? -7.398 5.821 -2.433 1.00 0.00 21 ASP A C 13
ATOM 10625 O O . ASP A 1 21 ? -8.628 5.787 -2.335 1.00 0.00 21 ASP A O 13
ATOM 10634 N N . GLU A 1 22 ? -6.682 6.889 -2.138 1.00 0.00 22 GLU A N 13
ATOM 10635 C CA . GLU A 1 22 ? -7.276 8.098 -1.569 1.00 0.00 22 GLU A CA 13
ATOM 10636 C C . GLU A 1 22 ? -8.137 8.829 -2.598 1.00 0.00 22 GLU A C 13
ATOM 10637 O O . GLU A 1 22 ? -9.115 9.484 -2.243 1.00 0.00 22 GLU A O 13
ATOM 10649 N N . ASN A 1 23 ? -7.774 8.705 -3.870 1.00 0.00 23 ASN A N 13
ATOM 10650 C CA . ASN A 1 23 ? -8.519 9.346 -4.949 1.00 0.00 23 ASN A CA 13
ATOM 10651 C C . ASN A 1 23 ? -9.772 8.544 -5.255 1.00 0.00 23 ASN A C 13
ATOM 10652 O O . ASN A 1 23 ? -10.859 9.099 -5.426 1.00 0.00 23 ASN A O 13
ATOM 10663 N N . GLY A 1 24 ? -9.612 7.232 -5.310 1.00 0.00 24 GLY A N 13
ATOM 10664 C CA . GLY A 1 24 ? -10.731 6.355 -5.580 1.00 0.00 24 GLY A CA 13
ATOM 10665 C C . GLY A 1 24 ? -10.433 5.385 -6.703 1.00 0.00 24 GLY A C 13
ATOM 10666 O O . GLY A 1 24 ? -11.338 4.920 -7.396 1.00 0.00 24 GLY A O 13
ATOM 10670 N N . GLN A 1 25 ? -9.155 5.096 -6.895 1.00 0.00 25 GLN A N 13
ATOM 10671 C CA . GLN A 1 25 ? -8.726 4.097 -7.840 1.00 0.00 25 GLN A CA 13
ATOM 10672 C C . GLN A 1 25 ? -8.419 2.811 -7.100 1.00 0.00 25 GLN A C 13
ATOM 10673 O O . GLN A 1 25 ? -8.014 2.842 -5.938 1.00 0.00 25 GLN A O 13
ATOM 10687 N N . VAL A 1 26 ? -8.618 1.680 -7.753 1.00 0.00 26 VAL A N 13
ATOM 10688 C CA . VAL A 1 26 ? -8.355 0.406 -7.115 1.00 0.00 26 VAL A CA 13
ATOM 10689 C C . VAL A 1 26 ? -6.923 -0.032 -7.364 1.00 0.00 26 VAL A C 13
ATOM 10690 O O . VAL A 1 26 ? -6.284 0.386 -8.330 1.00 0.00 26 VAL A O 13
ATOM 10703 N N . PHE A 1 27 ? -6.433 -0.866 -6.477 1.00 0.00 27 PHE A N 13
ATOM 10704 C CA . PHE A 1 27 ? -5.090 -1.399 -6.577 1.00 0.00 27 PHE A CA 13
ATOM 10705 C C . PHE A 1 27 ? -4.973 -2.642 -5.724 1.00 0.00 27 PHE A C 13
ATOM 10706 O O . PHE A 1 27 ? -5.817 -2.903 -4.861 1.00 0.00 27 PHE A O 13
ATOM 10723 N N . PHE A 1 28 ? -3.938 -3.408 -5.970 1.00 0.00 28 PHE A N 13
ATOM 10724 C CA . PHE A 1 28 ? -3.734 -4.659 -5.279 1.00 0.00 28 PHE A CA 13
ATOM 10725 C C . PHE A 1 28 ? -2.455 -4.614 -4.467 1.00 0.00 28 PHE A C 13
ATOM 10726 O O . PHE A 1 28 ? -1.411 -4.198 -4.962 1.00 0.00 28 PHE A O 13
ATOM 10743 N N . VAL A 1 29 ? -2.545 -5.018 -3.217 1.00 0.00 29 VAL A N 13
ATOM 10744 C CA . VAL A 1 29 ? -1.385 -5.029 -2.348 1.00 0.00 29 VAL A CA 13
ATOM 10745 C C . VAL A 1 29 ? -1.277 -6.350 -1.611 1.00 0.00 29 VAL A C 13
ATOM 10746 O O . VAL A 1 29 ? -2.202 -6.773 -0.915 1.00 0.00 29 VAL A O 13
ATOM 10759 N N . ASP A 1 30 ? -0.155 -7.014 -1.798 1.00 0.00 30 ASP A N 13
ATOM 10760 C CA . ASP A 1 30 ? 0.149 -8.210 -1.045 1.00 0.00 30 ASP A CA 13
ATOM 10761 C C . ASP A 1 30 ? 0.614 -7.802 0.343 1.00 0.00 30 ASP A C 13
ATOM 10762 O O . ASP A 1 30 ? 1.514 -6.974 0.483 1.00 0.00 30 ASP A O 13
ATOM 10771 N N . HIS A 1 31 ? -0.013 -8.351 1.364 1.00 0.00 31 HIS A N 13
ATOM 10772 C CA . HIS A 1 31 ? 0.272 -7.930 2.725 1.00 0.00 31 HIS A CA 13
ATOM 10773 C C . HIS A 1 31 ? 1.224 -8.897 3.418 1.00 0.00 31 HIS A C 13
ATOM 10774 O O . HIS A 1 31 ? 1.446 -8.804 4.626 1.00 0.00 31 HIS A O 13
ATOM 10789 N N . ILE A 1 32 ? 1.784 -9.822 2.649 1.00 0.00 32 ILE A N 13
ATOM 10790 C CA . ILE A 1 32 ? 2.782 -10.750 3.164 1.00 0.00 32 ILE A CA 13
ATOM 10791 C C . ILE A 1 32 ? 4.182 -10.205 2.901 1.00 0.00 32 ILE A C 13
ATOM 10792 O O . ILE A 1 32 ? 5.023 -10.149 3.801 1.00 0.00 32 ILE A O 13
ATOM 10808 N N . ASN A 1 33 ? 4.425 -9.796 1.663 1.00 0.00 33 ASN A N 13
ATOM 10809 C CA . ASN A 1 33 ? 5.719 -9.239 1.277 1.00 0.00 33 ASN A CA 13
ATOM 10810 C C . ASN A 1 33 ? 5.605 -7.737 1.024 1.00 0.00 33 ASN A C 13
ATOM 10811 O O . ASN A 1 33 ? 6.589 -7.080 0.678 1.00 0.00 33 ASN A O 13
ATOM 10822 N N . LYS A 1 34 ? 4.384 -7.219 1.162 1.00 0.00 34 LYS A N 13
ATOM 10823 C CA . LYS A 1 34 ? 4.114 -5.776 1.154 1.00 0.00 34 LYS A CA 13
ATOM 10824 C C . LYS A 1 34 ? 4.432 -5.111 -0.191 1.00 0.00 34 LYS A C 13
ATOM 10825 O O . LYS A 1 34 ? 5.334 -4.280 -0.277 1.00 0.00 34 LYS A O 13
ATOM 10844 N N . ARG A 1 35 ? 3.696 -5.472 -1.234 1.00 0.00 35 ARG A N 13
ATOM 10845 C CA . ARG A 1 35 ? 3.830 -4.802 -2.529 1.00 0.00 35 ARG A CA 13
ATOM 10846 C C . ARG A 1 35 ? 2.491 -4.243 -2.999 1.00 0.00 35 ARG A C 13
ATOM 10847 O O . ARG A 1 35 ? 1.471 -4.926 -2.934 1.00 0.00 35 ARG A O 13
ATOM 10868 N N . THR A 1 36 ? 2.499 -3.000 -3.470 1.00 0.00 36 THR A N 13
ATOM 10869 C CA . THR A 1 36 ? 1.295 -2.343 -3.965 1.00 0.00 36 THR A CA 13
ATOM 10870 C C . THR A 1 36 ? 1.384 -2.120 -5.478 1.00 0.00 36 THR A C 13
ATOM 10871 O O . THR A 1 36 ? 2.280 -1.423 -5.957 1.00 0.00 36 THR A O 13
ATOM 10882 N N . THR A 1 37 ? 0.467 -2.715 -6.225 1.00 0.00 37 THR A N 13
ATOM 10883 C CA . THR A 1 37 ? 0.413 -2.512 -7.669 1.00 0.00 37 THR A CA 13
ATOM 10884 C C . THR A 1 37 ? -0.980 -2.050 -8.093 1.00 0.00 37 THR A C 13
ATOM 10885 O O . THR A 1 37 ? -1.987 -2.568 -7.615 1.00 0.00 37 THR A O 13
ATOM 10896 N N . TYR A 1 38 ? -1.036 -1.068 -8.981 1.00 0.00 38 TYR A N 13
ATOM 10897 C CA . TYR A 1 38 ? -2.309 -0.546 -9.458 1.00 0.00 38 TYR A CA 13
ATOM 10898 C C . TYR A 1 38 ? -2.808 -1.353 -10.652 1.00 0.00 38 TYR A C 13
ATOM 10899 O O . TYR A 1 38 ? -3.929 -1.163 -11.123 1.00 0.00 38 TYR A O 13
ATOM 10917 N N . LEU A 1 39 ? -1.965 -2.256 -11.133 1.00 0.00 39 LEU A N 13
ATOM 10918 C CA . LEU A 1 39 ? -2.340 -3.151 -12.218 1.00 0.00 39 LEU A CA 13
ATOM 10919 C C . LEU A 1 39 ? -2.387 -4.583 -11.710 1.00 0.00 39 LEU A C 13
ATOM 10920 O O . LEU A 1 39 ? -1.847 -4.884 -10.644 1.00 0.00 39 LEU A O 13
ATOM 10936 N N . ASP A 1 40 ? -3.014 -5.464 -12.481 1.00 0.00 40 ASP A N 13
ATOM 10937 C CA . ASP A 1 40 ? -3.188 -6.857 -12.068 1.00 0.00 40 ASP A CA 13
ATOM 10938 C C . ASP A 1 40 ? -1.836 -7.557 -11.931 1.00 0.00 40 ASP A C 13
ATOM 10939 O O . ASP A 1 40 ? -1.013 -7.523 -12.846 1.00 0.00 40 ASP A O 13
ATOM 10948 N N . PRO A 1 41 ? -1.590 -8.197 -10.778 1.00 0.00 41 PRO A N 13
ATOM 10949 C CA . PRO A 1 41 ? -0.298 -8.810 -10.473 1.00 0.00 41 PRO A CA 13
ATOM 10950 C C . PRO A 1 41 ? -0.047 -10.102 -11.247 1.00 0.00 41 PRO A C 13
ATOM 10951 O O . PRO A 1 41 ? 1.083 -10.581 -11.305 1.00 0.00 41 PRO A O 13
ATOM 10962 N N . ARG A 1 42 ? -1.085 -10.656 -11.853 1.00 0.00 42 ARG A N 13
ATOM 10963 C CA . ARG A 1 42 ? -0.969 -11.958 -12.501 1.00 0.00 42 ARG A CA 13
ATOM 10964 C C . ARG A 1 42 ? -0.497 -11.829 -13.941 1.00 0.00 42 ARG A C 13
ATOM 10965 O O . ARG A 1 42 ? -0.566 -12.784 -14.710 1.00 0.00 42 ARG A O 13
ATOM 10986 N N . LEU A 1 43 ? -0.030 -10.647 -14.307 1.00 0.00 43 LEU A N 13
ATOM 10987 C CA . LEU A 1 43 ? 0.493 -10.426 -15.645 1.00 0.00 43 LEU A CA 13
ATOM 10988 C C . LEU A 1 43 ? 1.914 -10.970 -15.767 1.00 0.00 43 LEU A C 13
ATOM 10989 O O . LEU A 1 43 ? 2.118 -12.089 -16.244 1.00 0.00 43 LEU A O 13
ATOM 11005 N N . ALA A 1 44 ? 2.896 -10.184 -15.331 1.00 0.00 44 ALA A N 13
ATOM 11006 C CA . ALA A 1 44 ? 4.293 -10.598 -15.413 1.00 0.00 44 ALA A CA 13
ATOM 11007 C C . ALA A 1 44 ? 4.810 -11.064 -14.058 1.00 0.00 44 ALA A C 13
ATOM 11008 O O . ALA A 1 44 ? 5.970 -11.448 -13.918 1.00 0.00 44 ALA A O 13
ATOM 11015 N N . PHE A 1 45 ? 3.941 -11.018 -13.063 1.00 0.00 45 PHE A N 13
ATOM 11016 C CA . PHE A 1 45 ? 4.300 -11.426 -11.713 1.00 0.00 45 PHE A CA 13
ATOM 11017 C C . PHE A 1 45 ? 3.432 -12.595 -11.264 1.00 0.00 45 PHE A C 13
ATOM 11018 O O . PHE A 1 45 ? 2.665 -13.145 -12.055 1.00 0.00 45 PHE A O 13
ATOM 11035 N N . THR A 1 46 ? 3.554 -12.954 -9.990 1.00 0.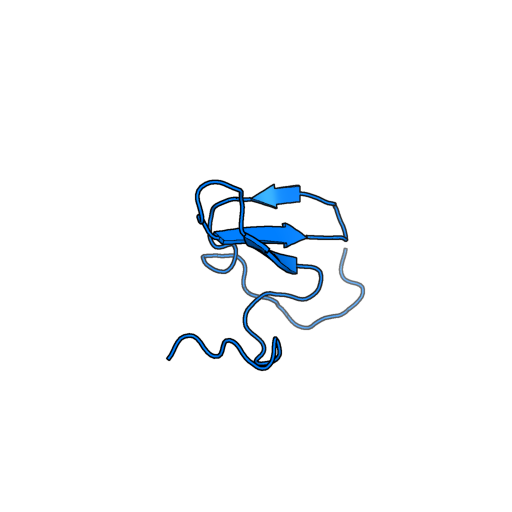00 46 THR A N 13
ATOM 11036 C CA . THR A 1 46 ? 2.747 -14.010 -9.385 1.00 0.00 46 THR A CA 13
ATOM 11037 C C . THR A 1 46 ? 2.956 -15.354 -10.087 1.00 0.00 46 THR A C 13
ATOM 11038 O O . THR A 1 46 ? 2.003 -15.998 -10.528 1.00 0.00 46 THR A O 13
ATOM 11049 N N . VAL A 1 47 ? 4.210 -15.769 -10.185 1.00 0.00 47 VAL A N 13
ATOM 11050 C CA . VAL A 1 47 ? 4.539 -17.067 -10.752 1.00 0.00 47 VAL A CA 13
ATOM 11051 C C . VAL A 1 47 ? 4.529 -18.118 -9.652 1.00 0.00 47 VAL A C 13
ATOM 11052 O O . VAL A 1 47 ? 5.564 -18.432 -9.060 1.00 0.00 47 VAL A O 13
ATOM 11065 N N . ASP A 1 48 ? 3.342 -18.644 -9.373 1.00 0.00 48 ASP A N 13
ATOM 11066 C CA . ASP A 1 48 ? 3.143 -19.554 -8.251 1.00 0.00 48 ASP A CA 13
ATOM 11067 C C . ASP A 1 48 ? 3.743 -20.923 -8.536 1.00 0.00 48 ASP A C 13
ATOM 11068 O O . ASP A 1 48 ? 4.641 -21.380 -7.825 1.00 0.00 48 ASP A O 13
ATOM 11077 N N . ASP A 1 49 ? 3.245 -21.564 -9.579 1.00 0.00 49 ASP A N 13
ATOM 11078 C CA . ASP A 1 49 ? 3.692 -22.900 -9.943 1.00 0.00 49 ASP A CA 13
ATOM 11079 C C . ASP A 1 49 ? 4.084 -22.947 -11.413 1.00 0.00 49 ASP A C 13
ATOM 11080 O O . ASP A 1 49 ? 3.943 -21.958 -12.134 1.00 0.00 49 ASP A O 13
ATOM 11089 N N . ASN A 1 50 ? 4.580 -24.088 -11.849 1.00 0.00 50 ASN A N 13
ATOM 11090 C CA . ASN A 1 50 ? 4.947 -24.289 -13.241 1.00 0.00 50 ASN A CA 13
ATOM 11091 C C . ASN A 1 50 ? 3.888 -25.131 -13.942 1.00 0.00 50 ASN A C 13
ATOM 11092 O O . ASN A 1 50 ? 3.555 -26.225 -13.478 1.00 0.00 50 ASN A O 13
ATOM 11103 N N . PRO A 1 51 ? 3.338 -24.625 -15.056 1.00 0.00 51 PRO A N 13
ATOM 11104 C CA . PRO A 1 51 ? 2.285 -25.312 -15.813 1.00 0.00 51 PRO A CA 13
ATOM 11105 C C . PRO A 1 51 ? 2.681 -26.723 -16.226 1.00 0.00 51 PRO A C 13
ATOM 11106 O O . PRO A 1 51 ? 3.795 -26.960 -16.700 1.00 0.00 51 PRO A O 13
ATOM 11117 N N . THR A 1 52 ? 1.769 -27.660 -16.030 1.00 0.00 52 THR A N 13
ATOM 11118 C CA . THR A 1 52 ? 1.992 -29.033 -16.434 1.00 0.00 52 THR A CA 13
ATOM 11119 C C . THR A 1 52 ? 0.898 -29.486 -17.388 1.00 0.00 52 THR A C 13
ATOM 11120 O O . THR A 1 52 ? -0.285 -29.238 -17.146 1.00 0.00 52 THR A O 13
ATOM 11131 N N . LYS A 1 53 ? 1.294 -30.135 -18.470 1.00 0.00 53 LYS A N 13
ATOM 11132 C CA . LYS A 1 53 ? 0.346 -30.616 -19.463 1.00 0.00 53 LYS A CA 13
ATOM 11133 C C . LYS A 1 53 ? -0.512 -31.740 -18.892 1.00 0.00 53 LYS A C 13
ATOM 11134 O O . LYS A 1 53 ? 0.001 -32.665 -18.256 1.00 0.00 53 LYS A O 13
ATOM 11153 N N . PRO A 1 54 ? -1.835 -31.656 -19.082 1.00 0.00 54 PRO A N 13
ATOM 11154 C CA . PRO A 1 54 ? -2.766 -32.694 -18.654 1.00 0.00 54 PRO A CA 13
ATOM 11155 C C . PRO A 1 54 ? -2.749 -33.888 -19.601 1.00 0.00 54 PRO A C 13
ATOM 11156 O O . PRO A 1 54 ? -2.316 -34.981 -19.181 1.00 0.00 54 PRO A O 13
ATOM 11168 N N . GLY A 1 1 ? 16.952 -11.565 -10.974 1.00 0.00 1 GLY A N 14
ATOM 11169 C CA . GLY A 1 1 ? 15.779 -10.988 -11.675 1.00 0.00 1 GLY A CA 14
ATOM 11170 C C . GLY A 1 1 ? 14.563 -10.935 -10.777 1.00 0.00 1 GLY A C 14
ATOM 11171 O O . GLY A 1 1 ? 14.684 -11.059 -9.557 1.00 0.00 1 GLY A O 14
ATOM 11177 N N . SER A 1 2 ? 13.390 -10.744 -11.366 1.00 0.00 2 SER A N 14
ATOM 11178 C CA . SER A 1 2 ? 12.152 -10.735 -10.607 1.00 0.00 2 SER A CA 14
ATOM 11179 C C . SER A 1 2 ? 11.847 -12.137 -10.081 1.00 0.00 2 SER A C 14
ATOM 11180 O O . SER A 1 2 ? 11.261 -12.960 -10.783 1.00 0.00 2 SER A O 14
ATOM 11188 N N . ALA A 1 3 ? 12.248 -12.395 -8.842 1.00 0.00 3 ALA A N 14
ATOM 11189 C CA . ALA A 1 3 ? 12.160 -13.729 -8.257 1.00 0.00 3 ALA A CA 14
ATOM 11190 C C . ALA A 1 3 ? 10.762 -14.019 -7.718 1.00 0.00 3 ALA A C 14
ATOM 11191 O O . ALA A 1 3 ? 10.597 -14.420 -6.566 1.00 0.00 3 ALA A O 14
ATOM 11198 N N . LYS A 1 4 ? 9.761 -13.813 -8.558 1.00 0.00 4 LYS A N 14
ATOM 11199 C CA . LYS A 1 4 ? 8.392 -14.148 -8.211 1.00 0.00 4 LYS A CA 14
ATOM 11200 C C . LYS A 1 4 ? 8.027 -15.472 -8.858 1.00 0.00 4 LYS A C 14
ATOM 11201 O O . LYS A 1 4 ? 8.111 -15.618 -10.077 1.00 0.00 4 LYS A O 14
ATOM 11220 N N . ARG A 1 5 ? 7.626 -16.434 -8.042 1.00 0.00 5 ARG A N 14
ATOM 11221 C CA . ARG A 1 5 ? 7.367 -17.791 -8.523 1.00 0.00 5 ARG A CA 14
ATOM 11222 C C . ARG A 1 5 ? 6.050 -17.862 -9.277 1.00 0.00 5 ARG A C 14
ATOM 11223 O O . ARG A 1 5 ? 5.751 -18.863 -9.931 1.00 0.00 5 ARG A O 14
ATOM 11244 N N . LYS A 1 6 ? 5.273 -16.787 -9.189 1.00 0.00 6 LYS A N 14
ATOM 11245 C CA . LYS A 1 6 ? 3.947 -16.736 -9.781 1.00 0.00 6 LYS A CA 14
ATOM 11246 C C . LYS A 1 6 ? 3.072 -17.822 -9.159 1.00 0.00 6 LYS A C 14
ATOM 11247 O O . LYS A 1 6 ? 2.913 -17.854 -7.937 1.00 0.00 6 LYS A O 14
ATOM 11266 N N . ARG A 1 7 ? 2.526 -18.715 -9.993 1.00 0.00 7 ARG A N 14
ATOM 11267 C CA . ARG A 1 7 ? 1.710 -19.830 -9.517 1.00 0.00 7 ARG A CA 14
ATOM 11268 C C . ARG A 1 7 ? 0.571 -19.327 -8.633 1.00 0.00 7 ARG A C 14
ATOM 11269 O O . ARG A 1 7 ? 0.214 -19.956 -7.635 1.00 0.00 7 ARG A O 14
ATOM 11290 N N . VAL A 1 8 ? 0.010 -18.186 -9.007 1.00 0.00 8 VAL A N 14
ATOM 11291 C CA . VAL A 1 8 ? -1.034 -17.568 -8.212 1.00 0.00 8 VAL A CA 14
ATOM 11292 C C . VAL A 1 8 ? -2.399 -18.149 -8.580 1.00 0.00 8 VAL A C 14
ATOM 11293 O O . VAL A 1 8 ? -2.965 -17.851 -9.629 1.00 0.00 8 VAL A O 14
ATOM 11306 N N . ALA A 1 9 ? -2.899 -19.009 -7.707 1.00 0.00 9 ALA A N 14
ATOM 11307 C CA . ALA A 1 9 ? -4.147 -19.712 -7.958 1.00 0.00 9 ALA A CA 14
ATOM 11308 C C . ALA A 1 9 ? -5.350 -18.852 -7.610 1.00 0.00 9 ALA A C 14
ATOM 11309 O O . ALA A 1 9 ? -5.515 -18.429 -6.460 1.00 0.00 9 ALA A O 14
ATOM 11316 N N . GLY A 1 10 ? -6.177 -18.591 -8.609 1.00 0.00 10 GLY A N 14
ATOM 11317 C CA . GLY A 1 10 ? -7.396 -17.847 -8.389 1.00 0.00 10 GLY A CA 14
ATOM 11318 C C . GLY A 1 10 ? -7.366 -16.484 -9.043 1.00 0.00 10 GLY A C 14
ATOM 11319 O O . GLY A 1 10 ? -6.715 -16.295 -10.073 1.00 0.00 10 GLY A O 14
ATOM 11323 N N . ASP A 1 11 ? -8.080 -15.536 -8.458 1.00 0.00 11 ASP A N 14
ATOM 11324 C CA . ASP A 1 11 ? -8.059 -14.165 -8.939 1.00 0.00 11 ASP A CA 14
ATOM 11325 C C . ASP A 1 11 ? -6.920 -13.416 -8.264 1.00 0.00 11 ASP A C 14
ATOM 11326 O O . ASP A 1 11 ? -5.808 -13.369 -8.787 1.00 0.00 11 ASP A O 14
ATOM 11335 N N . LEU A 1 12 ? -7.177 -12.842 -7.098 1.00 0.00 12 LEU A N 14
ATOM 11336 C CA . LEU A 1 12 ? -6.127 -12.321 -6.284 1.00 0.00 12 LEU A CA 14
ATOM 11337 C C . LEU A 1 12 ? -5.570 -13.426 -5.397 1.00 0.00 12 LEU A C 14
ATOM 11338 O O . LEU A 1 12 ? -6.326 -14.204 -4.815 1.00 0.00 12 LEU A O 14
ATOM 11354 N N . PRO A 1 13 ? -4.242 -13.523 -5.302 1.00 0.00 13 PRO A N 14
ATOM 11355 C CA . PRO A 1 13 ? -3.586 -14.523 -4.461 1.00 0.00 13 PRO A CA 14
ATOM 11356 C C . PRO A 1 13 ? -3.910 -14.330 -2.982 1.00 0.00 13 PRO A C 14
ATOM 11357 O O . PRO A 1 13 ? -4.452 -13.297 -2.583 1.00 0.00 13 PRO A O 14
ATOM 11368 N N . TYR A 1 14 ? -3.561 -15.322 -2.177 1.00 0.00 14 TYR A N 14
ATOM 11369 C CA . TYR A 1 14 ? -3.901 -15.340 -0.759 1.00 0.00 14 TYR A CA 14
ATOM 11370 C C . TYR A 1 14 ? -3.338 -14.120 -0.027 1.00 0.00 14 TYR A C 14
ATOM 11371 O O . TYR A 1 14 ? -4.002 -13.548 0.838 1.00 0.00 14 TYR A O 14
ATOM 11389 N N . GLY A 1 15 ? -2.123 -13.723 -0.378 1.00 0.00 15 GLY A N 14
ATOM 11390 C CA . GLY A 1 15 ? -1.482 -12.615 0.307 1.00 0.00 15 GLY A CA 14
ATOM 11391 C C . GLY A 1 15 ? -1.960 -11.257 -0.181 1.00 0.00 15 GLY A C 14
ATOM 11392 O O . GLY A 1 15 ? -1.816 -10.254 0.522 1.00 0.00 15 GLY A O 14
ATOM 11396 N N . TRP A 1 16 ? -2.522 -11.220 -1.381 1.00 0.00 16 TRP A N 14
ATOM 11397 C CA . TRP A 1 16 ? -2.949 -9.968 -1.991 1.00 0.00 16 TRP A CA 14
ATOM 11398 C C . TRP A 1 16 ? -4.354 -9.570 -1.571 1.00 0.00 16 TRP A C 14
ATOM 11399 O O . TRP A 1 16 ? -5.256 -10.403 -1.478 1.00 0.00 16 TRP A O 14
ATOM 11420 N N . GLU A 1 17 ? -4.522 -8.285 -1.317 1.00 0.00 17 GLU A N 14
ATOM 11421 C CA . GLU A 1 17 ? -5.822 -7.727 -0.995 1.00 0.00 17 GLU A CA 14
ATOM 11422 C C . GLU A 1 17 ? -6.172 -6.618 -1.980 1.00 0.00 17 GLU A C 14
ATOM 11423 O O . GLU A 1 17 ? -5.294 -5.871 -2.422 1.00 0.00 17 GLU A O 14
ATOM 11435 N N . GLN A 1 18 ? -7.447 -6.523 -2.334 1.00 0.00 18 GLN A N 14
ATOM 11436 C CA . GLN A 1 18 ? -7.911 -5.499 -3.261 1.00 0.00 18 GLN A CA 14
ATOM 11437 C C . GLN A 1 18 ? -8.396 -4.276 -2.490 1.00 0.00 18 GLN A C 14
ATOM 11438 O O . GLN A 1 18 ? -9.421 -4.330 -1.808 1.00 0.00 18 GLN A O 14
ATOM 11452 N N . GLU A 1 19 ? -7.651 -3.185 -2.590 1.00 0.00 19 GLU A N 14
ATOM 11453 C CA . GLU A 1 19 ? -7.980 -1.962 -1.869 1.00 0.00 19 GLU A CA 14
ATOM 11454 C C . GLU A 1 19 ? -8.215 -0.815 -2.843 1.00 0.00 19 GLU A C 14
ATOM 11455 O O . GLU A 1 19 ? -7.857 -0.902 -4.014 1.00 0.00 19 GLU A O 14
ATOM 11467 N N . THR A 1 20 ? -8.809 0.260 -2.348 1.00 0.00 20 THR A N 14
ATOM 11468 C CA . THR A 1 20 ? -9.040 1.440 -3.163 1.00 0.00 20 THR A CA 14
ATOM 11469 C C . THR A 1 20 ? -8.365 2.658 -2.545 1.00 0.00 20 THR A C 14
ATOM 11470 O O . THR A 1 20 ? -8.464 2.890 -1.337 1.00 0.00 20 THR A O 14
ATOM 11481 N N . ASP A 1 21 ? -7.674 3.420 -3.374 1.00 0.00 21 ASP A N 14
ATOM 11482 C CA . ASP A 1 21 ? -6.927 4.565 -2.901 1.00 0.00 21 ASP A CA 14
ATOM 11483 C C . ASP A 1 21 ? -7.825 5.789 -2.770 1.00 0.00 21 ASP A C 14
ATOM 11484 O O . ASP A 1 21 ? -9.031 5.727 -3.018 1.00 0.00 21 ASP A O 14
ATOM 11493 N N . GLU A 1 22 ? -7.226 6.896 -2.388 1.00 0.00 22 GLU A N 14
ATOM 11494 C CA . GLU A 1 22 ? -7.967 8.122 -2.110 1.00 0.00 22 GLU A CA 14
ATOM 11495 C C . GLU A 1 22 ? -8.498 8.768 -3.385 1.00 0.00 22 GLU A C 14
ATOM 11496 O O . GLU A 1 22 ? -9.406 9.596 -3.334 1.00 0.00 22 GLU A O 14
ATOM 11508 N N . ASN A 1 23 ? -7.937 8.387 -4.523 1.00 0.00 23 ASN A N 14
ATOM 11509 C CA . ASN A 1 23 ? -8.387 8.910 -5.804 1.00 0.00 23 ASN A CA 14
ATOM 11510 C C . ASN A 1 23 ? -9.516 8.040 -6.342 1.00 0.00 23 ASN A C 14
ATOM 11511 O O . ASN A 1 23 ? -10.162 8.372 -7.334 1.00 0.00 23 ASN A O 14
ATOM 11522 N N . GLY A 1 24 ? -9.745 6.920 -5.665 1.00 0.00 24 GLY A N 14
ATOM 11523 C CA . GLY A 1 24 ? -10.799 6.004 -6.052 1.00 0.00 24 GLY A CA 14
ATOM 11524 C C . GLY A 1 24 ? -10.338 5.019 -7.103 1.00 0.00 24 GLY A C 14
ATOM 11525 O O . GLY A 1 24 ? -11.150 4.414 -7.806 1.00 0.00 24 GLY A O 14
ATOM 11529 N N . GLN A 1 25 ? -9.032 4.866 -7.219 1.00 0.00 25 GLN A N 14
ATOM 11530 C CA . GLN A 1 25 ? -8.458 3.904 -8.121 1.00 0.00 25 GLN A CA 14
ATOM 11531 C C . GLN A 1 25 ? -8.112 2.643 -7.352 1.00 0.00 25 GLN A C 14
ATOM 11532 O O . GLN A 1 25 ? -7.576 2.712 -6.239 1.00 0.00 25 GLN A O 14
ATOM 11546 N N . VAL A 1 26 ? -8.437 1.494 -7.913 1.00 0.00 26 VAL A N 14
ATOM 11547 C CA . VAL A 1 26 ? -8.154 0.247 -7.238 1.00 0.00 26 VAL A CA 14
ATOM 11548 C C . VAL A 1 26 ? -6.699 -0.130 -7.381 1.00 0.00 26 VAL A C 14
ATOM 11549 O O . VAL A 1 26 ? -6.032 0.220 -8.356 1.00 0.00 26 VAL A O 14
ATOM 11562 N N . PHE A 1 27 ? -6.221 -0.837 -6.392 1.00 0.00 27 PHE A N 14
ATOM 11563 C CA . PHE A 1 27 ? -4.868 -1.332 -6.387 1.00 0.00 27 PHE A CA 14
ATOM 11564 C C . PHE A 1 27 ? -4.812 -2.617 -5.585 1.00 0.00 27 PHE A C 14
ATOM 11565 O O . PHE A 1 27 ? -5.711 -2.908 -4.793 1.00 0.00 27 PHE A O 14
ATOM 11582 N N . PHE A 1 28 ? -3.774 -3.385 -5.800 1.00 0.00 28 PHE A N 14
ATOM 11583 C CA . PHE A 1 28 ? -3.614 -4.649 -5.121 1.00 0.00 28 PHE A CA 14
ATOM 11584 C C . PHE A 1 28 ? -2.378 -4.593 -4.251 1.00 0.00 28 PHE A C 14
ATOM 11585 O O . PHE A 1 28 ? -1.350 -4.052 -4.659 1.00 0.00 28 PHE A O 14
ATOM 11602 N N . VAL A 1 29 ? -2.475 -5.123 -3.053 1.00 0.00 29 VAL A N 14
ATOM 11603 C CA . VAL A 1 29 ? -1.350 -5.100 -2.139 1.00 0.00 29 VAL A CA 14
ATOM 11604 C C . VAL A 1 29 ? -1.116 -6.460 -1.512 1.00 0.00 29 VAL A C 14
ATOM 11605 O O . VAL A 1 29 ? -2.029 -7.076 -0.961 1.00 0.00 29 VAL A O 14
ATOM 11618 N N . ASP A 1 30 ? 0.114 -6.927 -1.638 1.00 0.00 30 ASP A N 14
ATOM 11619 C CA . ASP A 1 30 ? 0.553 -8.133 -0.969 1.00 0.00 30 ASP A CA 14
ATOM 11620 C C . ASP A 1 30 ? 0.815 -7.805 0.491 1.00 0.00 30 ASP A C 14
ATOM 11621 O O . ASP A 1 30 ? 1.583 -6.897 0.792 1.00 0.00 30 ASP A O 14
ATOM 11630 N N . HIS A 1 31 ? 0.161 -8.511 1.392 1.00 0.00 31 HIS A N 14
ATOM 11631 C CA . HIS A 1 31 ? 0.277 -8.204 2.811 1.00 0.00 31 HIS A CA 14
ATOM 11632 C C . HIS A 1 31 ? 1.275 -9.128 3.498 1.00 0.00 31 HIS A C 14
ATOM 11633 O O . HIS A 1 31 ? 1.399 -9.120 4.725 1.00 0.00 31 HIS A O 14
ATOM 11648 N N . ILE A 1 32 ? 1.994 -9.902 2.704 1.00 0.00 32 ILE A N 14
ATOM 11649 C CA . ILE A 1 32 ? 3.012 -10.800 3.226 1.00 0.00 32 ILE A CA 14
ATOM 11650 C C . ILE A 1 32 ? 4.360 -10.093 3.258 1.00 0.00 32 ILE A C 14
ATOM 11651 O O . ILE A 1 32 ? 4.985 -9.969 4.309 1.00 0.00 32 ILE A O 14
ATOM 11667 N N . ASN A 1 33 ? 4.789 -9.611 2.099 1.00 0.00 33 ASN A N 14
ATOM 11668 C CA . ASN A 1 33 ? 6.047 -8.880 1.986 1.00 0.00 33 ASN A CA 14
ATOM 11669 C C . ASN A 1 33 ? 5.775 -7.403 1.714 1.00 0.00 33 ASN A C 14
ATOM 11670 O O . ASN A 1 33 ? 6.703 -6.613 1.530 1.00 0.00 33 ASN A O 14
ATOM 11681 N N . LYS A 1 34 ? 4.487 -7.060 1.664 1.00 0.00 34 LYS A N 14
ATOM 11682 C CA . LYS A 1 34 ? 4.022 -5.669 1.661 1.00 0.00 34 LYS A CA 14
ATOM 11683 C C . LYS A 1 34 ? 4.407 -4.910 0.388 1.00 0.00 34 LYS A C 14
ATOM 11684 O O . LYS A 1 34 ? 5.287 -4.047 0.409 1.00 0.00 34 LYS A O 14
ATOM 11703 N N . ARG A 1 35 ? 3.747 -5.235 -0.720 1.00 0.00 35 ARG A N 14
ATOM 11704 C CA . ARG A 1 35 ? 3.902 -4.471 -1.956 1.00 0.00 35 ARG A CA 14
ATOM 11705 C C . ARG A 1 35 ? 2.546 -3.966 -2.449 1.00 0.00 35 ARG A C 14
ATOM 11706 O O . ARG A 1 35 ? 1.640 -4.758 -2.709 1.00 0.00 35 ARG A O 14
ATOM 11727 N N . THR A 1 36 ? 2.414 -2.653 -2.561 1.00 0.00 36 THR A N 14
ATOM 11728 C CA . THR A 1 36 ? 1.203 -2.034 -3.094 1.00 0.00 36 THR A CA 14
ATOM 11729 C C . THR A 1 36 ? 1.389 -1.696 -4.572 1.00 0.00 36 THR A C 14
ATOM 11730 O O . THR A 1 36 ? 2.253 -0.895 -4.928 1.00 0.00 36 THR A O 14
ATOM 11741 N N . THR A 1 37 ? 0.599 -2.308 -5.433 1.00 0.00 37 THR A N 14
ATOM 11742 C CA . THR A 1 37 ? 0.694 -2.044 -6.860 1.00 0.00 37 THR A CA 14
ATOM 11743 C C . THR A 1 37 ? -0.661 -1.634 -7.425 1.00 0.00 37 THR A C 14
ATOM 11744 O O . THR A 1 37 ? -1.676 -2.278 -7.161 1.00 0.00 37 THR A O 14
ATOM 11755 N N . TYR A 1 38 ? -0.673 -0.554 -8.195 1.00 0.00 38 TYR A N 14
ATOM 11756 C CA . TYR A 1 38 ? -1.901 -0.071 -8.823 1.00 0.00 38 TYR A CA 14
ATOM 11757 C C . TYR A 1 38 ? -2.198 -0.893 -10.067 1.00 0.00 38 TYR A C 14
ATOM 11758 O O . TYR A 1 38 ? -3.310 -0.870 -10.602 1.00 0.00 38 TYR A O 14
ATOM 11776 N N . LEU A 1 39 ? -1.191 -1.622 -10.526 1.00 0.00 39 LEU A N 14
ATOM 11777 C CA . LEU A 1 39 ? -1.324 -2.439 -11.718 1.00 0.00 39 LEU A CA 14
ATOM 11778 C C . LEU A 1 39 ? -1.500 -3.906 -11.352 1.00 0.00 39 LEU A C 14
ATOM 11779 O O . LEU A 1 39 ? -1.163 -4.327 -10.244 1.00 0.00 39 LEU A O 14
ATOM 11795 N N . ASP A 1 40 ? -2.004 -4.667 -12.312 1.00 0.00 40 ASP A N 14
ATOM 11796 C CA . ASP A 1 40 ? -2.342 -6.076 -12.116 1.00 0.00 40 ASP A CA 14
ATOM 11797 C C . ASP A 1 40 ? -1.087 -6.953 -12.098 1.00 0.00 40 ASP A C 14
ATOM 11798 O O . ASP A 1 40 ? -0.343 -7.009 -13.078 1.00 0.00 40 ASP A O 14
ATOM 11807 N N . PRO A 1 41 ? -0.823 -7.640 -10.973 1.00 0.00 41 PRO A N 14
ATOM 11808 C CA . PRO A 1 41 ? 0.300 -8.559 -10.856 1.00 0.00 41 PRO A CA 14
ATOM 11809 C C . PRO A 1 41 ? -0.072 -9.986 -11.247 1.00 0.00 41 PRO A C 14
ATOM 11810 O O . PRO A 1 41 ? 0.582 -10.942 -10.837 1.00 0.00 41 PRO A O 14
ATOM 11821 N N . ARG A 1 42 ? -1.144 -10.126 -12.011 1.00 0.00 42 ARG A N 14
ATOM 11822 C CA . ARG A 1 42 ? -1.556 -11.422 -12.530 1.00 0.00 42 ARG A CA 14
ATOM 11823 C C . ARG A 1 42 ? -1.472 -11.440 -14.056 1.00 0.00 42 ARG A C 14
ATOM 11824 O O . ARG A 1 42 ? -1.605 -12.495 -14.678 1.00 0.00 42 ARG A O 14
ATOM 11845 N N . LEU A 1 43 ? -1.219 -10.266 -14.640 1.00 0.00 43 LEU A N 14
ATOM 11846 C CA . LEU A 1 43 ? -1.184 -10.088 -16.097 1.00 0.00 43 LEU A CA 14
ATOM 11847 C C . LEU A 1 43 ? -0.274 -11.108 -16.777 1.00 0.00 43 LEU A C 14
ATOM 11848 O O . LEU A 1 43 ? -0.747 -12.032 -17.433 1.00 0.00 43 LEU A O 14
ATOM 11864 N N . ALA A 1 44 ? 1.027 -10.934 -16.616 1.00 0.00 44 ALA A N 14
ATOM 11865 C CA . ALA A 1 44 ? 2.003 -11.816 -17.242 1.00 0.00 44 ALA A CA 14
ATOM 11866 C C . ALA A 1 44 ? 2.605 -12.765 -16.216 1.00 0.00 44 ALA A C 14
ATOM 11867 O O . ALA A 1 44 ? 3.769 -13.155 -16.308 1.00 0.00 44 ALA A O 14
ATOM 11874 N N . PHE A 1 45 ? 1.803 -13.113 -15.229 1.00 0.00 45 PHE A N 14
ATOM 11875 C CA . PHE A 1 45 ? 2.245 -13.969 -14.139 1.00 0.00 45 PHE A CA 14
ATOM 11876 C C . PHE A 1 45 ? 1.594 -15.342 -14.242 1.00 0.00 45 PHE A C 14
ATOM 11877 O O . PHE A 1 45 ? 2.213 -16.307 -14.687 1.00 0.00 45 PHE A O 14
ATOM 11894 N N . THR A 1 46 ? 0.343 -15.420 -13.827 1.00 0.00 46 THR A N 14
ATOM 11895 C CA . THR A 1 46 ? -0.417 -16.660 -13.898 1.00 0.00 46 THR A CA 14
ATOM 11896 C C . THR A 1 46 ? -1.870 -16.378 -14.272 1.00 0.00 46 THR A C 14
ATOM 11897 O O . THR A 1 46 ? -2.682 -16.021 -13.421 1.00 0.00 46 THR A O 14
ATOM 11908 N N . VAL A 1 47 ? -2.191 -16.524 -15.549 1.00 0.00 47 VAL A N 14
ATOM 11909 C CA . VAL A 1 47 ? -3.542 -16.274 -16.029 1.00 0.00 47 VAL A CA 14
ATOM 11910 C C . VAL A 1 47 ? -4.227 -17.591 -16.380 1.00 0.00 47 VAL A C 14
ATOM 11911 O O . VAL A 1 47 ? -5.387 -17.617 -16.800 1.00 0.00 47 VAL A O 14
ATOM 11924 N N . ASP A 1 48 ? -3.504 -18.686 -16.178 1.00 0.00 48 ASP A N 14
ATOM 11925 C CA . ASP A 1 48 ? -3.999 -20.014 -16.512 1.00 0.00 48 ASP A CA 14
ATOM 11926 C C . ASP A 1 48 ? -4.708 -20.659 -15.323 1.00 0.00 48 ASP A C 14
ATOM 11927 O O . ASP A 1 48 ? -5.059 -21.839 -15.378 1.00 0.00 48 ASP A O 14
ATOM 11936 N N . ASP A 1 49 ? -4.904 -19.875 -14.256 1.00 0.00 49 ASP A N 14
ATOM 11937 C CA . ASP A 1 49 ? -5.689 -20.283 -13.076 1.00 0.00 49 ASP A CA 14
ATOM 11938 C C . ASP A 1 49 ? -4.948 -21.307 -12.208 1.00 0.00 49 ASP A C 14
ATOM 11939 O O . ASP A 1 49 ? -4.715 -21.063 -11.021 1.00 0.00 49 ASP A O 14
ATOM 11948 N N . ASN A 1 50 ? -4.585 -22.439 -12.806 1.00 0.00 50 ASN A N 14
ATOM 11949 C CA . ASN A 1 50 ? -3.888 -23.520 -12.099 1.00 0.00 50 ASN A CA 14
ATOM 11950 C C . ASN A 1 50 ? -4.709 -24.016 -10.905 1.00 0.00 50 ASN A C 14
ATOM 11951 O O . ASN A 1 50 ? -4.349 -23.777 -9.750 1.00 0.00 50 ASN A O 14
ATOM 11962 N N . PRO A 1 51 ? -5.831 -24.706 -11.168 1.00 0.00 51 PRO A N 14
ATOM 11963 C CA . PRO A 1 51 ? -6.729 -25.193 -10.118 1.00 0.00 51 PRO A CA 14
ATOM 11964 C C . PRO A 1 51 ? -6.286 -26.533 -9.534 1.00 0.00 51 PRO A C 14
ATOM 11965 O O . PRO A 1 51 ? -6.777 -26.962 -8.488 1.00 0.00 51 PRO A O 14
ATOM 11976 N N . THR A 1 52 ? -5.348 -27.181 -10.209 1.00 0.00 52 THR A N 14
ATOM 11977 C CA . THR A 1 52 ? -4.911 -28.512 -9.829 1.00 0.00 52 THR A CA 14
ATOM 11978 C C . THR A 1 52 ? -3.979 -28.483 -8.621 1.00 0.00 52 THR A C 14
ATOM 11979 O O . THR A 1 52 ? -3.401 -27.445 -8.286 1.00 0.00 52 THR A O 14
ATOM 11990 N N . LYS A 1 53 ? -3.855 -29.626 -7.968 1.00 0.00 53 LYS A N 14
ATOM 11991 C CA . LYS A 1 53 ? -2.914 -29.797 -6.871 1.00 0.00 53 LYS A CA 14
ATOM 11992 C C . LYS A 1 53 ? -2.065 -31.040 -7.124 1.00 0.00 53 LYS A C 14
ATOM 11993 O O . LYS A 1 53 ? -2.333 -32.107 -6.573 1.00 0.00 53 LYS A O 14
ATOM 12012 N N . PRO A 1 54 ? -1.049 -30.924 -7.997 1.00 0.00 54 PRO A N 14
ATOM 12013 C CA . PRO A 1 54 ? -0.191 -32.048 -8.383 1.00 0.00 54 PRO A CA 14
ATOM 12014 C C . PRO A 1 54 ? 0.598 -32.607 -7.210 1.00 0.00 54 PRO A C 14
ATOM 12015 O O . PRO A 1 54 ? 0.764 -33.841 -7.142 1.00 0.00 54 PRO A O 14
ATOM 12027 N N . GLY A 1 1 ? -15.097 -1.235 2.712 1.00 0.00 1 GLY A N 15
ATOM 12028 C CA . GLY A 1 1 ? -14.948 -2.147 3.869 1.00 0.00 1 GLY A CA 15
ATOM 12029 C C . GLY A 1 1 ? -14.209 -3.412 3.501 1.00 0.00 1 GLY A C 15
ATOM 12030 O O . GLY A 1 1 ? -13.628 -3.505 2.419 1.00 0.00 1 GLY A O 15
ATOM 12036 N N . SER A 1 2 ? -14.241 -4.392 4.392 1.00 0.00 2 SER A N 15
ATOM 12037 C CA . SER A 1 2 ? -13.571 -5.657 4.159 1.00 0.00 2 SER A CA 15
ATOM 12038 C C . SER A 1 2 ? -14.521 -6.644 3.489 1.00 0.00 2 SER A C 15
ATOM 12039 O O . SER A 1 2 ? -14.094 -7.652 2.922 1.00 0.00 2 SER A O 15
ATOM 12047 N N . ALA A 1 3 ? -15.812 -6.348 3.564 1.00 0.00 3 ALA A N 15
ATOM 12048 C CA . ALA A 1 3 ? -16.835 -7.182 2.956 1.00 0.00 3 ALA A CA 15
ATOM 12049 C C . ALA A 1 3 ? -16.776 -7.106 1.435 1.00 0.00 3 ALA A C 15
ATOM 12050 O O . ALA A 1 3 ? -17.169 -6.102 0.834 1.00 0.00 3 ALA A O 15
ATOM 12057 N N . LYS A 1 4 ? -16.257 -8.159 0.819 1.00 0.00 4 LYS A N 15
ATOM 12058 C CA . LYS A 1 4 ? -16.238 -8.256 -0.630 1.00 0.00 4 LYS A CA 15
ATOM 12059 C C . LYS A 1 4 ? -17.489 -8.989 -1.096 1.00 0.00 4 LYS A C 15
ATOM 12060 O O . LYS A 1 4 ? -18.456 -8.356 -1.525 1.00 0.00 4 LYS A O 15
ATOM 12079 N N . ARG A 1 5 ? -17.458 -10.323 -1.000 1.00 0.00 5 ARG A N 15
ATOM 12080 C CA . ARG A 1 5 ? -18.621 -11.182 -1.262 1.00 0.00 5 ARG A CA 15
ATOM 12081 C C . ARG A 1 5 ? -18.953 -11.273 -2.753 1.00 0.00 5 ARG A C 15
ATOM 12082 O O . ARG A 1 5 ? -19.131 -12.370 -3.291 1.00 0.00 5 ARG A O 15
ATOM 12103 N N . LYS A 1 6 ? -19.040 -10.126 -3.415 1.00 0.00 6 LYS A N 15
ATOM 12104 C CA . LYS A 1 6 ? -19.437 -10.064 -4.813 1.00 0.00 6 LYS A CA 15
ATOM 12105 C C . LYS A 1 6 ? -18.382 -10.674 -5.729 1.00 0.00 6 LYS A C 15
ATOM 12106 O O . LYS A 1 6 ? -17.311 -10.104 -5.937 1.00 0.00 6 LYS A O 15
ATOM 12125 N N . ARG A 1 7 ? -18.699 -11.839 -6.280 1.00 0.00 7 ARG A N 15
ATOM 12126 C CA . ARG A 1 7 ? -17.818 -12.513 -7.220 1.00 0.00 7 ARG A CA 15
ATOM 12127 C C . ARG A 1 7 ? -18.036 -11.959 -8.628 1.00 0.00 7 ARG A C 15
ATOM 12128 O O . ARG A 1 7 ? -18.513 -12.662 -9.520 1.00 0.00 7 ARG A O 15
ATOM 12149 N N . VAL A 1 8 ? -17.693 -10.690 -8.811 1.00 0.00 8 VAL A N 15
ATOM 12150 C CA . VAL A 1 8 ? -17.923 -9.999 -10.076 1.00 0.00 8 VAL A CA 15
ATOM 12151 C C . VAL A 1 8 ? -16.872 -10.369 -11.128 1.00 0.00 8 VAL A C 15
ATOM 12152 O O . VAL A 1 8 ? -17.209 -10.635 -12.285 1.00 0.00 8 VAL A O 15
ATOM 12165 N N . ALA A 1 9 ? -15.611 -10.396 -10.727 1.00 0.00 9 ALA A N 15
ATOM 12166 C CA . ALA A 1 9 ? -14.519 -10.684 -11.649 1.00 0.00 9 ALA A CA 15
ATOM 12167 C C . ALA A 1 9 ? -13.420 -11.459 -10.942 1.00 0.00 9 ALA A C 15
ATOM 12168 O O . ALA A 1 9 ? -13.519 -11.725 -9.745 1.00 0.00 9 ALA A O 15
ATOM 12175 N N . GLY A 1 10 ? -12.382 -11.821 -11.684 1.00 0.00 10 GLY A N 15
ATOM 12176 C CA . GLY A 1 10 ? -11.272 -12.567 -11.115 1.00 0.00 10 GLY A CA 15
ATOM 12177 C C . GLY A 1 10 ? -10.626 -11.853 -9.948 1.00 0.00 10 GLY A C 15
ATOM 12178 O O . GLY A 1 10 ? -10.319 -10.664 -10.031 1.00 0.00 10 GLY A O 15
ATOM 12182 N N . ASP A 1 11 ? -10.424 -12.581 -8.855 1.00 0.00 11 ASP A N 15
ATOM 12183 C CA . ASP A 1 11 ? -9.840 -12.008 -7.656 1.00 0.00 11 ASP A CA 15
ATOM 12184 C C . ASP A 1 11 ? -8.353 -12.317 -7.590 1.00 0.00 11 ASP A C 15
ATOM 12185 O O . ASP A 1 11 ? -7.802 -12.987 -8.466 1.00 0.00 11 ASP A O 15
ATOM 12194 N N . LEU A 1 12 ? -7.724 -11.835 -6.542 1.00 0.00 12 LEU A N 15
ATOM 12195 C CA . LEU A 1 12 ? -6.287 -11.954 -6.369 1.00 0.00 12 LEU A CA 15
ATOM 12196 C C . LEU A 1 12 ? -5.925 -13.132 -5.471 1.00 0.00 12 LEU A C 15
ATOM 12197 O O . LEU A 1 12 ? -6.799 -13.741 -4.849 1.00 0.00 12 LEU A O 15
ATOM 12213 N N . PRO A 1 13 ? -4.624 -13.480 -5.420 1.00 0.00 13 PRO A N 15
ATOM 12214 C CA . PRO A 1 13 ? -4.088 -14.454 -4.455 1.00 0.00 13 PRO A CA 15
ATOM 12215 C C . PRO A 1 13 ? -4.422 -14.090 -3.007 1.00 0.00 13 PRO A C 15
ATOM 12216 O O . PRO A 1 13 ? -4.950 -13.011 -2.731 1.00 0.00 13 PRO A O 15
ATOM 12227 N N . TYR A 1 14 ? -4.087 -14.985 -2.090 1.00 0.00 14 TYR A N 15
ATOM 12228 C CA . TYR A 1 14 ? -4.440 -14.829 -0.681 1.00 0.00 14 TYR A CA 15
ATOM 12229 C C . TYR A 1 14 ? -3.733 -13.620 -0.064 1.00 0.00 14 TYR A C 15
ATOM 12230 O O . TYR A 1 14 ? -4.324 -12.884 0.728 1.00 0.00 14 TYR A O 15
ATOM 12248 N N . GLY A 1 15 ? -2.472 -13.425 -0.434 1.00 0.00 15 GLY A N 15
ATOM 12249 C CA . GLY A 1 15 ? -1.698 -12.318 0.096 1.00 0.00 15 GLY A CA 15
ATOM 12250 C C . GLY A 1 15 ? -2.186 -10.961 -0.376 1.00 0.00 15 GLY A C 15
ATOM 12251 O O . GLY A 1 15 ? -2.028 -9.961 0.330 1.00 0.00 15 GLY A O 15
ATOM 12255 N N . TRP A 1 16 ? -2.773 -10.917 -1.560 1.00 0.00 16 TRP A N 15
ATOM 12256 C CA . TRP A 1 16 ? -3.171 -9.657 -2.171 1.00 0.00 16 TRP A CA 15
ATOM 12257 C C . TRP A 1 16 ? -4.527 -9.162 -1.682 1.00 0.00 16 TRP A C 15
ATOM 12258 O O . TRP A 1 16 ? -5.544 -9.840 -1.827 1.00 0.00 16 TRP A O 15
ATOM 12279 N N . GLU A 1 17 ? -4.528 -7.961 -1.124 1.00 0.00 17 GLU A N 15
ATOM 12280 C CA . GLU A 1 17 ? -5.758 -7.300 -0.723 1.00 0.00 17 GLU A CA 15
ATOM 12281 C C . GLU A 1 17 ? -6.140 -6.245 -1.749 1.00 0.00 17 GLU A C 15
ATOM 12282 O O . GLU A 1 17 ? -5.307 -5.432 -2.158 1.00 0.00 17 GLU A O 15
ATOM 12294 N N . GLN A 1 18 ? -7.388 -6.274 -2.183 1.00 0.00 18 GLN A N 15
ATOM 12295 C CA . GLN A 1 18 ? -7.896 -5.287 -3.121 1.00 0.00 18 GLN A CA 15
ATOM 12296 C C . GLN A 1 18 ? -8.367 -4.043 -2.373 1.00 0.00 18 GLN A C 15
ATOM 12297 O O . GLN A 1 18 ? -9.461 -4.017 -1.811 1.00 0.00 18 GLN A O 15
ATOM 12311 N N . GLU A 1 19 ? -7.530 -3.017 -2.364 1.00 0.00 19 GLU A N 15
ATOM 12312 C CA . GLU A 1 19 ? -7.820 -1.793 -1.632 1.00 0.00 19 GLU A CA 15
ATOM 12313 C C . GLU A 1 19 ? -8.184 -0.666 -2.589 1.00 0.00 19 GLU A C 15
ATOM 12314 O O . GLU A 1 19 ? -8.103 -0.818 -3.807 1.00 0.00 19 GLU A O 15
ATOM 12326 N N . THR A 1 20 ? -8.595 0.461 -2.032 1.00 0.00 20 THR A N 15
ATOM 12327 C CA . THR A 1 20 ? -8.878 1.645 -2.818 1.00 0.00 20 THR A CA 15
ATOM 12328 C C . THR A 1 20 ? -8.095 2.836 -2.278 1.00 0.00 20 THR A C 15
ATOM 12329 O O . THR A 1 20 ? -7.956 2.997 -1.062 1.00 0.00 20 THR A O 15
ATOM 12340 N N . ASP A 1 21 ? -7.564 3.650 -3.179 1.00 0.00 21 ASP A N 15
ATOM 12341 C CA . ASP A 1 21 ? -6.797 4.820 -2.799 1.00 0.00 21 ASP A CA 15
ATOM 12342 C C . ASP A 1 21 ? -7.726 5.988 -2.508 1.00 0.00 21 ASP A C 15
ATOM 12343 O O . ASP A 1 21 ? -8.944 5.886 -2.657 1.00 0.00 21 ASP A O 15
ATOM 12352 N N . GLU A 1 22 ? -7.140 7.092 -2.103 1.00 0.00 22 GLU A N 15
ATOM 12353 C CA . GLU A 1 22 ? -7.898 8.266 -1.681 1.00 0.00 22 GLU A CA 15
ATOM 12354 C C . GLU A 1 22 ? -8.581 8.944 -2.868 1.00 0.00 22 GLU A C 15
ATOM 12355 O O . GLU A 1 22 ? -9.584 9.634 -2.702 1.00 0.00 22 GLU A O 15
ATOM 12367 N N . ASN A 1 23 ? -8.047 8.732 -4.064 1.00 0.00 23 ASN A N 15
ATOM 12368 C CA . ASN A 1 23 ? -8.642 9.279 -5.280 1.00 0.00 23 ASN A CA 15
ATOM 12369 C C . ASN A 1 23 ? -9.753 8.368 -5.783 1.00 0.00 23 ASN A C 15
ATOM 12370 O O . ASN A 1 23 ? -10.520 8.729 -6.681 1.00 0.00 23 ASN A O 15
ATOM 12381 N N . GLY A 1 24 ? -9.825 7.179 -5.205 1.00 0.00 24 GLY A N 15
ATOM 12382 C CA . GLY A 1 24 ? -10.857 6.233 -5.565 1.00 0.00 24 GLY A CA 15
ATOM 12383 C C . GLY A 1 24 ? -10.392 5.238 -6.606 1.00 0.00 24 GLY A C 15
ATOM 12384 O O . GLY A 1 24 ? -11.205 4.523 -7.193 1.00 0.00 24 GLY A O 15
ATOM 12388 N N . GLN A 1 25 ? -9.091 5.196 -6.844 1.00 0.00 25 GLN A N 15
ATOM 12389 C CA . GLN A 1 25 ? -8.520 4.207 -7.731 1.00 0.00 25 GLN A CA 15
ATOM 12390 C C . GLN A 1 25 ? -8.345 2.907 -6.972 1.00 0.00 25 GLN A C 15
ATOM 12391 O O . GLN A 1 25 ? -7.960 2.911 -5.802 1.00 0.00 25 GLN A O 15
ATOM 12405 N N . VAL A 1 26 ? -8.639 1.799 -7.619 1.00 0.00 26 VAL A N 15
ATOM 12406 C CA . VAL A 1 26 ? -8.433 0.512 -6.987 1.00 0.00 26 VAL A CA 15
ATOM 12407 C C . VAL A 1 26 ? -7.008 0.050 -7.213 1.00 0.00 26 VAL A C 15
ATOM 12408 O O . VAL A 1 26 ? -6.378 0.382 -8.221 1.00 0.00 26 VAL A O 15
ATOM 12421 N N . PHE A 1 27 ? -6.507 -0.694 -6.258 1.00 0.00 27 PHE A N 15
ATOM 12422 C CA . PHE A 1 27 ? -5.149 -1.200 -6.317 1.00 0.00 27 PHE A CA 15
ATOM 12423 C C . PHE A 1 27 ? -5.013 -2.420 -5.433 1.00 0.00 27 PHE A C 15
ATOM 12424 O O . PHE A 1 27 ? -5.802 -2.633 -4.509 1.00 0.00 27 PHE A O 15
ATOM 12441 N N . PHE A 1 28 ? -4.014 -3.215 -5.728 1.00 0.00 28 PHE A N 15
ATOM 12442 C CA . PHE A 1 28 ? -3.809 -4.470 -5.045 1.00 0.00 28 PHE A CA 15
ATOM 12443 C C . PHE A 1 28 ? -2.514 -4.432 -4.257 1.00 0.00 28 PHE A C 15
ATOM 12444 O O . PHE A 1 28 ? -1.482 -4.011 -4.771 1.00 0.00 28 PHE A O 15
ATOM 12461 N N . VAL A 1 29 ? -2.572 -4.847 -3.006 1.00 0.00 29 VAL A N 15
ATOM 12462 C CA . VAL A 1 29 ? -1.385 -4.880 -2.179 1.00 0.00 29 VAL A CA 15
ATOM 12463 C C . VAL A 1 29 ? -1.221 -6.233 -1.512 1.00 0.00 29 VAL A C 15
ATOM 12464 O O . VAL A 1 29 ? -2.095 -6.703 -0.780 1.00 0.00 29 VAL A O 15
ATOM 12477 N N . ASP A 1 30 ? -0.099 -6.858 -1.808 1.00 0.00 30 ASP A N 15
ATOM 12478 C CA . ASP A 1 30 ? 0.285 -8.092 -1.161 1.00 0.00 30 ASP A CA 15
ATOM 12479 C C . ASP A 1 30 ? 0.717 -7.778 0.260 1.00 0.00 30 ASP A C 15
ATOM 12480 O O . ASP A 1 30 ? 1.634 -6.989 0.467 1.00 0.00 30 ASP A O 15
ATOM 12489 N N . HIS A 1 31 ? 0.049 -8.365 1.235 1.00 0.00 31 HIS A N 15
ATOM 12490 C CA . HIS A 1 31 ? 0.368 -8.089 2.629 1.00 0.00 31 HIS A CA 15
ATOM 12491 C C . HIS A 1 31 ? 1.355 -9.118 3.163 1.00 0.00 31 HIS A C 15
ATOM 12492 O O . HIS A 1 31 ? 1.739 -9.078 4.330 1.00 0.00 31 HIS A O 15
ATOM 12507 N N . ILE A 1 32 ? 1.763 -10.035 2.298 1.00 0.00 32 ILE A N 15
ATOM 12508 C CA . ILE A 1 32 ? 2.782 -11.017 2.629 1.00 0.00 32 ILE A CA 15
ATOM 12509 C C . ILE A 1 32 ? 4.114 -10.600 2.015 1.00 0.00 32 ILE A C 15
ATOM 12510 O O . ILE A 1 32 ? 5.137 -10.517 2.697 1.00 0.00 32 ILE A O 15
ATOM 12526 N N . ASN A 1 33 ? 4.084 -10.324 0.720 1.00 0.00 33 ASN A N 15
ATOM 12527 C CA . ASN A 1 33 ? 5.278 -9.911 -0.014 1.00 0.00 33 ASN A CA 15
ATOM 12528 C C . ASN A 1 33 ? 5.442 -8.394 0.031 1.00 0.00 33 ASN A C 15
ATOM 12529 O O . ASN A 1 33 ? 6.480 -7.866 -0.368 1.00 0.00 33 ASN A O 15
ATOM 12540 N N . LYS A 1 34 ? 4.398 -7.710 0.499 1.00 0.00 34 LYS A N 15
ATOM 12541 C CA . LYS A 1 34 ? 4.414 -6.254 0.704 1.00 0.00 34 LYS A CA 15
ATOM 12542 C C . LYS A 1 34 ? 4.619 -5.479 -0.601 1.00 0.00 34 LYS A C 15
ATOM 12543 O O . LYS A 1 34 ? 5.564 -4.701 -0.730 1.00 0.00 34 LYS A O 15
ATOM 12562 N N . ARG A 1 35 ? 3.742 -5.703 -1.570 1.00 0.00 35 ARG A N 15
ATOM 12563 C CA . ARG A 1 35 ? 3.788 -4.949 -2.820 1.00 0.00 35 ARG A CA 15
ATOM 12564 C C . ARG A 1 35 ? 2.453 -4.268 -3.106 1.00 0.00 35 ARG A C 15
ATOM 12565 O O . ARG A 1 35 ? 1.415 -4.926 -3.134 1.00 0.00 35 ARG A O 15
ATOM 12586 N N . THR A 1 36 ? 2.484 -2.960 -3.321 1.00 0.00 36 THR A N 15
ATOM 12587 C CA . THR A 1 36 ? 1.300 -2.207 -3.719 1.00 0.00 36 THR A CA 15
ATOM 12588 C C . THR A 1 36 ? 1.342 -1.911 -5.220 1.00 0.00 36 THR A C 15
ATOM 12589 O O . THR A 1 36 ? 2.236 -1.208 -5.694 1.00 0.00 36 THR A O 15
ATOM 12600 N N . THR A 1 37 ? 0.401 -2.459 -5.966 1.00 0.00 37 THR A N 15
ATOM 12601 C CA . THR A 1 37 ? 0.325 -2.199 -7.397 1.00 0.00 37 THR A CA 15
ATOM 12602 C C . THR A 1 37 ? -1.065 -1.697 -7.778 1.00 0.00 37 THR A C 15
ATOM 12603 O O . THR A 1 37 ? -2.074 -2.242 -7.336 1.00 0.00 37 THR A O 15
ATOM 12614 N N . TYR A 1 38 ? -1.111 -0.650 -8.587 1.00 0.00 38 TYR A N 15
ATOM 12615 C CA . TYR A 1 38 ? -2.378 -0.085 -9.036 1.00 0.00 38 TYR A CA 15
ATOM 12616 C C . TYR A 1 38 ? -2.914 -0.838 -10.250 1.00 0.00 38 TYR A C 15
ATOM 12617 O O . TYR A 1 38 ? -4.006 -0.551 -10.739 1.00 0.00 38 TYR A O 15
ATOM 12635 N N . LEU A 1 39 ? -2.130 -1.787 -10.741 1.00 0.00 39 LEU A N 15
ATOM 12636 C CA . LEU A 1 39 ? -2.542 -2.615 -11.866 1.00 0.00 39 LEU A CA 15
ATOM 12637 C C . LEU A 1 39 ? -2.527 -4.082 -11.464 1.00 0.00 39 LEU A C 15
ATOM 12638 O O . LEU A 1 39 ? -1.972 -4.443 -10.425 1.00 0.00 39 LEU A O 15
ATOM 12654 N N . ASP A 1 40 ? -3.136 -4.920 -12.294 1.00 0.00 40 ASP A N 15
ATOM 12655 C CA . ASP A 1 40 ? -3.204 -6.357 -12.040 1.00 0.00 40 ASP A CA 15
ATOM 12656 C C . ASP A 1 40 ? -1.831 -6.997 -12.173 1.00 0.00 40 ASP A C 15
ATOM 12657 O O . ASP A 1 40 ? -1.163 -6.837 -13.200 1.00 0.00 40 ASP A O 15
ATOM 12666 N N . PRO A 1 41 ? -1.374 -7.713 -11.140 1.00 0.00 41 PRO A N 15
ATOM 12667 C CA . PRO A 1 41 ? -0.157 -8.474 -11.206 1.00 0.00 41 PRO A CA 15
ATOM 12668 C C . PRO A 1 41 ? -0.439 -9.893 -11.672 1.00 0.00 41 PRO A C 15
ATOM 12669 O O . PRO A 1 41 ? -1.324 -10.109 -12.490 1.00 0.00 41 PRO A O 15
ATOM 12680 N N . ARG A 1 42 ? 0.309 -10.842 -11.135 1.00 0.00 42 ARG A N 15
ATOM 12681 C CA . ARG A 1 42 ? 0.173 -12.273 -11.462 1.00 0.00 42 ARG A CA 15
ATOM 12682 C C . ARG A 1 42 ? 0.516 -12.600 -12.929 1.00 0.00 42 ARG A C 15
ATOM 12683 O O . ARG A 1 42 ? 0.835 -13.746 -13.243 1.00 0.00 42 ARG A O 15
ATOM 12704 N N . LEU A 1 43 ? 0.445 -11.607 -13.815 1.00 0.00 43 LEU A N 15
ATOM 12705 C CA . LEU A 1 43 ? 0.730 -11.791 -15.231 1.00 0.00 43 LEU A CA 15
ATOM 12706 C C . LEU A 1 43 ? 2.168 -12.265 -15.454 1.00 0.00 43 LEU A C 15
ATOM 12707 O O . LEU A 1 43 ? 2.446 -13.463 -15.489 1.00 0.00 43 LEU A O 15
ATOM 12723 N N . ALA A 1 44 ? 3.084 -11.317 -15.602 1.00 0.00 44 ALA A N 15
ATOM 12724 C CA . ALA A 1 44 ? 4.493 -11.647 -15.802 1.00 0.00 44 ALA A CA 15
ATOM 12725 C C . ALA A 1 44 ? 5.290 -11.388 -14.534 1.00 0.00 44 ALA A C 15
ATOM 12726 O O . ALA A 1 44 ? 6.514 -11.518 -14.502 1.00 0.00 44 ALA A O 15
ATOM 12733 N N . PHE A 1 45 ? 4.580 -11.026 -13.485 1.00 0.00 45 PHE A N 15
ATOM 12734 C CA . PHE A 1 45 ? 5.194 -10.699 -12.207 1.00 0.00 45 PHE A CA 15
ATOM 12735 C C . PHE A 1 45 ? 4.722 -11.675 -11.143 1.00 0.00 45 PHE A C 15
ATOM 12736 O O . PHE A 1 45 ? 4.454 -11.303 -10.004 1.00 0.00 45 PHE A O 15
ATOM 12753 N N . THR A 1 46 ? 4.614 -12.928 -11.542 1.00 0.00 46 THR A N 15
ATOM 12754 C CA . THR A 1 46 ? 4.085 -13.980 -10.694 1.00 0.00 46 THR A CA 15
ATOM 12755 C C . THR A 1 46 ? 4.994 -14.268 -9.498 1.00 0.00 46 THR A C 15
ATOM 12756 O O . THR A 1 46 ? 4.594 -14.096 -8.344 1.00 0.00 46 THR A O 15
ATOM 12767 N N . VAL A 1 47 ? 6.217 -14.691 -9.776 1.00 0.00 47 VAL A N 15
ATOM 12768 C CA . VAL A 1 47 ? 7.112 -15.148 -8.725 1.00 0.00 47 VAL A CA 15
ATOM 12769 C C . VAL A 1 47 ? 8.030 -14.020 -8.231 1.00 0.00 47 VAL A C 15
ATOM 12770 O O . VAL A 1 47 ? 9.210 -13.943 -8.584 1.00 0.00 47 VAL A O 15
ATOM 12783 N N . ASP A 1 48 ? 7.435 -13.125 -7.440 1.00 0.00 48 ASP A N 15
ATOM 12784 C CA . ASP A 1 48 ? 8.168 -12.099 -6.679 1.00 0.00 48 ASP A CA 15
ATOM 12785 C C . ASP A 1 48 ? 8.813 -11.032 -7.559 1.00 0.00 48 ASP A C 15
ATOM 12786 O O . ASP A 1 48 ? 8.347 -9.892 -7.608 1.00 0.00 48 ASP A O 15
ATOM 12795 N N . ASP A 1 49 ? 9.886 -11.410 -8.239 1.00 0.00 49 ASP A N 15
ATOM 12796 C CA . ASP A 1 49 ? 10.787 -10.441 -8.855 1.00 0.00 49 ASP A CA 15
ATOM 12797 C C . ASP A 1 49 ? 10.170 -9.718 -10.038 1.00 0.00 49 ASP A C 15
ATOM 12798 O O . ASP A 1 49 ? 9.667 -10.339 -10.979 1.00 0.00 49 ASP A O 15
ATOM 12807 N N . ASN A 1 50 ? 10.225 -8.397 -9.957 1.00 0.00 50 ASN A N 15
ATOM 12808 C CA . ASN A 1 50 ? 9.820 -7.502 -11.030 1.00 0.00 50 ASN A CA 15
ATOM 12809 C C . ASN A 1 50 ? 10.164 -6.079 -10.615 1.00 0.00 50 ASN A C 15
ATOM 12810 O O . ASN A 1 50 ? 9.922 -5.708 -9.467 1.00 0.00 50 ASN A O 15
ATOM 12821 N N . PRO A 1 51 ? 10.777 -5.289 -11.521 1.00 0.00 51 PRO A N 15
ATOM 12822 C CA . PRO A 1 51 ? 11.188 -3.905 -11.251 1.00 0.00 51 PRO A CA 15
ATOM 12823 C C . PRO A 1 51 ? 10.131 -3.106 -10.491 1.00 0.00 51 PRO A C 15
ATOM 12824 O O . PRO A 1 51 ? 9.139 -2.651 -11.071 1.00 0.00 51 PRO A O 15
ATOM 12835 N N . THR A 1 52 ? 10.352 -2.942 -9.193 1.00 0.00 52 THR A N 15
ATOM 12836 C CA . THR A 1 52 ? 9.426 -2.231 -8.332 1.00 0.00 52 THR A CA 15
ATOM 12837 C C . THR A 1 52 ? 9.507 -0.721 -8.560 1.00 0.00 52 THR A C 15
ATOM 12838 O O . THR A 1 52 ? 10.233 -0.012 -7.861 1.00 0.00 52 THR A O 15
ATOM 12849 N N . LYS A 1 53 ? 8.772 -0.246 -9.551 1.00 0.00 53 LYS A N 15
ATOM 12850 C CA . LYS A 1 53 ? 8.749 1.170 -9.873 1.00 0.00 53 LYS A CA 15
ATOM 12851 C C . LYS A 1 53 ? 7.361 1.752 -9.651 1.00 0.00 53 LYS A C 15
ATOM 12852 O O . LYS A 1 53 ? 6.428 1.462 -10.403 1.00 0.00 53 LYS A O 15
ATOM 12871 N N . PRO A 1 54 ? 7.198 2.562 -8.596 1.00 0.00 54 PRO A N 15
ATOM 12872 C CA . PRO A 1 54 ? 5.942 3.238 -8.302 1.00 0.00 54 PRO A CA 15
ATOM 12873 C C . PRO A 1 54 ? 5.762 4.473 -9.175 1.00 0.00 54 PRO A C 15
ATOM 12874 O O . PRO A 1 54 ? 6.653 5.349 -9.154 1.00 0.00 54 PRO A O 15
ATOM 12886 N N . GLY A 1 1 ? -9.106 -2.979 10.363 1.00 0.00 1 GLY A N 16
ATOM 12887 C CA . GLY A 1 1 ? -9.400 -4.035 9.363 1.00 0.00 1 GLY A CA 16
ATOM 12888 C C . GLY A 1 1 ? -10.315 -3.538 8.267 1.00 0.00 1 GLY A C 16
ATOM 12889 O O . GLY A 1 1 ? -10.991 -2.522 8.431 1.00 0.00 1 GLY A O 16
ATOM 12895 N N . SER A 1 2 ? -10.345 -4.249 7.146 1.00 0.00 2 SER A N 16
ATOM 12896 C CA . SER A 1 2 ? -11.162 -3.857 6.008 1.00 0.00 2 SER A CA 16
ATOM 12897 C C . SER A 1 2 ? -12.623 -4.282 6.196 1.00 0.00 2 SER A C 16
ATOM 12898 O O . SER A 1 2 ? -13.139 -5.123 5.459 1.00 0.00 2 SER A O 16
ATOM 12906 N N . ALA A 1 3 ? -13.283 -3.689 7.180 1.00 0.00 3 ALA A N 16
ATOM 12907 C CA . ALA A 1 3 ? -14.682 -3.986 7.448 1.00 0.00 3 ALA A CA 16
ATOM 12908 C C . ALA A 1 3 ? -15.589 -3.147 6.552 1.00 0.00 3 ALA A C 16
ATOM 12909 O O . ALA A 1 3 ? -16.339 -2.298 7.030 1.00 0.00 3 ALA A O 16
ATOM 12916 N N . LYS A 1 4 ? -15.498 -3.380 5.250 1.00 0.00 4 LYS A N 16
ATOM 12917 C CA . LYS A 1 4 ? -16.310 -2.655 4.276 1.00 0.00 4 LYS A CA 16
ATOM 12918 C C . LYS A 1 4 ? -17.006 -3.646 3.349 1.00 0.00 4 LYS A C 16
ATOM 12919 O O . LYS A 1 4 ? -16.756 -3.654 2.144 1.00 0.00 4 LYS A O 16
ATOM 12938 N N . ARG A 1 5 ? -17.884 -4.466 3.934 1.00 0.00 5 ARG A N 16
ATOM 12939 C CA . ARG A 1 5 ? -18.575 -5.547 3.226 1.00 0.00 5 ARG A CA 16
ATOM 12940 C C . ARG A 1 5 ? -17.611 -6.688 2.902 1.00 0.00 5 ARG A C 16
ATOM 12941 O O . ARG A 1 5 ? -16.474 -6.468 2.483 1.00 0.00 5 ARG A O 16
ATOM 12962 N N . LYS A 1 6 ? -18.069 -7.908 3.109 1.00 0.00 6 LYS A N 16
ATOM 12963 C CA . LYS A 1 6 ? -17.228 -9.078 2.907 1.00 0.00 6 LYS A CA 16
ATOM 12964 C C . LYS A 1 6 ? -17.832 -9.995 1.854 1.00 0.00 6 LYS A C 16
ATOM 12965 O O . LYS A 1 6 ? -19.018 -9.892 1.539 1.00 0.00 6 LYS A O 16
ATOM 12984 N N . ARG A 1 7 ? -16.993 -10.878 1.310 1.00 0.00 7 ARG A N 16
ATOM 12985 C CA . ARG A 1 7 ? -17.401 -11.827 0.275 1.00 0.00 7 ARG A CA 16
ATOM 12986 C C . ARG A 1 7 ? -17.821 -11.095 -0.994 1.00 0.00 7 ARG A C 16
ATOM 12987 O O . ARG A 1 7 ? -18.852 -11.402 -1.596 1.00 0.00 7 ARG A O 16
ATOM 13008 N N . VAL A 1 8 ? -17.003 -10.139 -1.401 1.00 0.00 8 VAL A N 16
ATOM 13009 C CA . VAL A 1 8 ? -17.274 -9.349 -2.592 1.00 0.00 8 VAL A CA 16
ATOM 13010 C C . VAL A 1 8 ? -16.270 -9.690 -3.685 1.00 0.00 8 VAL A C 16
ATOM 13011 O O . VAL A 1 8 ? -15.657 -8.799 -4.280 1.00 0.00 8 VAL A O 16
ATOM 13024 N N . ALA A 1 9 ? -16.119 -10.997 -3.924 1.00 0.00 9 ALA A N 16
ATOM 13025 C CA . ALA A 1 9 ? -15.179 -11.546 -4.905 1.00 0.00 9 ALA A CA 16
ATOM 13026 C C . ALA A 1 9 ? -13.744 -11.504 -4.387 1.00 0.00 9 ALA A C 16
ATOM 13027 O O . ALA A 1 9 ? -13.404 -10.712 -3.508 1.00 0.00 9 ALA A O 16
ATOM 13034 N N . GLY A 1 10 ? -12.911 -12.381 -4.929 1.00 0.00 10 GLY A N 16
ATOM 13035 C CA . GLY A 1 10 ? -11.521 -12.456 -4.530 1.00 0.00 10 GLY A CA 16
ATOM 13036 C C . GLY A 1 10 ? -10.680 -13.084 -5.618 1.00 0.00 10 GLY A C 16
ATOM 13037 O O . GLY A 1 10 ? -10.266 -14.239 -5.513 1.00 0.00 10 GLY A O 16
ATOM 13041 N N . ASP A 1 11 ? -10.438 -12.324 -6.676 1.00 0.00 11 ASP A N 16
ATOM 13042 C CA . ASP A 1 11 ? -9.737 -12.839 -7.848 1.00 0.00 11 ASP A CA 16
ATOM 13043 C C . ASP A 1 11 ? -8.228 -12.843 -7.644 1.00 0.00 11 ASP A C 16
ATOM 13044 O O . ASP A 1 11 ? -7.488 -13.479 -8.395 1.00 0.00 11 ASP A O 16
ATOM 13053 N N . LEU A 1 12 ? -7.781 -12.135 -6.624 1.00 0.00 12 LEU A N 16
ATOM 13054 C CA . LEU A 1 12 ? -6.359 -12.021 -6.344 1.00 0.00 12 LEU A CA 16
ATOM 13055 C C . LEU A 1 12 ? -5.864 -13.213 -5.539 1.00 0.00 12 LEU A C 16
ATOM 13056 O O . LEU A 1 12 ? -6.650 -13.872 -4.856 1.00 0.00 12 LEU A O 16
ATOM 13072 N N . PRO A 1 13 ? -4.558 -13.509 -5.621 1.00 0.00 13 PRO A N 16
ATOM 13073 C CA . PRO A 1 13 ? -3.923 -14.550 -4.803 1.00 0.00 13 PRO A CA 16
ATOM 13074 C C . PRO A 1 13 ? -4.109 -14.305 -3.304 1.00 0.00 13 PRO A C 16
ATOM 13075 O O . PRO A 1 13 ? -4.515 -13.220 -2.883 1.00 0.00 13 PRO A O 16
ATOM 13086 N N . TYR A 1 14 ? -3.778 -15.316 -2.509 1.00 0.00 14 TYR A N 16
ATOM 13087 C CA . TYR A 1 14 ? -4.008 -15.301 -1.062 1.00 0.00 14 TYR A CA 16
ATOM 13088 C C . TYR A 1 14 ? -3.376 -14.077 -0.387 1.00 0.00 14 TYR A C 16
ATOM 13089 O O . TYR A 1 14 ? -3.967 -13.483 0.514 1.00 0.00 14 TYR A O 16
ATOM 13107 N N . GLY A 1 15 ? -2.184 -13.697 -0.835 1.00 0.00 15 GLY A N 16
ATOM 13108 C CA . GLY A 1 15 ? -1.469 -12.603 -0.206 1.00 0.00 15 GLY A CA 16
ATOM 13109 C C . GLY A 1 15 ? -1.988 -11.238 -0.604 1.00 0.00 15 GLY A C 16
ATOM 13110 O O . GLY A 1 15 ? -1.793 -10.255 0.115 1.00 0.00 15 GLY A O 16
ATOM 13114 N N . TRP A 1 16 ? -2.644 -11.173 -1.750 1.00 0.00 16 TRP A N 16
ATOM 13115 C CA . TRP A 1 16 ? -3.070 -9.903 -2.312 1.00 0.00 16 TRP A CA 16
ATOM 13116 C C . TRP A 1 16 ? -4.442 -9.470 -1.821 1.00 0.00 16 TRP A C 16
ATOM 13117 O O . TRP A 1 16 ? -5.401 -10.243 -1.838 1.00 0.00 16 TRP A O 16
ATOM 13138 N N . GLU A 1 17 ? -4.519 -8.222 -1.383 1.00 0.00 17 GLU A N 16
ATOM 13139 C CA . GLU A 1 17 ? -5.779 -7.612 -0.993 1.00 0.00 17 GLU A CA 16
ATOM 13140 C C . GLU A 1 17 ? -6.130 -6.507 -1.978 1.00 0.00 17 GLU A C 16
ATOM 13141 O O . GLU A 1 17 ? -5.254 -5.765 -2.427 1.00 0.00 17 GLU A O 16
ATOM 13153 N N . GLN A 1 18 ? -7.406 -6.410 -2.324 1.00 0.00 18 GLN A N 16
ATOM 13154 C CA . GLN A 1 18 ? -7.869 -5.390 -3.258 1.00 0.00 18 GLN A CA 16
ATOM 13155 C C . GLN A 1 18 ? -8.341 -4.152 -2.495 1.00 0.00 18 GLN A C 16
ATOM 13156 O O . GLN A 1 18 ? -9.420 -4.146 -1.899 1.00 0.00 18 GLN A O 16
ATOM 13170 N N . GLU A 1 19 ? -7.521 -3.109 -2.505 1.00 0.00 19 GLU A N 16
ATOM 13171 C CA . GLU A 1 19 ? -7.827 -1.890 -1.771 1.00 0.00 19 GLU A CA 16
ATOM 13172 C C . GLU A 1 19 ? -8.161 -0.755 -2.728 1.00 0.00 19 GLU A C 16
ATOM 13173 O O . GLU A 1 19 ? -7.954 -0.866 -3.937 1.00 0.00 19 GLU A O 16
ATOM 13185 N N . THR A 1 20 ? -8.682 0.328 -2.183 1.00 0.00 20 THR A N 16
ATOM 13186 C CA . THR A 1 20 ? -8.955 1.517 -2.963 1.00 0.00 20 THR A CA 16
ATOM 13187 C C . THR A 1 20 ? -8.277 2.723 -2.333 1.00 0.00 20 THR A C 16
ATOM 13188 O O . THR A 1 20 ? -8.339 2.918 -1.112 1.00 0.00 20 T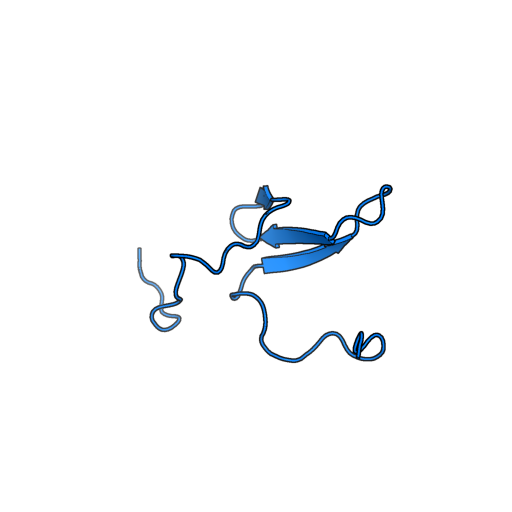HR A O 16
ATOM 13199 N N . ASP A 1 21 ? -7.619 3.520 -3.161 1.00 0.00 21 ASP A N 16
ATOM 13200 C CA . ASP A 1 21 ? -6.884 4.677 -2.682 1.00 0.00 21 ASP A CA 16
ATOM 13201 C C . ASP A 1 21 ? -7.827 5.841 -2.401 1.00 0.00 21 ASP A C 16
ATOM 13202 O O . ASP A 1 21 ? -9.050 5.717 -2.522 1.00 0.00 21 ASP A O 16
ATOM 13211 N N . GLU A 1 22 ? -7.245 6.963 -2.029 1.00 0.00 22 GLU A N 16
ATOM 13212 C CA . GLU A 1 22 ? -8.001 8.162 -1.667 1.00 0.00 22 GLU A CA 16
ATOM 13213 C C . GLU A 1 22 ? -8.725 8.753 -2.876 1.00 0.00 22 GLU A C 16
ATOM 13214 O O . GLU A 1 22 ? -9.807 9.327 -2.744 1.00 0.00 22 GLU A O 16
ATOM 13226 N N . ASN A 1 23 ? -8.122 8.608 -4.047 1.00 0.00 23 ASN A N 16
ATOM 13227 C CA . ASN A 1 23 ? -8.686 9.152 -5.279 1.00 0.00 23 ASN A CA 16
ATOM 13228 C C . ASN A 1 23 ? -9.820 8.264 -5.778 1.00 0.00 23 ASN A C 16
ATOM 13229 O O . ASN A 1 23 ? -10.704 8.708 -6.514 1.00 0.00 23 ASN A O 16
ATOM 13240 N N . GLY A 1 24 ? -9.782 7.005 -5.368 1.00 0.00 24 GLY A N 16
ATOM 13241 C CA . GLY A 1 24 ? -10.787 6.053 -5.788 1.00 0.00 24 GLY A CA 16
ATOM 13242 C C . GLY A 1 24 ? -10.253 5.113 -6.843 1.00 0.00 24 GLY A C 16
ATOM 13243 O O . GLY A 1 24 ? -11.016 4.434 -7.532 1.00 0.00 24 GLY A O 16
ATOM 13247 N N . GLN A 1 25 ? -8.943 5.093 -6.984 1.00 0.00 25 GLN A N 16
ATOM 13248 C CA . GLN A 1 25 ? -8.284 4.162 -7.866 1.00 0.00 25 GLN A CA 16
ATOM 13249 C C . GLN A 1 25 ? -8.074 2.852 -7.133 1.00 0.00 25 GLN A C 16
ATOM 13250 O O . GLN A 1 25 ? -7.728 2.847 -5.947 1.00 0.00 25 GLN A O 16
ATOM 13264 N N . VAL A 1 26 ? -8.311 1.747 -7.808 1.00 0.00 26 VAL A N 16
ATOM 13265 C CA . VAL A 1 26 ? -8.083 0.457 -7.193 1.00 0.00 26 VAL A CA 16
ATOM 13266 C C . VAL A 1 26 ? -6.632 0.055 -7.343 1.00 0.00 26 VAL A C 16
ATOM 13267 O O . VAL A 1 26 ? -5.934 0.494 -8.259 1.00 0.00 26 VAL A O 16
ATOM 13280 N N . PHE A 1 27 ? -6.190 -0.766 -6.423 1.00 0.00 27 PHE A N 16
ATOM 13281 C CA . PHE A 1 27 ? -4.830 -1.258 -6.419 1.00 0.00 27 PHE A CA 16
ATOM 13282 C C . PHE A 1 27 ? -4.750 -2.515 -5.576 1.00 0.00 27 PHE A C 16
ATOM 13283 O O . PHE A 1 27 ? -5.635 -2.793 -4.763 1.00 0.00 27 PHE A O 16
ATOM 13300 N N . PHE A 1 28 ? -3.695 -3.272 -5.776 1.00 0.00 28 PHE A N 16
ATOM 13301 C CA . PHE A 1 28 ? -3.523 -4.532 -5.088 1.00 0.00 28 PHE A CA 16
ATOM 13302 C C . PHE A 1 28 ? -2.262 -4.507 -4.248 1.00 0.00 28 PHE A C 16
ATOM 13303 O O . PHE A 1 28 ? -1.219 -4.023 -4.689 1.00 0.00 28 PHE A O 16
ATOM 13320 N N . VAL A 1 29 ? -2.362 -5.004 -3.031 1.00 0.00 29 VAL A N 16
ATOM 13321 C CA . VAL A 1 29 ? -1.222 -5.036 -2.138 1.00 0.00 29 VAL A CA 16
ATOM 13322 C C . VAL A 1 29 ? -1.062 -6.415 -1.521 1.00 0.00 29 VAL A C 16
ATOM 13323 O O . VAL A 1 29 ? -1.986 -6.942 -0.896 1.00 0.00 29 VAL A O 16
ATOM 13336 N N . ASP A 1 30 ? 0.100 -7.003 -1.742 1.00 0.00 30 ASP A N 16
ATOM 13337 C CA . ASP A 1 30 ? 0.471 -8.242 -1.072 1.00 0.00 30 ASP A CA 16
ATOM 13338 C C . ASP A 1 30 ? 0.832 -7.905 0.357 1.00 0.00 30 ASP A C 16
ATOM 13339 O O . ASP A 1 30 ? 1.753 -7.127 0.600 1.00 0.00 30 ASP A O 16
ATOM 13348 N N . HIS A 1 31 ? 0.096 -8.460 1.298 1.00 0.00 31 HIS A N 16
ATOM 13349 C CA . HIS A 1 31 ? 0.232 -8.070 2.691 1.00 0.00 31 HIS A CA 16
ATOM 13350 C C . HIS A 1 31 ? 1.313 -8.873 3.403 1.00 0.00 31 HIS A C 16
ATOM 13351 O O . HIS A 1 31 ? 1.626 -8.612 4.566 1.00 0.00 31 HIS A O 16
ATOM 13366 N N . ILE A 1 32 ? 1.890 -9.835 2.704 1.00 0.00 32 ILE A N 16
ATOM 13367 C CA . ILE A 1 32 ? 2.983 -10.613 3.256 1.00 0.00 32 ILE A CA 16
ATOM 13368 C C . ILE A 1 32 ? 4.314 -9.916 2.998 1.00 0.00 32 ILE A C 16
ATOM 13369 O O . ILE A 1 32 ? 5.172 -9.844 3.878 1.00 0.00 32 ILE A O 16
ATOM 13385 N N . ASN A 1 33 ? 4.478 -9.397 1.789 1.00 0.00 33 ASN A N 16
ATOM 13386 C CA . ASN A 1 33 ? 5.705 -8.695 1.417 1.00 0.00 33 ASN A CA 16
ATOM 13387 C C . ASN A 1 33 ? 5.504 -7.190 1.448 1.00 0.00 33 ASN A C 16
ATOM 13388 O O . ASN A 1 33 ? 6.450 -6.426 1.259 1.00 0.00 33 ASN A O 16
ATOM 13399 N N . LYS A 1 34 ? 4.262 -6.774 1.679 1.00 0.00 34 LYS A N 16
ATOM 13400 C CA . LYS A 1 34 ? 3.901 -5.360 1.752 1.00 0.00 34 LYS A CA 16
ATOM 13401 C C . LYS A 1 34 ? 4.255 -4.636 0.456 1.00 0.00 34 LYS A C 16
ATOM 13402 O O . LYS A 1 34 ? 5.031 -3.682 0.455 1.00 0.00 34 LYS A O 16
ATOM 13421 N N . ARG A 1 35 ? 3.684 -5.100 -0.649 1.00 0.00 35 ARG A N 16
ATOM 13422 C CA . ARG A 1 35 ? 3.933 -4.492 -1.951 1.00 0.00 35 ARG A CA 16
ATOM 13423 C C . ARG A 1 35 ? 2.632 -4.015 -2.581 1.00 0.00 35 ARG A C 16
ATOM 13424 O O . ARG A 1 35 ? 1.711 -4.801 -2.797 1.00 0.00 35 ARG A O 16
ATOM 13445 N N . THR A 1 36 ? 2.565 -2.722 -2.863 1.00 0.00 36 THR A N 16
ATOM 13446 C CA . THR A 1 36 ? 1.381 -2.107 -3.444 1.00 0.00 36 THR A CA 16
ATOM 13447 C C . THR A 1 36 ? 1.568 -1.871 -4.944 1.00 0.00 36 THR A C 16
ATOM 13448 O O . THR A 1 36 ? 2.493 -1.176 -5.358 1.00 0.00 36 THR A O 16
ATOM 13459 N N . THR A 1 37 ? 0.705 -2.461 -5.755 1.00 0.00 37 THR A N 16
ATOM 13460 C CA . THR A 1 37 ? 0.733 -2.228 -7.190 1.00 0.00 37 THR A CA 16
ATOM 13461 C C . THR A 1 37 ? -0.639 -1.778 -7.685 1.00 0.00 37 THR A C 16
ATOM 13462 O O . THR A 1 37 ? -1.664 -2.312 -7.265 1.00 0.00 37 THR A O 16
ATOM 13473 N N . TYR A 1 38 ? -0.658 -0.790 -8.570 1.00 0.00 38 TYR A N 16
ATOM 13474 C CA . TYR A 1 38 ? -1.903 -0.313 -9.151 1.00 0.00 38 TYR A CA 16
ATOM 13475 C C . TYR A 1 38 ? -2.227 -1.106 -10.410 1.00 0.00 38 TYR A C 16
ATOM 13476 O O . TYR A 1 38 ? -3.275 -0.924 -11.025 1.00 0.00 38 TYR A O 16
ATOM 13494 N N . LEU A 1 39 ? -1.313 -1.995 -10.780 1.00 0.00 39 LEU A N 16
ATOM 13495 C CA . LEU A 1 39 ? -1.524 -2.884 -11.908 1.00 0.00 39 LEU A CA 16
ATOM 13496 C C . LEU A 1 39 ? -1.806 -4.294 -11.413 1.00 0.00 39 LEU A C 16
ATOM 13497 O O . LEU A 1 39 ? -1.411 -4.659 -10.301 1.00 0.00 39 LEU A O 16
ATOM 13513 N N . ASP A 1 40 ? -2.466 -5.079 -12.247 1.00 0.00 40 ASP A N 16
ATOM 13514 C CA . ASP A 1 40 ? -2.891 -6.425 -11.873 1.00 0.00 40 ASP A CA 16
ATOM 13515 C C . ASP A 1 40 ? -1.727 -7.410 -11.939 1.00 0.00 40 ASP A C 16
ATOM 13516 O O . ASP A 1 40 ? -1.116 -7.592 -12.995 1.00 0.00 40 ASP A O 16
ATOM 13525 N N . PRO A 1 41 ? -1.401 -8.066 -10.814 1.00 0.00 41 PRO A N 16
ATOM 13526 C CA . PRO A 1 41 ? -0.328 -9.051 -10.745 1.00 0.00 41 PRO A CA 16
ATOM 13527 C C . PRO A 1 41 ? -0.779 -10.425 -11.246 1.00 0.00 41 PRO A C 16
ATOM 13528 O O . PRO A 1 41 ? -0.636 -11.432 -10.552 1.00 0.00 41 PRO A O 16
ATOM 13539 N N . ARG A 1 42 ? -1.321 -10.458 -12.456 1.00 0.00 42 ARG A N 16
ATOM 13540 C CA . ARG A 1 42 ? -1.840 -11.695 -13.021 1.00 0.00 42 ARG A CA 16
ATOM 13541 C C . ARG A 1 42 ? -1.132 -12.056 -14.322 1.00 0.00 42 ARG A C 16
ATOM 13542 O O . ARG A 1 42 ? -0.768 -13.212 -14.534 1.00 0.00 42 ARG A O 16
ATOM 13563 N N . LEU A 1 43 ? -0.948 -11.068 -15.194 1.00 0.00 43 LEU A N 16
ATOM 13564 C CA . LEU A 1 43 ? -0.368 -11.291 -16.514 1.00 0.00 43 LEU A CA 16
ATOM 13565 C C . LEU A 1 43 ? 1.029 -11.906 -16.429 1.00 0.00 43 LEU A C 16
ATOM 13566 O O . LEU A 1 43 ? 1.207 -13.105 -16.649 1.00 0.00 43 LEU A O 16
ATOM 13582 N N . ALA A 1 44 ? 2.017 -11.083 -16.103 1.00 0.00 44 ALA A N 16
ATOM 13583 C CA . ALA A 1 44 ? 3.401 -11.537 -16.052 1.00 0.00 44 ALA A CA 16
ATOM 13584 C C . ALA A 1 44 ? 3.859 -11.760 -14.618 1.00 0.00 44 ALA A C 16
ATOM 13585 O O . ALA A 1 44 ? 5.050 -11.936 -14.351 1.00 0.00 44 ALA A O 16
ATOM 13592 N N . PHE A 1 45 ? 2.914 -11.748 -13.700 1.00 0.00 45 PHE A N 16
ATOM 13593 C CA . PHE A 1 45 ? 3.235 -11.873 -12.290 1.00 0.00 45 PHE A CA 16
ATOM 13594 C C . PHE A 1 45 ? 2.604 -13.113 -11.688 1.00 0.00 45 PHE A C 16
ATOM 13595 O O . PHE A 1 45 ? 1.431 -13.406 -11.927 1.00 0.00 45 PHE A O 16
ATOM 13612 N N . THR A 1 46 ? 3.399 -13.843 -10.933 1.00 0.00 46 THR A N 16
ATOM 13613 C CA . THR A 1 46 ? 2.915 -14.962 -10.152 1.00 0.00 46 THR A CA 16
ATOM 13614 C C . THR A 1 46 ? 2.923 -14.563 -8.678 1.00 0.00 46 THR A C 16
ATOM 13615 O O . THR A 1 46 ? 2.332 -13.550 -8.300 1.00 0.00 46 THR A O 16
ATOM 13626 N N . VAL A 1 47 ? 3.594 -15.344 -7.848 1.00 0.00 47 VAL A N 16
ATOM 13627 C CA . VAL A 1 47 ? 3.924 -14.901 -6.507 1.00 0.00 47 VAL A CA 16
ATOM 13628 C C . VAL A 1 47 ? 5.338 -14.325 -6.516 1.00 0.00 47 VAL A C 16
ATOM 13629 O O . VAL A 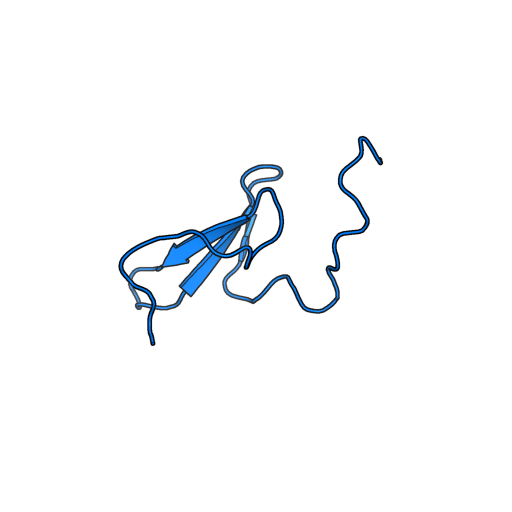1 47 ? 5.786 -13.690 -5.554 1.00 0.00 47 VAL A O 16
ATOM 13642 N N . ASP A 1 48 ? 6.015 -14.531 -7.643 1.00 0.00 48 ASP A N 16
ATOM 13643 C CA . ASP A 1 48 ? 7.389 -14.090 -7.830 1.00 0.00 48 ASP A CA 16
ATOM 13644 C C . ASP A 1 48 ? 7.431 -12.900 -8.791 1.00 0.00 48 ASP A C 16
ATOM 13645 O O . ASP A 1 48 ? 6.567 -12.757 -9.663 1.00 0.00 48 ASP A O 16
ATOM 13654 N N . ASP A 1 49 ? 8.438 -12.054 -8.626 1.00 0.00 49 ASP A N 16
ATOM 13655 C CA . ASP A 1 49 ? 8.536 -10.807 -9.384 1.00 0.00 49 ASP A CA 16
ATOM 13656 C C . ASP A 1 49 ? 9.283 -11.014 -10.702 1.00 0.00 49 ASP A C 16
ATOM 13657 O O . ASP A 1 49 ? 9.860 -12.074 -10.943 1.00 0.00 49 ASP A O 16
ATOM 13666 N N . ASN A 1 50 ? 9.271 -9.994 -11.544 1.00 0.00 50 ASN A N 16
ATOM 13667 C CA . ASN A 1 50 ? 9.967 -10.047 -12.822 1.00 0.00 50 ASN A CA 16
ATOM 13668 C C . ASN A 1 50 ? 11.277 -9.270 -12.733 1.00 0.00 50 ASN A C 16
ATOM 13669 O O . ASN A 1 50 ? 11.282 -8.094 -12.368 1.00 0.00 50 ASN A O 16
ATOM 13680 N N . PRO A 1 51 ? 12.407 -9.917 -13.065 1.00 0.00 51 PRO A N 16
ATOM 13681 C CA . PRO A 1 51 ? 13.730 -9.288 -13.012 1.00 0.00 51 PRO A CA 16
ATOM 13682 C C . PRO A 1 51 ? 13.986 -8.345 -14.191 1.00 0.00 51 PRO A C 16
ATOM 13683 O O . PRO A 1 51 ? 15.060 -8.362 -14.794 1.00 0.00 51 PRO A O 16
ATOM 13694 N N . THR A 1 52 ? 12.986 -7.521 -14.494 1.00 0.00 52 THR A N 16
ATOM 13695 C CA . THR A 1 52 ? 13.051 -6.564 -15.591 1.00 0.00 52 THR A CA 16
ATOM 13696 C C . THR A 1 52 ? 13.401 -7.248 -16.915 1.00 0.00 52 THR A C 16
ATOM 13697 O O . THR A 1 52 ? 12.565 -7.933 -17.506 1.00 0.00 52 THR A O 16
ATOM 13708 N N . LYS A 1 53 ? 14.633 -7.055 -17.371 1.00 0.00 53 LYS A N 16
ATOM 13709 C CA . LYS A 1 53 ? 15.105 -7.625 -18.625 1.00 0.00 53 LYS A CA 16
ATOM 13710 C C . LYS A 1 53 ? 16.615 -7.442 -18.723 1.00 0.00 53 LYS A C 16
ATOM 13711 O O . LYS A 1 53 ? 17.192 -6.686 -17.939 1.00 0.00 53 LYS A O 16
ATOM 13730 N N . PRO A 1 54 ? 17.284 -8.148 -19.649 1.00 0.00 54 PRO A N 16
ATOM 13731 C CA . PRO A 1 54 ? 18.723 -7.975 -19.873 1.00 0.00 54 PRO A CA 16
ATOM 13732 C C . PRO A 1 54 ? 19.086 -6.526 -20.199 1.00 0.00 54 PRO A C 16
ATOM 13733 O O . PRO A 1 54 ? 20.093 -6.024 -19.656 1.00 0.00 54 PRO A O 16
ATOM 13745 N N . GLY A 1 1 ? -20.228 3.930 -12.486 1.00 0.00 1 GLY A N 17
ATOM 13746 C CA . GLY A 1 1 ? -20.499 2.489 -12.711 1.00 0.00 1 GLY A CA 17
ATOM 13747 C C . GLY A 1 1 ? -19.328 1.784 -13.355 1.00 0.00 1 GLY A C 17
ATOM 13748 O O . GLY A 1 1 ? -18.554 2.400 -14.090 1.00 0.00 1 GLY A O 17
ATOM 13754 N N . SER A 1 2 ? -19.183 0.498 -13.074 1.00 0.00 2 SER A N 17
ATOM 13755 C CA . SER A 1 2 ? -18.102 -0.286 -13.638 1.00 0.00 2 SER A CA 17
ATOM 13756 C C . SER A 1 2 ? -18.442 -0.698 -15.068 1.00 0.00 2 SER A C 17
ATOM 13757 O O . SER A 1 2 ? -19.289 -1.563 -15.289 1.00 0.00 2 SER A O 17
ATOM 13765 N N . ALA A 1 3 ? -17.785 -0.066 -16.033 1.00 0.00 3 ALA A N 17
ATOM 13766 C CA . ALA A 1 3 ? -18.031 -0.350 -17.440 1.00 0.00 3 ALA A CA 17
ATOM 13767 C C . ALA A 1 3 ? -17.308 -1.621 -17.877 1.00 0.00 3 ALA A C 17
ATOM 13768 O O . ALA A 1 3 ? -16.464 -1.602 -18.776 1.00 0.00 3 ALA A O 17
ATOM 13775 N N . LYS A 1 4 ? -17.645 -2.719 -17.223 1.00 0.00 4 LYS A N 17
ATOM 13776 C CA . LYS A 1 4 ? -17.074 -4.016 -17.534 1.00 0.00 4 LYS A CA 17
ATOM 13777 C C . LYS A 1 4 ? -18.132 -5.092 -17.343 1.00 0.00 4 LYS A C 17
ATOM 13778 O O . LYS A 1 4 ? -18.700 -5.223 -16.256 1.00 0.00 4 LYS A O 17
ATOM 13797 N N . ARG A 1 5 ? -18.399 -5.849 -18.400 1.00 0.00 5 ARG A N 17
ATOM 13798 C CA . ARG A 1 5 ? -19.425 -6.882 -18.363 1.00 0.00 5 ARG A CA 17
ATOM 13799 C C . ARG A 1 5 ? -19.085 -7.932 -17.316 1.00 0.00 5 ARG A C 17
ATOM 13800 O O . ARG A 1 5 ? -17.974 -8.465 -17.306 1.00 0.00 5 ARG A O 17
ATOM 13821 N N . LYS A 1 6 ? -20.037 -8.180 -16.411 1.00 0.00 6 LYS A N 17
ATOM 13822 C CA . LYS A 1 6 ? -19.877 -9.155 -15.324 1.00 0.00 6 LYS A CA 17
ATOM 13823 C C . LYS A 1 6 ? -18.950 -8.628 -14.227 1.00 0.00 6 LYS A C 17
ATOM 13824 O O . LYS A 1 6 ? -19.060 -9.038 -13.070 1.00 0.00 6 LYS A O 17
ATOM 13843 N N . ARG A 1 7 ? -18.037 -7.732 -14.603 1.00 0.00 7 ARG A N 17
ATOM 13844 C CA . ARG A 1 7 ? -17.052 -7.161 -13.684 1.00 0.00 7 ARG A CA 17
ATOM 13845 C C . ARG A 1 7 ? -16.138 -8.245 -13.119 1.00 0.00 7 ARG A C 17
ATOM 13846 O O . ARG A 1 7 ? -15.541 -8.082 -12.053 1.00 0.00 7 ARG A O 17
ATOM 13867 N N . VAL A 1 8 ? -16.018 -9.345 -13.851 1.00 0.00 8 VAL A N 17
ATOM 13868 C CA . VAL A 1 8 ? -15.188 -10.459 -13.424 1.00 0.00 8 VAL A CA 17
ATOM 13869 C C . VAL A 1 8 ? -13.729 -10.199 -13.778 1.00 0.00 8 VAL A C 17
ATOM 13870 O O . VAL A 1 8 ? -13.307 -10.379 -14.923 1.00 0.00 8 VAL A O 17
ATOM 13883 N N . ALA A 1 9 ? -12.974 -9.733 -12.795 1.00 0.00 9 ALA A N 17
ATOM 13884 C CA . ALA A 1 9 ? -11.550 -9.500 -12.971 1.00 0.00 9 ALA A CA 17
ATOM 13885 C C . ALA A 1 9 ? -10.746 -10.700 -12.490 1.00 0.00 9 ALA A C 17
ATOM 13886 O O . ALA A 1 9 ? -9.618 -10.924 -12.931 1.00 0.00 9 ALA A O 17
ATOM 13893 N N . GLY A 1 10 ? -11.345 -11.480 -11.602 1.00 0.00 10 GLY A N 17
ATOM 13894 C CA . GLY A 1 10 ? -10.662 -12.626 -11.040 1.00 0.00 10 GLY A CA 17
ATOM 13895 C C . GLY A 1 10 ? -10.100 -12.322 -9.668 1.00 0.00 10 GLY A C 17
ATOM 13896 O O . GLY A 1 10 ? -9.173 -11.520 -9.539 1.00 0.00 10 GLY A O 17
ATOM 13900 N N . ASP A 1 11 ? -10.668 -12.960 -8.649 1.00 0.00 11 ASP A N 17
ATOM 13901 C CA . ASP A 1 11 ? -10.274 -12.743 -7.266 1.00 0.00 11 ASP A CA 17
ATOM 13902 C C . ASP A 1 11 ? -8.780 -12.927 -7.072 1.00 0.00 11 ASP A C 17
ATOM 13903 O O . ASP A 1 11 ? -8.141 -13.765 -7.706 1.00 0.00 11 ASP A O 17
ATOM 13912 N N . LEU A 1 12 ? -8.251 -12.128 -6.183 1.00 0.00 12 LEU A N 17
ATOM 13913 C CA . LEU A 1 12 ? -6.817 -12.044 -5.952 1.00 0.00 12 LEU A CA 17
ATOM 13914 C C . LEU A 1 12 ? -6.295 -13.230 -5.141 1.00 0.00 12 LEU A C 17
ATOM 13915 O O . LEU A 1 12 ? -7.056 -13.890 -4.434 1.00 0.00 12 LEU A O 17
ATOM 13931 N N . PRO A 1 13 ? -4.983 -13.518 -5.260 1.00 0.00 13 PRO A N 17
ATOM 13932 C CA . PRO A 1 13 ? -4.317 -14.585 -4.498 1.00 0.00 13 PRO A CA 17
ATOM 13933 C C . PRO A 1 13 ? -4.374 -14.374 -2.981 1.00 0.00 13 PRO A C 17
ATOM 13934 O O . PRO A 1 13 ? -5.016 -13.446 -2.490 1.00 0.00 13 PRO A O 17
ATOM 13945 N N . TYR A 1 14 ? -3.656 -15.224 -2.260 1.00 0.00 14 TYR A N 17
ATOM 13946 C CA . TYR A 1 14 ? -3.709 -15.285 -0.818 1.00 0.00 14 TYR A CA 17
ATOM 13947 C C . TYR A 1 14 ? -3.337 -13.956 -0.165 1.00 0.00 14 TYR A C 17
ATOM 13948 O O . TYR A 1 14 ? -4.091 -13.405 0.632 1.00 0.00 14 TYR A O 17
ATOM 13966 N N . GLY A 1 15 ? -2.167 -13.450 -0.523 1.00 0.00 15 GLY A N 17
ATOM 13967 C CA . GLY A 1 15 ? -1.633 -12.270 0.122 1.00 0.00 15 GLY A CA 17
ATOM 13968 C C . GLY A 1 15 ? -2.262 -10.985 -0.366 1.00 0.00 15 GLY A C 17
ATOM 13969 O O . GLY A 1 15 ? -2.157 -9.948 0.285 1.00 0.00 15 GLY A O 17
ATOM 13973 N N . TRP A 1 16 ? -2.914 -11.057 -1.508 1.00 0.00 16 TRP A N 17
ATOM 13974 C CA . TRP A 1 16 ? -3.391 -9.866 -2.183 1.00 0.00 16 TRP A CA 17
ATOM 13975 C C . TRP A 1 16 ? -4.749 -9.409 -1.678 1.00 0.00 16 TRP A C 17
ATOM 13976 O O . TRP A 1 16 ? -5.679 -10.205 -1.517 1.00 0.00 16 TRP A O 17
ATOM 13997 N N . GLU A 1 17 ? -4.835 -8.114 -1.431 1.00 0.00 17 GLU A N 17
ATOM 13998 C CA . GLU A 1 17 ? -6.066 -7.476 -1.006 1.00 0.00 17 GLU A CA 17
ATOM 13999 C C . GLU A 1 17 ? -6.460 -6.405 -2.014 1.00 0.00 17 GLU A C 17
ATOM 14000 O O . GLU A 1 17 ? -5.605 -5.650 -2.478 1.00 0.00 17 GLU A O 17
ATOM 14012 N N . GLN A 1 18 ? -7.736 -6.356 -2.369 1.00 0.00 18 GLN A N 17
ATOM 14013 C CA . GLN A 1 18 ? -8.222 -5.323 -3.268 1.00 0.00 18 GLN A CA 17
ATOM 14014 C C . GLN A 1 18 ? -8.558 -4.073 -2.468 1.00 0.00 18 GLN A C 17
ATOM 14015 O O . GLN A 1 18 ? -9.525 -4.047 -1.702 1.00 0.00 18 GLN A O 17
ATOM 14029 N N . GLU A 1 19 ? -7.749 -3.047 -2.637 1.00 0.00 19 GLU A N 17
ATOM 14030 C CA . GLU A 1 19 ? -7.911 -1.817 -1.886 1.00 0.00 19 GLU A CA 17
ATOM 14031 C C . GLU A 1 19 ? -8.189 -0.659 -2.822 1.00 0.00 19 GLU A C 17
ATOM 14032 O O . GLU A 1 19 ? -8.026 -0.775 -4.035 1.00 0.00 19 GLU A O 17
ATOM 14044 N N . THR A 1 20 ? -8.615 0.450 -2.255 1.00 0.00 20 THR A N 17
ATOM 14045 C CA . THR A 1 20 ? -8.794 1.670 -3.015 1.00 0.00 20 THR A CA 17
ATOM 14046 C C . THR A 1 20 ? -8.053 2.816 -2.337 1.00 0.00 20 THR A C 17
ATOM 14047 O O . THR A 1 20 ? -8.098 2.962 -1.113 1.00 0.00 20 THR A O 17
ATOM 14058 N N . ASP A 1 21 ? -7.348 3.602 -3.133 1.00 0.00 21 ASP A N 17
ATOM 14059 C CA . ASP A 1 21 ? -6.549 4.691 -2.607 1.00 0.00 21 ASP A CA 17
ATOM 14060 C C . ASP A 1 21 ? -7.422 5.893 -2.271 1.00 0.00 21 ASP A C 17
ATOM 14061 O O . ASP A 1 21 ? -8.645 5.864 -2.433 1.00 0.00 21 ASP A O 17
ATOM 14070 N N . GLU A 1 22 ? -6.773 6.947 -1.819 1.00 0.00 22 GLU A N 17
ATOM 14071 C CA . GLU A 1 22 ? -7.456 8.154 -1.358 1.00 0.00 22 GLU A CA 17
ATOM 14072 C C . GLU A 1 22 ? -8.180 8.854 -2.505 1.00 0.00 22 GLU A C 17
ATOM 14073 O O . GLU A 1 22 ? -9.224 9.472 -2.306 1.00 0.00 22 GLU A O 17
ATOM 14085 N N . ASN A 1 23 ? -7.619 8.749 -3.704 1.00 0.00 23 ASN A N 17
ATOM 14086 C CA . ASN A 1 23 ? -8.209 9.365 -4.888 1.00 0.00 23 ASN A CA 17
ATOM 14087 C C . ASN A 1 23 ? -9.434 8.579 -5.338 1.00 0.00 23 ASN A C 17
ATOM 14088 O O . ASN A 1 23 ? -10.462 9.148 -5.709 1.00 0.00 23 ASN A O 17
ATOM 14099 N N . GLY A 1 24 ? -9.311 7.262 -5.295 1.00 0.00 24 GLY A N 17
ATOM 14100 C CA . GLY A 1 24 ? -10.391 6.392 -5.710 1.00 0.00 24 GLY A CA 17
ATOM 14101 C C . GLY A 1 24 ? -9.939 5.400 -6.759 1.00 0.00 24 GLY A C 17
ATOM 14102 O O . GLY A 1 24 ? -10.756 4.763 -7.425 1.00 0.00 24 GLY A O 17
ATOM 14106 N N . GLN A 1 25 ? -8.629 5.281 -6.912 1.00 0.00 25 GLN A N 17
ATOM 14107 C CA . GLN A 1 25 ? -8.045 4.311 -7.807 1.00 0.00 25 GLN A CA 17
ATOM 14108 C C . GLN A 1 25 ? -7.911 2.984 -7.087 1.00 0.00 25 GLN A C 17
ATOM 14109 O O . GLN A 1 25 ? -7.364 2.929 -5.980 1.00 0.00 25 GLN A O 17
ATOM 14123 N N . VAL A 1 26 ? -8.426 1.924 -7.684 1.00 0.00 26 VAL A N 17
ATOM 14124 C CA . VAL A 1 26 ? -8.315 0.613 -7.079 1.00 0.00 26 VAL A CA 17
ATOM 14125 C C . VAL A 1 26 ? -6.935 0.037 -7.326 1.00 0.00 26 VAL A C 17
ATOM 14126 O O . VAL A 1 26 ? -6.272 0.362 -8.312 1.00 0.00 26 VAL A O 17
ATOM 14139 N N . PHE A 1 27 ? -6.509 -0.801 -6.412 1.00 0.00 27 PHE A N 17
ATOM 14140 C CA . PHE A 1 27 ? -5.196 -1.403 -6.484 1.00 0.00 27 PHE A CA 17
ATOM 14141 C C . PHE A 1 27 ? -5.122 -2.623 -5.591 1.00 0.00 27 PHE A C 17
ATOM 14142 O O . PHE A 1 27 ? -5.934 -2.804 -4.682 1.00 0.00 27 PHE A O 17
ATOM 14159 N N . PHE A 1 28 ? -4.148 -3.464 -5.866 1.00 0.00 28 PHE A N 17
ATOM 14160 C CA . PHE A 1 28 ? -3.950 -4.686 -5.115 1.00 0.00 28 PHE A CA 17
ATOM 14161 C C . PHE A 1 28 ? -2.626 -4.628 -4.378 1.00 0.00 28 PHE A C 17
ATOM 14162 O O . PHE A 1 28 ? -1.615 -4.205 -4.934 1.00 0.00 28 PHE A O 17
ATOM 14179 N N . VAL A 1 29 ? -2.632 -5.035 -3.123 1.00 0.00 29 VAL A N 17
ATOM 14180 C CA . VAL A 1 29 ? -1.408 -5.065 -2.347 1.00 0.00 29 VAL A CA 17
ATOM 14181 C C . VAL A 1 29 ? -1.174 -6.444 -1.753 1.00 0.00 29 VAL A C 17
ATOM 14182 O O . VAL A 1 29 ? -2.070 -7.048 -1.155 1.00 0.00 29 VAL A O 17
ATOM 14195 N N . ASP A 1 30 ? 0.028 -6.942 -1.975 1.00 0.00 30 ASP A N 17
ATOM 14196 C CA . ASP A 1 30 ? 0.474 -8.189 -1.386 1.00 0.00 30 ASP A CA 17
ATOM 14197 C C . ASP A 1 30 ? 0.849 -7.928 0.063 1.00 0.00 30 ASP A C 17
ATOM 14198 O O . ASP A 1 30 ? 1.837 -7.256 0.345 1.00 0.00 30 ASP A O 17
ATOM 14207 N N . HIS A 1 31 ? 0.042 -8.442 0.975 1.00 0.00 31 HIS A N 17
ATOM 14208 C CA . HIS A 1 31 ? 0.213 -8.162 2.392 1.00 0.00 31 HIS A CA 17
ATOM 14209 C C . HIS A 1 31 ? 1.219 -9.111 3.030 1.00 0.00 31 HIS A C 17
ATOM 14210 O O . HIS A 1 31 ? 1.365 -9.143 4.252 1.00 0.00 31 HIS A O 17
ATOM 14225 N N . ILE A 1 32 ? 1.905 -9.885 2.207 1.00 0.00 32 ILE A N 17
ATOM 14226 C CA . ILE A 1 32 ? 2.970 -10.748 2.686 1.00 0.00 32 ILE A CA 17
ATOM 14227 C C . ILE A 1 32 ? 4.316 -10.046 2.545 1.00 0.00 32 ILE A C 17
ATOM 14228 O O . ILE A 1 32 ? 5.076 -9.936 3.508 1.00 0.00 32 ILE A O 17
ATOM 14244 N N . ASN A 1 33 ? 4.598 -9.560 1.344 1.00 0.00 33 ASN A N 17
ATOM 14245 C CA . ASN A 1 33 ? 5.871 -8.890 1.068 1.00 0.00 33 ASN A CA 17
ATOM 14246 C C . ASN A 1 33 ? 5.696 -7.371 1.007 1.00 0.00 33 ASN A C 17
ATOM 14247 O O . ASN A 1 33 ? 6.664 -6.631 0.803 1.00 0.00 33 ASN A O 17
ATOM 14258 N N . LYS A 1 34 ? 4.453 -6.919 1.178 1.00 0.00 34 LYS A N 17
ATOM 14259 C CA . LYS A 1 34 ? 4.121 -5.491 1.245 1.00 0.00 34 LYS A CA 17
ATOM 14260 C C . LYS A 1 34 ? 4.429 -4.768 -0.071 1.00 0.00 34 LYS A C 17
ATOM 14261 O O . LYS A 1 34 ? 5.254 -3.856 -0.114 1.00 0.00 34 LYS A O 17
ATOM 14280 N N . ARG A 1 35 ? 3.771 -5.190 -1.145 1.00 0.00 35 ARG A N 17
ATOM 14281 C CA . ARG A 1 35 ? 3.927 -4.538 -2.444 1.00 0.00 35 ARG A CA 17
ATOM 14282 C C . ARG A 1 35 ? 2.574 -4.079 -2.990 1.00 0.00 35 ARG A C 17
ATOM 14283 O O . ARG A 1 35 ? 1.595 -4.819 -2.932 1.00 0.00 35 ARG A O 17
ATOM 14304 N N . THR A 1 36 ? 2.531 -2.862 -3.520 1.00 0.00 36 THR A N 17
ATOM 14305 C CA . THR A 1 36 ? 1.301 -2.290 -4.066 1.00 0.00 36 THR A CA 17
ATOM 14306 C C . THR A 1 36 ? 1.348 -2.246 -5.594 1.00 0.00 36 THR A C 17
ATOM 14307 O O . THR A 1 36 ? 2.280 -1.679 -6.169 1.00 0.00 36 THR A O 17
ATOM 14318 N N . THR A 1 37 ? 0.369 -2.858 -6.244 1.00 0.00 37 THR A N 17
ATOM 14319 C CA . THR A 1 37 ? 0.238 -2.751 -7.690 1.00 0.00 37 THR A CA 17
ATOM 14320 C C . THR A 1 37 ? -1.166 -2.282 -8.067 1.00 0.00 37 THR A C 17
ATOM 14321 O O . THR A 1 37 ? -2.158 -2.750 -7.514 1.00 0.00 37 THR A O 17
ATOM 14332 N N . TYR A 1 38 ? -1.244 -1.346 -8.999 1.00 0.00 38 TYR A N 17
ATOM 14333 C CA . TYR A 1 38 ? -2.525 -0.817 -9.448 1.00 0.00 38 TYR A CA 17
ATOM 14334 C C . TYR A 1 38 ? -3.076 -1.655 -10.599 1.00 0.00 38 TYR A C 17
ATOM 14335 O O . TYR A 1 38 ? -4.161 -1.385 -11.118 1.00 0.00 38 TYR A O 17
ATOM 14353 N N . LEU A 1 39 ? -2.309 -2.663 -11.000 1.00 0.00 39 LEU A N 17
ATOM 14354 C CA . LEU A 1 39 ? -2.718 -3.570 -12.062 1.00 0.00 39 LEU A CA 17
ATOM 14355 C C . LEU A 1 39 ? -2.729 -5.005 -11.551 1.00 0.00 39 LEU A C 17
ATOM 14356 O O . LEU A 1 39 ? -2.165 -5.296 -10.496 1.00 0.00 39 LEU A O 17
ATOM 14372 N N . ASP A 1 40 ? -3.358 -5.890 -12.313 1.00 0.00 40 ASP A N 17
ATOM 14373 C CA . ASP A 1 40 ? -3.470 -7.299 -11.945 1.00 0.00 40 ASP A CA 17
ATOM 14374 C C . ASP A 1 40 ? -2.089 -7.964 -11.916 1.00 0.00 40 ASP A C 17
ATOM 14375 O O . ASP A 1 40 ? -1.315 -7.841 -12.868 1.00 0.00 40 ASP A O 17
ATOM 14384 N N . PRO A 1 41 ? -1.757 -8.679 -10.824 1.00 0.00 41 PRO A N 17
ATOM 14385 C CA . PRO A 1 41 ? -0.417 -9.226 -10.599 1.00 0.00 41 PRO A CA 17
ATOM 14386 C C . PRO A 1 41 ? -0.144 -10.561 -11.299 1.00 0.00 41 PRO A C 17
ATOM 14387 O O . PRO A 1 41 ? 0.931 -11.136 -11.128 1.00 0.00 41 PRO A O 17
ATOM 14398 N N . ARG A 1 42 ? -1.088 -11.058 -12.091 1.00 0.00 42 ARG A N 17
ATOM 14399 C CA . ARG A 1 42 ? -0.901 -12.352 -12.749 1.00 0.00 42 ARG A CA 17
ATOM 14400 C C . ARG A 1 42 ? -0.035 -12.218 -13.996 1.00 0.00 42 ARG A C 17
ATOM 14401 O O . ARG A 1 42 ? 0.393 -13.214 -14.572 1.00 0.00 42 ARG A O 17
ATOM 14422 N N . LEU A 1 43 ? 0.211 -10.985 -14.411 1.00 0.00 43 LEU A N 17
ATOM 14423 C CA . LEU A 1 43 ? 0.985 -10.739 -15.619 1.00 0.00 43 LEU A CA 17
ATOM 14424 C C . LEU A 1 43 ? 2.488 -10.720 -15.325 1.00 0.00 43 LEU A C 17
ATOM 14425 O O . LEU A 1 43 ? 3.155 -11.748 -15.403 1.00 0.00 43 LEU A O 17
ATOM 14441 N N . ALA A 1 44 ? 3.015 -9.555 -14.979 1.00 0.00 44 ALA A N 17
ATOM 14442 C CA . ALA A 1 44 ? 4.454 -9.397 -14.793 1.00 0.00 44 ALA A CA 17
ATOM 14443 C C . ALA A 1 44 ? 4.822 -9.290 -13.322 1.00 0.00 44 ALA A C 17
ATOM 14444 O O . ALA A 1 44 ? 5.974 -9.007 -12.978 1.00 0.00 44 ALA A O 17
ATOM 14451 N N . PHE A 1 45 ? 3.852 -9.524 -12.459 1.00 0.00 45 PHE A N 17
ATOM 14452 C CA . PHE A 1 45 ? 4.044 -9.341 -11.024 1.00 0.00 45 PHE A CA 17
ATOM 14453 C C . PHE A 1 45 ? 3.992 -10.679 -10.294 1.00 0.00 45 PHE A C 17
ATOM 14454 O O . PHE A 1 45 ? 3.731 -10.745 -9.091 1.00 0.00 45 PHE A O 17
ATOM 14471 N N . THR A 1 46 ? 4.227 -11.750 -11.034 1.00 0.00 46 THR A N 17
ATOM 14472 C CA . THR A 1 46 ? 4.263 -13.079 -10.449 1.00 0.00 46 THR A CA 17
ATOM 14473 C C . THR A 1 46 ? 5.692 -13.611 -10.400 1.00 0.00 46 THR A C 17
ATOM 14474 O O . THR A 1 46 ? 6.136 -14.137 -9.379 1.00 0.00 46 THR A O 17
ATOM 14485 N N . VAL A 1 47 ? 6.411 -13.459 -11.505 1.00 0.00 47 VAL A N 17
ATOM 14486 C CA . VAL A 1 47 ? 7.798 -13.892 -11.580 1.00 0.00 47 VAL A CA 17
ATOM 14487 C C . VAL A 1 47 ? 8.709 -12.699 -11.842 1.00 0.00 47 VAL A C 17
ATOM 14488 O O . VAL A 1 47 ? 8.465 -11.919 -12.769 1.00 0.00 47 VAL A O 17
ATOM 14501 N N . ASP A 1 48 ? 9.729 -12.547 -10.993 1.00 0.00 48 ASP A N 17
ATOM 14502 C CA . ASP A 1 48 ? 10.722 -11.464 -11.089 1.00 0.00 48 ASP A CA 17
ATOM 14503 C C . ASP A 1 48 ? 10.142 -10.117 -10.657 1.00 0.00 48 ASP A C 17
ATOM 14504 O O . ASP A 1 48 ? 10.821 -9.331 -9.997 1.00 0.00 48 ASP A O 17
ATOM 14513 N N . ASP A 1 49 ? 8.890 -9.863 -11.039 1.00 0.00 49 ASP A N 17
ATOM 14514 C CA . ASP A 1 49 ? 8.169 -8.652 -10.641 1.00 0.00 49 ASP A CA 17
ATOM 14515 C C . ASP A 1 49 ? 8.772 -7.408 -11.297 1.00 0.00 49 ASP A C 17
ATOM 14516 O O . ASP A 1 49 ? 9.568 -7.511 -12.234 1.00 0.00 49 ASP A O 17
ATOM 14525 N N . ASN A 1 50 ? 8.380 -6.233 -10.818 1.00 0.00 50 ASN A N 17
ATOM 14526 C CA . ASN A 1 50 ? 8.852 -4.972 -11.380 1.00 0.00 50 ASN A CA 17
ATOM 14527 C C . ASN A 1 50 ? 8.832 -3.866 -10.319 1.00 0.00 50 ASN A C 17
ATOM 14528 O O . ASN A 1 50 ? 9.857 -3.230 -10.071 1.00 0.00 50 ASN A O 17
ATOM 14539 N N . PRO A 1 51 ? 7.671 -3.605 -9.664 1.00 0.00 51 PRO A N 17
ATOM 14540 C CA . PRO A 1 51 ? 7.617 -2.693 -8.518 1.00 0.00 51 PRO A CA 17
ATOM 14541 C C . PRO A 1 51 ? 8.538 -3.161 -7.400 1.00 0.00 51 PRO A C 17
ATOM 14542 O O . PRO A 1 51 ? 9.217 -2.360 -6.758 1.00 0.00 51 PRO A O 17
ATOM 14553 N N . THR A 1 52 ? 8.579 -4.470 -7.202 1.00 0.00 52 THR A N 17
ATOM 14554 C CA . THR A 1 52 ? 9.439 -5.067 -6.195 1.00 0.00 52 THR A CA 17
ATOM 14555 C C . THR A 1 52 ? 10.689 -5.658 -6.842 1.00 0.00 52 THR A C 17
ATOM 14556 O O . THR A 1 52 ? 11.071 -6.798 -6.572 1.00 0.00 52 THR A O 17
ATOM 14567 N N . LYS A 1 53 ? 11.308 -4.876 -7.720 1.00 0.00 53 LYS A N 17
ATOM 14568 C CA . LYS A 1 53 ? 12.546 -5.275 -8.382 1.00 0.00 53 LYS A CA 17
ATOM 14569 C C . LYS A 1 53 ? 13.750 -5.216 -7.428 1.00 0.00 53 LYS A C 17
ATOM 14570 O O . LYS A 1 53 ? 14.564 -6.137 -7.420 1.00 0.00 53 LYS A O 17
ATOM 14589 N N . PRO A 1 54 ? 13.910 -4.130 -6.628 1.00 0.00 54 PRO A N 17
ATOM 14590 C CA . PRO A 1 54 ? 15.004 -4.037 -5.652 1.00 0.00 54 PRO A CA 17
ATOM 14591 C C . PRO A 1 54 ? 15.007 -5.213 -4.681 1.00 0.00 54 PRO A C 17
ATOM 14592 O O . PRO A 1 54 ? 15.866 -6.110 -4.837 1.00 0.00 54 PRO A O 17
ATOM 14604 N N . GLY A 1 1 ? 11.683 -20.056 -1.481 1.00 0.00 1 GLY A N 18
ATOM 14605 C CA . GLY A 1 1 ? 10.499 -20.912 -1.723 1.00 0.00 1 GLY A CA 18
ATOM 14606 C C . GLY A 1 1 ? 10.273 -21.148 -3.198 1.00 0.00 1 GLY A C 18
ATOM 14607 O O . GLY A 1 1 ? 10.083 -20.200 -3.961 1.00 0.00 1 GLY A O 18
ATOM 14613 N N . SER A 1 2 ? 10.288 -22.410 -3.601 1.00 0.00 2 SER A N 18
ATOM 14614 C CA . SER A 1 2 ? 10.134 -22.771 -5.002 1.00 0.00 2 SER A CA 18
ATOM 14615 C C . SER A 1 2 ? 8.733 -22.445 -5.517 1.00 0.00 2 SER A C 18
ATOM 14616 O O . SER A 1 2 ? 8.572 -21.943 -6.633 1.00 0.00 2 SER A O 18
ATOM 14624 N N . ALA A 1 3 ? 7.722 -22.711 -4.700 1.00 0.00 3 ALA A N 18
ATOM 14625 C CA . ALA A 1 3 ? 6.343 -22.518 -5.117 1.00 0.00 3 ALA A CA 18
ATOM 14626 C C . ALA A 1 3 ? 5.445 -22.203 -3.929 1.00 0.00 3 ALA A C 18
ATOM 14627 O O . ALA A 1 3 ? 4.792 -23.090 -3.378 1.00 0.00 3 ALA A O 18
ATOM 14634 N N . LYS A 1 4 ? 5.395 -20.933 -3.549 1.00 0.00 4 LYS A N 18
ATOM 14635 C CA . LYS A 1 4 ? 4.538 -20.490 -2.451 1.00 0.00 4 LYS A CA 18
ATOM 14636 C C . LYS A 1 4 ? 3.114 -20.234 -2.951 1.00 0.00 4 LYS A C 18
ATOM 14637 O O . LYS A 1 4 ? 2.438 -19.306 -2.504 1.00 0.00 4 LYS A O 18
ATOM 14656 N N . ARG A 1 5 ? 2.666 -21.078 -3.866 1.00 0.00 5 ARG A N 18
ATOM 14657 C CA . ARG A 1 5 ? 1.354 -20.936 -4.483 1.00 0.00 5 ARG A CA 18
ATOM 14658 C C . ARG A 1 5 ? 0.580 -22.246 -4.372 1.00 0.00 5 ARG A C 18
ATOM 14659 O O . ARG A 1 5 ? 0.776 -23.005 -3.420 1.00 0.00 5 ARG A O 18
ATOM 14680 N N . LYS A 1 6 ? -0.295 -22.497 -5.346 1.00 0.00 6 LYS A N 18
ATOM 14681 C CA . LYS A 1 6 ? -1.057 -23.741 -5.424 1.00 0.00 6 LYS A CA 18
ATOM 14682 C C . LYS A 1 6 ? -2.043 -23.872 -4.266 1.00 0.00 6 LYS A C 18
ATOM 14683 O O . LYS A 1 6 ? -2.067 -24.880 -3.560 1.00 0.00 6 LYS A O 18
ATOM 14702 N N . ARG A 1 7 ? -2.844 -22.837 -4.072 1.00 0.00 7 ARG A N 18
ATOM 14703 C CA . ARG A 1 7 ? -3.942 -22.891 -3.118 1.00 0.00 7 ARG A CA 18
ATOM 14704 C C . ARG A 1 7 ? -5.247 -22.593 -3.845 1.00 0.00 7 ARG A C 18
ATOM 14705 O O . ARG A 1 7 ? -5.852 -23.481 -4.441 1.00 0.00 7 ARG A O 18
ATOM 14726 N N . VAL A 1 8 ? -5.660 -21.333 -3.807 1.00 0.00 8 VAL A N 18
ATOM 14727 C CA . VAL A 1 8 ? -6.850 -20.880 -4.516 1.00 0.00 8 VAL A CA 18
ATOM 14728 C C . VAL A 1 8 ? -6.703 -19.410 -4.881 1.00 0.00 8 VAL A C 18
ATOM 14729 O O . VAL A 1 8 ? -6.341 -18.591 -4.033 1.00 0.00 8 VAL A O 18
ATOM 14742 N N . ALA A 1 9 ? -6.947 -19.084 -6.141 1.00 0.00 9 ALA A N 18
ATOM 14743 C CA . ALA A 1 9 ? -6.858 -17.705 -6.599 1.00 0.00 9 ALA A CA 18
ATOM 14744 C C . ALA A 1 9 ? -7.952 -17.398 -7.611 1.00 0.00 9 ALA A C 18
ATOM 14745 O O . ALA A 1 9 ? -7.693 -17.278 -8.812 1.00 0.00 9 ALA A O 18
ATOM 14752 N N . GLY A 1 10 ? -9.185 -17.295 -7.123 1.00 0.00 10 GLY A N 18
ATOM 14753 C CA . GLY A 1 10 ? -10.290 -16.931 -7.986 1.00 0.00 10 GLY A CA 18
ATOM 14754 C C . GLY A 1 10 ? -10.175 -15.492 -8.425 1.00 0.00 10 GLY A C 18
ATOM 14755 O O . GLY A 1 10 ? -10.309 -15.173 -9.608 1.00 0.00 10 GLY A O 18
ATOM 14759 N N . ASP A 1 11 ? -9.925 -14.622 -7.461 1.00 0.00 11 ASP A N 18
ATOM 14760 C CA . ASP A 1 11 ? -9.630 -13.229 -7.741 1.00 0.00 11 ASP A CA 18
ATOM 14761 C C . ASP A 1 11 ? -8.145 -12.981 -7.508 1.00 0.00 11 ASP A C 18
ATOM 14762 O O . ASP A 1 11 ? -7.327 -13.194 -8.403 1.00 0.00 11 ASP A O 18
ATOM 14771 N N . LEU A 1 12 ? -7.794 -12.556 -6.307 1.00 0.00 12 LEU A N 18
ATOM 14772 C CA . LEU A 1 12 ? -6.406 -12.387 -5.931 1.00 0.00 12 LEU A CA 18
ATOM 14773 C C . LEU A 1 12 ? -5.965 -13.542 -5.046 1.00 0.00 12 LEU A C 18
ATOM 14774 O O . LEU A 1 12 ? -6.797 -14.206 -4.423 1.00 0.00 12 LEU A O 18
ATOM 14790 N N . PRO A 1 13 ? -4.656 -13.818 -5.004 1.00 0.00 13 PRO A N 18
ATOM 14791 C CA . PRO A 1 13 ? -4.084 -14.752 -4.034 1.00 0.00 13 PRO A CA 18
ATOM 14792 C C . PRO A 1 13 ? -4.350 -14.301 -2.598 1.00 0.00 13 PRO A C 18
ATOM 14793 O O . PRO A 1 13 ? -4.665 -13.137 -2.355 1.00 0.00 13 PRO A O 18
ATOM 14804 N N . TYR A 1 14 ? -4.186 -15.219 -1.655 1.00 0.00 14 TYR A N 18
ATOM 14805 C CA . TYR A 1 14 ? -4.535 -14.985 -0.252 1.00 0.00 14 TYR A CA 18
ATOM 14806 C C . TYR A 1 14 ? -3.816 -13.759 0.329 1.00 0.00 14 TYR A C 18
ATOM 14807 O O . TYR A 1 14 ? -4.400 -13.000 1.104 1.00 0.00 14 TYR A O 18
ATOM 14825 N N . GLY A 1 15 ? -2.557 -13.573 -0.050 1.00 0.00 15 GLY A N 18
ATOM 14826 C CA . GLY A 1 15 ? -1.772 -12.467 0.470 1.00 0.00 15 GLY A CA 18
ATOM 14827 C C . GLY A 1 15 ? -2.232 -11.110 -0.035 1.00 0.00 15 GLY A C 18
ATOM 14828 O O . GLY A 1 15 ? -1.988 -10.086 0.609 1.00 0.00 15 GLY A O 18
ATOM 14832 N N . TRP A 1 16 ? -2.895 -11.104 -1.181 1.00 0.00 16 TRP A N 18
ATOM 14833 C CA . TRP A 1 16 ? -3.296 -9.863 -1.827 1.00 0.00 16 TRP A CA 18
ATOM 14834 C C . TRP A 1 16 ? -4.624 -9.341 -1.303 1.00 0.00 16 TRP A C 18
ATOM 14835 O O . TRP A 1 16 ? -5.616 -10.068 -1.235 1.00 0.00 16 TRP A O 18
ATOM 14856 N N . GLU A 1 17 ? -4.622 -8.073 -0.930 1.00 0.00 17 GLU A N 18
ATOM 14857 C CA . GLU A 1 17 ? -5.838 -7.370 -0.570 1.00 0.00 17 GLU A CA 18
ATOM 14858 C C . GLU A 1 17 ? -6.158 -6.337 -1.640 1.00 0.00 17 GLU A C 18
ATOM 14859 O O . GLU A 1 17 ? -5.252 -5.682 -2.163 1.00 0.00 17 GLU A O 18
ATOM 14871 N N . GLN A 1 18 ? -7.428 -6.203 -1.976 1.00 0.00 18 GLN A N 18
ATOM 14872 C CA . GLN A 1 18 ? -7.848 -5.216 -2.957 1.00 0.00 18 GLN A CA 18
ATOM 14873 C C . GLN A 1 18 ? -8.295 -3.943 -2.249 1.00 0.00 18 GLN A C 18
ATOM 14874 O O . GLN A 1 18 ? -9.356 -3.905 -1.617 1.00 0.00 18 GLN A O 18
ATOM 14888 N N . GLU A 1 19 ? -7.478 -2.909 -2.355 1.00 0.00 19 GLU A N 18
ATOM 14889 C CA . GLU A 1 19 ? -7.717 -1.662 -1.643 1.00 0.00 19 GLU A CA 18
ATOM 14890 C C . GLU A 1 19 ? -8.029 -0.534 -2.613 1.00 0.00 19 GLU A C 18
ATOM 14891 O O . GLU A 1 19 ? -7.826 -0.663 -3.820 1.00 0.00 19 GLU A O 18
ATOM 14903 N N . THR A 1 20 ? -8.505 0.574 -2.074 1.00 0.00 20 THR A N 18
ATOM 14904 C CA . THR A 1 20 ? -8.785 1.748 -2.875 1.00 0.00 20 THR A CA 18
ATOM 14905 C C . THR A 1 20 ? -7.890 2.904 -2.462 1.00 0.00 20 THR A C 18
ATOM 14906 O O . THR A 1 20 ? -7.624 3.100 -1.270 1.00 0.00 20 THR A O 18
ATOM 14917 N N . ASP A 1 21 ? -7.412 3.656 -3.442 1.00 0.00 21 ASP A N 18
ATOM 14918 C CA . ASP A 1 21 ? -6.534 4.780 -3.185 1.00 0.00 21 ASP A CA 18
ATOM 14919 C C . ASP A 1 21 ? -7.337 6.011 -2.786 1.00 0.00 21 ASP A C 18
ATOM 14920 O O . ASP A 1 21 ? -8.565 5.967 -2.698 1.00 0.00 21 ASP A O 18
ATOM 14929 N N . GLU A 1 22 ? -6.624 7.095 -2.550 1.00 0.00 22 GLU A N 18
ATOM 14930 C CA . GLU A 1 22 ? -7.222 8.351 -2.102 1.00 0.00 22 GLU A CA 18
ATOM 14931 C C . GLU A 1 22 ? -8.207 8.906 -3.129 1.00 0.00 22 GLU A C 18
ATOM 14932 O O . GLU A 1 22 ? -9.200 9.543 -2.775 1.00 0.00 22 GLU A O 18
ATOM 14944 N N . ASN A 1 23 ? -7.919 8.665 -4.397 1.00 0.00 23 ASN A N 18
ATOM 14945 C CA . ASN A 1 23 ? -8.744 9.179 -5.477 1.00 0.00 23 ASN A CA 18
ATOM 14946 C C . ASN A 1 23 ? -9.950 8.279 -5.711 1.00 0.00 23 ASN A C 18
ATOM 14947 O O . ASN A 1 23 ? -11.071 8.762 -5.880 1.00 0.00 23 ASN A O 18
ATOM 14958 N N . GLY A 1 24 ? -9.718 6.978 -5.711 1.00 0.00 24 GLY A N 18
ATOM 14959 C CA . GLY A 1 24 ? -10.792 6.024 -5.912 1.00 0.00 24 GLY A CA 18
ATOM 14960 C C . GLY A 1 24 ? -10.388 4.916 -6.862 1.00 0.00 24 GLY A C 18
ATOM 14961 O O . GLY A 1 24 ? -11.207 4.068 -7.232 1.00 0.00 24 GLY A O 18
ATOM 14965 N N . GLN A 1 25 ? -9.123 4.920 -7.252 1.00 0.00 25 GLN A N 18
ATOM 14966 C CA . GLN A 1 25 ? -8.573 3.880 -8.092 1.00 0.00 25 GLN A CA 18
ATOM 14967 C C . GLN A 1 25 ? -8.282 2.651 -7.242 1.00 0.00 25 GLN A C 18
ATOM 14968 O O . GLN A 1 25 ? -7.788 2.768 -6.119 1.00 0.00 25 GLN A O 18
ATOM 14982 N N . VAL A 1 26 ? -8.605 1.480 -7.760 1.00 0.00 26 VAL A N 18
ATOM 14983 C CA . VAL A 1 26 ? -8.371 0.259 -7.021 1.00 0.00 26 VAL A CA 18
ATOM 14984 C C . VAL A 1 26 ? -6.983 -0.279 -7.304 1.00 0.00 26 VAL A C 18
ATOM 14985 O O . VAL A 1 26 ? -6.409 -0.049 -8.373 1.00 0.00 26 VAL A O 18
ATOM 14998 N N . PHE A 1 27 ? -6.450 -0.991 -6.336 1.00 0.00 27 PHE A N 18
ATOM 14999 C CA . PHE A 1 27 ? -5.125 -1.568 -6.448 1.00 0.00 27 PHE A CA 18
ATOM 15000 C C . PHE A 1 27 ? -5.017 -2.784 -5.549 1.00 0.00 27 PHE A C 18
ATOM 15001 O O . PHE A 1 27 ? -5.828 -2.974 -4.643 1.00 0.00 27 PHE A O 18
ATOM 15018 N N . PHE A 1 28 ? -4.029 -3.605 -5.819 1.00 0.00 28 PHE A N 18
ATOM 15019 C CA . PHE A 1 28 ? -3.850 -4.843 -5.099 1.00 0.00 28 PHE A CA 18
ATOM 15020 C C . PHE A 1 28 ? -2.550 -4.804 -4.324 1.00 0.00 28 PHE A C 18
ATOM 15021 O O . PHE A 1 28 ? -1.514 -4.403 -4.855 1.00 0.00 28 PHE A O 18
ATOM 15038 N N . VAL A 1 29 ? -2.602 -5.197 -3.065 1.00 0.00 29 VAL A N 18
ATOM 15039 C CA . VAL A 1 29 ? -1.413 -5.202 -2.238 1.00 0.00 29 VAL A CA 18
ATOM 15040 C C . VAL A 1 29 ? -1.258 -6.524 -1.505 1.00 0.00 29 VAL A C 18
ATOM 15041 O O . VAL A 1 29 ? -2.131 -6.939 -0.742 1.00 0.00 29 VAL A O 18
ATOM 15054 N N . ASP A 1 30 ? -0.150 -7.191 -1.772 1.00 0.00 30 ASP A N 18
ATOM 15055 C CA . ASP A 1 30 ? 0.228 -8.380 -1.032 1.00 0.00 30 ASP A CA 18
ATOM 15056 C C . ASP A 1 30 ? 0.807 -7.944 0.298 1.00 0.00 30 ASP A C 18
ATOM 15057 O O . ASP A 1 30 ? 1.890 -7.354 0.351 1.00 0.00 30 ASP A O 18
ATOM 15066 N N . HIS A 1 31 ? 0.083 -8.208 1.366 1.00 0.00 31 HIS A N 18
ATOM 15067 C CA . HIS A 1 31 ? 0.478 -7.721 2.678 1.00 0.00 31 HIS A CA 18
ATOM 15068 C C . HIS A 1 31 ? 1.535 -8.624 3.301 1.00 0.00 31 HIS A C 18
ATOM 15069 O O . HIS A 1 31 ? 2.117 -8.283 4.332 1.00 0.00 31 HIS A O 18
ATOM 15084 N N . ILE A 1 32 ? 1.794 -9.757 2.659 1.00 0.00 32 ILE A N 18
ATOM 15085 C CA . ILE A 1 32 ? 2.808 -10.684 3.142 1.00 0.00 32 ILE A CA 18
ATOM 15086 C C . ILE A 1 32 ? 4.199 -10.181 2.777 1.00 0.00 32 ILE A C 18
ATOM 15087 O O . ILE A 1 32 ? 5.048 -9.989 3.649 1.00 0.00 32 ILE A O 18
ATOM 15103 N N . ASN A 1 33 ? 4.421 -9.947 1.488 1.00 0.00 33 ASN A N 18
ATOM 15104 C CA . ASN A 1 33 ? 5.731 -9.511 1.007 1.00 0.00 33 ASN A CA 18
ATOM 15105 C C . ASN A 1 33 ? 5.770 -8.000 0.793 1.00 0.00 33 ASN A C 18
ATOM 15106 O O . ASN A 1 33 ? 6.793 -7.456 0.371 1.00 0.00 33 ASN A O 18
ATOM 15117 N N . LYS A 1 34 ? 4.646 -7.339 1.067 1.00 0.00 34 LYS A N 18
ATOM 15118 C CA . LYS A 1 34 ? 4.560 -5.876 1.039 1.00 0.00 34 LYS A CA 18
ATOM 15119 C C . LYS A 1 34 ? 4.689 -5.325 -0.382 1.00 0.00 34 LYS A C 18
ATOM 15120 O O . LYS A 1 34 ? 5.604 -4.555 -0.683 1.00 0.00 34 LYS A O 18
ATOM 15139 N N . ARG A 1 35 ? 3.768 -5.721 -1.257 1.00 0.00 35 ARG A N 18
ATOM 15140 C CA . ARG A 1 35 ? 3.763 -5.225 -2.631 1.00 0.00 35 ARG A CA 18
ATOM 15141 C C . ARG A 1 35 ? 2.440 -4.557 -2.972 1.00 0.00 35 ARG A C 18
ATOM 15142 O O . ARG A 1 35 ? 1.394 -5.191 -2.925 1.00 0.00 35 ARG A O 18
ATOM 15163 N N . THR A 1 36 ? 2.500 -3.283 -3.322 1.00 0.00 36 THR A N 18
ATOM 15164 C CA . THR A 1 36 ? 1.319 -2.530 -3.729 1.00 0.00 36 THR A CA 18
ATOM 15165 C C . THR A 1 36 ? 1.356 -2.271 -5.232 1.00 0.00 36 THR A C 18
ATOM 15166 O O . THR A 1 36 ? 2.221 -1.536 -5.718 1.00 0.00 36 THR A O 18
ATOM 15177 N N . THR A 1 37 ? 0.444 -2.873 -5.971 1.00 0.00 37 THR A N 18
ATOM 15178 C CA . THR A 1 37 ? 0.390 -2.679 -7.413 1.00 0.00 37 THR A CA 18
ATOM 15179 C C . THR A 1 37 ? -1.000 -2.232 -7.850 1.00 0.00 37 THR A C 18
ATOM 15180 O O . THR A 1 37 ? -2.009 -2.817 -7.455 1.00 0.00 37 THR A O 18
ATOM 15191 N N . TYR A 1 38 ? -1.047 -1.179 -8.650 1.00 0.00 38 TYR A N 18
ATOM 15192 C CA . TYR A 1 38 ? -2.310 -0.655 -9.153 1.00 0.00 38 TYR A CA 18
ATOM 15193 C C . TYR A 1 38 ? -2.773 -1.448 -10.368 1.00 0.00 38 TYR A C 18
ATOM 15194 O O . TYR A 1 38 ? -3.902 -1.291 -10.835 1.00 0.00 38 TYR A O 18
ATOM 15212 N N . LEU A 1 39 ? -1.893 -2.294 -10.879 1.00 0.00 39 LEU A N 18
ATOM 15213 C CA . LEU A 1 39 ? -2.201 -3.128 -12.015 1.00 0.00 39 LEU A CA 18
ATOM 15214 C C . LEU A 1 39 ? -2.279 -4.587 -11.586 1.00 0.00 39 LEU A C 18
ATOM 15215 O O . LEU A 1 39 ? -1.780 -4.949 -10.517 1.00 0.00 39 LEU A O 18
ATOM 15231 N N . ASP A 1 40 ? -2.896 -5.407 -12.422 1.00 0.00 40 ASP A N 18
ATOM 15232 C CA . ASP A 1 40 ? -3.105 -6.821 -12.113 1.00 0.00 40 ASP A CA 18
ATOM 15233 C C . ASP A 1 40 ? -1.772 -7.556 -11.992 1.00 0.00 40 ASP A C 18
ATOM 15234 O O . ASP A 1 40 ? -0.966 -7.561 -12.927 1.00 0.00 40 ASP A O 18
ATOM 15243 N N . PRO A 1 41 ? -1.530 -8.197 -10.837 1.00 0.00 41 PRO A N 18
ATOM 15244 C CA . PRO A 1 41 ? -0.256 -8.860 -10.533 1.00 0.00 41 PRO A CA 18
ATOM 15245 C C . PRO A 1 41 ? 0.044 -10.041 -11.450 1.00 0.00 41 PRO A C 18
ATOM 15246 O O . PRO A 1 41 ? 1.203 -10.417 -11.623 1.00 0.00 41 PRO A O 18
ATOM 15257 N N . ARG A 1 42 ? -0.991 -10.609 -12.057 1.00 0.00 42 ARG A N 18
ATOM 15258 C CA . ARG A 1 42 ? -0.828 -11.817 -12.860 1.00 0.00 42 ARG A CA 18
ATOM 15259 C C . ARG A 1 42 ? -0.278 -11.497 -14.253 1.00 0.00 42 ARG A C 18
ATOM 15260 O O . ARG A 1 42 ? 0.048 -12.405 -15.018 1.00 0.00 42 ARG A O 18
ATOM 15281 N N . LEU A 1 43 ? -0.178 -10.212 -14.577 1.00 0.00 43 LEU A N 18
ATOM 15282 C CA . LEU A 1 43 ? 0.288 -9.777 -15.880 1.00 0.00 43 LEU A CA 18
ATOM 15283 C C . LEU A 1 43 ? 1.771 -10.098 -16.098 1.00 0.00 43 LEU A C 18
ATOM 15284 O O . LEU A 1 43 ? 2.124 -11.187 -16.537 1.00 0.00 43 LEU A O 18
ATOM 15300 N N . ALA A 1 44 ? 2.635 -9.136 -15.798 1.00 0.00 44 ALA A N 18
ATOM 15301 C CA . ALA A 1 44 ? 4.062 -9.285 -16.073 1.00 0.00 44 ALA A CA 18
ATOM 15302 C C . ALA A 1 44 ? 4.870 -9.538 -14.809 1.00 0.00 44 ALA A C 18
ATOM 15303 O O . ALA A 1 44 ? 6.094 -9.682 -14.854 1.00 0.00 44 ALA A O 18
ATOM 15310 N N . PHE A 1 45 ? 4.187 -9.613 -13.689 1.00 0.00 45 PHE A N 18
ATOM 15311 C CA . PHE A 1 45 ? 4.856 -9.683 -12.399 1.00 0.00 45 PHE A CA 18
ATOM 15312 C C . PHE A 1 45 ? 4.973 -11.122 -11.912 1.00 0.00 45 PHE A C 18
ATOM 15313 O O . PHE A 1 45 ? 5.778 -11.430 -11.033 1.00 0.00 45 PHE A O 18
ATOM 15330 N N . THR A 1 46 ? 4.174 -11.999 -12.492 1.00 0.00 46 THR A N 18
ATOM 15331 C CA . THR A 1 46 ? 4.199 -13.403 -12.131 1.00 0.00 46 THR A CA 18
ATOM 15332 C C . THR A 1 46 ? 5.035 -14.209 -13.121 1.00 0.00 46 THR A C 18
ATOM 15333 O O . THR A 1 46 ? 5.417 -13.706 -14.182 1.00 0.00 46 THR A O 18
ATOM 15344 N N . VAL A 1 47 ? 5.338 -15.446 -12.758 1.00 0.00 47 VAL A N 18
ATOM 15345 C CA . VAL A 1 47 ? 5.962 -16.381 -13.682 1.00 0.00 47 VAL A CA 18
ATOM 15346 C C . VAL A 1 47 ? 4.892 -17.260 -14.318 1.00 0.00 47 VAL A C 18
ATOM 15347 O O . VAL A 1 47 ? 5.135 -17.939 -15.314 1.00 0.00 47 VAL A O 18
ATOM 15360 N N . ASP A 1 48 ? 3.703 -17.218 -13.709 1.00 0.00 48 ASP A N 18
ATOM 15361 C CA . ASP A 1 48 ? 2.529 -17.962 -14.167 1.00 0.00 48 ASP A CA 18
ATOM 15362 C C . ASP A 1 48 ? 2.800 -19.465 -14.233 1.00 0.00 48 ASP A C 18
ATOM 15363 O O . ASP A 1 48 ? 3.685 -19.978 -13.544 1.00 0.00 48 ASP A O 18
ATOM 15372 N N . ASP A 1 49 ? 2.014 -20.162 -15.036 1.00 0.00 49 ASP A N 18
ATOM 15373 C CA . ASP A 1 49 ? 2.152 -21.601 -15.210 1.00 0.00 49 ASP A CA 18
ATOM 15374 C C . ASP A 1 49 ? 2.099 -21.956 -16.693 1.00 0.00 49 ASP A C 18
ATOM 15375 O O . ASP A 1 49 ? 2.518 -23.041 -17.105 1.00 0.00 49 ASP A O 18
ATOM 15384 N N . ASN A 1 50 ? 1.578 -21.033 -17.489 1.00 0.00 50 ASN A N 18
ATOM 15385 C CA . ASN A 1 50 ? 1.489 -21.224 -18.930 1.00 0.00 50 ASN A CA 18
ATOM 15386 C C . ASN A 1 50 ? 2.402 -20.231 -19.645 1.00 0.00 50 ASN A C 18
ATOM 15387 O O . ASN A 1 50 ? 2.198 -19.022 -19.555 1.00 0.00 50 ASN A O 18
ATOM 15398 N N . PRO A 1 51 ? 3.429 -20.725 -20.347 1.00 0.00 51 PRO A N 18
ATOM 15399 C CA . PRO A 1 51 ? 4.366 -19.872 -21.073 1.00 0.00 51 PRO A CA 18
ATOM 15400 C C . PRO A 1 51 ? 3.794 -19.368 -22.397 1.00 0.00 51 PRO A C 18
ATOM 15401 O O . PRO A 1 51 ? 2.868 -19.961 -22.961 1.00 0.00 51 PRO A O 18
ATOM 15412 N N . THR A 1 52 ? 4.344 -18.268 -22.883 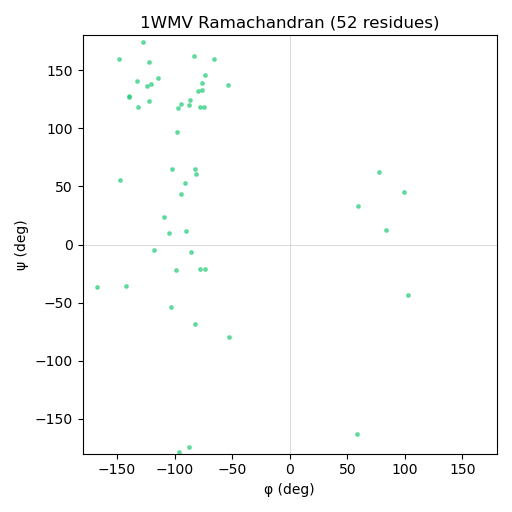1.00 0.00 52 THR A N 18
ATOM 15413 C CA . THR A 1 52 ? 3.957 -17.718 -24.171 1.00 0.00 52 THR A CA 18
ATOM 15414 C C . THR A 1 52 ? 4.503 -18.589 -25.291 1.00 0.00 52 THR A C 18
ATOM 15415 O O . THR A 1 52 ? 3.761 -19.320 -25.947 1.00 0.00 52 THR A O 18
ATOM 15426 N N . LYS A 1 53 ? 5.810 -18.510 -25.491 1.00 0.00 53 LYS A N 18
ATOM 15427 C CA . LYS A 1 53 ? 6.506 -19.352 -26.454 1.00 0.00 53 LYS A CA 18
ATOM 15428 C C . LYS A 1 53 ? 7.859 -19.784 -25.870 1.00 0.00 53 LYS A C 18
ATOM 15429 O O . LYS A 1 53 ? 8.185 -20.970 -25.867 1.00 0.00 53 LYS A O 18
ATOM 15448 N N . PRO A 1 54 ? 8.681 -18.831 -25.371 1.00 0.00 54 PRO A N 18
ATOM 15449 C CA . PRO A 1 54 ? 9.895 -19.156 -24.629 1.00 0.00 54 PRO A CA 18
ATOM 15450 C C . PRO A 1 54 ? 9.585 -19.448 -23.163 1.00 0.00 54 PRO A C 18
ATOM 15451 O O . PRO A 1 54 ? 10.082 -20.463 -22.634 1.00 0.00 54 PRO A O 18
ATOM 15463 N N . GLY A 1 1 ? -19.605 -31.637 -14.642 1.00 0.00 1 GLY A N 19
ATOM 15464 C CA . GLY A 1 1 ? -19.048 -30.277 -14.827 1.00 0.00 1 GLY A CA 19
ATOM 15465 C C . GLY A 1 1 ? -18.012 -29.948 -13.778 1.00 0.00 1 GLY A C 19
ATOM 15466 O O . GLY A 1 1 ? -17.769 -30.745 -12.868 1.00 0.00 1 GLY A O 19
ATOM 15472 N N . SER A 1 2 ? -17.405 -28.776 -13.895 1.00 0.00 2 SER A N 19
ATOM 15473 C CA . SER A 1 2 ? -16.372 -28.353 -12.963 1.00 0.00 2 SER A CA 19
ATOM 15474 C C . SER A 1 2 ? -16.423 -26.839 -12.760 1.00 0.00 2 SER A C 19
ATOM 15475 O O . SER A 1 2 ? -16.901 -26.107 -13.631 1.00 0.00 2 SER A O 19
ATOM 15483 N N . ALA A 1 3 ? -15.951 -26.379 -11.608 1.00 0.00 3 ALA A N 19
ATOM 15484 C CA . ALA A 1 3 ? -15.898 -24.952 -11.319 1.00 0.00 3 ALA A CA 19
ATOM 15485 C C . ALA A 1 3 ? -14.720 -24.316 -12.048 1.00 0.00 3 ALA A C 19
ATOM 15486 O O . ALA A 1 3 ? -13.664 -24.935 -12.188 1.00 0.00 3 ALA A O 19
ATOM 15493 N N . LYS A 1 4 ? -14.902 -23.091 -12.519 1.00 0.00 4 LYS A N 19
ATOM 15494 C CA . LYS A 1 4 ? -13.871 -22.431 -13.306 1.00 0.00 4 LYS A CA 19
ATOM 15495 C C . LYS A 1 4 ? -13.375 -21.156 -12.623 1.00 0.00 4 LYS A C 19
ATOM 15496 O O . LYS A 1 4 ? -12.223 -21.086 -12.191 1.00 0.00 4 LYS A O 19
ATOM 15515 N N . ARG A 1 5 ? -14.244 -20.160 -12.513 1.00 0.00 5 ARG A N 19
ATOM 15516 C CA . ARG A 1 5 ? -13.838 -18.864 -11.989 1.00 0.00 5 ARG A CA 19
ATOM 15517 C C . ARG A 1 5 ? -15.029 -18.045 -11.516 1.00 0.00 5 ARG A C 19
ATOM 15518 O O . ARG A 1 5 ? -15.704 -17.401 -12.313 1.00 0.00 5 ARG A O 19
ATOM 15539 N N . LYS A 1 6 ? -15.278 -18.072 -10.217 1.00 0.00 6 LYS A N 19
ATOM 15540 C CA . LYS A 1 6 ? -16.257 -17.181 -9.617 1.00 0.00 6 LYS A CA 19
ATOM 15541 C C . LYS A 1 6 ? -15.536 -16.103 -8.818 1.00 0.00 6 LYS A C 19
ATOM 15542 O O . LYS A 1 6 ? -14.918 -16.384 -7.788 1.00 0.00 6 LYS A O 19
ATOM 15561 N N . ARG A 1 7 ? -15.606 -14.871 -9.302 1.00 0.00 7 ARG A N 19
ATOM 15562 C CA . ARG A 1 7 ? -14.883 -13.760 -8.691 1.00 0.00 7 ARG A CA 19
ATOM 15563 C C . ARG A 1 7 ? -15.663 -13.168 -7.518 1.00 0.00 7 ARG A C 19
ATOM 15564 O O . ARG A 1 7 ? -16.058 -12.003 -7.542 1.00 0.00 7 ARG A O 19
ATOM 15585 N N . VAL A 1 8 ? -15.890 -13.980 -6.496 1.00 0.00 8 VAL A N 19
ATOM 15586 C CA . VAL A 1 8 ? -16.574 -13.515 -5.300 1.00 0.00 8 VAL A CA 19
ATOM 15587 C C . VAL A 1 8 ? -15.563 -13.261 -4.189 1.00 0.00 8 VAL A C 19
ATOM 15588 O O . VAL A 1 8 ? -15.236 -12.115 -3.888 1.00 0.00 8 VAL A O 19
ATOM 15601 N N . ALA A 1 9 ? -15.058 -14.332 -3.602 1.00 0.00 9 ALA A N 19
ATOM 15602 C CA . ALA A 1 9 ? -14.074 -14.219 -2.541 1.00 0.00 9 ALA A CA 19
ATOM 15603 C C . ALA A 1 9 ? -12.753 -14.852 -2.961 1.00 0.00 9 ALA A C 19
ATOM 15604 O O . ALA A 1 9 ? -12.706 -16.026 -3.334 1.00 0.00 9 ALA A O 19
ATOM 15611 N N . GLY A 1 10 ? -11.686 -14.070 -2.909 1.00 0.00 10 GLY A N 19
ATOM 15612 C CA . GLY A 1 10 ? -10.371 -14.582 -3.242 1.00 0.00 10 GLY A CA 19
ATOM 15613 C C . GLY A 1 10 ? -10.094 -14.582 -4.735 1.00 0.00 10 GLY A C 19
ATOM 15614 O O . GLY A 1 10 ? -9.765 -15.624 -5.312 1.00 0.00 10 GLY A O 19
ATOM 15618 N N . ASP A 1 11 ? -10.239 -13.424 -5.368 1.00 0.00 11 ASP A N 19
ATOM 15619 C CA . ASP A 1 11 ? -9.878 -13.274 -6.777 1.00 0.00 11 ASP A CA 19
ATOM 15620 C C . ASP A 1 11 ? -8.363 -13.308 -6.918 1.00 0.00 11 ASP A C 19
ATOM 15621 O O . ASP A 1 11 ? -7.815 -14.040 -7.740 1.00 0.00 11 ASP A O 19
ATOM 15630 N N . LEU A 1 12 ? -7.699 -12.505 -6.104 1.00 0.00 12 LEU A N 19
ATOM 15631 C CA . LEU A 1 12 ? -6.250 -12.482 -6.037 1.00 0.00 12 LEU A CA 19
ATOM 15632 C C . LEU A 1 12 ? -5.739 -13.624 -5.161 1.00 0.00 12 LEU A C 19
ATOM 15633 O O . LEU A 1 12 ? -6.534 -14.308 -4.512 1.00 0.00 12 LEU A O 19
ATOM 15649 N N . PRO A 1 13 ? -4.415 -13.864 -5.146 1.00 0.00 13 PRO A N 19
ATOM 15650 C CA . PRO A 1 13 ? -3.800 -14.798 -4.198 1.00 0.00 13 PRO A CA 19
ATOM 15651 C C . PRO A 1 13 ? -4.116 -14.410 -2.752 1.00 0.00 13 PRO A C 19
ATOM 15652 O O . PRO A 1 13 ? -4.556 -13.290 -2.483 1.00 0.00 13 PRO A O 19
ATOM 15663 N N . TYR A 1 14 ? -3.869 -15.327 -1.829 1.00 0.00 14 TYR A N 19
ATOM 15664 C CA . TYR A 1 14 ? -4.291 -15.161 -0.445 1.00 0.00 14 TYR A CA 19
ATOM 15665 C C . TYR A 1 14 ? -3.637 -13.934 0.203 1.00 0.00 14 TYR A C 19
ATOM 15666 O O . TYR A 1 14 ? -4.267 -13.228 0.991 1.00 0.00 14 TYR A O 19
ATOM 15684 N N . GLY A 1 15 ? -2.374 -13.696 -0.121 1.00 0.00 15 GLY A N 19
ATOM 15685 C CA . GLY A 1 15 ? -1.654 -12.567 0.441 1.00 0.00 15 GLY A CA 19
ATOM 15686 C C . GLY A 1 15 ? -2.143 -11.223 -0.066 1.00 0.00 15 GLY A C 19
ATOM 15687 O O . GLY A 1 15 ? -1.983 -10.210 0.613 1.00 0.00 15 GLY A O 19
ATOM 15691 N N . TRP A 1 16 ? -2.735 -11.210 -1.254 1.00 0.00 16 TRP A N 19
ATOM 15692 C CA . TRP A 1 16 ? -3.147 -9.964 -1.892 1.00 0.00 16 TRP A CA 19
ATOM 15693 C C . TRP A 1 16 ? -4.504 -9.480 -1.410 1.00 0.00 16 TRP A C 19
ATOM 15694 O O . TRP A 1 16 ? -5.413 -10.269 -1.147 1.00 0.00 16 TRP A O 19
ATOM 15715 N N . GLU A 1 17 ? -4.622 -8.167 -1.311 1.00 0.00 17 GLU A N 19
ATOM 15716 C CA . GLU A 1 17 ? -5.877 -7.525 -0.972 1.00 0.00 17 GLU A CA 19
ATOM 15717 C C . GLU A 1 17 ? -6.214 -6.462 -2.002 1.00 0.00 17 GLU A C 19
ATOM 15718 O O . GLU A 1 17 ? -5.319 -5.847 -2.585 1.00 0.00 17 GLU A O 19
ATOM 15730 N N . GLN A 1 18 ? -7.500 -6.248 -2.216 1.00 0.00 18 GLN A N 19
ATOM 15731 C CA . GLN A 1 18 ? -7.969 -5.229 -3.139 1.00 0.00 18 GLN A CA 19
ATOM 15732 C C . GLN A 1 18 ? -8.316 -3.958 -2.369 1.00 0.00 18 GLN A C 19
ATOM 15733 O O . GLN A 1 18 ? -9.353 -3.886 -1.708 1.00 0.00 18 GLN A O 19
ATOM 15747 N N . GLU A 1 19 ? -7.436 -2.968 -2.430 1.00 0.00 19 GLU A N 19
ATOM 15748 C CA . GLU A 1 19 ? -7.652 -1.716 -1.717 1.00 0.00 19 GLU A CA 19
ATOM 15749 C C . GLU A 1 19 ? -8.052 -0.615 -2.687 1.00 0.00 19 GLU A C 19
ATOM 15750 O O . GLU A 1 19 ? -8.123 -0.831 -3.896 1.00 0.00 19 GLU A O 19
ATOM 15762 N N . THR A 1 20 ? -8.297 0.563 -2.148 1.00 0.00 20 THR A N 19
ATOM 15763 C CA . THR A 1 20 ? -8.606 1.721 -2.960 1.00 0.00 20 THR A CA 19
ATOM 15764 C C . THR A 1 20 ? -7.761 2.910 -2.528 1.00 0.00 20 THR A C 19
ATOM 15765 O O . THR A 1 20 ? -7.529 3.115 -1.332 1.00 0.00 20 THR A O 19
ATOM 15776 N N . ASP A 1 21 ? -7.281 3.671 -3.497 1.00 0.00 21 ASP A N 19
ATOM 15777 C CA . ASP A 1 21 ? -6.493 4.851 -3.212 1.00 0.00 21 ASP A CA 19
ATOM 15778 C C . ASP A 1 21 ? -7.412 5.993 -2.803 1.00 0.00 21 ASP A C 19
ATOM 15779 O O . ASP A 1 21 ? -8.637 5.858 -2.816 1.00 0.00 21 ASP A O 19
ATOM 15788 N N . GLU A 1 22 ? -6.812 7.107 -2.450 1.00 0.00 22 GLU A N 19
ATOM 15789 C CA . GLU A 1 22 ? -7.545 8.255 -1.912 1.00 0.00 22 GLU A CA 19
ATOM 15790 C C . GLU A 1 22 ? -8.454 8.889 -2.962 1.00 0.00 22 GLU A C 19
ATOM 15791 O O . GLU A 1 22 ? -9.467 9.511 -2.629 1.00 0.00 22 GLU A O 19
ATOM 15803 N N . ASN A 1 23 ? -8.093 8.732 -4.226 1.00 0.00 23 ASN A N 19
ATOM 15804 C CA . ASN A 1 23 ? -8.869 9.301 -5.321 1.00 0.00 23 ASN A CA 19
ATOM 15805 C C . ASN A 1 23 ? -10.004 8.362 -5.705 1.00 0.00 23 ASN A C 19
ATOM 15806 O O . ASN A 1 23 ? -11.095 8.802 -6.066 1.00 0.00 23 ASN A O 19
ATOM 15817 N N . GLY A 1 24 ? -9.738 7.070 -5.613 1.00 0.00 24 GLY A N 19
ATOM 15818 C CA . GLY A 1 24 ? -10.744 6.072 -5.924 1.00 0.00 24 GLY A CA 19
ATOM 15819 C C . GLY A 1 24 ? -10.260 5.073 -6.950 1.00 0.00 24 GLY A C 19
ATOM 15820 O O . GLY A 1 24 ? -11.053 4.342 -7.544 1.00 0.00 24 GLY A O 19
ATOM 15824 N N . GLN A 1 25 ? -8.953 5.051 -7.171 1.00 0.00 25 GLN A N 19
ATOM 15825 C CA . GLN A 1 25 ? -8.345 4.069 -8.037 1.00 0.00 25 GLN A CA 19
ATOM 15826 C C . GLN A 1 25 ? -8.107 2.793 -7.255 1.00 0.00 25 GLN A C 19
ATOM 15827 O O . GLN A 1 25 ? -7.761 2.838 -6.073 1.00 0.00 25 GLN A O 19
ATOM 15841 N N . VAL A 1 26 ? -8.297 1.657 -7.896 1.00 0.00 26 VAL A N 19
ATOM 15842 C CA . VAL A 1 26 ? -8.093 0.389 -7.230 1.00 0.00 26 VAL A CA 19
ATOM 15843 C C . VAL A 1 26 ? -6.666 -0.084 -7.415 1.00 0.00 26 VAL A C 19
ATOM 15844 O O . VAL A 1 26 ? -5.985 0.292 -8.373 1.00 0.00 26 VAL A O 19
ATOM 15857 N N . PHE A 1 27 ? -6.231 -0.896 -6.482 1.00 0.00 27 PHE A N 19
ATOM 15858 C CA . PHE A 1 27 ? -4.902 -1.470 -6.516 1.00 0.00 27 PHE A CA 19
ATOM 15859 C C . PHE A 1 27 ? -4.852 -2.669 -5.593 1.00 0.00 27 PHE A C 19
ATOM 15860 O O . PHE A 1 27 ? -5.702 -2.828 -4.715 1.00 0.00 27 PHE A O 19
ATOM 15877 N N . PHE A 1 28 ? -3.865 -3.508 -5.801 1.00 0.00 28 PHE A N 19
ATOM 15878 C CA . PHE A 1 28 ? -3.740 -4.734 -5.043 1.00 0.00 28 PHE A CA 19
ATOM 15879 C C . PHE A 1 28 ? -2.461 -4.714 -4.230 1.00 0.00 28 PHE A C 19
ATOM 15880 O O . PHE A 1 28 ? -1.424 -4.246 -4.699 1.00 0.00 28 PHE A O 19
ATOM 15897 N N . VAL A 1 29 ? -2.535 -5.207 -3.007 1.00 0.00 29 VAL A N 19
ATOM 15898 C CA . VAL A 1 29 ? -1.384 -5.197 -2.126 1.00 0.00 29 VAL A CA 19
ATOM 15899 C C . VAL A 1 29 ? -1.166 -6.555 -1.478 1.00 0.00 29 VAL A C 19
ATOM 15900 O O . VAL A 1 29 ? -2.068 -7.116 -0.849 1.00 0.00 29 VAL A O 19
ATOM 15913 N N . ASP A 1 30 ? 0.029 -7.084 -1.679 1.00 0.00 30 ASP A N 19
ATOM 15914 C CA . ASP A 1 30 ? 0.473 -8.276 -0.978 1.00 0.00 30 ASP A CA 19
ATOM 15915 C C . ASP A 1 30 ? 0.767 -7.894 0.464 1.00 0.00 30 ASP A C 19
ATOM 15916 O O . ASP A 1 30 ? 1.666 -7.100 0.722 1.00 0.00 30 ASP A O 19
ATOM 15925 N N . HIS A 1 31 ? -0.003 -8.428 1.397 1.00 0.00 31 HIS A N 19
ATOM 15926 C CA . HIS A 1 31 ? 0.138 -8.045 2.798 1.00 0.00 31 HIS A CA 19
ATOM 15927 C C . HIS A 1 31 ? 1.226 -8.854 3.487 1.00 0.00 31 HIS A C 19
ATOM 15928 O O . HIS A 1 31 ? 1.544 -8.618 4.649 1.00 0.00 31 HIS A O 19
ATOM 15943 N N . ILE A 1 32 ? 1.793 -9.801 2.765 1.00 0.00 32 ILE A N 19
ATOM 15944 C CA . ILE A 1 32 ? 2.856 -10.639 3.297 1.00 0.00 32 ILE A CA 19
ATOM 15945 C C . ILE A 1 32 ? 4.212 -10.077 2.893 1.00 0.00 32 ILE A C 19
ATOM 15946 O O . ILE A 1 32 ? 5.102 -9.890 3.723 1.00 0.00 32 ILE A O 19
ATOM 15962 N N . ASN A 1 33 ? 4.346 -9.797 1.608 1.00 0.00 33 ASN A N 19
ATOM 15963 C CA . ASN A 1 33 ? 5.595 -9.296 1.050 1.00 0.00 33 ASN A CA 19
ATOM 15964 C C . ASN A 1 33 ? 5.556 -7.780 0.895 1.00 0.00 33 ASN A C 19
ATOM 15965 O O . ASN A 1 33 ? 6.553 -7.163 0.523 1.00 0.00 33 ASN A O 19
ATOM 15976 N N . LYS A 1 34 ? 4.388 -7.197 1.165 1.00 0.00 34 LYS A N 19
ATOM 15977 C CA . LYS A 1 34 ? 4.198 -5.743 1.166 1.00 0.00 34 LYS A CA 19
ATOM 15978 C C . LYS A 1 34 ? 4.433 -5.117 -0.209 1.00 0.00 34 LYS A C 19
ATOM 15979 O O . LYS A 1 34 ? 5.239 -4.199 -0.357 1.00 0.00 34 LYS A O 19
ATOM 15998 N N . ARG A 1 35 ? 3.704 -5.594 -1.209 1.00 0.00 35 ARG A N 19
ATOM 15999 C CA . ARG A 1 35 ? 3.813 -5.040 -2.553 1.00 0.00 35 ARG A CA 19
ATOM 16000 C C . ARG A 1 35 ? 2.478 -4.467 -3.010 1.00 0.00 35 ARG A C 19
ATOM 16001 O O . ARG A 1 35 ? 1.483 -5.183 -3.081 1.00 0.00 35 ARG A O 19
ATOM 16022 N N . THR A 1 36 ? 2.473 -3.182 -3.318 1.00 0.00 36 THR A N 19
ATOM 16023 C CA . THR A 1 36 ? 1.275 -2.493 -3.785 1.00 0.00 36 THR A CA 19
ATOM 16024 C C . THR A 1 36 ? 1.362 -2.238 -5.292 1.00 0.00 36 THR A C 19
ATOM 16025 O O . THR A 1 36 ? 2.245 -1.513 -5.756 1.00 0.00 36 THR A O 19
ATOM 16036 N N . THR A 1 37 ? 0.467 -2.839 -6.054 1.00 0.00 37 THR A N 19
ATOM 16037 C CA . THR A 1 37 ? 0.435 -2.625 -7.496 1.00 0.00 37 THR A CA 19
ATOM 16038 C C . THR A 1 37 ? -0.954 -2.181 -7.937 1.00 0.00 37 THR A C 19
ATOM 16039 O O . THR A 1 37 ? -1.957 -2.770 -7.538 1.00 0.00 37 THR A O 19
ATOM 16050 N N . TYR A 1 38 ? -1.011 -1.132 -8.745 1.00 0.00 38 TYR A N 19
ATOM 16051 C CA . TYR A 1 38 ? -2.284 -0.603 -9.222 1.00 0.00 38 TYR A CA 19
ATOM 16052 C C . TYR A 1 38 ? -2.907 -1.527 -10.264 1.00 0.00 38 TYR A C 19
ATOM 16053 O O . TYR A 1 38 ? -4.122 -1.543 -10.451 1.00 0.00 38 TYR A O 19
ATOM 16071 N N . LEU A 1 39 ? -2.070 -2.295 -10.942 1.00 0.00 39 LEU A N 19
ATOM 16072 C CA . LEU A 1 39 ? -2.548 -3.238 -11.937 1.00 0.00 39 LEU A CA 19
ATOM 16073 C C . LEU A 1 39 ? -2.452 -4.659 -11.416 1.00 0.00 39 LEU A C 19
ATOM 16074 O O . LEU A 1 39 ? -1.854 -4.908 -10.369 1.00 0.00 39 LEU A O 19
ATOM 16090 N N . ASP A 1 40 ? -3.040 -5.585 -12.155 1.00 0.00 40 ASP A N 19
ATOM 16091 C CA . ASP A 1 40 ? -3.111 -6.976 -11.718 1.00 0.00 40 ASP A CA 19
ATOM 16092 C C . ASP A 1 40 ? -1.753 -7.657 -11.871 1.00 0.00 40 ASP A C 19
ATOM 16093 O O . ASP A 1 40 ? -1.208 -7.742 -12.973 1.00 0.00 40 ASP A O 19
ATOM 16102 N N . PRO A 1 41 ? -1.197 -8.159 -10.759 1.00 0.00 41 PRO A N 19
ATOM 16103 C CA . PRO A 1 41 ? 0.135 -8.767 -10.743 1.00 0.00 41 PRO A CA 19
ATOM 16104 C C . PRO A 1 41 ? 0.171 -10.165 -11.364 1.00 0.00 41 PRO A C 19
ATOM 16105 O O . PRO A 1 41 ? 1.213 -10.819 -11.375 1.00 0.00 41 PRO A O 19
ATOM 16116 N N . ARG A 1 42 ? -0.960 -10.612 -11.896 1.00 0.00 42 ARG A N 19
ATOM 16117 C CA . ARG A 1 42 ? -1.036 -11.918 -12.547 1.00 0.00 42 ARG A CA 19
ATOM 16118 C C . ARG A 1 42 ? -0.595 -11.826 -14.001 1.00 0.00 42 ARG A C 19
ATOM 16119 O O . ARG A 1 42 ? -0.474 -12.841 -14.689 1.00 0.00 42 ARG A O 19
ATOM 16140 N N . LEU A 1 43 ? -0.360 -10.608 -14.468 1.00 0.00 43 LEU A N 19
ATOM 16141 C CA . LEU A 1 43 ? 0.052 -10.397 -15.844 1.00 0.00 43 LEU A CA 19
ATOM 16142 C C . LEU A 1 43 ? 1.577 -10.385 -15.967 1.00 0.00 43 LEU A C 19
ATOM 16143 O O . LEU A 1 43 ? 2.215 -11.434 -15.944 1.00 0.00 43 LEU A O 19
ATOM 16159 N N . ALA A 1 44 ? 2.167 -9.200 -16.079 1.00 0.00 44 ALA A N 19
ATOM 16160 C CA . ALA A 1 44 ? 3.605 -9.089 -16.309 1.00 0.00 44 ALA A CA 19
ATOM 16161 C C . ALA A 1 44 ? 4.368 -8.841 -15.016 1.00 0.00 44 ALA A C 19
ATOM 16162 O O . ALA A 1 44 ? 5.585 -8.659 -15.026 1.00 0.00 44 ALA A O 19
ATOM 16169 N N . PHE A 1 45 ? 3.654 -8.860 -13.903 1.00 0.00 45 PHE A N 19
ATOM 16170 C CA . PHE A 1 45 ? 4.256 -8.537 -12.612 1.00 0.00 45 PHE A CA 19
ATOM 16171 C C . PHE A 1 45 ? 4.584 -9.800 -11.818 1.00 0.00 45 PHE A C 19
ATOM 16172 O O . PHE A 1 45 ? 5.108 -9.726 -10.707 1.00 0.00 45 PHE A O 19
ATOM 16189 N N . THR A 1 46 ? 4.275 -10.952 -12.392 1.00 0.00 46 THR A N 19
ATOM 16190 C CA . THR A 1 46 ? 4.531 -12.221 -11.733 1.00 0.00 46 THR A CA 19
ATOM 16191 C C . THR A 1 46 ? 5.948 -12.711 -12.023 1.00 0.00 46 THR A C 19
ATOM 16192 O O . THR A 1 46 ? 6.475 -12.505 -13.121 1.00 0.00 46 THR A O 19
ATOM 16203 N N . VAL A 1 47 ? 6.555 -13.351 -11.026 1.00 0.00 47 VAL A N 19
ATOM 16204 C CA . VAL A 1 47 ? 7.906 -13.883 -11.160 1.00 0.00 47 VAL A CA 19
ATOM 16205 C C . VAL A 1 47 ? 7.924 -15.049 -12.142 1.00 0.00 47 VAL A C 19
ATOM 16206 O O . VAL A 1 47 ? 7.597 -16.183 -11.792 1.00 0.00 47 VAL A O 19
ATOM 16219 N N . ASP A 1 48 ? 8.295 -14.749 -13.375 1.00 0.00 48 ASP A N 19
ATOM 16220 C CA . ASP A 1 48 ? 8.380 -15.748 -14.428 1.00 0.00 48 ASP A CA 19
ATOM 16221 C C . ASP A 1 48 ? 9.545 -15.397 -15.351 1.00 0.00 48 ASP A C 19
ATOM 16222 O O . ASP A 1 48 ? 10.450 -16.205 -15.565 1.00 0.00 48 ASP A O 19
ATOM 16231 N N . ASP A 1 49 ? 9.522 -14.181 -15.877 1.00 0.00 49 ASP A N 19
ATOM 16232 C CA . ASP A 1 49 ? 10.666 -13.625 -16.576 1.00 0.00 49 ASP A CA 19
ATOM 16233 C C . ASP A 1 49 ? 11.418 -12.727 -15.608 1.00 0.00 49 ASP A C 19
ATOM 16234 O O . ASP A 1 49 ? 10.947 -12.483 -14.494 1.00 0.00 49 ASP A O 19
ATOM 16243 N N . ASN A 1 50 ? 12.580 -12.259 -16.002 1.00 0.00 50 ASN A N 19
ATOM 16244 C CA . ASN A 1 50 ? 13.335 -11.338 -15.176 1.00 0.00 50 ASN A CA 19
ATOM 16245 C C . ASN A 1 50 ? 12.894 -9.913 -15.478 1.00 0.00 50 ASN A C 19
ATOM 16246 O O . ASN A 1 50 ? 13.045 -9.446 -16.608 1.00 0.00 50 ASN A O 19
ATOM 16257 N N . PRO A 1 51 ? 12.318 -9.226 -14.475 1.00 0.00 51 PRO A N 19
ATOM 16258 C CA . PRO A 1 51 ? 11.785 -7.869 -14.639 1.00 0.00 51 PRO A CA 19
ATOM 16259 C C . PRO A 1 51 ? 12.771 -6.935 -15.331 1.00 0.00 51 PRO A C 19
ATOM 16260 O O . PRO A 1 51 ? 13.870 -6.688 -14.826 1.00 0.00 51 PRO A O 19
ATOM 16271 N N . THR A 1 52 ? 12.373 -6.412 -16.486 1.00 0.00 52 THR A N 19
ATOM 16272 C CA . THR A 1 52 ? 13.234 -5.547 -17.277 1.00 0.00 52 THR A CA 19
ATOM 16273 C C . THR A 1 52 ? 13.243 -4.117 -16.736 1.00 0.00 52 THR A C 19
ATOM 16274 O O . THR A 1 52 ? 13.207 -3.148 -17.494 1.00 0.00 52 THR A O 19
ATOM 16285 N N . LYS A 1 53 ? 13.290 -4.003 -15.418 1.00 0.00 53 LYS A N 19
ATOM 16286 C CA . LYS A 1 53 ? 13.378 -2.720 -14.742 1.00 0.00 53 LYS A CA 19
ATOM 16287 C C . LYS A 1 53 ? 14.437 -2.813 -13.648 1.00 0.00 53 LYS A C 19
ATOM 16288 O O . LYS A 1 53 ? 14.109 -3.027 -12.478 1.00 0.00 53 LYS A O 19
ATOM 16307 N N . PRO A 1 54 ? 15.720 -2.674 -14.031 1.00 0.00 54 PRO A N 19
ATOM 16308 C CA . PRO A 1 54 ? 16.856 -2.871 -13.123 1.00 0.00 54 PRO A CA 19
ATOM 16309 C C . PRO A 1 54 ? 16.720 -2.071 -11.835 1.00 0.00 54 PRO A C 19
ATOM 16310 O O . PRO A 1 54 ? 16.733 -2.690 -10.748 1.00 0.00 54 PRO A O 19
ATOM 16322 N N . GLY A 1 1 ? -23.577 -8.876 -11.182 1.00 0.00 1 GLY A N 20
ATOM 16323 C CA . GLY A 1 1 ? -22.703 -8.820 -12.379 1.00 0.00 1 GLY A CA 20
ATOM 16324 C C . GLY A 1 1 ? -23.500 -8.947 -13.660 1.00 0.00 1 GLY A C 20
ATOM 16325 O O . GLY A 1 1 ? -24.259 -9.902 -13.835 1.00 0.00 1 GLY A O 20
ATOM 16331 N N . SER A 1 2 ? -23.323 -7.993 -14.564 1.00 0.00 2 SER A N 20
ATOM 16332 C CA . SER A 1 2 ? -24.076 -7.967 -15.807 1.00 0.00 2 SER A CA 20
ATOM 16333 C C . SER A 1 2 ? -23.144 -7.755 -17.002 1.00 0.00 2 SER A C 20
ATOM 16334 O O . SER A 1 2 ? -23.028 -8.620 -17.866 1.00 0.00 2 SER A O 20
ATOM 16342 N N . ALA A 1 3 ? -22.472 -6.607 -17.032 1.00 0.00 3 ALA A N 20
ATOM 16343 C CA . ALA A 1 3 ? -21.571 -6.279 -18.133 1.00 0.00 3 ALA A CA 20
ATOM 16344 C C . ALA A 1 3 ? -20.284 -7.092 -18.046 1.00 0.00 3 ALA A C 20
ATOM 16345 O O . ALA A 1 3 ? -19.580 -7.052 -17.037 1.00 0.00 3 ALA A O 20
ATOM 16352 N N . LYS A 1 4 ? -19.987 -7.829 -19.108 1.00 0.00 4 LYS A N 20
ATOM 16353 C CA . LYS A 1 4 ? -18.802 -8.674 -19.147 1.00 0.00 4 LYS A CA 20
ATOM 16354 C C . LYS A 1 4 ? -17.556 -7.856 -19.479 1.00 0.00 4 LYS A C 20
ATOM 16355 O O . LYS A 1 4 ? -17.576 -7.003 -20.368 1.00 0.00 4 LYS A O 20
ATOM 16374 N N . ARG A 1 5 ? -16.480 -8.122 -18.753 1.00 0.00 5 ARG A N 20
ATOM 16375 C CA . ARG A 1 5 ? -15.197 -7.475 -18.993 1.00 0.00 5 ARG A CA 20
ATOM 16376 C C . ARG A 1 5 ? -14.087 -8.519 -18.942 1.00 0.00 5 ARG A C 20
ATOM 16377 O O . ARG A 1 5 ? -13.214 -8.471 -18.071 1.00 0.00 5 ARG A O 20
ATOM 16398 N N . LYS A 1 6 ? -14.146 -9.468 -19.881 1.00 0.00 6 LYS A N 20
ATOM 16399 C CA . LYS A 1 6 ? -13.237 -10.614 -19.902 1.00 0.00 6 LYS A CA 20
ATOM 16400 C C . LYS A 1 6 ? -13.215 -11.271 -18.531 1.00 0.00 6 LYS A C 20
ATOM 16401 O O . LYS A 1 6 ? -12.159 -11.453 -17.920 1.00 0.00 6 LYS A O 20
ATOM 16420 N N . ARG A 1 7 ? -14.400 -11.622 -18.056 1.00 0.00 7 ARG A N 20
ATOM 16421 C CA . ARG A 1 7 ? -14.573 -12.074 -16.685 1.00 0.00 7 ARG A CA 20
ATOM 16422 C C . ARG A 1 7 ? -14.258 -13.555 -16.536 1.00 0.00 7 ARG A C 20
ATOM 16423 O O . ARG A 1 7 ? -15.149 -14.370 -16.297 1.00 0.00 7 ARG A O 20
ATOM 16444 N N . VAL A 1 8 ? -12.989 -13.897 -16.699 1.00 0.00 8 VAL A N 20
ATOM 16445 C CA . VAL A 1 8 ? -12.517 -15.233 -16.380 1.00 0.00 8 VAL A CA 20
ATOM 16446 C C . VAL A 1 8 ? -12.270 -15.320 -14.879 1.00 0.00 8 VAL A C 20
ATOM 16447 O O . VAL A 1 8 ? -12.193 -16.404 -14.304 1.00 0.00 8 VAL A O 20
ATOM 16460 N N . ALA A 1 9 ? -12.152 -14.142 -14.265 1.00 0.00 9 ALA A N 20
ATOM 16461 C CA . ALA A 1 9 ? -12.032 -14.006 -12.819 1.00 0.00 9 ALA A CA 20
ATOM 16462 C C . ALA A 1 9 ? -10.732 -14.606 -12.297 1.00 0.00 9 ALA A C 20
ATOM 16463 O O . ALA A 1 9 ? -10.738 -15.478 -11.424 1.00 0.00 9 ALA A O 20
ATOM 16470 N N . GLY A 1 10 ? -9.616 -14.141 -12.841 1.00 0.00 10 GLY A N 20
ATOM 16471 C CA . GLY A 1 10 ? -8.326 -14.482 -12.283 1.00 0.00 10 GLY A CA 20
ATOM 16472 C C . GLY A 1 10 ? -8.002 -13.566 -11.127 1.00 0.00 10 GLY A C 20
ATOM 16473 O O . GLY A 1 10 ? -7.302 -12.569 -11.293 1.00 0.00 10 GLY A O 20
ATOM 16477 N N . ASP A 1 11 ? -8.537 -13.895 -9.959 1.00 0.00 11 ASP A N 20
ATOM 16478 C CA . ASP A 1 11 ? -8.463 -13.014 -8.808 1.00 0.00 11 ASP A CA 20
ATOM 16479 C C . ASP A 1 11 ? -7.081 -13.041 -8.179 1.00 0.00 11 ASP A C 20
ATOM 16480 O O . ASP A 1 11 ? -6.146 -13.647 -8.710 1.00 0.00 11 ASP A O 20
ATOM 16489 N N . LEU A 1 12 ? -6.963 -12.402 -7.033 1.00 0.00 12 LEU A N 20
ATOM 16490 C CA . LEU A 1 12 ? -5.684 -12.245 -6.375 1.00 0.00 12 LEU A CA 20
ATOM 16491 C C . LEU A 1 12 ? -5.362 -13.440 -5.493 1.00 0.00 12 LEU A C 20
ATOM 16492 O O . LEU A 1 12 ? -6.262 -14.118 -4.991 1.00 0.00 12 LEU A O 20
ATOM 16508 N N . PRO A 1 13 ? -4.064 -13.716 -5.325 1.00 0.00 13 PRO A N 20
ATOM 16509 C CA . PRO A 1 13 ? -3.566 -14.694 -4.351 1.00 0.00 13 PRO A CA 20
ATOM 16510 C C . PRO A 1 13 ? -3.978 -14.331 -2.924 1.00 0.00 13 PRO A C 20
ATOM 16511 O O . PRO A 1 13 ? -4.561 -13.268 -2.689 1.00 0.00 13 PRO A O 20
ATOM 16522 N N . TYR A 1 14 ? -3.651 -15.197 -1.976 1.00 0.00 14 TYR A N 20
ATOM 16523 C CA . TYR A 1 14 ? -4.097 -15.034 -0.597 1.00 0.00 14 TYR A CA 20
ATOM 16524 C C . TYR A 1 14 ? -3.504 -13.773 0.032 1.00 0.00 14 TYR A C 20
ATOM 16525 O O . TYR A 1 14 ? -4.187 -13.052 0.764 1.00 0.00 14 TYR A O 20
ATOM 16543 N N . GLY A 1 15 ? -2.238 -13.507 -0.258 1.00 0.00 15 GLY A N 20
ATOM 16544 C CA . GLY A 1 15 ? -1.574 -12.353 0.309 1.00 0.00 15 GLY A CA 20
ATOM 16545 C C . GLY A 1 15 ? -2.120 -11.038 -0.214 1.00 0.00 15 GLY A C 20
ATOM 16546 O O . GLY A 1 15 ? -2.100 -10.026 0.489 1.00 0.00 15 GLY A O 20
ATOM 16550 N N . TRP A 1 16 ? -2.618 -11.055 -1.440 1.00 0.00 16 TRP A N 20
ATOM 16551 C CA . TRP A 1 16 ? -3.051 -9.840 -2.114 1.00 0.00 16 TRP A CA 20
ATOM 16552 C C . TRP A 1 16 ? -4.457 -9.410 -1.721 1.00 0.00 16 TRP A C 20
ATOM 16553 O O . TRP A 1 16 ? -5.396 -10.212 -1.701 1.00 0.00 16 TRP A O 20
ATOM 16574 N N . GLU A 1 17 ? -4.586 -8.131 -1.413 1.00 0.00 17 GLU A N 20
ATOM 16575 C CA . GLU A 1 17 ? -5.872 -7.526 -1.124 1.00 0.00 17 GLU A CA 20
ATOM 16576 C C . GLU A 1 17 ? -6.203 -6.483 -2.184 1.00 0.00 17 GLU A C 20
ATOM 16577 O O . GLU A 1 17 ? -5.315 -5.773 -2.660 1.00 0.00 17 GLU A O 20
ATOM 16589 N N . GLN A 1 18 ? -7.471 -6.407 -2.557 1.00 0.00 18 GLN A N 20
ATOM 16590 C CA . GLN A 1 18 ? -7.930 -5.408 -3.507 1.00 0.00 18 GLN A CA 20
ATOM 16591 C C . GLN A 1 18 ? -8.383 -4.162 -2.756 1.00 0.00 18 GLN A C 20
ATOM 16592 O O . GLN A 1 18 ? -9.464 -4.134 -2.169 1.00 0.00 18 GLN A O 20
ATOM 16606 N N . GLU A 1 19 ? -7.542 -3.141 -2.764 1.00 0.00 19 GLU A N 20
ATOM 16607 C CA . GLU A 1 19 ? -7.814 -1.933 -2.003 1.00 0.00 19 GLU A CA 20
ATOM 16608 C C . GLU A 1 19 ? -8.124 -0.767 -2.923 1.00 0.00 19 GLU A C 20
ATOM 16609 O O . GLU A 1 19 ? -7.926 -0.839 -4.134 1.00 0.00 19 GLU A O 20
ATOM 16621 N N . THR A 1 20 ? -8.607 0.311 -2.334 1.00 0.00 20 THR A N 20
ATOM 16622 C CA . THR A 1 20 ? -8.886 1.527 -3.073 1.00 0.00 20 THR A CA 20
ATOM 16623 C C . THR A 1 20 ? -8.119 2.702 -2.483 1.00 0.00 20 THR A C 20
ATOM 16624 O O . THR A 1 20 ? -8.064 2.872 -1.262 1.00 0.00 20 THR A O 20
ATOM 16635 N N . ASP A 1 21 ? -7.517 3.496 -3.350 1.00 0.00 21 ASP A N 20
ATOM 16636 C CA . ASP A 1 21 ? -6.762 4.655 -2.916 1.00 0.00 21 ASP A CA 20
ATOM 16637 C C . ASP A 1 21 ? -7.693 5.837 -2.678 1.00 0.00 21 ASP A C 20
ATOM 16638 O O . ASP A 1 21 ? -8.909 5.736 -2.851 1.00 0.00 21 ASP A O 20
ATOM 16647 N N . GLU A 1 22 ? -7.107 6.955 -2.296 1.00 0.00 22 GLU A N 20
ATOM 16648 C CA . GLU A 1 22 ? -7.871 8.142 -1.926 1.00 0.00 22 GLU A CA 20
ATOM 16649 C C . GLU A 1 22 ? -8.493 8.812 -3.150 1.00 0.00 22 GLU A C 20
ATOM 16650 O O . GLU A 1 22 ? -9.392 9.641 -3.023 1.00 0.00 22 GLU A O 20
ATOM 16662 N N . ASN A 1 23 ? -8.007 8.455 -4.334 1.00 0.00 23 ASN A N 20
ATOM 16663 C CA . ASN A 1 23 ? -8.554 8.977 -5.584 1.00 0.00 23 ASN A CA 20
ATOM 16664 C C . ASN A 1 23 ? -9.702 8.101 -6.065 1.00 0.00 23 ASN A C 20
ATOM 16665 O O . ASN A 1 23 ? -10.417 8.454 -7.005 1.00 0.00 23 ASN A O 20
ATOM 16676 N N . GLY A 1 24 ? -9.854 6.950 -5.430 1.00 0.00 24 GLY A N 20
ATOM 16677 C CA . GLY A 1 24 ? -10.880 6.010 -5.822 1.00 0.00 24 GLY A CA 20
ATOM 16678 C C . GLY A 1 24 ? -10.393 5.063 -6.897 1.00 0.00 24 GLY A C 20
ATOM 16679 O O . GLY A 1 24 ? -11.189 4.423 -7.587 1.00 0.00 24 GLY A O 20
ATOM 16683 N N . GLN A 1 25 ? -9.081 4.988 -7.051 1.00 0.00 25 GLN A N 20
ATOM 16684 C CA . GLN A 1 25 ? -8.468 4.056 -7.970 1.00 0.00 25 GLN A CA 20
ATOM 16685 C C . GLN A 1 25 ? -8.145 2.766 -7.239 1.00 0.00 25 GLN A C 20
ATOM 16686 O O . GLN A 1 25 ? -7.797 2.790 -6.056 1.00 0.00 25 GLN A O 20
ATOM 16700 N N . VAL A 1 26 ? -8.274 1.643 -7.921 1.00 0.00 26 VAL A N 20
ATOM 16701 C CA . VAL A 1 26 ? -8.011 0.365 -7.289 1.00 0.00 26 VAL A CA 20
ATOM 16702 C C . VAL A 1 26 ? -6.547 -0.004 -7.410 1.00 0.00 26 VAL A C 20
ATOM 16703 O O . VAL A 1 26 ? -5.837 0.472 -8.298 1.00 0.00 26 VAL A O 20
ATOM 16716 N N . PHE A 1 27 ? -6.110 -0.843 -6.497 1.00 0.00 27 PHE A N 20
ATOM 16717 C CA . PHE A 1 27 ? -4.753 -1.349 -6.495 1.00 0.00 27 PHE A CA 20
ATOM 16718 C C . PHE A 1 27 ? -4.687 -2.586 -5.625 1.00 0.00 27 PHE A C 20
ATOM 16719 O O . PHE A 1 27 ? -5.569 -2.820 -4.792 1.00 0.00 27 PHE A O 20
ATOM 16736 N N . PHE A 1 28 ? -3.661 -3.376 -5.823 1.00 0.00 28 PHE A N 20
ATOM 16737 C CA . PHE A 1 28 ? -3.520 -4.631 -5.114 1.00 0.00 28 PHE A CA 20
ATOM 16738 C C . PHE A 1 28 ? -2.282 -4.603 -4.241 1.00 0.00 28 PHE A C 20
ATOM 16739 O O . PHE A 1 28 ? -1.223 -4.149 -4.670 1.00 0.00 28 PHE A O 20
ATOM 16756 N N . VAL A 1 29 ? -2.416 -5.069 -3.011 1.00 0.00 29 VAL A N 20
ATOM 16757 C CA . VAL A 1 29 ? -1.294 -5.096 -2.090 1.00 0.00 29 VAL A CA 20
ATOM 16758 C C . VAL A 1 29 ? -1.171 -6.457 -1.429 1.00 0.00 29 VAL A C 20
ATOM 16759 O O . VAL A 1 29 ? -2.127 -6.962 -0.837 1.00 0.00 29 VAL A O 20
ATOM 16772 N N . ASP A 1 30 ? -0.001 -7.057 -1.567 1.00 0.00 30 ASP A N 20
ATOM 16773 C CA . ASP A 1 30 ? 0.327 -8.264 -0.831 1.00 0.00 30 ASP A CA 20
ATOM 16774 C C . ASP A 1 30 ? 0.660 -7.875 0.597 1.00 0.00 30 ASP A C 20
ATOM 16775 O O . ASP A 1 30 ? 1.428 -6.943 0.829 1.00 0.00 30 ASP A O 20
ATOM 16784 N N . HIS A 1 31 ? 0.075 -8.567 1.549 1.00 0.00 31 HIS A N 20
ATOM 16785 C CA . HIS A 1 31 ? 0.198 -8.176 2.940 1.00 0.00 31 HIS A CA 20
ATOM 16786 C C . HIS A 1 31 ? 1.281 -8.975 3.655 1.00 0.00 31 HIS A C 20
ATOM 16787 O O . HIS A 1 31 ? 1.540 -8.756 4.840 1.00 0.00 31 HIS A O 20
ATOM 16802 N N . ILE A 1 32 ? 1.920 -9.889 2.935 1.00 0.00 32 ILE A N 20
ATOM 16803 C CA . ILE A 1 32 ? 3.005 -10.676 3.500 1.00 0.00 32 ILE A CA 20
ATOM 16804 C C . ILE A 1 32 ? 4.354 -10.014 3.233 1.00 0.00 32 ILE A C 20
ATOM 16805 O O . ILE A 1 32 ? 5.113 -9.738 4.164 1.00 0.00 32 ILE A O 20
ATOM 16821 N N . ASN A 1 33 ? 4.647 -9.747 1.968 1.00 0.00 33 ASN A N 20
ATOM 16822 C CA . ASN A 1 33 ? 5.904 -9.104 1.594 1.00 0.00 33 ASN A CA 20
ATOM 16823 C C . ASN A 1 33 ? 5.704 -7.602 1.454 1.00 0.00 33 ASN A C 20
ATOM 16824 O O . ASN A 1 33 ? 6.670 -6.839 1.416 1.00 0.00 33 ASN A O 20
ATOM 16835 N N . LYS A 1 34 ? 4.437 -7.198 1.379 1.00 0.00 34 LYS A N 20
ATOM 16836 C CA . LYS A 1 34 ? 4.045 -5.791 1.316 1.00 0.00 34 LYS A CA 20
ATOM 16837 C C . LYS A 1 34 ? 4.410 -5.156 -0.022 1.00 0.00 34 LYS A C 20
ATOM 16838 O O . LYS A 1 34 ? 5.330 -4.344 -0.113 1.00 0.00 34 LYS A O 20
ATOM 16857 N N . ARG A 1 35 ? 3.687 -5.536 -1.064 1.00 0.00 35 ARG A N 20
ATOM 16858 C CA . ARG A 1 35 ? 3.855 -4.916 -2.371 1.00 0.00 35 ARG A CA 20
ATOM 16859 C C . ARG A 1 35 ? 2.535 -4.327 -2.848 1.00 0.00 35 ARG A C 20
ATOM 16860 O O . ARG A 1 35 ? 1.551 -5.047 -3.009 1.00 0.00 35 ARG A O 20
ATOM 16881 N N . THR A 1 36 ? 2.522 -3.021 -3.059 1.00 0.00 36 THR A N 20
ATOM 16882 C CA . THR A 1 36 ? 1.340 -2.314 -3.541 1.00 0.00 36 THR A CA 20
ATOM 16883 C C . THR A 1 36 ? 1.493 -1.964 -5.021 1.00 0.00 36 THR A C 20
ATOM 16884 O O . THR A 1 36 ? 2.361 -1.171 -5.391 1.00 0.00 36 THR A O 20
ATOM 16895 N N . THR A 1 37 ? 0.666 -2.560 -5.858 1.00 0.00 37 THR A N 20
ATOM 16896 C CA . THR A 1 37 ? 0.710 -2.298 -7.292 1.00 0.00 37 THR A CA 20
ATOM 16897 C C . THR A 1 37 ? -0.668 -1.907 -7.823 1.00 0.00 37 THR A C 20
ATOM 16898 O O . THR A 1 37 ? -1.681 -2.486 -7.428 1.00 0.00 37 THR A O 20
ATOM 16909 N N . TYR A 1 38 ? -0.702 -0.914 -8.707 1.00 0.00 38 TYR A N 20
ATOM 16910 C CA . TYR A 1 38 ? -1.944 -0.502 -9.359 1.00 0.00 38 TYR A CA 20
ATOM 16911 C C . TYR A 1 38 ? -2.309 -1.462 -10.490 1.00 0.00 38 TYR A C 20
ATOM 16912 O O . TYR A 1 38 ? -3.434 -1.449 -10.991 1.00 0.00 38 TYR A O 20
ATOM 16930 N N . LEU A 1 39 ? -1.348 -2.282 -10.889 1.00 0.00 39 LEU A N 20
ATOM 16931 C CA . LEU A 1 39 ? -1.554 -3.222 -11.981 1.00 0.00 39 LEU A CA 20
ATOM 16932 C C . LEU A 1 39 ? -1.772 -4.628 -11.440 1.00 0.00 39 LEU A C 20
ATOM 16933 O O . LEU A 1 39 ? -1.325 -4.956 -10.339 1.00 0.00 39 LEU A O 20
ATOM 16949 N N . ASP A 1 40 ? -2.447 -5.452 -12.230 1.00 0.00 40 ASP A N 20
ATOM 16950 C CA . ASP A 1 40 ? -2.818 -6.802 -11.820 1.00 0.00 40 ASP A CA 20
ATOM 16951 C C . ASP A 1 40 ? -1.602 -7.728 -11.802 1.00 0.00 40 ASP A C 20
ATOM 16952 O O . ASP A 1 40 ? -0.930 -7.911 -12.819 1.00 0.00 40 ASP A O 20
ATOM 16961 N N . PRO A 1 41 ? -1.312 -8.328 -10.637 1.00 0.00 41 PRO A N 20
ATOM 16962 C CA . PRO A 1 41 ? -0.175 -9.237 -10.460 1.00 0.00 41 PRO A CA 20
ATOM 16963 C C . PRO A 1 41 ? -0.337 -10.545 -11.231 1.00 0.00 41 PRO A C 20
ATOM 16964 O O . PRO A 1 41 ? 0.591 -11.347 -11.311 1.00 0.00 41 PRO A O 20
ATOM 16975 N N . ARG A 1 42 ? -1.518 -10.767 -11.788 1.00 0.00 42 ARG A N 20
ATOM 16976 C CA . ARG A 1 42 ? -1.764 -11.969 -12.569 1.00 0.00 42 ARG A CA 20
ATOM 16977 C C . ARG A 1 42 ? -1.447 -11.735 -14.043 1.00 0.00 42 ARG A C 20
ATOM 16978 O O . ARG A 1 42 ? -1.381 -12.680 -14.828 1.00 0.00 42 ARG A O 20
ATOM 16999 N N . LEU A 1 43 ? -1.239 -10.477 -14.414 1.00 0.00 43 LEU A N 20
ATOM 17000 C CA . LEU A 1 43 ? -0.920 -10.141 -15.793 1.00 0.00 43 LEU A CA 20
ATOM 17001 C C . LEU A 1 43 ? 0.570 -10.333 -16.086 1.00 0.00 43 LEU A C 20
ATOM 17002 O O . LEU A 1 43 ? 1.001 -11.422 -16.461 1.00 0.00 43 LEU A O 20
ATOM 17018 N N . ALA A 1 44 ? 1.355 -9.277 -15.901 1.00 0.00 44 ALA A N 20
ATOM 17019 C CA . ALA A 1 44 ? 2.769 -9.300 -16.273 1.00 0.00 44 ALA A CA 20
ATOM 17020 C C . ALA A 1 44 ? 3.686 -9.407 -15.062 1.00 0.00 44 ALA A C 20
ATOM 17021 O O . ALA A 1 44 ? 4.895 -9.205 -15.173 1.00 0.00 44 ALA A O 20
ATOM 17028 N N . PHE A 1 45 ? 3.120 -9.731 -13.917 1.00 0.00 45 PHE A N 20
ATOM 17029 C CA . PHE A 1 45 ? 3.908 -9.840 -12.691 1.00 0.00 45 PHE A CA 20
ATOM 17030 C C . PHE A 1 45 ? 4.340 -11.279 -12.459 1.00 0.00 45 PHE A C 20
ATOM 17031 O O . PHE A 1 45 ? 4.601 -11.694 -11.331 1.00 0.00 45 PHE A O 20
ATOM 17048 N N . THR A 1 46 ? 4.406 -12.035 -13.545 1.00 0.00 46 THR A N 20
ATOM 17049 C CA . THR A 1 46 ? 4.874 -13.405 -13.504 1.00 0.00 46 THR A CA 20
ATOM 17050 C C . THR A 1 46 ? 6.360 -13.454 -13.164 1.00 0.00 46 THR A C 20
ATOM 17051 O O . THR A 1 46 ? 6.793 -14.216 -12.300 1.00 0.00 46 THR A O 20
ATOM 17062 N N . VAL A 1 47 ? 7.131 -12.612 -13.838 1.00 0.00 47 VAL A N 20
ATOM 17063 C CA . VAL A 1 47 ? 8.562 -12.528 -13.610 1.00 0.00 47 VAL A CA 20
ATOM 17064 C C . VAL A 1 47 ? 8.911 -11.206 -12.944 1.00 0.00 47 VAL A C 20
ATOM 17065 O O . VAL A 1 47 ? 8.332 -10.166 -13.270 1.00 0.00 47 VAL A O 20
ATOM 17078 N N . ASP A 1 48 ? 9.844 -11.255 -12.006 1.00 0.00 48 ASP A N 20
ATOM 17079 C CA . ASP A 1 48 ? 10.313 -10.056 -11.321 1.00 0.00 48 ASP A CA 20
ATOM 17080 C C . ASP A 1 48 ? 11.184 -9.232 -12.261 1.00 0.00 48 ASP A C 20
ATOM 17081 O O . ASP A 1 48 ? 12.397 -9.446 -12.355 1.00 0.00 48 ASP A O 20
ATOM 17090 N N . ASP A 1 49 ? 10.535 -8.314 -12.975 1.00 0.00 49 ASP A N 20
ATOM 17091 C CA . ASP A 1 49 ? 11.183 -7.486 -13.992 1.00 0.00 49 ASP A CA 20
ATOM 17092 C C . ASP A 1 49 ? 11.801 -8.357 -15.086 1.00 0.00 49 ASP A C 20
ATOM 17093 O O . ASP A 1 49 ? 11.080 -9.029 -15.828 1.00 0.00 49 ASP A O 20
ATOM 17102 N N . ASN A 1 50 ? 13.124 -8.359 -15.178 1.00 0.00 50 ASN A N 20
ATOM 17103 C CA . ASN A 1 50 ? 13.826 -9.137 -16.188 1.00 0.00 50 ASN A CA 20
ATOM 17104 C C . ASN A 1 50 ? 15.306 -9.258 -15.842 1.00 0.00 50 ASN A C 20
ATOM 17105 O O . ASN A 1 50 ? 15.979 -8.255 -15.614 1.00 0.00 50 ASN A O 20
ATOM 17116 N N . PRO A 1 51 ? 15.829 -10.493 -15.782 1.00 0.00 51 PRO A N 20
ATOM 17117 C CA . PRO A 1 51 ? 17.245 -10.743 -15.488 1.00 0.00 51 PRO A CA 20
ATOM 17118 C C . PRO A 1 51 ? 18.158 -10.387 -16.664 1.00 0.00 51 PRO A C 20
ATOM 17119 O O . PRO A 1 51 ? 19.381 -10.305 -16.515 1.00 0.00 51 PRO A O 20
ATOM 17130 N N . THR A 1 52 ? 17.562 -10.181 -17.830 1.00 0.00 52 THR A N 20
ATOM 17131 C CA . THR A 1 52 ? 18.314 -9.804 -19.017 1.00 0.00 52 THR A CA 20
ATOM 17132 C C . THR A 1 52 ? 18.608 -8.305 -19.011 1.00 0.00 52 THR A C 20
ATOM 17133 O O . THR A 1 52 ? 18.008 -7.534 -19.762 1.00 0.00 52 THR A O 20
ATOM 17144 N N . LYS A 1 53 ? 19.525 -7.907 -18.140 1.00 0.00 53 LYS A N 20
ATOM 17145 C CA . LYS A 1 53 ? 19.928 -6.514 -18.007 1.00 0.00 53 LYS A CA 20
ATOM 17146 C C . LYS A 1 53 ? 21.281 -6.443 -17.314 1.00 0.00 53 LYS A C 20
ATOM 17147 O O . LYS A 1 53 ? 21.656 -7.372 -16.590 1.00 0.00 53 LYS A O 20
ATOM 17166 N N . PRO A 1 54 ? 22.050 -5.369 -17.546 1.00 0.00 54 PRO A N 20
ATOM 17167 C CA . PRO A 1 54 ? 23.332 -5.162 -16.876 1.00 0.00 54 PRO A CA 20
ATOM 17168 C C . PRO A 1 54 ? 23.158 -4.564 -15.477 1.00 0.00 54 PRO A C 20
ATOM 17169 O O . PRO A 1 54 ? 22.419 -5.155 -14.661 1.00 0.00 54 PRO A O 20
#

Organism: Homo sapiens (NCBI:txid9606)

GO terms:
  GO:0005737 cytoplasm (C, IDA)
  GO:0030178 negative regulation of Wnt signaling pathway (P, IDA)
  GO:0005634 nucleus (C, EXP)
  GO:0005737 cytoplasm (C, EXP)
  GO:0005739 mitochondrion (C, EXP)
  GO:0005515 protein binding (F, IPI)
  GO:0005829 cytosol (C, TAS)
  GO:0005634 nucleus (C, IDA)
  GO:0005829 cytosol (C, IDA)
  GO:0005886 plasma membrane (C, IDA)
  GO:0005902 microvillus (C, IDA)
  GO:0071560 cellular response to transforming growth factor beta stimulus (P, IDA)
  GO:0019899 enzyme binding (F, IPI)
  GO:0005654 nucleoplasm (C, IDA)
  GO:0005794 Golgi apparatus (C, IDA)
  GO:0005764 lysosome (C, EXP)
  GO:0042802 identical protein binding (F, IPI)

Sequence (54 aa):
GSAKRKRVAGDLPYGWEQETDENGQVFFVDHINKRTTYLDPRLAFTVDDNPTKPGSAKRKRVAGDLPYGWEQETDENGQVFFVDHINKRTTYLDPRLAFTVDDNPTKPGSAKRKRVAGDLPYGWEQETDENGQVFFVDHINKRTTYLDPRLAFTVDDNPTKPGSAKRKRVAGDLPYGWEQETDENGQVFFVDHINKRTTYLDPRLAFTVDDNPTKPGSAKRKRVAGDLPYGWEQETDENGQVFFVDHINKRTTYLDPRLAFTVDDNPTKPGSAKRKRVAGDLPYGWEQETDENGQVFFVDHINKRTTYLDPRLAFTVDDNPTKPGSAKRKRVAGDLPYGWEQETDENGQVFFVDHINKRTTYLDPRLAFTVDDNPTKPGSAKRKRVAGDLPYGWEQETDENGQVFFVDHINKRTTYLDPRLAFTVDDNPTKPGSAKRKRVAGDLPYGWEQETDENGQVFFVDHINKRTTYLDPRLAFTVDDNPTKPGSAKRKRVAGDLPYGWEQETDENGQVFFVDHINKRTTYLDPRLAFTVDDNPTKPGSAKRKRVAGDLPYGWEQETDENGQVFFVDHINKRTTYLDPRLAFTVDDNPTKPGSAKRKRVAGDLPYGWEQETDENGQVFFVDHINKRTTYLDPRLAFTVDDNPTKPGSAKRKRVAGDLPYGWEQETDENGQVFFVDHINKRTTYLDPRLAFTVDDNPTKPGSAKRKRVAGDLPYGWEQETDENGQVFFVDHINKRTTYLDPRLAFTVDDNPTKPGSAKRKRVAGDLPYGWEQETDENGQVFFVDHINKRTTYLDPRLAFTVDDNPTKPGSAKRKRVAGDLPYGWEQETDENGQVFFVDHINKRTTYLDPRLAFTVDDNPTKPGSAKRKRVAGDLPYGWEQETDENGQVFFVDHINKRTTYLDPRLAFTVDDNPTKPGSAKRKRVAGDLPYGWEQETDENGQVFFVDHINKRTTYLDPRLAFTVDDNPTKPGSAKRKRVAGDLPYGWEQETDENGQVFFVDHINKRTTYLDPRLAFTVDDNPTKPGSAKRKRVAGDLPYGWEQETDENGQVFFVDHINKRTTYLDPRLAFTVDDNPTKP

Radius of gyration: 12.41 Å; Cα contacts (8 Å, |Δi|>4): 50; chains: 1; bounding box: 33×34×19 Å

Solvent-accessible surface area: 5040 Å² total; per-residue (Å²): 130,98,81,174,212,156,164,111,102,76,76,29,22,172,19,39,64,68,71,76,24,176,126,56,86,60,25,11,15,2,84,95,95,152,134,86,39,112,121,40,8,88,134,90,129,121,89,126,102,130,84,144,153,159